Protein AF-0000000075467920 (afdb_homodimer)

Solvent-accessible surface area (backbone atoms only — not comparable to full-atom values): 50525 Å² total; per-residue (Å²): 133,78,79,73,76,72,80,72,77,80,73,75,79,73,79,69,75,76,56,71,57,57,55,40,28,47,46,40,30,52,36,50,66,70,60,70,75,75,53,57,67,49,75,43,76,52,56,70,60,36,37,35,39,38,34,45,48,88,58,96,88,40,85,40,74,46,74,45,46,54,80,74,60,51,72,64,59,53,49,52,52,49,65,61,33,43,82,40,54,30,8,54,35,78,34,69,41,83,46,70,89,47,31,31,37,25,25,41,53,74,64,37,44,26,40,45,55,46,58,69,70,70,42,51,49,70,70,46,42,64,70,65,43,34,49,57,78,59,49,37,74,46,70,39,83,50,39,36,37,33,28,26,44,76,72,65,69,84,58,89,74,82,83,76,73,80,64,76,76,54,79,20,16,29,30,52,79,32,27,58,54,56,86,47,75,37,44,47,26,34,36,39,35,32,52,58,50,66,32,38,57,44,32,39,35,34,45,54,91,92,41,76,46,78,46,54,50,32,62,56,48,71,68,52,91,58,59,41,33,28,40,40,35,30,42,28,63,47,34,31,26,34,39,47,13,73,35,55,36,49,40,34,44,35,28,43,29,28,63,40,72,23,68,47,69,62,61,72,71,76,45,74,57,50,50,48,35,42,50,34,49,49,53,43,60,67,35,51,82,45,51,44,81,27,49,37,38,28,32,35,46,86,61,50,43,62,42,77,48,57,77,46,66,57,49,68,80,48,93,86,64,75,69,68,60,47,70,38,61,78,49,68,84,48,48,57,43,50,48,13,33,48,53,40,43,34,54,76,72,69,41,55,69,42,44,34,32,44,31,57,42,71,95,77,34,30,28,41,19,55,36,49,69,58,61,49,60,63,90,45,76,66,55,51,46,48,37,36,48,72,59,53,66,28,41,47,33,58,49,88,81,66,84,78,89,77,61,84,38,74,66,49,58,39,32,67,62,50,76,84,49,42,38,58,85,80,54,75,71,69,48,50,19,58,48,8,81,55,58,30,44,76,39,55,39,31,40,39,30,56,41,62,30,36,86,67,54,69,59,74,76,79,116,133,81,81,77,76,74,81,74,80,80,75,77,80,73,80,69,74,78,58,70,57,59,55,39,29,47,46,38,29,52,36,52,66,69,59,71,74,74,54,55,68,51,76,45,76,53,57,69,60,37,38,33,40,36,35,46,46,88,56,96,89,40,86,41,74,47,73,43,45,54,78,74,61,51,72,64,57,52,51,52,52,48,64,61,33,42,81,40,55,31,8,54,35,78,36,69,41,84,45,70,90,49,32,30,38,24,27,41,55,77,63,38,45,25,40,46,54,45,57,68,70,68,44,52,49,71,70,46,43,65,70,64,43,34,48,58,77,57,50,37,75,46,70,38,84,52,41,37,38,33,27,25,46,76,72,64,69,84,58,88,75,83,83,77,74,80,64,76,76,53,80,20,14,29,31,51,80,32,26,56,55,57,84,47,76,37,44,48,25,34,37,39,35,33,54,58,49,66,34,38,57,43,30,38,36,35,45,55,91,92,41,75,47,77,45,54,51,32,62,54,49,72,70,51,92,57,59,41,33,28,40,39,34,30,44,30,64,45,35,32,26,33,40,46,12,73,35,52,37,50,41,34,44,34,29,44,29,28,64,39,71,22,69,47,69,61,63,71,70,78,44,72,56,51,50,48,34,42,49,32,50,50,54,42,60,67,34,52,81,45,51,44,81,27,48,38,38,29,31,36,45,85,62,50,43,63,42,77,50,56,79,48,65,55,48,67,80,49,92,86,63,76,69,69,60,47,70,38,62,77,49,67,84,49,48,56,43,51,46,13,32,50,52,40,44,33,55,76,71,70,40,54,69,42,43,33,33,44,32,56,41,71,94,79,33,30,28,39,20,53,36,48,69,62,60,49,56,60,92,46,77,68,54,50,43,49,38,37,49,71,61,52,66,29,42,47,32,56,53,91,82,66,81,74,91,76,59,83,38,72,66,48,58,37,31,70,62,50,76,83,49,41,38,58,85,80,56,76,73,72,48,49,20,60,48,8,81,55,57,31,44,77,40,54,39,30,41,39,31,56,42,63,30,36,85,67,54,72,61,73,76,78,116

Radius of gyration: 35.09 Å; Cα contacts (8 Å, |Δi|>4): 1991; chains: 2; bounding box: 162×78×71 Å

Organism: Phanerochaete carnosa (strain HHB-10118-sp) (NCBI:txid650164)

InterPro domains:
  IPR044862 Prolyl 4-hydroxylase alpha subunit, Fe(2+) 2OG dioxygenase domain [PF13640] (169-257)

Structure (mmCIF, N/CA/C/O backbone):
data_AF-0000000075467920-model_v1
#
loop_
_entity.id
_entity.type
_entity.pdbx_description
1 polymer 'Prolyl 4-hydroxylase alpha subunit Fe(2+) 2OG dioxygenase domain-containing protein'
#
loop_
_atom_site.group_PDB
_atom_site.id
_atom_site.type_symbol
_atom_site.label_atom_id
_atom_site.label_alt_id
_atom_site.label_comp_id
_atom_site.label_asym_id
_atom_site.label_entity_id
_atom_site.label_seq_id
_atom_site.pdbx_PDB_ins_code
_atom_site.Cartn_x
_atom_site.Cartn_y
_atom_site.Cartn_z
_atom_site.occupancy
_atom_site.B_iso_or_equiv
_atom_site.auth_seq_id
_atom_site.auth_comp_id
_atom_site.auth_asym_id
_atom_site.auth_atom_id
_atom_site.pdbx_PDB_model_num
ATOM 1 N N . MET A 1 1 ? 80.75 -4.66 13.914 1 21.02 1 MET A N 1
ATOM 2 C CA . MET A 1 1 ? 80 -4.383 15.109 1 21.02 1 MET A CA 1
ATOM 3 C C . MET A 1 1 ? 79.312 -3.014 15.016 1 21.02 1 MET A C 1
ATOM 5 O O . MET A 1 1 ? 79.688 -2.105 15.781 1 21.02 1 MET A O 1
ATOM 9 N N . SER A 1 2 ? 79.062 -2.545 13.922 1 21.88 2 SER A N 1
ATOM 10 C CA . SER A 1 2 ? 78.812 -1.198 13.406 1 21.88 2 SER A CA 1
ATOM 11 C C . SER A 1 2 ? 77.625 -0.535 14.125 1 21.88 2 SER A C 1
ATOM 13 O O . SER A 1 2 ? 76.625 -1.171 14.359 1 21.88 2 SER A O 1
ATOM 15 N N . ARG A 1 3 ? 77.938 0.458 14.977 1 21.19 3 ARG A N 1
ATOM 16 C CA . ARG A 1 3 ? 77.188 1.205 16.016 1 21.19 3 ARG A CA 1
ATOM 17 C C . ARG A 1 3 ? 75.938 1.864 15.453 1 21.19 3 ARG A C 1
ATOM 19 O O . ARG A 1 3 ? 76.062 2.678 14.531 1 21.19 3 ARG A O 1
ATOM 26 N N . LEU A 1 4 ? 74.875 1.149 15.297 1 21.66 4 LEU A N 1
ATOM 27 C CA . LEU A 1 4 ? 73.625 1.478 14.711 1 21.66 4 LEU A CA 1
ATOM 28 C C . LEU A 1 4 ? 73 2.686 15.406 1 21.66 4 LEU A C 1
ATOM 30 O O . LEU A 1 4 ? 72.75 2.646 16.609 1 21.66 4 LEU A O 1
ATOM 34 N N . ARG A 1 5 ? 73.5 3.865 15.07 1 21.58 5 ARG A N 1
ATOM 35 C CA . ARG A 1 5 ? 73.188 5.109 15.773 1 21.58 5 ARG A CA 1
ATOM 36 C C . ARG A 1 5 ? 71.688 5.266 15.977 1 21.58 5 ARG A C 1
ATOM 38 O O . ARG A 1 5 ? 70.875 5.031 15.055 1 21.58 5 ARG A O 1
ATOM 45 N N . ALA A 1 6 ? 71.188 5.176 17.156 1 21.34 6 ALA A N 1
ATOM 46 C CA . ALA A 1 6 ? 69.875 5.242 17.812 1 21.34 6 ALA A CA 1
ATOM 47 C C . ALA A 1 6 ? 69.188 6.562 17.5 1 21.34 6 ALA A C 1
ATOM 49 O O . ALA A 1 6 ? 69.75 7.637 17.703 1 21.34 6 ALA A O 1
ATOM 50 N N . TRP A 1 7 ? 68.562 6.66 16.375 1 22.41 7 TRP A N 1
ATOM 51 C CA . TRP A 1 7 ? 68 7.922 15.914 1 22.41 7 TRP A CA 1
ATOM 52 C C . TRP A 1 7 ? 67.188 8.57 17 1 22.41 7 TRP A C 1
ATOM 54 O O . TRP A 1 7 ? 66.312 7.914 17.609 1 22.41 7 TRP A O 1
ATOM 64 N N . SER A 1 8 ? 67.75 9.352 17.844 1 21.94 8 SER A N 1
ATOM 65 C CA . SER A 1 8 ? 67.188 10.008 19.016 1 21.94 8 SER A CA 1
ATOM 66 C C . SER A 1 8 ? 66.062 10.922 18.641 1 21.94 8 SER A C 1
ATOM 68 O O . SER A 1 8 ? 66.188 11.82 17.812 1 21.94 8 SER A O 1
ATOM 70 N N . PRO A 1 9 ? 64.875 10.406 18.656 1 22.5 9 PRO A N 1
ATOM 71 C CA . PRO A 1 9 ? 63.625 11.086 18.266 1 22.5 9 PRO A CA 1
ATOM 72 C C . PRO A 1 9 ? 63.406 12.398 19.016 1 22.5 9 PRO A C 1
ATOM 74 O O . PRO A 1 9 ? 63.25 12.398 20.234 1 22.5 9 PRO A O 1
ATOM 77 N N . THR A 1 10 ? 64.25 13.359 18.938 1 25.39 10 THR A N 1
ATOM 78 C CA . THR A 1 10 ? 64.125 14.648 19.609 1 25.39 10 THR A CA 1
ATOM 79 C C . THR A 1 10 ? 62.781 15.273 19.391 1 25.39 10 THR A C 1
ATOM 81 O O . THR A 1 10 ? 62.438 15.641 18.266 1 25.39 10 THR A O 1
ATOM 84 N N . GLY A 1 11 ? 61.688 14.883 20.062 1 24.2 11 GLY A N 1
ATOM 85 C CA . GLY A 1 11 ? 60.25 15.016 20.25 1 24.2 11 GLY A CA 1
ATOM 86 C C . GLY A 1 11 ? 59.812 16.438 20.531 1 24.2 11 GLY A C 1
ATOM 87 O O . GLY A 1 11 ? 59.719 16.844 21.688 1 24.2 11 GLY A O 1
ATOM 88 N N . THR A 1 12 ? 60.375 17.453 19.938 1 28.25 12 THR A N 1
ATOM 89 C CA . THR A 1 12 ? 59.938 18.781 20.359 1 28.25 12 THR A CA 1
ATOM 90 C C . THR A 1 12 ? 58.438 18.906 20.281 1 28.25 12 THR A C 1
ATOM 92 O O . THR A 1 12 ? 57.812 18.531 19.266 1 28.25 12 THR A O 1
ATOM 95 N N . SER A 1 13 ? 57.719 19.047 21.344 1 26.62 13 SER A N 1
ATOM 96 C CA . SER A 1 13 ? 56.312 19.234 21.75 1 26.62 13 SER A CA 1
ATOM 97 C C . SER A 1 13 ? 55.656 20.375 20.984 1 26.62 13 SER A C 1
ATOM 99 O O . SER A 1 13 ? 55.812 21.547 21.359 1 26.62 13 SER A O 1
ATOM 101 N N . CYS A 1 14 ? 55.906 20.688 19.797 1 28.2 14 CYS A N 1
ATOM 102 C CA . CYS A 1 14 ? 55.188 21.781 19.141 1 28.2 14 CYS A CA 1
ATOM 103 C C . CYS A 1 14 ? 53.688 21.656 19.328 1 28.2 14 CYS A C 1
ATOM 105 O O . CYS A 1 14 ? 53.094 20.641 18.953 1 28.2 14 CYS A O 1
ATOM 107 N N . THR A 1 15 ? 53.031 22.25 20.359 1 30.39 15 THR A N 1
ATOM 108 C CA . THR A 1 15 ? 51.656 22.578 20.656 1 30.39 15 THR A CA 1
ATOM 109 C C . THR A 1 15 ? 50.906 22.984 19.391 1 30.39 15 THR A C 1
ATOM 111 O O . THR A 1 15 ? 51 24.141 18.953 1 30.39 15 THR A O 1
ATOM 114 N N . GLU A 1 16 ? 51.031 22.359 18.391 1 30.12 16 GLU A N 1
ATOM 115 C CA . GLU A 1 16 ? 50.188 22.625 17.219 1 30.12 16 GLU A CA 1
ATOM 116 C C . GLU A 1 16 ? 48.75 22.922 17.641 1 30.12 16 GLU A C 1
ATOM 118 O O . GLU A 1 16 ? 48.125 22.125 18.328 1 30.12 16 GLU A O 1
ATOM 123 N N . SER A 1 17 ? 48.406 24.156 17.891 1 32.56 17 SER A N 1
ATOM 124 C CA . SER A 1 17 ? 47.062 24.75 18.094 1 32.56 17 SER A CA 1
ATOM 125 C C . SER A 1 17 ? 46 24 17.297 1 32.56 17 SER A C 1
ATOM 127 O O . SER A 1 17 ? 46.094 23.922 16.062 1 32.56 17 SER A O 1
ATOM 129 N N . PHE A 1 18 ? 45.531 22.891 17.672 1 37.59 18 PHE A N 1
ATOM 130 C CA . PHE A 1 18 ? 44.344 22.203 17.188 1 37.59 18 PHE A CA 1
ATOM 131 C C . PHE A 1 18 ? 43.312 23.188 16.656 1 37.59 18 PHE A C 1
ATOM 133 O O . PHE A 1 18 ? 42.719 23.938 17.438 1 37.59 18 PHE A O 1
ATOM 140 N N . VAL A 1 19 ? 43.469 23.828 15.586 1 45.5 19 VAL A N 1
ATOM 141 C CA . VAL A 1 19 ? 42.562 24.766 14.914 1 45.5 19 VAL A CA 1
ATOM 142 C C . VAL A 1 19 ? 41.125 24.266 15.023 1 45.5 19 VAL A C 1
ATOM 144 O O . VAL A 1 19 ? 40.844 23.094 14.766 1 45.5 19 VAL A O 1
ATOM 147 N N . PRO A 1 20 ? 40.25 24.984 15.812 1 54.69 20 PRO A N 1
ATOM 148 C CA . PRO A 1 20 ? 38.844 24.781 16.047 1 54.69 20 PRO A CA 1
ATOM 149 C C . PRO A 1 20 ? 38.094 24.219 14.828 1 54.69 20 PRO A C 1
ATOM 151 O O . PRO A 1 20 ? 37.125 23.484 14.977 1 54.69 20 PRO A O 1
ATOM 154 N N . GLU A 1 21 ? 38.656 24.391 13.703 1 59.97 21 GLU A N 1
ATOM 155 C CA . GLU A 1 21 ? 38 24 12.453 1 59.97 21 GLU A CA 1
ATOM 156 C C . GLU A 1 21 ? 37.906 22.469 12.336 1 59.97 21 GLU A C 1
ATOM 158 O O . GLU A 1 21 ? 36.875 21.938 11.93 1 59.97 21 GLU A O 1
ATOM 163 N N . HIS A 1 22 ? 38.938 21.766 12.859 1 72.94 22 HIS A N 1
ATOM 164 C CA . HIS A 1 22 ? 39.031 20.328 12.664 1 72.94 22 HIS A CA 1
ATOM 165 C C . HIS A 1 22 ? 38.062 19.578 13.594 1 72.94 22 HIS A C 1
ATOM 167 O O . HIS A 1 22 ? 37.531 18.531 13.227 1 72.94 22 HIS A O 1
ATOM 173 N N . TRP A 1 23 ? 37.75 20.359 14.711 1 78.44 23 TRP A N 1
ATOM 174 C CA . TRP A 1 23 ? 36.875 19.688 15.664 1 78.44 23 TRP A CA 1
ATOM 175 C C . TRP A 1 23 ? 35.438 19.609 15.125 1 78.44 23 TRP A C 1
ATOM 177 O O . TRP A 1 23 ? 34.781 18.594 15.281 1 78.44 23 TRP A O 1
ATOM 187 N N . HIS A 1 24 ? 35.094 20.688 14.414 1 83.88 24 HIS A N 1
ATOM 188 C CA . HIS A 1 24 ? 33.719 20.703 13.891 1 83.88 24 HIS A CA 1
ATOM 189 C C . HIS A 1 24 ? 33.531 19.703 12.758 1 83.88 24 HIS A C 1
ATOM 191 O O . HIS A 1 24 ? 32.531 19.016 12.68 1 83.88 24 HIS A O 1
ATOM 197 N N . LEU A 1 25 ? 34.531 19.625 12.016 1 86.31 25 LEU A N 1
ATOM 198 C CA . LEU A 1 25 ? 34.469 18.688 10.906 1 86.31 25 LEU A CA 1
ATOM 199 C C . LEU A 1 25 ? 34.469 17.25 11.406 1 86.31 25 LEU A C 1
ATOM 201 O O . LEU A 1 25 ? 33.75 16.406 10.883 1 86.31 25 LEU A O 1
ATOM 205 N N . GLN A 1 26 ? 35.25 17.094 12.383 1 86.25 26 GLN A N 1
ATOM 206 C CA . GLN A 1 26 ? 35.281 15.75 12.961 1 86.25 26 GLN A CA 1
ATOM 207 C C . GLN A 1 26 ? 33.969 15.383 13.625 1 86.25 26 GLN A C 1
ATOM 209 O O . GLN A 1 26 ? 33.5 14.242 13.531 1 86.25 26 GLN A O 1
ATOM 214 N N . ALA A 1 27 ? 33.406 16.344 14.297 1 82.44 27 ALA A N 1
ATOM 215 C CA . ALA A 1 27 ? 32.125 16.109 14.938 1 82.44 27 ALA A CA 1
ATOM 216 C C . ALA A 1 27 ? 31.047 15.758 13.906 1 82.44 27 ALA A C 1
ATOM 218 O O . ALA A 1 27 ? 30.234 14.867 14.141 1 82.44 27 ALA A O 1
ATOM 219 N N . LEU A 1 28 ? 31.062 16.406 12.844 1 85.06 28 LEU A N 1
ATOM 220 C CA . LEU A 1 28 ? 30.125 16.125 11.766 1 85.06 28 LEU A CA 1
ATOM 221 C C . LEU A 1 28 ? 30.359 14.734 11.195 1 85.06 28 LEU A C 1
ATOM 223 O O . LEU A 1 28 ? 29.422 13.969 10.984 1 85.06 28 LEU A O 1
ATOM 227 N N . ASN A 1 29 ? 31.562 14.461 10.953 1 83.56 29 ASN A N 1
ATOM 228 C CA . ASN A 1 29 ? 31.922 13.148 10.422 1 83.56 29 ASN A CA 1
ATOM 229 C C . ASN A 1 29 ? 31.484 12.023 11.359 1 83.56 29 ASN A C 1
ATOM 231 O O . ASN A 1 29 ? 30.953 11.016 10.906 1 83.56 29 ASN A O 1
ATOM 235 N N . ASP A 1 30 ? 31.719 12.242 12.602 1 80.38 30 ASP A N 1
ATOM 236 C CA . ASP A 1 30 ? 31.359 11.242 13.594 1 80.38 30 ASP A CA 1
ATOM 237 C C . ASP A 1 30 ? 29.844 11.023 13.625 1 80.38 30 ASP A C 1
ATOM 239 O O . ASP A 1 30 ? 29.375 9.891 13.75 1 80.38 30 ASP A O 1
ATOM 243 N N . ALA A 1 31 ? 29.188 12.062 13.484 1 76.06 31 ALA A N 1
ATOM 244 C CA . ALA A 1 31 ? 27.734 11.984 13.516 1 76.06 31 ALA A CA 1
ATOM 245 C C . ALA A 1 31 ? 27.188 11.227 12.305 1 76.06 31 ALA A C 1
ATOM 247 O O . ALA A 1 31 ? 26.219 10.469 12.414 1 76.06 31 ALA A O 1
ATOM 248 N N . ILE A 1 32 ? 27.75 11.367 11.242 1 77.19 32 ILE A N 1
ATOM 249 C CA . ILE A 1 32 ? 27.281 10.758 10 1 77.19 32 ILE A CA 1
ATOM 250 C C . ILE A 1 32 ? 27.703 9.289 9.969 1 77.19 32 ILE A C 1
ATOM 252 O O . ILE A 1 32 ? 26.938 8.43 9.531 1 77.19 32 ILE A O 1
ATOM 256 N N . SER A 1 33 ? 28.875 8.992 10.469 1 72.06 33 SER A N 1
ATOM 257 C CA . SER A 1 33 ? 29.484 7.672 10.344 1 72.06 33 SER A CA 1
ATOM 258 C C . SER A 1 33 ? 28.906 6.699 11.359 1 72.06 33 SER A C 1
ATOM 260 O O . SER A 1 33 ? 29.047 5.484 11.219 1 72.06 33 SER A O 1
ATOM 262 N N . SER A 1 34 ? 28.25 7.105 12.352 1 61.06 34 SER A N 1
ATOM 263 C CA . SER A 1 34 ? 27.766 6.242 13.43 1 61.06 34 SER A CA 1
ATOM 264 C C . SER A 1 34 ? 26.578 5.402 12.977 1 61.06 34 SER A C 1
ATOM 266 O O . SER A 1 34 ? 26.328 4.332 13.539 1 61.06 34 SER A O 1
ATOM 268 N N . LYS A 1 35 ? 25.797 5.879 12.047 1 58.75 35 LYS A N 1
ATOM 269 C CA . LYS A 1 35 ? 24.5 5.266 11.773 1 58.75 35 LYS A CA 1
ATOM 270 C C . LYS A 1 35 ? 24.547 4.434 10.492 1 58.75 35 LYS A C 1
ATOM 272 O O . LYS A 1 35 ? 24.625 4.984 9.391 1 58.75 35 LYS A O 1
ATOM 277 N N . VAL A 1 36 ? 25.391 3.277 10.484 1 58.28 36 VAL A N 1
ATOM 278 C CA . VAL A 1 36 ? 25.016 2.781 9.164 1 58.28 36 VAL A CA 1
ATOM 279 C C . VAL A 1 36 ? 24.625 1.309 9.258 1 58.28 36 VAL A C 1
ATOM 281 O O . VAL A 1 36 ? 25.375 0.49 9.789 1 58.28 36 VAL A O 1
ATOM 284 N N . LEU A 1 37 ? 23.25 1.121 9.43 1 63.16 37 LEU A N 1
ATOM 285 C CA . LEU A 1 37 ? 22.844 -0.253 9.148 1 63.16 37 LEU A CA 1
ATOM 286 C C . LEU A 1 37 ? 22.453 -0.411 7.684 1 63.16 37 LEU A C 1
ATOM 288 O O . LEU A 1 37 ? 21.469 0.185 7.238 1 63.16 37 LEU A O 1
ATOM 292 N N . PRO A 1 38 ? 23.328 -1.23 6.945 1 66.56 38 PRO A N 1
ATOM 293 C CA . PRO A 1 38 ? 23.031 -1.339 5.512 1 66.56 38 PRO A CA 1
ATOM 294 C C . PRO A 1 38 ? 21.734 -2.092 5.23 1 66.56 38 PRO A C 1
ATOM 296 O O . PRO A 1 38 ? 21.25 -2.092 4.098 1 66.56 38 PRO A O 1
ATOM 299 N N . CYS A 1 39 ? 21.234 -2.684 6.352 1 80.12 39 CYS A N 1
ATOM 300 C CA . CYS A 1 39 ? 20.094 -3.559 6.062 1 80.12 39 CYS A CA 1
ATOM 301 C C . CYS A 1 39 ? 19.188 -3.682 7.277 1 80.12 39 CYS A C 1
ATOM 303 O O . CYS A 1 39 ? 19.641 -3.619 8.414 1 80.12 39 CYS A O 1
ATOM 305 N N . SER A 1 40 ? 17.906 -3.654 7.07 1 86.44 40 SER A N 1
ATOM 306 C CA . SER A 1 40 ? 16.906 -4.102 8.031 1 86.44 40 SER A CA 1
ATOM 307 C C . SER A 1 40 ? 16.5 -5.551 7.777 1 86.44 40 SER A C 1
ATOM 309 O O . SER A 1 40 ? 15.984 -5.871 6.707 1 86.44 40 SER A O 1
ATOM 311 N N . SER A 1 41 ? 16.906 -6.488 8.695 1 92.44 41 SER A N 1
ATOM 312 C CA . SER A 1 41 ? 16.641 -7.902 8.477 1 92.44 41 SER A CA 1
ATOM 313 C C . SER A 1 41 ? 16.094 -8.57 9.734 1 92.44 41 SER A C 1
ATOM 315 O O . SER A 1 41 ? 16.219 -8.023 10.836 1 92.44 41 SER A O 1
ATOM 317 N N . GLY A 1 42 ? 15.375 -9.641 9.539 1 93 42 GLY A N 1
ATOM 318 C CA . GLY A 1 42 ? 14.82 -10.367 10.664 1 93 42 GLY A CA 1
ATOM 319 C C . GLY A 1 42 ? 13.797 -11.414 10.25 1 93 42 GLY A C 1
ATOM 320 O O . GLY A 1 42 ? 13.82 -11.898 9.117 1 93 42 GLY A O 1
ATOM 321 N N . ILE A 1 43 ? 13.164 -11.938 11.258 1 94.5 43 ILE A N 1
ATOM 322 C CA . ILE A 1 43 ? 12.07 -12.883 11.086 1 94.5 43 ILE A CA 1
ATOM 323 C C . ILE A 1 43 ? 10.734 -12.172 11.305 1 94.5 43 ILE A C 1
ATOM 325 O O . ILE A 1 43 ? 10.641 -11.25 12.117 1 94.5 43 ILE A O 1
ATOM 329 N N . PHE A 1 44 ? 9.75 -12.461 10.523 1 94.69 44 PHE A N 1
ATOM 330 C CA . PHE A 1 44 ? 8.445 -11.82 10.625 1 94.69 44 PHE A CA 1
ATOM 331 C C . PHE A 1 44 ? 7.324 -12.859 10.609 1 94.69 44 PHE A C 1
ATOM 333 O O . PHE A 1 44 ? 7.223 -13.656 9.68 1 94.69 44 PHE A O 1
ATOM 340 N N . PRO A 1 45 ? 6.523 -12.891 11.641 1 94 45 PRO A N 1
ATOM 341 C CA . PRO A 1 45 ? 5.41 -13.844 11.68 1 94 45 PRO A CA 1
ATOM 342 C C . PRO A 1 45 ? 4.336 -13.531 10.641 1 94 45 PRO A C 1
ATOM 344 O O . PRO A 1 45 ? 4.039 -12.359 10.383 1 94 45 PRO A O 1
ATOM 347 N N . VAL A 1 46 ? 3.82 -14.508 9.961 1 93.62 46 VAL A N 1
ATOM 348 C CA . VAL A 1 46 ? 2.744 -14.375 8.984 1 93.62 46 VAL A CA 1
ATOM 349 C C . VAL A 1 46 ? 1.686 -15.445 9.234 1 93.62 46 VAL A C 1
ATOM 351 O O . VAL A 1 46 ? 1.857 -16.312 10.102 1 93.62 46 VAL A O 1
ATOM 354 N N . GLN A 1 47 ? 0.579 -15.344 8.508 1 90.38 47 GLN A N 1
ATOM 355 C CA . GLN A 1 47 ? -0.465 -16.359 8.578 1 90.38 47 GLN A CA 1
ATOM 356 C C . GLN A 1 47 ? -0.213 -17.484 7.574 1 90.38 47 GLN A C 1
ATOM 358 O O . GLN A 1 47 ? 0.365 -17.25 6.512 1 90.38 47 GLN A O 1
ATOM 363 N N . PRO A 1 48 ? -0.657 -18.656 7.91 1 92.06 48 PRO A N 1
ATOM 364 C CA . PRO A 1 48 ? -0.464 -19.781 6.996 1 92.06 48 PRO A CA 1
ATOM 365 C C . PRO A 1 48 ? -1.008 -19.516 5.598 1 92.06 48 PRO A C 1
ATOM 367 O O . PRO A 1 48 ? -0.401 -19.922 4.602 1 92.06 48 PRO A O 1
ATOM 370 N N . GLU A 1 49 ? -2.07 -18.734 5.484 1 89.56 49 GLU A N 1
ATOM 371 C CA . GLU A 1 49 ? -2.717 -18.469 4.203 1 89.56 49 GLU A CA 1
ATOM 372 C C . GLU A 1 49 ? -1.866 -17.531 3.342 1 89.56 49 GLU A C 1
ATOM 374 O O . GLU A 1 49 ? -2.117 -17.391 2.143 1 89.56 49 GLU A O 1
ATOM 379 N N . ASP A 1 50 ? -0.832 -16.953 3.977 1 92.56 50 ASP A N 1
ATOM 380 C CA . ASP A 1 50 ? 0.048 -16.047 3.252 1 92.56 50 ASP A CA 1
ATOM 381 C C . ASP A 1 50 ? 1.199 -16.797 2.592 1 92.56 50 ASP A C 1
ATOM 383 O O . ASP A 1 50 ? 1.999 -16.203 1.863 1 92.56 50 ASP A O 1
ATOM 387 N N . LEU A 1 51 ? 1.271 -18.094 2.822 1 95.75 51 LEU A N 1
ATOM 388 C CA . LEU A 1 51 ? 2.479 -18.844 2.473 1 95.75 51 LEU A CA 1
ATOM 389 C C . LEU A 1 51 ? 2.197 -19.844 1.354 1 95.75 51 LEU A C 1
ATOM 391 O O . LEU A 1 51 ? 2.689 -20.969 1.387 1 95.75 51 LEU A O 1
ATOM 395 N N . VAL A 1 52 ? 1.397 -19.375 0.383 1 95.69 52 VAL A N 1
ATOM 396 C CA . VAL A 1 52 ? 1.091 -20.234 -0.762 1 95.69 52 VAL A CA 1
ATOM 397 C C . VAL A 1 52 ? 1.698 -19.625 -2.029 1 95.69 52 VAL A C 1
ATOM 399 O O . VAL A 1 52 ? 1.631 -18.422 -2.244 1 95.69 52 VAL A O 1
ATOM 402 N N . LEU A 1 53 ? 2.314 -20.484 -2.836 1 96.88 53 LEU A N 1
ATOM 403 C CA . LEU A 1 53 ? 2.922 -20.094 -4.105 1 96.88 53 LEU A CA 1
ATOM 404 C C . LEU A 1 53 ? 2.428 -20.984 -5.238 1 96.88 53 LEU A C 1
ATOM 406 O O . LEU A 1 53 ? 2.424 -22.219 -5.109 1 96.88 53 LEU A O 1
ATOM 410 N N . TYR A 1 54 ? 1.909 -20.375 -6.254 1 96.75 54 TYR A N 1
ATOM 411 C CA . TYR A 1 54 ? 1.599 -21.078 -7.5 1 96.75 54 TYR A CA 1
ATOM 412 C C . TYR A 1 54 ? 2.635 -20.75 -8.57 1 96.75 54 TYR A C 1
ATOM 414 O O . TYR A 1 54 ? 3.17 -19.641 -8.617 1 96.75 54 TYR A O 1
ATOM 422 N N . TYR A 1 55 ? 2.943 -21.75 -9.445 1 95.69 55 TYR A N 1
ATOM 423 C CA . TYR A 1 55 ? 3.945 -21.484 -10.469 1 95.69 55 TYR A CA 1
ATOM 424 C C . TYR A 1 55 ? 3.705 -22.344 -11.703 1 95.69 55 TYR A C 1
ATOM 426 O O . TYR A 1 55 ? 2.922 -23.297 -11.656 1 95.69 55 TYR A O 1
ATOM 434 N N . GLY A 1 56 ? 4.355 -21.859 -12.766 1 91.56 56 GLY A N 1
ATOM 435 C CA . GLY A 1 56 ? 4.301 -22.625 -14 1 91.56 56 GLY A CA 1
ATOM 436 C C . GLY A 1 56 ? 3.441 -21.984 -15.07 1 91.56 56 GLY A C 1
ATOM 437 O O . GLY A 1 56 ? 2.643 -21.094 -14.773 1 91.56 56 GLY A O 1
ATOM 438 N N . VAL A 1 57 ? 3.727 -22.344 -16.266 1 84.19 57 VAL A N 1
ATOM 439 C CA . VAL A 1 57 ? 2.947 -21.875 -17.406 1 84.19 57 VAL A CA 1
ATOM 440 C C . VAL A 1 57 ? 2.361 -23.062 -18.156 1 84.19 57 VAL A C 1
ATOM 442 O O . VAL A 1 57 ? 2.828 -24.203 -18 1 84.19 57 VAL A O 1
ATOM 445 N N . 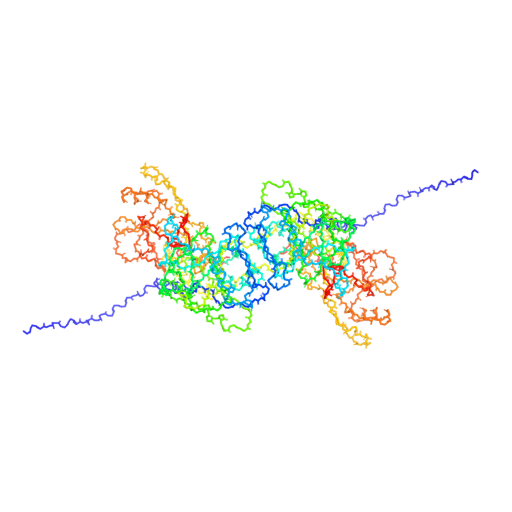GLU A 1 58 ? 1.215 -22.766 -18.766 1 78 58 GLU A N 1
ATOM 446 C CA . GLU A 1 58 ? 0.625 -23.812 -19.594 1 78 58 GLU A CA 1
ATOM 447 C C . GLU A 1 58 ? 1.209 -23.812 -21 1 78 58 GLU A C 1
ATOM 449 O O . GLU A 1 58 ? 1.616 -22.75 -21.5 1 78 58 GLU A O 1
ATOM 454 N N . GLY A 1 59 ? 1.394 -25 -21.562 1 72.19 59 GLY A N 1
ATOM 455 C CA . GLY A 1 59 ? 1.873 -25.109 -22.938 1 72.19 59 GLY A CA 1
ATOM 456 C C . GLY A 1 59 ? 2.566 -26.422 -23.219 1 72.19 59 GLY A C 1
ATOM 457 O O . GLY A 1 59 ? 2.775 -27.234 -22.312 1 72.19 59 GLY A O 1
ATOM 458 N N . PRO A 1 60 ? 2.705 -26.734 -24.469 1 67.31 60 PRO A N 1
ATOM 459 C CA . PRO A 1 60 ? 3.273 -28.031 -24.875 1 67.31 60 PRO A CA 1
ATOM 460 C C . PRO A 1 60 ? 4.645 -28.281 -24.266 1 67.31 60 PRO A C 1
ATOM 462 O O . PRO A 1 60 ? 4.965 -29.422 -23.922 1 67.31 60 PRO A O 1
ATOM 465 N N . ASN A 1 61 ? 5.422 -27.203 -24.047 1 66.56 61 ASN A N 1
ATOM 466 C CA . ASN A 1 61 ? 6.766 -27.391 -23.516 1 66.56 61 ASN A CA 1
ATOM 467 C C . ASN A 1 61 ? 6.867 -26.906 -22.062 1 66.56 61 ASN A C 1
ATOM 469 O O . ASN A 1 61 ? 7.961 -26.625 -21.578 1 66.56 61 ASN A O 1
ATOM 473 N N . SER A 1 62 ? 5.586 -27.047 -21.516 1 73.94 62 SER A N 1
ATOM 474 C CA . SER A 1 62 ? 5.598 -26.484 -20.172 1 73.94 62 SER A CA 1
ATOM 475 C C . SER A 1 62 ? 5.91 -27.547 -19.125 1 73.94 62 SER A C 1
ATOM 477 O O . SER A 1 62 ? 5.645 -28.734 -19.344 1 73.94 62 SER A O 1
ATOM 479 N N . LYS A 1 63 ? 6.68 -27.219 -18.094 1 75.69 63 LYS A N 1
ATOM 480 C CA . LYS A 1 63 ? 7.004 -28.109 -16.984 1 75.69 63 LYS A CA 1
ATOM 481 C C . LYS A 1 63 ? 5.797 -28.312 -16.062 1 75.69 63 LYS A C 1
ATOM 483 O O . LYS A 1 63 ? 5.906 -28.953 -15.023 1 75.69 63 LYS A O 1
ATOM 488 N N . GLY A 1 64 ? 4.68 -27.781 -16.469 1 83.06 64 GLY A N 1
ATOM 489 C CA . GLY A 1 64 ? 3.443 -27.984 -15.742 1 83.06 64 GLY A CA 1
ATOM 490 C C . GLY A 1 64 ? 3.199 -26.938 -14.672 1 83.06 64 GLY A C 1
ATOM 491 O O . GLY A 1 64 ? 4.086 -26.141 -14.367 1 83.06 64 GLY A O 1
ATOM 492 N N . LEU A 1 65 ? 1.997 -27.031 -14.125 1 91.88 65 LEU A N 1
ATOM 493 C CA . LEU A 1 65 ? 1.604 -26.109 -13.055 1 91.88 65 LEU A CA 1
ATOM 494 C C . LEU A 1 65 ? 1.906 -26.719 -11.688 1 91.88 65 LEU A C 1
ATOM 496 O O . LEU A 1 65 ? 1.879 -27.953 -11.531 1 91.88 65 LEU A O 1
ATOM 500 N N . GLY A 1 66 ? 2.309 -25.891 -10.828 1 93.06 66 GLY A N 1
ATOM 501 C CA . GLY A 1 66 ? 2.584 -26.359 -9.477 1 93.06 66 GLY A CA 1
ATOM 502 C C . GLY A 1 66 ? 2.08 -25.406 -8.406 1 93.06 66 GLY A C 1
ATOM 503 O O . GLY A 1 66 ? 1.777 -24.25 -8.688 1 93.06 66 GLY A O 1
ATOM 504 N N . ARG A 1 67 ? 1.883 -26 -7.246 1 94.56 67 ARG A N 1
ATOM 505 C CA . ARG A 1 67 ? 1.477 -25.281 -6.047 1 94.56 67 ARG A CA 1
ATOM 506 C C . ARG A 1 67 ? 2.27 -25.75 -4.832 1 94.56 67 ARG A C 1
ATOM 508 O O . ARG A 1 67 ? 2.512 -26.953 -4.668 1 94.56 67 ARG A O 1
ATOM 515 N N . ILE A 1 68 ? 2.689 -24.781 -4.062 1 95.12 68 ILE A N 1
ATOM 516 C CA . ILE A 1 68 ? 3.379 -25.141 -2.828 1 95.12 68 ILE A CA 1
ATOM 517 C C . ILE A 1 68 ? 2.771 -24.359 -1.658 1 95.12 68 ILE A C 1
ATOM 519 O O . ILE A 1 68 ? 2.574 -23.156 -1.743 1 95.12 68 ILE A O 1
ATOM 523 N N . ASP A 1 69 ? 2.383 -25.078 -0.674 1 94.69 69 ASP A N 1
ATOM 524 C CA . ASP A 1 69 ? 2.064 -24.531 0.636 1 94.69 69 ASP A CA 1
ATOM 525 C C . ASP A 1 69 ? 3.256 -24.641 1.585 1 94.69 69 ASP A C 1
ATOM 527 O O . ASP A 1 69 ? 3.559 -25.734 2.084 1 94.69 69 ASP A O 1
ATOM 531 N N . PHE A 1 70 ? 3.904 -23.5 1.911 1 96.12 70 PHE A N 1
ATOM 532 C CA . PHE A 1 70 ? 5.172 -23.516 2.635 1 96.12 70 PHE A CA 1
ATOM 533 C C . PHE A 1 70 ? 4.953 -23.859 4.102 1 96.12 70 PHE A C 1
ATOM 535 O O . PHE A 1 70 ? 5.914 -24.078 4.844 1 96.12 70 PHE A O 1
ATOM 542 N N . THR A 1 71 ? 3.715 -23.906 4.555 1 92.56 71 THR A N 1
ATOM 543 C CA . THR A 1 71 ? 3.432 -24.312 5.926 1 92.56 71 THR A CA 1
ATOM 544 C C . THR A 1 71 ? 3.559 -25.828 6.074 1 92.56 71 THR A C 1
ATOM 546 O O . THR A 1 71 ? 3.828 -26.328 7.164 1 92.56 71 THR A O 1
ATOM 549 N N . SER A 1 72 ? 3.348 -26.562 5.004 1 90.88 72 SER A N 1
ATOM 550 C CA . SER A 1 72 ? 3.33 -28.031 5.086 1 90.88 72 SER A CA 1
ATOM 551 C C . SER A 1 72 ? 4.031 -28.656 3.889 1 90.88 72 SER A C 1
ATOM 553 O O . SER A 1 72 ? 3.82 -29.828 3.584 1 90.88 72 SER A O 1
ATOM 555 N N . HIS A 1 73 ? 4.922 -28.094 3.309 1 92.19 73 HIS A N 1
ATOM 556 C CA . HIS A 1 73 ? 5.547 -28.562 2.078 1 92.19 73 HIS A CA 1
ATOM 557 C C . HIS A 1 73 ? 6.516 -29.719 2.357 1 92.19 73 HIS A C 1
ATOM 559 O O . HIS A 1 73 ? 7.074 -29.812 3.453 1 92.19 73 HIS A O 1
ATOM 565 N N . THR A 1 74 ? 6.688 -30.516 1.316 1 91.31 74 THR A N 1
ATOM 566 C CA . THR A 1 74 ? 7.695 -31.578 1.338 1 91.31 74 THR A CA 1
ATOM 567 C C . THR A 1 74 ? 8.914 -31.172 0.52 1 91.31 74 THR A C 1
ATOM 569 O O . THR A 1 74 ? 8.852 -30.25 -0.297 1 91.31 74 THR A O 1
ATOM 572 N N . ASP A 1 75 ? 9.984 -31.906 0.702 1 88.12 75 ASP A N 1
ATOM 573 C CA . ASP A 1 75 ? 11.195 -31.641 -0.063 1 88.12 75 ASP A CA 1
ATOM 574 C C . ASP A 1 75 ? 10.969 -31.875 -1.555 1 88.12 75 ASP A C 1
ATOM 576 O O . ASP A 1 75 ? 11.555 -31.188 -2.393 1 88.12 75 ASP A O 1
ATOM 580 N N . GLU A 1 76 ? 10.18 -32.75 -1.806 1 89.56 76 GLU A N 1
ATOM 581 C CA . GLU A 1 76 ? 9.883 -33.062 -3.199 1 89.56 76 GLU A CA 1
ATOM 582 C C . GLU A 1 76 ? 9.164 -31.906 -3.885 1 89.56 76 GLU A C 1
ATOM 584 O O . GLU A 1 76 ? 9.422 -31.609 -5.051 1 89.56 76 GLU A O 1
ATOM 589 N N . GLN A 1 77 ? 8.266 -31.312 -3.199 1 92.12 77 GLN A N 1
ATOM 590 C CA . GLN A 1 77 ? 7.535 -30.188 -3.756 1 92.12 77 GLN A CA 1
ATOM 591 C C . GLN A 1 77 ? 8.477 -29.016 -4.062 1 92.12 77 GLN A C 1
ATOM 593 O O . GLN A 1 77 ? 8.336 -28.359 -5.09 1 92.12 77 GLN A O 1
ATOM 598 N N . VAL A 1 78 ? 9.422 -28.844 -3.193 1 93.94 78 VAL A N 1
ATOM 599 C CA . VAL A 1 78 ? 10.375 -27.75 -3.404 1 93.94 78 VAL A CA 1
ATOM 600 C C . VAL A 1 78 ? 11.305 -28.094 -4.566 1 93.94 78 VAL A C 1
ATOM 602 O O . VAL A 1 78 ? 11.664 -27.219 -5.363 1 93.94 78 VAL A O 1
ATOM 605 N N . ARG A 1 79 ? 11.688 -29.344 -4.648 1 91 79 ARG A N 1
ATOM 606 C CA . ARG A 1 79 ? 12.508 -29.797 -5.77 1 91 79 ARG A CA 1
ATOM 607 C C . ARG A 1 79 ? 11.797 -29.562 -7.098 1 91 79 ARG A C 1
ATOM 609 O O . ARG A 1 79 ? 12.414 -29.125 -8.07 1 91 79 ARG A O 1
ATOM 616 N N . ARG A 1 80 ? 10.523 -29.828 -7.152 1 90.56 80 ARG A N 1
ATOM 617 C CA . ARG A 1 80 ? 9.742 -29.594 -8.367 1 90.56 80 ARG A CA 1
ATOM 618 C C . ARG A 1 80 ? 9.742 -28.109 -8.734 1 90.56 80 ARG A C 1
ATOM 620 O O . ARG A 1 80 ? 9.805 -27.766 -9.914 1 90.56 80 ARG A O 1
ATOM 627 N N . LEU A 1 81 ? 9.594 -27.266 -7.75 1 93.81 81 LEU A N 1
ATOM 628 C CA . LEU A 1 81 ? 9.68 -25.828 -7.988 1 93.81 81 LEU A CA 1
ATOM 629 C C . LEU A 1 81 ? 11.031 -25.469 -8.586 1 93.81 81 LEU A C 1
ATOM 631 O O . LEU A 1 81 ? 11.102 -24.703 -9.562 1 93.81 81 LEU A O 1
ATOM 635 N N . ALA A 1 82 ? 12.07 -26 -8.008 1 91.75 82 ALA A N 1
ATOM 636 C CA . ALA A 1 82 ? 13.414 -25.734 -8.5 1 91.75 82 ALA A CA 1
ATOM 637 C C . ALA A 1 82 ? 13.562 -26.156 -9.953 1 91.75 82 ALA A C 1
ATOM 639 O O . ALA A 1 82 ? 14.156 -25.438 -10.766 1 91.75 82 ALA A O 1
ATOM 640 N N . GLU A 1 83 ? 13 -27.25 -10.266 1 88.31 83 GLU A N 1
ATOM 641 C CA . GLU A 1 83 ? 13.094 -27.797 -11.617 1 88.31 83 GLU A CA 1
ATOM 642 C C . GLU A 1 83 ? 12.273 -26.984 -12.602 1 88.31 83 GLU A C 1
ATOM 644 O O . GLU A 1 83 ? 12.57 -26.969 -13.805 1 88.31 83 GLU A O 1
ATOM 649 N N . ALA A 1 84 ? 11.258 -26.344 -12.086 1 89.56 84 ALA A N 1
ATOM 650 C CA . ALA A 1 84 ? 10.391 -25.531 -12.945 1 89.56 84 ALA A CA 1
ATOM 651 C C . ALA A 1 84 ? 11.031 -24.188 -13.266 1 89.56 84 ALA A C 1
ATOM 653 O O . ALA A 1 84 ? 10.586 -23.484 -14.172 1 89.56 84 ALA A O 1
ATOM 654 N N . CYS A 1 85 ? 12.086 -23.812 -12.586 1 90.5 85 CYS A N 1
ATOM 655 C CA . CYS A 1 85 ? 12.719 -22.5 -12.734 1 90.5 85 CYS A CA 1
ATOM 656 C C . CYS A 1 85 ? 13.578 -22.453 -13.992 1 90.5 85 CYS A C 1
ATOM 658 O O . CYS A 1 85 ? 14.109 -23.484 -14.422 1 90.5 85 CYS A O 1
ATOM 660 N N . ASP A 1 86 ? 13.648 -21.281 -14.547 1 87.38 86 ASP A N 1
ATOM 661 C CA . ASP A 1 86 ? 14.656 -21 -15.562 1 87.38 86 ASP A CA 1
ATOM 662 C C . ASP A 1 86 ? 16.016 -20.734 -14.922 1 87.38 86 ASP A C 1
ATOM 664 O O . ASP A 1 86 ? 16.109 -20.469 -13.719 1 87.38 86 ASP A O 1
ATOM 668 N N . ILE A 1 87 ? 17.016 -20.812 -15.766 1 84.94 87 ILE A N 1
ATOM 669 C CA . ILE A 1 87 ? 18.359 -20.469 -15.289 1 84.94 87 ILE A CA 1
ATOM 670 C C . ILE A 1 87 ? 18.453 -18.953 -15.094 1 84.94 87 ILE A C 1
ATOM 672 O O . ILE A 1 87 ? 18.062 -18.172 -15.969 1 84.94 87 ILE A O 1
ATOM 676 N N . ALA A 1 88 ? 18.938 -18.578 -13.961 1 85.31 88 ALA A N 1
ATOM 677 C CA . ALA A 1 88 ? 19.094 -17.141 -13.688 1 85.31 88 ALA A CA 1
ATOM 678 C C . ALA A 1 88 ? 20.391 -16.609 -14.297 1 85.31 88 ALA A C 1
ATOM 680 O O . ALA A 1 88 ? 21.469 -17.125 -14.047 1 85.31 88 ALA A O 1
ATOM 681 N N . THR A 1 89 ? 20.266 -15.477 -15.055 1 79.44 89 THR A N 1
ATOM 682 C CA . THR A 1 89 ? 21.422 -14.781 -15.625 1 79.44 89 THR A CA 1
ATOM 683 C C . THR A 1 89 ? 21.766 -13.547 -14.797 1 79.44 89 THR A C 1
ATOM 685 O O . THR A 1 89 ? 21.109 -13.266 -13.789 1 79.44 89 THR A O 1
ATOM 688 N N . PHE A 1 90 ? 22.891 -12.898 -15.133 1 74.88 90 PHE A N 1
ATOM 689 C CA . PHE A 1 90 ? 23.25 -11.641 -14.492 1 74.88 90 PHE A CA 1
ATOM 690 C C . PHE A 1 90 ? 23.766 -10.641 -15.523 1 74.88 90 PHE A C 1
ATOM 692 O O . PHE A 1 90 ? 24.062 -11.008 -16.656 1 74.88 90 PHE A O 1
ATOM 699 N N . GLY A 1 91 ? 23.688 -9.391 -15.102 1 72.44 91 GLY A N 1
ATOM 700 C CA . GLY A 1 91 ? 24.109 -8.328 -16 1 72.44 91 GLY A CA 1
ATOM 701 C C . GLY A 1 91 ? 25.609 -8.055 -15.938 1 72.44 91 GLY A C 1
ATOM 702 O O . GLY A 1 91 ? 26.156 -7.902 -14.852 1 72.44 91 GLY A O 1
ATOM 703 N N . ARG A 1 92 ? 26.219 -8.156 -17.016 1 68.38 92 ARG A N 1
ATOM 704 C CA . ARG A 1 92 ? 27.594 -7.723 -17.188 1 68.38 92 ARG A CA 1
ATOM 705 C C . ARG A 1 92 ? 27.703 -6.715 -18.328 1 68.38 92 ARG A C 1
ATOM 707 O O . ARG A 1 92 ? 27.656 -7.086 -19.5 1 68.38 92 ARG A O 1
ATOM 714 N N . GLY A 1 93 ? 27.734 -5.48 -17.828 1 66.31 93 GLY A N 1
ATOM 715 C CA . GLY A 1 93 ? 27.688 -4.453 -18.844 1 66.31 93 GLY A CA 1
ATOM 716 C C . GLY A 1 93 ? 26.344 -4.375 -19.562 1 66.31 93 GLY A C 1
ATOM 717 O O . GLY A 1 93 ? 25.312 -4.184 -18.922 1 66.31 93 GLY A O 1
ATOM 718 N N . HIS A 1 94 ? 26.375 -4.641 -20.844 1 67 94 HIS A N 1
ATOM 719 C CA . HIS A 1 94 ? 25.156 -4.473 -21.641 1 67 94 HIS A CA 1
ATOM 720 C C . HIS A 1 94 ? 24.547 -5.82 -22.016 1 67 94 HIS A C 1
ATOM 722 O O . HIS A 1 94 ? 23.641 -5.891 -22.828 1 67 94 HIS A O 1
ATOM 728 N N . GLU A 1 95 ? 25.109 -6.863 -21.328 1 69.38 95 GLU A N 1
ATOM 729 C CA . GLU A 1 95 ? 24.625 -8.18 -21.719 1 69.38 95 GLU A CA 1
ATOM 730 C C . GLU A 1 95 ? 24.234 -9.016 -20.5 1 69.38 95 GLU A C 1
ATOM 732 O O . GLU A 1 95 ? 24.906 -8.945 -19.469 1 69.38 95 GLU A O 1
ATOM 737 N N . ASP A 1 96 ? 23.156 -9.711 -20.703 1 75.12 96 ASP A N 1
ATOM 738 C CA . ASP A 1 96 ? 22.859 -10.758 -19.734 1 75.12 96 ASP A CA 1
ATOM 739 C C . ASP A 1 96 ? 23.688 -12.008 -20.016 1 75.12 96 ASP A C 1
ATOM 741 O O . ASP A 1 96 ? 23.641 -12.555 -21.109 1 75.12 96 ASP A O 1
ATOM 745 N N . VAL A 1 97 ? 24.469 -12.367 -19.047 1 75.38 97 VAL A N 1
ATOM 746 C CA . VAL A 1 97 ? 25.422 -13.453 -19.234 1 75.38 97 VAL A CA 1
ATOM 747 C C . VAL A 1 97 ? 25.031 -14.641 -18.359 1 75.38 97 VAL A C 1
ATOM 749 O O . VAL A 1 97 ? 24.578 -14.453 -17.219 1 75.38 97 VAL A O 1
ATOM 752 N N . HIS A 1 98 ? 25.031 -15.758 -19 1 78.88 98 HIS A N 1
ATOM 753 C CA . HIS A 1 98 ? 24.953 -16.984 -18.203 1 78.88 98 HIS A CA 1
ATOM 754 C C . HIS A 1 98 ? 26.344 -17.516 -17.875 1 78.88 98 HIS A C 1
ATOM 756 O O . HIS A 1 98 ? 27.062 -17.984 -18.766 1 78.88 98 HIS A O 1
ATOM 762 N N . ASP A 1 99 ? 26.781 -17.266 -16.719 1 76.81 99 ASP A N 1
ATOM 763 C CA . ASP A 1 99 ? 28.062 -17.75 -16.188 1 76.81 99 ASP A CA 1
ATOM 764 C C . ASP A 1 99 ? 27.875 -18.375 -14.805 1 76.81 99 ASP A C 1
ATOM 766 O O . ASP A 1 99 ? 27.719 -17.656 -13.805 1 76.81 99 ASP A O 1
ATOM 770 N N . GLU A 1 100 ? 27.922 -19.656 -14.75 1 80.88 100 GLU A N 1
ATOM 771 C CA . GLU A 1 100 ? 27.641 -20.406 -13.531 1 80.88 100 GLU A CA 1
ATOM 772 C C . GLU A 1 100 ? 28.719 -20.188 -12.477 1 80.88 100 GLU A C 1
ATOM 774 O O . GLU A 1 100 ? 28.547 -20.547 -11.312 1 80.88 100 GLU A O 1
ATOM 779 N N . SER A 1 101 ? 29.75 -19.594 -12.883 1 79.69 101 SER A N 1
ATOM 780 C CA . SER A 1 101 ? 30.797 -19.281 -11.906 1 79.69 101 SER A CA 1
ATOM 781 C C . SER A 1 101 ? 30.469 -18.031 -11.117 1 79.69 101 SER A C 1
ATOM 783 O O . SER A 1 101 ? 31.047 -17.781 -10.062 1 79.69 101 SER A O 1
ATOM 785 N N . TYR A 1 102 ? 29.562 -17.344 -11.648 1 82.94 102 TYR A N 1
ATOM 786 C CA . TYR A 1 102 ? 29.203 -16.094 -10.992 1 82.94 102 TYR A CA 1
ATOM 787 C C . TYR A 1 102 ? 27.844 -16.172 -10.336 1 82.94 102 TYR A C 1
ATOM 789 O O . TYR A 1 102 ? 27.625 -15.625 -9.258 1 82.94 102 TYR A O 1
ATOM 797 N N . ARG A 1 103 ? 26.984 -16.812 -11.078 1 83.31 103 ARG A N 1
ATOM 798 C CA . ARG A 1 103 ? 25.641 -17 -10.555 1 83.31 103 ARG A CA 1
ATOM 799 C C . ARG A 1 103 ? 25.078 -18.359 -10.945 1 83.31 103 ARG A C 1
ATOM 801 O O . ARG A 1 103 ? 25.109 -18.734 -12.117 1 83.31 103 ARG A O 1
ATOM 808 N N . LYS A 1 104 ? 24.703 -19.062 -9.922 1 86.44 104 LYS A N 1
ATOM 809 C CA . LYS A 1 104 ? 24.016 -20.344 -10.062 1 86.44 104 LYS A CA 1
ATOM 810 C C . LYS A 1 104 ? 22.719 -20.344 -9.266 1 86.44 104 LYS A C 1
ATOM 812 O O . LYS A 1 104 ? 22.734 -20.453 -8.039 1 86.44 104 LYS A O 1
ATOM 817 N N . ALA A 1 105 ? 21.578 -20.156 -9.992 1 90 105 ALA A N 1
ATOM 818 C CA . ALA A 1 105 ? 20.281 -20.094 -9.328 1 90 105 ALA A CA 1
ATOM 819 C C . ALA A 1 105 ? 19.141 -20.266 -10.328 1 90 105 ALA A C 1
ATOM 821 O O . ALA A 1 105 ? 19.344 -20.109 -11.531 1 90 105 ALA A O 1
ATOM 822 N N . GLY A 1 106 ? 18.078 -20.75 -9.828 1 91.12 106 GLY A N 1
ATOM 823 C CA . GLY A 1 106 ? 16.859 -20.734 -10.609 1 91.12 106 GLY A CA 1
ATOM 824 C C . GLY A 1 106 ? 16.047 -19.453 -10.43 1 91.12 106 GLY A C 1
ATOM 825 O O . GLY A 1 106 ? 16.125 -18.812 -9.383 1 91.12 106 GLY A O 1
ATOM 826 N N . LYS A 1 107 ? 15.281 -19.141 -11.516 1 92.44 107 LYS A N 1
ATOM 827 C CA . LYS A 1 107 ? 14.445 -17.938 -11.406 1 92.44 107 LYS A CA 1
ATOM 828 C C . LYS A 1 107 ? 13.094 -18.156 -12.07 1 92.44 107 LYS A C 1
ATOM 830 O O . LYS A 1 107 ? 12.961 -18.984 -12.969 1 92.44 107 LYS A O 1
ATOM 835 N N . LEU A 1 108 ? 12.117 -17.516 -11.555 1 93.12 108 LEU A N 1
ATOM 836 C CA . LEU A 1 108 ? 10.836 -17.312 -12.227 1 93.12 108 LEU A CA 1
ATOM 837 C C . LEU A 1 108 ? 10.516 -15.836 -12.352 1 93.12 108 LEU A C 1
ATOM 839 O O . LEU A 1 108 ? 10.602 -15.094 -11.367 1 93.12 108 LEU A O 1
ATOM 843 N N . ASP A 1 109 ? 10.18 -15.445 -13.555 1 90.44 109 ASP A N 1
ATOM 844 C CA . ASP A 1 109 ? 9.82 -14.055 -13.805 1 90.44 109 ASP A CA 1
ATOM 845 C C . ASP A 1 109 ? 8.375 -13.781 -13.406 1 90.44 109 ASP A C 1
ATOM 847 O O . ASP A 1 109 ? 7.574 -14.711 -13.289 1 90.44 109 ASP A O 1
ATOM 851 N N . LYS A 1 110 ? 8.203 -12.453 -13.367 1 86.94 110 LYS A N 1
ATOM 852 C CA . LYS A 1 110 ? 6.84 -12.031 -13.078 1 86.94 110 LYS A CA 1
ATOM 853 C C . LYS A 1 110 ? 5.859 -12.586 -14.109 1 86.94 110 LYS A C 1
ATOM 855 O O . LYS A 1 110 ? 6.168 -12.625 -15.305 1 86.94 110 LYS A O 1
ATOM 860 N N . GLY A 1 111 ? 4.828 -13.109 -13.875 1 86.75 111 GLY A N 1
ATOM 861 C CA . GLY A 1 111 ? 3.848 -13.695 -14.773 1 86.75 111 GLY A CA 1
ATOM 862 C C . GLY A 1 111 ? 3.855 -15.211 -14.766 1 86.75 111 GLY A C 1
ATOM 863 O O . GLY A 1 111 ? 2.945 -15.844 -15.305 1 86.75 111 GLY A O 1
ATOM 864 N N . HIS A 1 112 ? 4.98 -15.773 -14.234 1 91.94 112 HIS A N 1
ATOM 865 C CA . HIS A 1 112 ? 5.094 -17.219 -14.242 1 91.94 112 HIS A CA 1
ATOM 866 C C . HIS A 1 112 ? 4.812 -17.812 -12.859 1 91.94 112 HIS A C 1
ATOM 868 O O . HIS A 1 112 ? 4.996 -19 -12.633 1 91.94 112 HIS A O 1
ATOM 874 N N . PHE A 1 113 ? 4.449 -16.969 -12.008 1 95.62 113 PHE A N 1
ATOM 875 C CA . PHE A 1 113 ? 4.062 -17.406 -10.672 1 95.62 113 PHE A CA 1
ATOM 876 C C . PHE A 1 113 ? 3.15 -16.391 -10.008 1 95.62 113 PHE A C 1
ATOM 878 O O . PHE A 1 113 ? 3.004 -15.266 -10.492 1 95.62 113 PHE A O 1
ATOM 885 N N . ALA A 1 114 ? 2.502 -16.766 -8.992 1 95.88 114 ALA A N 1
ATOM 886 C CA . ALA A 1 114 ? 1.713 -15.914 -8.109 1 95.88 114 ALA A CA 1
ATOM 887 C C . ALA A 1 114 ? 1.715 -16.453 -6.68 1 95.88 114 ALA A C 1
ATOM 889 O O . ALA A 1 114 ? 1.823 -17.656 -6.461 1 95.88 114 ALA A O 1
ATOM 890 N N . THR A 1 115 ? 1.676 -15.539 -5.762 1 96.38 115 THR A N 1
ATOM 891 C CA . THR A 1 115 ? 1.716 -15.93 -4.359 1 96.38 115 THR A CA 1
ATOM 892 C C . THR A 1 115 ? 0.669 -15.164 -3.553 1 96.38 115 THR A C 1
ATOM 894 O O . THR A 1 115 ? 0.25 -14.078 -3.945 1 96.38 115 THR A O 1
ATOM 897 N N . THR A 1 116 ? 0.24 -15.805 -2.469 1 93.69 116 THR A N 1
ATOM 898 C CA . THR A 1 116 ? -0.689 -15.141 -1.56 1 93.69 116 THR A CA 1
ATOM 899 C C . THR A 1 116 ? 0.056 -14.203 -0.615 1 93.69 116 THR A C 1
ATOM 901 O O . THR A 1 116 ? -0.561 -13.383 0.069 1 93.69 116 THR A O 1
ATOM 904 N N . PHE A 1 117 ? 1.354 -14.273 -0.694 1 94.75 117 PHE A N 1
ATOM 905 C CA . PHE A 1 117 ? 2.148 -13.398 0.161 1 94.75 117 PHE A CA 1
ATOM 906 C C . PHE A 1 117 ? 2.104 -11.961 -0.346 1 94.75 117 PHE A C 1
ATOM 908 O O . PHE A 1 117 ? 2.277 -11.711 -1.541 1 94.75 117 PHE A O 1
ATOM 915 N N . ASP A 1 118 ? 1.874 -11.094 0.568 1 92.69 118 ASP A N 1
ATOM 916 C CA . ASP A 1 118 ? 1.871 -9.656 0.313 1 92.69 118 ASP A CA 1
ATOM 917 C C . ASP A 1 118 ? 2.475 -8.891 1.486 1 92.69 118 ASP A C 1
ATOM 919 O O . ASP A 1 118 ? 1.869 -8.805 2.557 1 92.69 118 ASP A O 1
ATOM 923 N N . PRO A 1 119 ? 3.643 -8.305 1.234 1 93.31 119 PRO A N 1
ATOM 924 C CA . PRO A 1 119 ? 4.324 -7.648 2.352 1 93.31 119 PRO A CA 1
ATOM 925 C C . PRO A 1 119 ? 3.539 -6.461 2.904 1 93.31 119 PRO A C 1
ATOM 927 O O . PRO A 1 119 ? 3.715 -6.09 4.066 1 93.31 119 PRO A O 1
ATOM 930 N N . GLU A 1 120 ? 2.752 -5.816 2.193 1 86.94 120 GLU A N 1
ATOM 931 C CA . GLU A 1 120 ? 1.932 -4.711 2.682 1 86.94 120 GLU A CA 1
ATOM 932 C C . GLU A 1 120 ? 0.779 -5.219 3.543 1 86.94 120 GLU A C 1
ATOM 934 O O . GLU A 1 120 ? 0.519 -4.68 4.621 1 86.94 120 GLU A O 1
ATOM 939 N N . GLN A 1 121 ? 0.193 -6.297 3.104 1 83.5 121 GLN A N 1
ATOM 940 C CA . GLN A 1 121 ? -0.982 -6.82 3.791 1 83.5 121 GLN A CA 1
ATOM 941 C C . GLN A 1 121 ? -0.603 -7.449 5.129 1 83.5 121 GLN A C 1
ATOM 943 O O . GLN A 1 121 ? -1.353 -7.352 6.102 1 83.5 121 GLN A O 1
ATOM 948 N N . CYS A 1 122 ? 0.546 -8.07 5.148 1 86.94 122 CYS A N 1
ATOM 949 C CA . CYS A 1 122 ? 0.902 -8.758 6.383 1 86.94 122 CYS A CA 1
ATOM 950 C C . CYS A 1 122 ? 1.5 -7.789 7.395 1 86.94 122 CYS A C 1
ATOM 952 O O . CYS A 1 122 ? 1.711 -8.148 8.555 1 86.94 122 CYS A O 1
ATOM 954 N N . GLY A 1 123 ? 1.848 -6.594 7.008 1 84 123 GLY A N 1
ATOM 955 C CA . GLY A 1 123 ? 2.334 -5.59 7.941 1 84 123 GLY A CA 1
ATOM 956 C C . GLY A 1 123 ? 3.846 -5.461 7.945 1 84 123 GLY A C 1
ATOM 957 O O . GLY A 1 123 ? 4.402 -4.668 8.703 1 84 123 GLY A O 1
ATOM 958 N N . LEU A 1 124 ? 4.484 -6.184 7.117 1 91.5 124 LEU A N 1
ATOM 959 C CA . LEU A 1 124 ? 5.941 -6.156 7.086 1 91.5 124 LEU A CA 1
ATOM 960 C C . LEU A 1 124 ? 6.453 -4.773 6.691 1 91.5 124 LEU A C 1
ATOM 962 O O . LEU A 1 124 ? 7.445 -4.293 7.238 1 91.5 124 LEU A O 1
ATOM 966 N N . MET A 1 125 ? 5.762 -4.133 5.766 1 88.69 125 MET A N 1
ATOM 967 C CA . MET A 1 125 ? 6.211 -2.826 5.293 1 88.69 125 MET A CA 1
ATOM 968 C C . MET A 1 125 ? 6.195 -1.801 6.422 1 88.69 125 MET A C 1
ATOM 970 O O . MET A 1 125 ? 7.047 -0.911 6.469 1 88.69 125 MET A O 1
ATOM 974 N N . HIS A 1 126 ? 5.289 -1.962 7.281 1 80.12 126 HIS A N 1
ATOM 975 C CA . HIS A 1 126 ? 5.246 -1.08 8.445 1 80.12 126 HIS A CA 1
ATOM 976 C C . HIS A 1 126 ? 6.461 -1.283 9.336 1 80.12 126 HIS A C 1
ATOM 978 O O . HIS A 1 126 ? 7 -0.321 9.891 1 80.12 126 HIS A O 1
ATOM 984 N N . ALA A 1 127 ? 6.863 -2.475 9.367 1 80.81 127 ALA A N 1
ATOM 985 C CA . ALA A 1 127 ? 7.977 -2.824 10.242 1 80.81 127 ALA A CA 1
ATOM 986 C C . ALA A 1 127 ? 9.297 -2.311 9.68 1 80.81 127 ALA A C 1
ATOM 988 O O . ALA A 1 127 ? 10.219 -1.987 10.438 1 80.81 127 ALA A O 1
ATOM 989 N N . ILE A 1 128 ? 9.391 -2.172 8.375 1 87.88 128 ILE A N 1
ATOM 990 C CA . ILE A 1 128 ? 10.711 -1.886 7.832 1 87.88 128 ILE A CA 1
ATOM 991 C C . ILE A 1 128 ? 10.781 -0.426 7.391 1 87.88 128 ILE A C 1
ATOM 993 O O . ILE A 1 128 ? 11.867 0.104 7.152 1 87.88 128 ILE A O 1
ATOM 997 N N . ARG A 1 129 ? 9.672 0.224 7.246 1 83.19 129 ARG A N 1
ATOM 998 C CA . ARG A 1 129 ? 9.617 1.545 6.629 1 83.19 129 ARG A CA 1
ATOM 999 C C . ARG A 1 129 ? 10.477 2.545 7.398 1 83.19 129 ARG A C 1
ATOM 1001 O O . ARG A 1 129 ? 11.133 3.398 6.797 1 83.19 129 ARG A O 1
ATOM 1008 N N . HIS A 1 130 ? 10.5 2.428 8.695 1 75.06 130 HIS A N 1
ATOM 1009 C CA . HIS A 1 130 ? 11.219 3.406 9.5 1 75.06 130 HIS A CA 1
ATOM 1010 C C . HIS A 1 130 ? 12.719 3.35 9.219 1 75.06 130 HIS A C 1
ATOM 1012 O O . HIS A 1 130 ? 13.391 4.383 9.195 1 75.06 130 HIS A O 1
ATOM 1018 N N . ASN A 1 131 ? 13.172 2.207 9.008 1 80.62 131 ASN A N 1
ATOM 1019 C CA . ASN A 1 131 ? 14.602 2.037 8.758 1 80.62 131 ASN A CA 1
ATOM 1020 C C . ASN A 1 131 ? 14.984 2.52 7.367 1 80.62 131 ASN A C 1
ATOM 1022 O O . ASN A 1 131 ? 16.016 3.178 7.195 1 80.62 131 ASN A O 1
ATOM 1026 N N . ILE A 1 132 ? 14.125 2.266 6.461 1 86.88 132 ILE A N 1
ATOM 1027 C CA . ILE A 1 132 ? 14.453 2.555 5.066 1 86.88 132 ILE A CA 1
ATOM 1028 C C . ILE A 1 132 ? 14.219 4.035 4.777 1 86.88 132 ILE A C 1
ATOM 1030 O O . ILE A 1 132 ? 14.953 4.648 3.998 1 86.88 132 ILE A O 1
ATOM 1034 N N . LEU A 1 133 ? 13.211 4.648 5.465 1 83 133 LEU A N 1
ATOM 1035 C CA . LEU A 1 133 ? 12.812 6.016 5.16 1 83 133 LEU A CA 1
ATOM 1036 C C . LEU A 1 133 ? 13.477 7.004 6.109 1 83 133 LEU A C 1
ATOM 1038 O O . LEU A 1 133 ? 13.039 8.148 6.227 1 83 133 LEU A O 1
ATOM 1042 N N . GLU A 1 134 ? 14.445 6.492 6.754 1 77.44 134 GLU A N 1
ATOM 1043 C CA . GLU A 1 134 ? 15.156 7.422 7.625 1 77.44 134 GLU A CA 1
ATOM 1044 C C . GLU A 1 134 ? 15.617 8.656 6.859 1 77.44 134 GLU A C 1
ATOM 1046 O O . GLU A 1 134 ? 16.156 8.547 5.754 1 77.44 134 GLU A O 1
ATOM 1051 N N . GLY A 1 135 ? 15.328 9.852 7.465 1 78.69 135 GLY A N 1
ATOM 1052 C CA . GLY A 1 135 ? 15.734 11.102 6.84 1 78.69 135 GLY A CA 1
ATOM 1053 C C . GLY A 1 135 ? 14.672 11.68 5.922 1 78.69 135 GLY A C 1
ATOM 1054 O O . GLY A 1 135 ? 14.828 12.797 5.418 1 78.69 135 GLY A O 1
ATOM 1055 N N . HIS A 1 136 ? 13.68 10.938 5.688 1 82.56 136 HIS A N 1
ATOM 1056 C CA . HIS A 1 136 ? 12.625 11.406 4.797 1 82.56 136 HIS A CA 1
ATOM 1057 C C . HIS A 1 136 ? 11.359 11.75 5.578 1 82.56 136 HIS A C 1
ATOM 1059 O O . HIS A 1 136 ? 10.938 10.992 6.453 1 82.56 136 HIS A O 1
ATOM 1065 N N . LYS A 1 137 ? 10.906 12.945 5.297 1 75.81 137 LYS A N 1
ATOM 1066 C CA . LYS A 1 137 ? 9.594 13.352 5.793 1 75.81 137 LYS A CA 1
ATOM 1067 C C . LYS A 1 137 ? 8.57 13.406 4.66 1 75.81 137 LYS A C 1
ATOM 1069 O O . LYS A 1 137 ? 8.883 13.859 3.557 1 75.81 137 LYS A O 1
ATOM 1074 N N . GLY A 1 138 ? 7.414 12.914 4.891 1 76.44 138 GLY A N 1
ATOM 1075 C CA . GLY A 1 138 ? 6.363 13 3.887 1 76.44 138 GLY A CA 1
ATOM 1076 C C . GLY A 1 138 ? 6.562 12.039 2.729 1 76.44 138 GLY A C 1
ATOM 1077 O O . GLY A 1 138 ? 6.133 12.312 1.607 1 76.44 138 GLY A O 1
ATOM 1078 N N . LYS A 1 139 ? 7.383 11.031 2.936 1 82.94 139 LYS A N 1
ATOM 1079 C CA . LYS A 1 139 ? 7.621 10.055 1.882 1 82.94 139 LYS A CA 1
ATOM 1080 C C . LYS A 1 139 ? 7.098 8.68 2.281 1 82.94 139 LYS A C 1
ATOM 1082 O O . LYS A 1 139 ? 6.84 8.422 3.459 1 82.94 139 LYS A O 1
ATOM 1087 N N . ALA A 1 140 ? 6.797 7.875 1.312 1 84.31 140 ALA A N 1
ATOM 1088 C CA . ALA A 1 140 ? 6.359 6.492 1.472 1 84.31 140 ALA A CA 1
ATOM 1089 C C . ALA A 1 140 ? 7.109 5.566 0.517 1 84.31 140 ALA A C 1
ATOM 1091 O O . ALA A 1 140 ? 7.895 6.027 -0.315 1 84.31 140 ALA A O 1
ATOM 1092 N N . LEU A 1 141 ? 6.902 4.285 0.725 1 88.62 141 LEU A N 1
ATOM 1093 C CA . LEU A 1 141 ? 7.543 3.297 -0.132 1 88.62 141 LEU A CA 1
ATOM 1094 C C . LEU A 1 141 ? 6.516 2.586 -1.007 1 88.62 141 LEU A C 1
ATOM 1096 O O . LEU A 1 141 ? 5.504 2.09 -0.505 1 88.62 141 LEU A O 1
ATOM 1100 N N . LYS A 1 142 ? 6.719 2.641 -2.254 1 89.44 142 LYS A N 1
ATOM 1101 C CA . LYS A 1 142 ? 6 1.776 -3.184 1 89.44 142 LYS A CA 1
ATOM 1102 C C . LYS A 1 142 ? 6.723 0.443 -3.363 1 89.44 142 LYS A C 1
ATOM 1104 O O . LYS A 1 142 ? 7.934 0.413 -3.596 1 89.44 142 LYS A O 1
ATOM 1109 N N . VAL A 1 143 ? 5.965 -0.646 -3.227 1 92.31 143 VAL A N 1
ATOM 1110 C CA . VAL A 1 143 ? 6.527 -1.99 -3.309 1 92.31 143 VAL A CA 1
ATOM 1111 C C . VAL A 1 143 ? 6.172 -2.619 -4.652 1 92.31 143 VAL A C 1
ATOM 1113 O O . VAL A 1 143 ? 5.004 -2.631 -5.051 1 92.31 143 VAL A O 1
ATOM 1116 N N . GLU A 1 144 ? 7.148 -3.109 -5.371 1 92 144 GLU A N 1
ATOM 1117 C CA . GLU A 1 144 ? 6.93 -3.762 -6.66 1 92 144 GLU A CA 1
ATOM 1118 C C . GLU A 1 144 ? 7.551 -5.156 -6.684 1 92 144 GLU A C 1
ATOM 1120 O O . GLU A 1 144 ? 8.766 -5.301 -6.52 1 92 144 GLU A O 1
ATOM 1125 N N . MET A 1 145 ? 6.73 -6.148 -6.918 1 93.31 145 MET A N 1
ATOM 1126 C CA . MET A 1 145 ? 7.242 -7.508 -7.031 1 93.31 145 MET A CA 1
ATOM 1127 C C . MET A 1 145 ? 8.18 -7.641 -8.227 1 93.31 145 MET A C 1
ATOM 1129 O O . MET A 1 145 ? 7.875 -7.152 -9.32 1 93.31 145 MET A O 1
ATOM 1133 N N . TYR A 1 146 ? 9.297 -8.297 -8.031 1 91.38 146 TYR A N 1
ATOM 1134 C CA . TYR A 1 146 ? 10.312 -8.359 -9.07 1 91.38 146 TYR A CA 1
ATOM 1135 C C . TYR A 1 146 ? 10.5 -9.789 -9.562 1 91.38 146 TYR A C 1
ATOM 1137 O O . TYR A 1 146 ? 10.102 -10.117 -10.688 1 91.38 146 TYR A O 1
ATOM 1145 N N . LYS A 1 147 ? 10.969 -10.617 -8.602 1 93.56 147 LYS A N 1
ATOM 1146 C CA . LYS A 1 147 ? 11.367 -11.93 -9.102 1 93.56 147 LYS A CA 1
ATOM 1147 C C . LYS A 1 147 ? 11.367 -12.969 -7.977 1 93.56 147 LYS A C 1
ATOM 1149 O O . LYS A 1 147 ? 11.609 -12.625 -6.812 1 93.56 147 LYS A O 1
ATOM 1154 N N . LEU A 1 148 ? 11.125 -14.266 -8.484 1 96.69 148 LEU A N 1
ATOM 1155 C CA . LEU A 1 148 ? 11.32 -15.406 -7.594 1 96.69 148 LEU A CA 1
ATOM 1156 C C . LEU A 1 148 ? 12.625 -16.125 -7.914 1 96.69 148 LEU A C 1
ATOM 1158 O O . LEU A 1 148 ? 12.93 -16.375 -9.078 1 96.69 148 LEU A O 1
ATOM 1162 N N . ASN A 1 149 ? 13.453 -16.422 -6.902 1 96.06 149 ASN A N 1
ATOM 1163 C CA . ASN A 1 149 ? 14.688 -17.172 -7.086 1 96.06 149 ASN A CA 1
ATOM 1164 C C . ASN A 1 149 ? 14.703 -18.438 -6.215 1 96.06 149 ASN A C 1
ATOM 1166 O O . ASN A 1 149 ? 14.156 -18.438 -5.109 1 96.06 149 ASN A O 1
ATOM 1170 N N . VAL A 1 150 ? 15.312 -19.438 -6.742 1 95.5 150 VAL A N 1
ATOM 1171 C CA . VAL A 1 150 ? 15.516 -20.672 -5.992 1 95.5 150 VAL A CA 1
ATOM 1172 C C . VAL A 1 150 ? 16.984 -21.078 -6.035 1 95.5 150 VAL A C 1
ATOM 1174 O O . VAL A 1 150 ? 17.562 -21.219 -7.113 1 95.5 150 VAL A O 1
ATOM 1177 N N . TYR A 1 151 ? 17.578 -21.188 -4.832 1 94 151 TYR A N 1
ATOM 1178 C CA . TYR A 1 151 ? 18.953 -21.672 -4.676 1 94 151 TYR A CA 1
ATOM 1179 C C . TYR A 1 151 ? 18.969 -23.078 -4.098 1 94 151 TYR A C 1
ATOM 1181 O O . TYR A 1 151 ? 18.344 -23.344 -3.062 1 94 151 TYR A O 1
ATOM 1189 N N . GLY A 1 152 ? 19.625 -24.016 -4.781 1 90 152 GLY A N 1
ATOM 1190 C CA . GLY A 1 152 ? 19.672 -25.391 -4.297 1 90 152 GLY A CA 1
ATOM 1191 C C . GLY A 1 152 ? 20.938 -26.125 -4.711 1 90 152 GLY A C 1
ATOM 1192 O O . GLY A 1 152 ? 21.75 -25.578 -5.453 1 90 152 GLY A O 1
ATOM 1193 N N . THR A 1 153 ? 21.219 -27.234 -4.102 1 76.62 153 THR A N 1
ATOM 1194 C CA . THR A 1 153 ? 22.375 -28.062 -4.41 1 76.62 153 THR A CA 1
ATOM 1195 C C . THR A 1 153 ? 22.219 -28.734 -5.773 1 76.62 153 THR A C 1
ATOM 1197 O O . THR A 1 153 ? 23.203 -28.984 -6.469 1 76.62 153 THR A O 1
ATOM 1200 N N . ARG A 1 154 ? 21.078 -29.203 -6.129 1 63.47 154 ARG A N 1
ATOM 1201 C CA . ARG A 1 154 ? 20.844 -29.984 -7.332 1 63.47 154 ARG A CA 1
ATOM 1202 C C . ARG A 1 154 ? 20.094 -29.188 -8.383 1 63.47 154 ARG A C 1
ATOM 1204 O O . ARG A 1 154 ? 18.859 -29.203 -8.422 1 63.47 154 ARG A O 1
ATOM 1211 N N . LEU A 1 155 ? 20.516 -28.016 -8.695 1 54.94 155 LEU A N 1
ATOM 1212 C CA . LEU A 1 155 ? 19.766 -27.406 -9.789 1 54.94 155 LEU A CA 1
ATOM 1213 C C . LEU A 1 155 ? 20.078 -28.094 -11.109 1 54.94 155 LEU A C 1
ATOM 1215 O O . LEU A 1 155 ? 21.156 -27.906 -11.68 1 54.94 155 LEU A O 1
ATOM 1219 N N . THR A 1 156 ? 19.906 -29.438 -11.219 1 45.78 156 THR A N 1
ATOM 1220 C CA . THR A 1 156 ? 20.188 -30.141 -12.477 1 45.78 156 THR A CA 1
ATOM 1221 C C . THR A 1 156 ? 19.297 -29.609 -13.602 1 45.78 156 THR A C 1
ATOM 1223 O O . THR A 1 156 ? 18.078 -29.734 -13.539 1 45.78 156 THR A O 1
ATOM 1226 N N . VAL A 1 157 ? 19.484 -28.531 -14.133 1 44.09 157 VAL A N 1
ATOM 1227 C CA . VAL A 1 157 ? 18.797 -28.328 -15.398 1 44.09 157 VAL A CA 1
ATOM 1228 C C . VAL A 1 157 ? 18.984 -29.547 -16.297 1 44.09 157 VAL A C 1
ATOM 1230 O O . VAL A 1 157 ? 20.109 -30.031 -16.453 1 44.09 157 VAL A O 1
ATOM 1233 N N . PRO A 1 158 ? 17.875 -30.25 -16.547 1 40.75 158 PRO A N 1
ATOM 1234 C CA . PRO A 1 158 ? 18.078 -31.406 -17.422 1 40.75 158 PRO A CA 1
ATOM 1235 C C . PRO A 1 158 ? 18.859 -31.078 -18.688 1 40.75 158 PRO A C 1
ATOM 1237 O O . PRO A 1 158 ? 18.453 -30.203 -19.453 1 40.75 158 PRO A O 1
ATOM 1240 N N . CYS A 1 159 ? 20.047 -30.875 -18.766 1 34.72 159 CYS A N 1
ATOM 1241 C CA . CYS A 1 159 ? 20.672 -30.938 -20.078 1 34.72 159 CYS A CA 1
ATOM 1242 C C . CYS A 1 159 ? 20.484 -32.312 -20.719 1 34.72 159 CYS A C 1
ATOM 1244 O O . CYS A 1 159 ? 20.703 -33.344 -20.062 1 34.72 159 CYS A O 1
ATOM 1246 N N . PRO A 1 160 ? 19.656 -32.406 -21.844 1 34.47 160 PRO A N 1
ATOM 1247 C CA . PRO A 1 160 ? 19.547 -33.688 -22.531 1 34.47 160 PRO A CA 1
ATOM 1248 C C . PRO A 1 160 ? 20.812 -34.531 -22.406 1 34.47 160 PRO A C 1
ATOM 1250 O O . PRO A 1 160 ? 20.75 -35.75 -22.547 1 34.47 160 PRO A O 1
ATOM 1253 N N . CYS A 1 161 ? 22.047 -34.031 -22.875 1 31.66 161 CYS A N 1
ATOM 1254 C CA . CYS A 1 161 ? 23.125 -34.938 -23.234 1 31.66 161 CYS A CA 1
ATOM 1255 C C . CYS A 1 161 ? 23.578 -35.75 -22.031 1 31.66 161 CYS A C 1
ATOM 1257 O O . CYS A 1 161 ? 24.172 -36.812 -22.172 1 31.66 161 CYS A O 1
ATOM 1259 N N . LEU A 1 162 ? 24.266 -35.094 -20.953 1 32.88 162 LEU A N 1
ATOM 1260 C CA . LEU A 1 162 ? 25.266 -35.875 -20.219 1 32.88 162 LEU A CA 1
ATOM 1261 C C . LEU A 1 162 ? 24.609 -36.812 -19.219 1 32.88 162 LEU A C 1
ATOM 1263 O O . LEU A 1 162 ? 23.891 -36.344 -18.312 1 32.88 162 LEU A O 1
ATOM 1267 N N . TYR A 1 163 ? 24.156 -38.094 -19.469 1 31.48 163 TYR A N 1
ATOM 1268 C CA . TYR A 1 163 ? 24 -39.344 -18.75 1 31.48 163 TYR A CA 1
ATOM 1269 C C . TYR A 1 163 ? 24.891 -39.375 -17.516 1 31.48 163 TYR A C 1
ATOM 1271 O O . TYR A 1 163 ? 24.516 -39.938 -16.484 1 31.48 163 TYR A O 1
ATOM 1279 N N . SER A 1 164 ? 26.375 -39.594 -17.797 1 32.94 164 SER A N 1
ATOM 1280 C CA . SER A 1 164 ? 27.281 -40.406 -17 1 32.94 164 SER A CA 1
ATOM 1281 C C . SER A 1 164 ? 27.438 -39.844 -15.586 1 32.94 164 SER A C 1
ATOM 1283 O O . SER A 1 164 ? 27.359 -40.594 -14.609 1 32.94 164 SER A O 1
ATOM 1285 N N . GLN A 1 165 ? 28.75 -39.125 -15.398 1 32.81 165 GLN A N 1
ATOM 1286 C CA . GLN A 1 165 ? 29.516 -39.156 -14.156 1 32.81 165 GLN A CA 1
ATOM 1287 C C . GLN A 1 165 ? 28.812 -38.375 -13.062 1 32.81 165 GLN A C 1
ATOM 1289 O O . GLN A 1 165 ? 28.125 -37.375 -13.344 1 32.81 165 GLN A O 1
ATOM 1294 N N . PRO A 1 166 ? 28.594 -39.031 -11.906 1 36.44 166 PRO A N 1
ATOM 1295 C CA . PRO A 1 166 ? 28.219 -38.344 -10.688 1 36.44 166 PRO A CA 1
ATOM 1296 C C . PRO A 1 166 ? 28.812 -36.906 -10.617 1 36.44 166 PRO A C 1
ATOM 1298 O O . PRO A 1 166 ? 30.031 -36.75 -10.609 1 36.44 166 PRO A O 1
ATOM 1301 N N . ARG A 1 167 ? 28.609 -36.156 -11.602 1 37 167 ARG A N 1
ATOM 1302 C CA . ARG A 1 167 ? 29.328 -34.875 -11.531 1 37 167 ARG A CA 1
ATOM 1303 C C . ARG A 1 167 ? 29.484 -34.406 -10.094 1 37 167 ARG A C 1
ATOM 1305 O O . ARG A 1 167 ? 28.578 -34.562 -9.273 1 37 167 ARG A O 1
ATOM 1312 N N . ALA A 1 168 ? 30.656 -34.344 -9.594 1 37.78 168 ALA A N 1
ATOM 1313 C CA . ALA A 1 168 ? 31.062 -33.719 -8.336 1 37.78 168 ALA A CA 1
ATOM 1314 C C . ALA A 1 168 ? 30.125 -32.562 -7.98 1 37.78 168 ALA A C 1
ATOM 1316 O O . ALA A 1 168 ? 29.891 -31.688 -8.797 1 37.78 168 ALA A O 1
ATOM 1317 N N . LEU A 1 169 ? 29.109 -32.75 -7.098 1 44.22 169 LEU A N 1
ATOM 1318 C CA . LEU A 1 169 ? 28.094 -31.812 -6.613 1 44.22 169 LEU A CA 1
ATOM 1319 C C . LEU A 1 169 ? 28.672 -30.406 -6.473 1 44.22 169 LEU A C 1
ATOM 1321 O O . LEU A 1 169 ? 29.594 -30.188 -5.676 1 44.22 169 LEU A O 1
ATOM 1325 N N . GLY A 1 170 ? 29.234 -29.828 -7.496 1 50.28 170 GLY A N 1
ATOM 1326 C CA . GLY A 1 170 ? 29.688 -28.453 -7.355 1 50.28 170 GLY A CA 1
ATOM 1327 C C . GLY A 1 170 ? 28.922 -27.672 -6.293 1 50.28 170 GLY A C 1
ATOM 1328 O O . GLY A 1 170 ? 28.047 -28.234 -5.633 1 50.28 170 GLY A O 1
ATOM 1329 N N . PRO A 1 171 ? 29.656 -26.516 -5.871 1 62.31 171 PRO A N 1
ATOM 1330 C CA . PRO A 1 171 ? 29 -25.75 -4.824 1 62.31 171 PRO A CA 1
ATOM 1331 C C . PRO A 1 171 ? 27.516 -25.5 -5.121 1 62.31 171 PRO A C 1
ATOM 1333 O O . PRO A 1 171 ? 27.109 -25.5 -6.285 1 62.31 171 PRO A O 1
ATOM 1336 N N . GLY A 1 172 ? 26.75 -25.734 -4.121 1 82.81 172 GLY A N 1
ATOM 1337 C CA . GLY A 1 172 ? 25.344 -25.375 -4.23 1 82.81 172 GLY A CA 1
ATOM 1338 C C . GLY A 1 172 ? 25.109 -24.016 -4.863 1 82.81 172 GLY A C 1
ATOM 1339 O O . GLY A 1 172 ? 26.062 -23.344 -5.262 1 82.81 172 GLY A O 1
ATOM 1340 N N . SER A 1 173 ? 24.031 -23.672 -5.246 1 89.69 173 SER A N 1
ATOM 1341 C CA . SER A 1 173 ? 23.625 -22.422 -5.879 1 89.69 173 SER A CA 1
ATOM 1342 C C . SER A 1 173 ? 24.109 -21.219 -5.066 1 89.69 173 SER A C 1
ATOM 1344 O O . SER A 1 173 ? 24.188 -21.281 -3.838 1 89.69 173 SER A O 1
ATOM 1346 N N . PHE A 1 174 ? 24.531 -20.172 -5.742 1 90.31 174 PHE A N 1
ATOM 1347 C CA . PHE A 1 174 ? 25.062 -18.969 -5.129 1 90.31 174 PHE A CA 1
ATOM 1348 C C . PHE A 1 174 ? 24.906 -17.766 -6.066 1 90.31 174 PHE A C 1
ATOM 1350 O O . PHE A 1 174 ? 24.469 -17.922 -7.203 1 90.31 174 PHE A O 1
ATOM 1357 N N . PHE A 1 175 ? 25.188 -16.625 -5.621 1 90.69 175 PHE A N 1
ATOM 1358 C CA . PHE A 1 175 ? 25.281 -15.398 -6.402 1 90.69 175 PHE A CA 1
ATOM 1359 C C . PHE A 1 175 ? 26.406 -14.516 -5.879 1 90.69 175 PHE A C 1
ATOM 1361 O O . PHE A 1 175 ? 26.297 -13.945 -4.789 1 90.69 175 PHE A O 1
ATOM 1368 N N . LYS A 1 176 ? 27.406 -14.352 -6.664 1 89.25 176 LYS A N 1
ATOM 1369 C CA . LYS A 1 176 ? 28.578 -13.609 -6.23 1 89.25 176 LYS A CA 1
ATOM 1370 C C . LYS A 1 176 ? 28.266 -12.125 -6.055 1 89.25 176 LYS A C 1
ATOM 1372 O O . LYS A 1 176 ? 27.141 -11.688 -6.344 1 89.25 176 LYS A O 1
ATOM 1377 N N . THR A 1 177 ? 29.234 -11.445 -5.598 1 88.62 177 THR A N 1
ATOM 1378 C CA . THR A 1 177 ? 29.078 -10.047 -5.215 1 88.62 177 THR A CA 1
ATOM 1379 C C . THR A 1 177 ? 28.5 -9.234 -6.371 1 88.62 177 THR A C 1
ATOM 1381 O O . THR A 1 177 ? 28.984 -9.32 -7.5 1 88.62 177 THR A O 1
ATOM 1384 N N . HIS A 1 178 ? 27.422 -8.477 -6.062 1 86.12 178 HIS A N 1
ATOM 1385 C CA . HIS A 1 178 ? 26.766 -7.633 -7.059 1 86.12 178 HIS A CA 1
ATOM 1386 C C . HIS A 1 178 ? 25.938 -6.535 -6.398 1 86.12 178 HIS A C 1
ATOM 1388 O O . HIS A 1 178 ? 25.781 -6.531 -5.176 1 86.12 178 HIS A O 1
ATOM 1394 N N . LYS A 1 179 ? 25.562 -5.574 -7.16 1 85.88 179 LYS A N 1
ATOM 1395 C CA . LYS A 1 179 ? 24.578 -4.57 -6.777 1 85.88 179 LYS A CA 1
ATOM 1396 C C . LYS A 1 179 ? 23.281 -4.746 -7.57 1 85.88 179 LYS A C 1
ATOM 1398 O O . LYS A 1 179 ? 23.297 -5.219 -8.711 1 85.88 179 LYS A O 1
ATOM 1403 N N . ASP A 1 180 ? 22.188 -4.441 -6.875 1 86.25 180 ASP A N 1
ATOM 1404 C CA . ASP A 1 180 ? 20.938 -4.477 -7.617 1 86.25 180 ASP A CA 1
ATOM 1405 C C . ASP A 1 180 ? 20.938 -3.457 -8.758 1 86.25 180 ASP A C 1
ATOM 1407 O O . ASP A 1 180 ? 21.453 -2.348 -8.602 1 86.25 180 ASP A O 1
ATOM 1411 N N . THR A 1 181 ? 20.406 -3.84 -9.891 1 82.25 181 THR A N 1
ATOM 1412 C CA . THR A 1 181 ? 20.312 -2.945 -11.039 1 82.25 181 THR A CA 1
ATOM 1413 C C . THR A 1 181 ? 19.344 -1.805 -10.758 1 82.25 181 THR A C 1
ATOM 1415 O O . THR A 1 181 ? 18.219 -2.039 -10.328 1 82.25 181 THR A O 1
ATOM 1418 N N . PRO A 1 182 ? 19.875 -0.6 -10.852 1 83.38 182 PRO A N 1
ATOM 1419 C CA . PRO A 1 182 ? 18.938 0.517 -10.68 1 83.38 182 PRO A CA 1
ATOM 1420 C C . PRO A 1 182 ? 17.891 0.59 -11.789 1 83.38 182 PRO A C 1
ATOM 1422 O O . PRO A 1 182 ? 18.25 0.635 -12.969 1 83.38 182 PRO A O 1
ATOM 1425 N N . ARG A 1 183 ? 16.656 0.63 -11.438 1 85.06 183 ARG A N 1
ATOM 1426 C CA . ARG A 1 183 ? 15.578 0.614 -12.414 1 85.06 183 ARG A CA 1
ATOM 1427 C C . ARG A 1 183 ? 14.922 1.986 -12.531 1 85.06 183 ARG A C 1
ATOM 1429 O O . ARG A 1 183 ? 14.234 2.27 -13.516 1 85.06 183 ARG A O 1
ATOM 1436 N N . ALA A 1 184 ? 15.07 2.797 -11.602 1 87.12 184 ALA A N 1
ATOM 1437 C CA . ALA A 1 184 ? 14.562 4.164 -11.547 1 87.12 184 ALA A CA 1
ATOM 1438 C C . ALA A 1 184 ? 15.352 5.004 -10.547 1 87.12 184 ALA A C 1
ATOM 1440 O O . ALA A 1 184 ? 16.016 4.461 -9.656 1 87.12 184 ALA A O 1
ATOM 1441 N N . ASP A 1 185 ? 15.234 6.266 -10.703 1 87.5 185 ASP A N 1
ATOM 1442 C CA . ASP A 1 185 ? 15.953 7.164 -9.805 1 87.5 185 ASP A CA 1
ATOM 1443 C C . ASP A 1 185 ? 15.477 6.996 -8.367 1 87.5 185 ASP A C 1
ATOM 1445 O O . ASP A 1 185 ? 16.266 7.105 -7.426 1 87.5 185 ASP A O 1
ATOM 1449 N N . ASN A 1 186 ? 14.242 6.695 -8.258 1 92.19 186 ASN A N 1
ATOM 1450 C CA . ASN A 1 186 ? 13.672 6.676 -6.914 1 92.19 186 ASN A CA 1
ATOM 1451 C C . ASN A 1 186 ? 13.609 5.258 -6.352 1 92.19 186 ASN A C 1
ATOM 1453 O O . ASN A 1 186 ? 12.953 5.016 -5.34 1 92.19 186 ASN A O 1
ATOM 1457 N N . MET A 1 187 ? 14.219 4.293 -7.121 1 92 187 MET A N 1
ATOM 1458 C CA . MET A 1 187 ? 14.367 2.975 -6.508 1 92 187 MET A CA 1
ATOM 1459 C C . MET A 1 187 ? 15.469 2.99 -5.453 1 92 187 MET A C 1
ATOM 1461 O O . MET A 1 187 ? 16.656 2.924 -5.785 1 92 187 MET A O 1
ATOM 1465 N N . ILE A 1 188 ? 15.141 2.914 -4.211 1 92.81 188 ILE A N 1
ATOM 1466 C CA . ILE A 1 188 ? 16.156 3.209 -3.209 1 92.81 188 ILE A CA 1
ATOM 1467 C C . ILE A 1 188 ? 16.547 1.927 -2.477 1 92.81 188 ILE A C 1
ATOM 1469 O O . ILE A 1 188 ? 17.594 1.875 -1.81 1 92.81 188 ILE A O 1
ATOM 1473 N N . ALA A 1 189 ? 15.68 0.903 -2.594 1 94.62 189 ALA A N 1
ATOM 1474 C CA . ALA A 1 189 ? 15.977 -0.3 -1.822 1 94.62 189 ALA A CA 1
ATOM 1475 C C . ALA A 1 189 ? 15.367 -1.537 -2.48 1 94.62 189 ALA A C 1
ATOM 1477 O O . ALA A 1 189 ? 14.594 -1.424 -3.434 1 94.62 189 ALA A O 1
ATOM 1478 N N . SER A 1 190 ? 15.828 -2.674 -1.992 1 95.44 190 SER A N 1
ATOM 1479 C CA . SER A 1 190 ? 15.281 -3.984 -2.33 1 95.44 190 SER A CA 1
ATOM 1480 C C . SER A 1 190 ? 14.875 -4.754 -1.078 1 95.44 190 SER A C 1
ATOM 1482 O O . SER A 1 190 ? 15.5 -4.613 -0.026 1 95.44 190 SER A O 1
ATOM 1484 N N . LEU A 1 191 ? 13.789 -5.461 -1.196 1 97.12 191 LEU A N 1
ATOM 1485 C CA . LEU A 1 191 ? 13.297 -6.328 -0.127 1 97.12 191 LEU A CA 1
ATOM 1486 C C . LEU A 1 191 ? 13.344 -7.789 -0.551 1 97.12 191 LEU A C 1
ATOM 1488 O O . LEU A 1 191 ? 12.727 -8.172 -1.551 1 97.12 191 LEU A O 1
ATOM 1492 N N . VAL A 1 192 ? 14.125 -8.57 0.188 1 97.5 192 VAL A N 1
ATOM 1493 C CA . VAL A 1 192 ? 14.227 -10 -0.075 1 97.5 192 VAL A CA 1
ATOM 1494 C C . VAL A 1 192 ? 13.438 -10.773 0.983 1 97.5 192 VAL A C 1
ATOM 1496 O O . VAL A 1 192 ? 13.711 -10.648 2.18 1 97.5 192 VAL A O 1
ATOM 1499 N N . ILE A 1 193 ? 12.477 -11.508 0.513 1 98.44 193 ILE A N 1
ATOM 1500 C CA . ILE A 1 193 ? 11.719 -12.414 1.364 1 98.44 193 ILE A CA 1
ATOM 1501 C C . ILE A 1 193 ? 12.258 -13.836 1.208 1 98.44 193 ILE A C 1
ATOM 1503 O O . ILE A 1 193 ? 12.484 -14.305 0.089 1 98.44 193 ILE A O 1
ATOM 1507 N N . VAL A 1 194 ? 12.531 -14.477 2.291 1 98.38 194 VAL A N 1
ATOM 1508 C CA . VAL A 1 194 ? 12.914 -15.891 2.27 1 98.38 194 VAL A CA 1
ATOM 1509 C C . VAL A 1 194 ? 11.789 -16.734 2.861 1 98.38 194 VAL A C 1
ATOM 1511 O O . VAL A 1 194 ? 11.453 -16.594 4.039 1 98.38 194 VAL A O 1
ATOM 1514 N N . PHE A 1 195 ? 11.211 -17.609 2.031 1 98.31 195 PHE A N 1
ATOM 1515 C CA . PHE A 1 195 ? 10.141 -18.484 2.488 1 98.31 195 PHE A CA 1
ATOM 1516 C C . PHE A 1 195 ? 10.68 -19.547 3.434 1 98.31 195 PHE A C 1
ATOM 1518 O O . PHE A 1 195 ? 11.883 -19.812 3.459 1 98.31 195 PHE A O 1
ATOM 1525 N N . PRO A 1 196 ? 9.82 -20.156 4.262 1 97.25 196 PRO A N 1
ATOM 1526 C CA . PRO A 1 196 ? 10.305 -21.062 5.301 1 97.25 196 PRO A CA 1
ATOM 1527 C C . PRO A 1 196 ? 10.625 -22.453 4.758 1 97.25 196 PRO A C 1
ATOM 1529 O O . PRO A 1 196 ? 10.125 -23.453 5.285 1 97.25 196 PRO A O 1
ATOM 1532 N N . THR A 1 197 ? 11.5 -22.594 3.836 1 96.62 197 THR A N 1
ATOM 1533 C CA . THR A 1 197 ? 12.023 -23.859 3.332 1 96.62 197 THR A CA 1
ATOM 1534 C C . THR A 1 197 ? 13.328 -24.219 4.043 1 96.62 197 THR A C 1
ATOM 1536 O O . THR A 1 197 ? 14.148 -23.344 4.328 1 96.62 197 THR A O 1
ATOM 1539 N N . ARG A 1 198 ? 13.508 -25.484 4.27 1 93.94 198 ARG A N 1
ATOM 1540 C CA . ARG A 1 198 ? 14.719 -25.953 4.93 1 93.94 198 ARG A CA 1
ATOM 1541 C C . ARG A 1 198 ? 15.938 -25.797 4.02 1 93.94 198 ARG A C 1
ATOM 1543 O O . ARG A 1 198 ? 15.914 -26.25 2.873 1 93.94 198 ARG A O 1
ATOM 1550 N N . HIS A 1 199 ? 16.984 -25.156 4.598 1 94.88 199 HIS A N 1
ATOM 1551 C CA . HIS A 1 199 ? 18.234 -25.031 3.848 1 94.88 199 HIS A CA 1
ATOM 1552 C C . HIS A 1 199 ? 19.391 -24.688 4.77 1 94.88 199 HIS A C 1
ATOM 1554 O O . HIS A 1 199 ? 19.188 -24.094 5.832 1 94.88 199 HIS A O 1
ATOM 1560 N N . GLU A 1 200 ? 20.547 -25.109 4.383 1 94.44 200 GLU A N 1
ATOM 1561 C CA . GLU A 1 200 ? 21.812 -24.719 4.988 1 94.44 200 GLU A CA 1
ATOM 1562 C C . GLU A 1 200 ? 22.688 -23.938 3.998 1 94.44 200 GLU A C 1
ATOM 1564 O O . GLU A 1 200 ? 22.734 -24.266 2.811 1 94.44 200 GLU A O 1
ATOM 1569 N N . GLY A 1 201 ? 23.375 -22.953 4.57 1 95 201 GLY A N 1
ATOM 1570 C CA . GLY A 1 201 ? 24.031 -22.031 3.664 1 95 201 GLY A CA 1
ATOM 1571 C C . GLY A 1 201 ? 23.094 -21 3.068 1 95 201 GLY A C 1
ATOM 1572 O O . GLY A 1 201 ? 22.047 -20.688 3.646 1 95 201 GLY A O 1
ATOM 1573 N N . GLY A 1 202 ? 23.562 -20.359 1.964 1 95.62 202 GLY A N 1
ATOM 1574 C CA . GLY A 1 202 ? 22.734 -19.312 1.365 1 95.62 202 GLY A CA 1
ATOM 1575 C C . GLY A 1 202 ? 22.719 -18.031 2.168 1 95.62 202 GLY A C 1
ATOM 1576 O O . GLY A 1 202 ? 21.766 -17.25 2.09 1 95.62 202 GLY A O 1
ATOM 1577 N N . VAL A 1 203 ? 23.75 -17.844 2.887 1 96.56 203 VAL A N 1
ATOM 1578 C CA . VAL A 1 203 ? 23.875 -16.656 3.721 1 96.56 203 VAL A CA 1
ATOM 1579 C C . VAL A 1 203 ? 23.969 -15.414 2.838 1 96.56 203 VAL A C 1
ATOM 1581 O O . VAL A 1 203 ? 24.672 -15.406 1.826 1 96.56 203 VAL A O 1
ATOM 1584 N N . LEU A 1 204 ? 23.141 -14.43 3.168 1 96.38 204 LEU A N 1
ATOM 1585 C CA . LEU A 1 204 ? 23.234 -13.133 2.512 1 96.38 204 LEU A CA 1
ATOM 1586 C C . LEU A 1 204 ? 24.312 -12.266 3.162 1 96.38 204 LEU A C 1
ATOM 1588 O O . LEU A 1 204 ? 24.172 -11.859 4.316 1 96.38 204 LEU A O 1
ATOM 1592 N N . ALA A 1 205 ? 25.344 -12.023 2.416 1 94.75 205 ALA A N 1
ATOM 1593 C CA . ALA A 1 205 ? 26.438 -11.211 2.908 1 94.75 205 ALA A CA 1
ATOM 1594 C C . ALA A 1 205 ? 26.438 -9.828 2.262 1 94.75 205 ALA A C 1
ATOM 1596 O O . ALA A 1 205 ? 26.422 -9.711 1.033 1 94.75 205 ALA A O 1
ATOM 1597 N N . LEU A 1 206 ? 26.375 -8.867 3.084 1 92.06 206 LEU A N 1
ATOM 1598 C CA . LEU A 1 206 ? 26.375 -7.48 2.631 1 92.06 206 LEU A CA 1
ATOM 1599 C C . LEU A 1 206 ? 27.703 -6.805 2.959 1 92.06 206 LEU A C 1
ATOM 1601 O O . LEU A 1 206 ? 28.328 -7.121 3.975 1 92.06 206 LEU A O 1
ATOM 1605 N N . ARG A 1 207 ? 28.062 -5.945 2.084 1 86.62 207 ARG A N 1
ATOM 1606 C CA . ARG A 1 207 ? 29.281 -5.188 2.287 1 86.62 207 ARG A CA 1
ATOM 1607 C C . ARG A 1 207 ? 29.062 -3.697 2.043 1 86.62 207 ARG A C 1
ATOM 1609 O O . ARG A 1 207 ? 28.453 -3.312 1.041 1 86.62 207 ARG A O 1
ATOM 1616 N N . GLN A 1 208 ? 29.406 -2.936 3.021 1 77.06 208 GLN A N 1
ATOM 1617 C CA . GLN A 1 208 ? 29.438 -1.483 2.879 1 77.06 208 GLN A CA 1
ATOM 1618 C C . GLN A 1 208 ? 30.688 -0.899 3.521 1 77.06 208 GLN A C 1
ATOM 1620 O O . GLN A 1 208 ? 30.859 -0.954 4.742 1 77.06 208 GLN A O 1
ATOM 1625 N N . GLU A 1 209 ? 31.438 -0.332 2.633 1 72.94 209 GLU A N 1
ATOM 1626 C CA . GLU A 1 209 ? 32.719 0.167 3.094 1 72.94 209 GLU A CA 1
ATOM 1627 C C . GLU A 1 209 ? 33.5 -0.923 3.814 1 72.94 209 GLU A C 1
ATOM 1629 O O . GLU A 1 209 ? 33.75 -1.995 3.254 1 72.94 209 GLU A O 1
ATOM 1634 N N . TYR A 1 210 ? 33.781 -0.735 5.039 1 70.06 210 TYR A N 1
ATOM 1635 C CA . TYR A 1 210 ? 34.594 -1.7 5.75 1 70.06 210 TYR A CA 1
ATOM 1636 C C . TYR A 1 210 ? 33.75 -2.615 6.625 1 70.06 210 TYR A C 1
ATOM 1638 O O . TYR A 1 210 ? 34.281 -3.525 7.273 1 70.06 210 TYR A O 1
ATOM 1646 N N . ARG A 1 211 ? 32.531 -2.49 6.344 1 77.12 211 ARG A N 1
ATOM 1647 C CA . ARG A 1 211 ? 31.672 -3.277 7.207 1 77.12 211 ARG A CA 1
ATOM 1648 C C . ARG A 1 211 ? 31 -4.414 6.434 1 77.12 211 ARG A C 1
ATOM 1650 O O . ARG A 1 211 ? 30.625 -4.242 5.273 1 77.12 211 ARG A O 1
ATOM 1657 N N . LYS A 1 212 ? 31.031 -5.562 7.176 1 85.81 212 LYS A N 1
ATOM 1658 C CA . LYS A 1 212 ? 30.359 -6.746 6.633 1 85.81 212 LYS A CA 1
ATOM 1659 C C . LYS A 1 212 ? 29.203 -7.18 7.516 1 85.81 212 LYS A C 1
ATOM 1661 O O . LYS A 1 212 ? 29.297 -7.121 8.742 1 85.81 212 LYS A O 1
ATOM 1666 N N . PHE A 1 213 ? 28.156 -7.496 6.883 1 87.75 213 PHE A N 1
ATOM 1667 C CA . PHE A 1 213 ? 26.953 -7.992 7.566 1 87.75 213 PHE A CA 1
ATOM 1668 C C . PHE A 1 213 ? 26.5 -9.305 6.957 1 87.75 213 PHE A C 1
ATOM 1670 O O . PHE A 1 213 ? 26.5 -9.469 5.734 1 87.75 213 PHE A O 1
ATOM 1677 N N . LYS A 1 214 ? 26.266 -10.258 7.824 1 92.56 214 LYS A N 1
ATOM 1678 C CA . LYS A 1 214 ? 25.797 -11.555 7.352 1 92.56 214 LYS A CA 1
ATOM 1679 C C . LYS A 1 214 ? 24.406 -11.875 7.918 1 92.56 214 LYS A C 1
ATOM 1681 O O . LYS A 1 214 ? 24.172 -11.703 9.117 1 92.56 214 LYS A O 1
ATOM 1686 N N . PHE A 1 215 ? 23.578 -12.258 7.094 1 94.94 215 PHE A N 1
ATOM 1687 C CA . PHE A 1 215 ? 22.234 -12.648 7.469 1 94.94 215 PHE A CA 1
ATOM 1688 C C . PHE A 1 215 ? 21.953 -14.094 7.078 1 94.94 215 PHE A C 1
ATOM 1690 O O . PHE A 1 215 ? 21.812 -14.406 5.895 1 94.94 215 PHE A O 1
ATOM 1697 N N . ASP A 1 216 ? 21.828 -14.938 8.086 1 96.75 216 ASP A N 1
ATOM 1698 C CA . ASP A 1 216 ? 21.594 -16.359 7.887 1 96.75 216 ASP A CA 1
ATOM 1699 C C . ASP A 1 216 ? 20.109 -16.703 8.023 1 96.75 216 ASP A C 1
ATOM 1701 O O . ASP A 1 216 ? 19.656 -17.062 9.117 1 96.75 216 ASP A O 1
ATOM 1705 N N . SER A 1 217 ? 19.469 -16.688 6.898 1 96.25 217 SER A N 1
ATOM 1706 C CA . SER A 1 217 ? 18.031 -16.906 6.902 1 96.25 217 SER A CA 1
ATOM 1707 C C . SER A 1 217 ? 17.703 -18.359 7.258 1 96.25 217 SER A C 1
ATOM 1709 O O . SER A 1 217 ? 16.672 -18.641 7.883 1 96.25 217 SER A O 1
ATOM 1711 N N . GLY A 1 218 ? 18.531 -19.312 6.832 1 95.75 218 GLY A N 1
ATOM 1712 C CA . GLY A 1 218 ? 18.297 -20.719 7.16 1 95.75 218 GLY A CA 1
ATOM 1713 C C . GLY A 1 218 ? 18.234 -20.969 8.656 1 95.75 218 GLY A C 1
ATOM 1714 O O . GLY A 1 218 ? 17.328 -21.641 9.141 1 95.75 218 GLY A O 1
ATOM 1715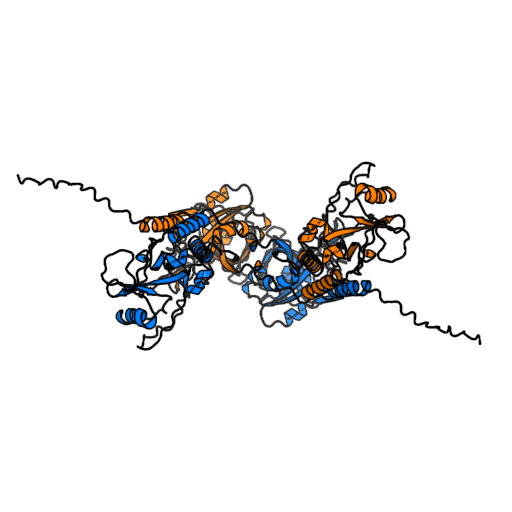 N N . LYS A 1 219 ? 19.156 -20.406 9.289 1 94.88 219 LYS A N 1
ATOM 1716 C CA . LYS A 1 219 ? 19.219 -20.578 10.734 1 94.88 219 LYS A CA 1
ATOM 1717 C C . LYS A 1 219 ? 18.031 -19.922 11.422 1 94.88 219 LYS A C 1
ATOM 1719 O O . LYS A 1 219 ? 17.391 -20.531 12.281 1 94.88 219 LYS A O 1
ATOM 1724 N N . ILE A 1 220 ? 17.734 -18.734 11.016 1 93.88 220 ILE A N 1
ATOM 1725 C CA . ILE A 1 220 ? 16.688 -17.953 11.648 1 93.88 220 ILE A CA 1
ATOM 1726 C C . ILE A 1 220 ? 15.336 -18.641 11.445 1 93.88 220 ILE A C 1
ATOM 1728 O O . ILE A 1 220 ? 14.531 -18.719 12.375 1 93.88 220 ILE A O 1
ATOM 1732 N N . ILE A 1 221 ? 15.086 -19.109 10.312 1 94.44 221 ILE A N 1
ATOM 1733 C CA . ILE A 1 221 ? 13.828 -19.766 9.969 1 94.44 221 ILE A CA 1
ATOM 1734 C C . ILE A 1 221 ? 13.695 -21.078 10.75 1 94.44 221 ILE A C 1
ATOM 1736 O O . ILE A 1 221 ? 12.609 -21.406 11.227 1 94.44 221 ILE A O 1
ATOM 1740 N N . SER A 1 222 ? 14.766 -21.828 10.891 1 93.25 222 SER A N 1
ATOM 1741 C CA . SER A 1 222 ? 14.742 -23.109 11.594 1 93.25 222 SER A CA 1
ATOM 1742 C C . SER A 1 222 ? 14.398 -22.938 13.062 1 93.25 222 SER A C 1
ATOM 1744 O O . SER A 1 222 ? 13.867 -23.844 13.703 1 93.25 222 SER A O 1
ATOM 1746 N N . GLU A 1 223 ? 14.625 -21.781 13.547 1 92.44 223 GLU A N 1
ATOM 1747 C CA . GLU A 1 223 ? 14.398 -21.516 14.969 1 92.44 223 GLU A CA 1
ATOM 1748 C C . GLU A 1 223 ? 13.008 -20.938 15.211 1 92.44 223 GLU A C 1
ATOM 1750 O O . GLU A 1 223 ? 12.594 -20.781 16.359 1 92.44 223 GLU A O 1
ATOM 1755 N N . ALA A 1 224 ? 12.305 -20.609 14.141 1 91.19 224 ALA A N 1
ATOM 1756 C CA . ALA A 1 224 ? 10.977 -20.016 14.289 1 91.19 224 ALA A CA 1
ATOM 1757 C C . ALA A 1 224 ? 9.969 -21.031 14.812 1 91.19 224 ALA A C 1
ATOM 1759 O O . ALA A 1 224 ? 9.977 -22.188 14.398 1 91.19 224 ALA A O 1
ATOM 1760 N N . ARG A 1 225 ? 8.992 -20.594 15.719 1 88.81 225 ARG A N 1
ATOM 1761 C CA . ARG A 1 225 ? 7.988 -21.469 16.312 1 88.81 225 ARG A CA 1
ATOM 1762 C C . ARG A 1 225 ? 6.633 -21.297 15.641 1 88.81 225 ARG A C 1
ATOM 1764 O O . ARG A 1 225 ? 5.742 -22.141 15.812 1 88.81 225 ARG A O 1
ATOM 1771 N N . THR A 1 226 ? 6.457 -20.25 14.953 1 90.69 226 THR A N 1
ATOM 1772 C CA . THR A 1 226 ? 5.242 -19.938 14.203 1 90.69 226 THR A CA 1
ATOM 1773 C C . THR A 1 226 ? 5.555 -19.719 12.727 1 90.69 226 THR A C 1
ATOM 1775 O O . THR A 1 226 ? 6.707 -19.484 12.359 1 90.69 226 THR A O 1
ATOM 1778 N N . PRO A 1 227 ? 4.535 -19.938 11.93 1 93.25 227 PRO A N 1
ATOM 1779 C CA . PRO A 1 227 ? 4.789 -19.625 10.523 1 93.25 227 PRO A CA 1
ATOM 1780 C C . PRO A 1 227 ? 5.371 -18.219 10.328 1 93.25 227 PRO A C 1
ATOM 1782 O O . PRO A 1 227 ? 4.785 -17.234 10.789 1 93.25 227 PRO A O 1
ATOM 1785 N N . SER A 1 228 ? 6.535 -18.234 9.766 1 96.12 228 SER A N 1
ATOM 1786 C CA . SER A 1 228 ? 7.246 -16.969 9.609 1 96.12 228 SER A CA 1
ATOM 1787 C C . SER A 1 228 ? 8.062 -16.953 8.312 1 96.12 228 SER A C 1
ATOM 1789 O O . SER A 1 228 ? 8.344 -18.016 7.742 1 96.12 228 SER A O 1
ATOM 1791 N N . ILE A 1 229 ? 8.328 -15.828 7.852 1 97.75 229 ILE A N 1
ATOM 1792 C CA . ILE A 1 229 ? 9.289 -15.617 6.773 1 97.75 229 ILE A CA 1
ATOM 1793 C C . ILE A 1 229 ? 10.5 -14.852 7.301 1 97.75 229 ILE A C 1
ATOM 1795 O O . ILE A 1 229 ? 10.406 -14.156 8.312 1 97.75 229 ILE A O 1
ATOM 1799 N N . ALA A 1 230 ? 11.617 -15.07 6.715 1 97.56 230 ALA A N 1
ATOM 1800 C CA . ALA A 1 230 ? 12.758 -14.188 6.922 1 97.56 230 ALA A CA 1
ATOM 1801 C C . ALA A 1 230 ? 12.773 -13.062 5.887 1 97.56 230 ALA A C 1
ATOM 1803 O O . ALA A 1 230 ? 12.234 -13.219 4.789 1 97.56 230 ALA A O 1
ATOM 1804 N N . TYR A 1 231 ? 13.297 -11.914 6.301 1 97.5 231 TYR A N 1
ATOM 1805 C CA . TYR A 1 231 ? 13.344 -10.805 5.359 1 97.5 231 TYR A CA 1
ATOM 1806 C C . TYR A 1 231 ? 14.633 -10.008 5.52 1 97.5 231 TYR A C 1
ATOM 1808 O O . TYR A 1 231 ? 15.242 -10 6.594 1 97.5 231 TYR A O 1
ATOM 1816 N N . ALA A 1 232 ? 15.062 -9.406 4.438 1 96.38 232 ALA A N 1
ATOM 1817 C CA . ALA A 1 232 ? 16.156 -8.438 4.426 1 96.38 232 ALA A CA 1
ATOM 1818 C C . ALA A 1 232 ? 15.859 -7.285 3.471 1 96.38 232 ALA A C 1
ATOM 1820 O O . ALA A 1 232 ? 15.625 -7.504 2.279 1 96.38 232 ALA A O 1
ATOM 1821 N N . ALA A 1 233 ? 15.766 -6.133 4.008 1 95.12 233 ALA A N 1
ATOM 1822 C CA . ALA A 1 233 ? 15.641 -4.918 3.207 1 95.12 233 ALA A CA 1
ATOM 1823 C C . ALA A 1 233 ? 16.969 -4.16 3.152 1 95.12 233 ALA A C 1
ATOM 1825 O O . ALA A 1 233 ? 17.516 -3.777 4.188 1 95.12 233 ALA A O 1
ATOM 1826 N N . LEU A 1 234 ? 17.531 -3.982 2.014 1 93.69 234 LEU A N 1
ATOM 1827 C CA . LEU A 1 234 ? 18.812 -3.295 1.855 1 93.69 234 LEU A CA 1
ATOM 1828 C C . LEU A 1 234 ? 18.703 -2.186 0.814 1 93.69 234 LEU A C 1
ATOM 1830 O O . LEU A 1 234 ? 17.891 -2.271 -0.11 1 93.69 234 LEU A O 1
ATOM 1834 N N . TYR A 1 235 ? 19.438 -1.199 1.003 1 91.44 235 TYR A N 1
ATOM 1835 C CA . TYR A 1 235 ? 19.5 -0.159 -0.017 1 91.44 235 TYR A CA 1
ATOM 1836 C C . TYR A 1 235 ? 20 -0.717 -1.339 1 91.44 235 TYR A C 1
ATOM 1838 O O . TYR A 1 235 ? 20.859 -1.605 -1.354 1 91.44 235 TYR A O 1
ATOM 1846 N N . SER A 1 236 ? 19.547 -0.213 -2.412 1 90.31 236 SER A N 1
ATOM 1847 C CA . SER A 1 236 ? 19.75 -0.796 -3.736 1 90.31 236 SER A CA 1
ATOM 1848 C C . SER A 1 236 ? 21.203 -0.75 -4.152 1 90.31 236 SER A C 1
ATOM 1850 O O . SER A 1 236 ? 21.641 -1.518 -5.016 1 90.31 236 SER A O 1
ATOM 1852 N N . ASP A 1 237 ? 22.016 0.135 -3.557 1 88 237 ASP A N 1
ATOM 1853 C CA . ASP A 1 237 ? 23.406 0.295 -3.961 1 88 237 ASP A CA 1
ATOM 1854 C C . ASP A 1 237 ? 24.328 -0.56 -3.098 1 88 237 ASP A C 1
ATOM 1856 O O . ASP A 1 237 ? 25.547 -0.579 -3.311 1 88 237 ASP A O 1
ATOM 1860 N N . VAL A 1 238 ? 23.828 -1.245 -2.182 1 88.69 238 VAL A N 1
ATOM 1861 C CA . VAL A 1 238 ? 24.656 -2.043 -1.278 1 88.69 238 VAL A CA 1
ATOM 1862 C C . VAL A 1 238 ? 25.094 -3.332 -1.976 1 88.69 238 VAL A C 1
ATOM 1864 O O . VAL A 1 238 ? 24.25 -4.055 -2.531 1 88.69 238 VAL A O 1
ATOM 1867 N N . GLU A 1 239 ? 26.375 -3.543 -1.936 1 89.44 239 GLU A N 1
ATOM 1868 C CA . GLU A 1 239 ? 26.891 -4.793 -2.473 1 89.44 239 GLU A CA 1
ATOM 1869 C C . GLU A 1 239 ? 26.516 -5.98 -1.595 1 89.44 239 GLU A C 1
ATOM 1871 O O . GLU A 1 239 ? 26.562 -5.891 -0.366 1 89.44 239 GLU A O 1
ATOM 1876 N N . HIS A 1 240 ? 26.078 -7.008 -2.307 1 92.31 240 HIS A N 1
ATOM 1877 C CA . HIS A 1 240 ? 25.688 -8.188 -1.541 1 92.31 240 HIS A CA 1
ATOM 1878 C C . HIS A 1 240 ? 25.906 -9.461 -2.344 1 92.31 240 HIS A C 1
ATOM 1880 O O . HIS A 1 240 ? 26.125 -9.414 -3.559 1 92.31 240 HIS A O 1
ATOM 1886 N N . GLU A 1 241 ? 26.047 -10.531 -1.648 1 94 241 GLU A N 1
ATOM 1887 C CA . GLU A 1 241 ? 26.219 -11.852 -2.246 1 94 241 GLU A CA 1
ATOM 1888 C C . GLU A 1 241 ? 25.422 -12.914 -1.489 1 94 241 GLU A C 1
ATOM 1890 O O . GLU A 1 241 ? 25.094 -12.727 -0.317 1 94 241 GLU A O 1
ATOM 1895 N N . VAL A 1 242 ? 25.031 -13.898 -2.23 1 95.5 242 VAL A N 1
ATOM 1896 C CA . VAL A 1 242 ? 24.438 -15.094 -1.641 1 95.5 242 VAL A CA 1
ATOM 1897 C C . VAL A 1 242 ? 25.453 -16.234 -1.642 1 95.5 242 VAL A C 1
ATOM 1899 O O . VAL A 1 242 ? 25.875 -16.703 -2.703 1 95.5 242 VAL A O 1
ATOM 1902 N N . GLU A 1 243 ? 25.828 -16.656 -0.456 1 95.75 243 GLU A N 1
ATOM 1903 C CA . GLU A 1 243 ? 26.781 -17.75 -0.334 1 95.75 243 GLU A CA 1
ATOM 1904 C C . GLU A 1 243 ? 26.156 -19.078 -0.785 1 95.75 243 GLU A C 1
ATOM 1906 O O . GLU A 1 243 ? 24.938 -19.203 -0.843 1 95.75 243 GLU A O 1
ATOM 1911 N N . PRO A 1 244 ? 27 -20.016 -1.108 1 94.44 244 PRO A N 1
ATOM 1912 C CA . PRO A 1 244 ? 26.469 -21.281 -1.634 1 94.44 244 PRO A CA 1
ATOM 1913 C C . PRO A 1 244 ? 25.531 -21.984 -0.654 1 94.44 244 PRO A C 1
ATOM 1915 O O . PRO A 1 244 ? 25.797 -22 0.553 1 94.44 244 PRO A O 1
ATOM 1918 N N . VAL A 1 245 ? 24.5 -22.469 -1.191 1 94.69 245 VAL A N 1
ATOM 1919 C CA . VAL A 1 245 ? 23.609 -23.328 -0.428 1 94.69 245 VAL A CA 1
ATOM 1920 C C . VAL A 1 245 ? 24.172 -24.75 -0.372 1 94.69 245 VAL A C 1
ATOM 1922 O O . VAL A 1 245 ? 24.422 -25.359 -1.41 1 94.69 245 VAL A O 1
ATOM 1925 N N . SER A 1 246 ? 24.312 -25.266 0.847 1 92.44 246 SER A N 1
ATOM 1926 C CA . SER A 1 246 ? 24.953 -26.562 0.997 1 92.44 246 SER A CA 1
ATOM 1927 C C . SER A 1 246 ? 23.922 -27.688 1.108 1 92.44 246 SER A C 1
ATOM 1929 O O . SER A 1 246 ? 24.234 -28.844 0.811 1 92.44 246 SER A O 1
ATOM 1931 N N . SER A 1 247 ? 22.797 -27.344 1.541 1 91.69 247 SER A N 1
ATOM 1932 C CA . SER A 1 247 ? 21.719 -28.328 1.648 1 91.69 247 SER A CA 1
ATOM 1933 C C . SER A 1 247 ? 20.359 -27.656 1.543 1 91.69 247 SER A C 1
ATOM 1935 O O . SER A 1 247 ? 20.188 -26.5 1.963 1 91.69 247 SER A O 1
ATOM 1937 N N . GLY A 1 248 ? 19.422 -28.422 0.88 1 92.88 248 GLY A N 1
ATOM 1938 C CA . GLY A 1 248 ? 18.062 -27.922 0.771 1 92.88 248 GLY A CA 1
ATOM 1939 C C . GLY A 1 248 ? 17.906 -26.859 -0.31 1 92.88 248 GLY A C 1
ATOM 1940 O O . GLY A 1 248 ? 18.656 -26.844 -1.285 1 92.88 248 GLY A O 1
ATOM 1941 N N . TYR A 1 249 ? 16.797 -26.062 -0.145 1 94.69 249 TYR A N 1
ATOM 1942 C CA . TYR A 1 249 ? 16.484 -25.047 -1.144 1 94.69 249 TYR A CA 1
ATOM 1943 C C . TYR A 1 249 ? 16.125 -23.734 -0.481 1 94.69 249 TYR A C 1
ATOM 1945 O O . TYR A 1 249 ? 15.242 -23.672 0.384 1 94.69 249 TYR A O 1
ATOM 1953 N N . ARG A 1 250 ? 16.844 -22.719 -0.83 1 96.81 250 ARG A N 1
ATOM 1954 C CA . ARG A 1 250 ? 16.531 -21.344 -0.433 1 96.81 250 ARG A CA 1
ATOM 1955 C C . ARG A 1 250 ? 15.625 -20.672 -1.461 1 96.81 250 ARG A C 1
ATOM 1957 O O . ARG A 1 250 ? 16.062 -20.359 -2.566 1 96.81 250 ARG A O 1
ATOM 1964 N N . VAL A 1 251 ? 14.328 -20.531 -1.099 1 97.69 251 VAL A N 1
ATOM 1965 C CA . VAL A 1 251 ? 13.359 -19.906 -1.987 1 97.69 251 VAL A CA 1
ATOM 1966 C C . VAL A 1 251 ? 13.133 -18.453 -1.569 1 97.69 251 VAL A C 1
ATOM 1968 O O . VAL A 1 251 ? 12.773 -18.172 -0.423 1 97.69 251 VAL A O 1
ATOM 1971 N N . THR A 1 252 ? 13.359 -17.531 -2.531 1 98.12 252 THR A N 1
ATOM 1972 C CA . THR A 1 252 ? 13.266 -16.109 -2.178 1 98.12 252 THR A CA 1
ATOM 1973 C C . THR A 1 252 ? 12.359 -15.367 -3.152 1 98.12 252 THR A C 1
ATOM 1975 O O . THR A 1 252 ? 12.25 -15.75 -4.32 1 98.12 252 THR A O 1
ATOM 1978 N N . LEU A 1 253 ? 11.672 -14.445 -2.664 1 97.94 253 LEU A N 1
ATOM 1979 C CA . LEU A 1 253 ? 10.914 -13.469 -3.434 1 97.94 253 LEU A CA 1
ATOM 1980 C C . LEU A 1 253 ? 11.461 -12.062 -3.229 1 97.94 253 LEU A C 1
ATOM 1982 O O . LEU A 1 253 ? 11.586 -11.602 -2.094 1 97.94 253 LEU A O 1
ATOM 1986 N N . THR A 1 254 ? 11.797 -11.398 -4.301 1 96.81 254 THR A N 1
ATOM 1987 C CA . THR A 1 254 ? 12.414 -10.078 -4.203 1 96.81 254 THR A CA 1
ATOM 1988 C C . THR A 1 254 ? 11.461 -8.992 -4.676 1 96.81 254 THR A C 1
ATOM 1990 O O . THR A 1 254 ? 10.758 -9.164 -5.672 1 96.81 254 THR A O 1
ATOM 1993 N N . TYR A 1 255 ? 11.461 -7.883 -3.939 1 96.12 255 TYR A N 1
ATOM 1994 C CA . TYR A 1 255 ? 10.695 -6.691 -4.289 1 96.12 255 TYR A CA 1
ATOM 1995 C C . TYR A 1 255 ? 11.609 -5.492 -4.484 1 96.12 255 TYR A C 1
ATOM 1997 O O . TYR A 1 255 ? 12.609 -5.344 -3.779 1 96.12 255 TYR A O 1
ATOM 2005 N N . ASN A 1 256 ? 11.266 -4.656 -5.484 1 94.38 256 ASN A N 1
ATOM 2006 C CA . ASN A 1 256 ? 11.859 -3.328 -5.59 1 94.38 256 ASN A CA 1
ATOM 2007 C C . ASN A 1 256 ? 11.086 -2.299 -4.77 1 94.38 256 ASN A C 1
ATOM 2009 O O . ASN A 1 256 ? 9.859 -2.293 -4.773 1 94.38 256 ASN A O 1
ATOM 2013 N N . LEU A 1 257 ? 11.82 -1.478 -4.047 1 94.19 257 LEU A N 1
ATOM 2014 C CA . LEU A 1 257 ? 11.195 -0.439 -3.236 1 94.19 257 LEU A CA 1
ATOM 2015 C C . LEU A 1 257 ? 11.484 0.945 -3.807 1 94.19 257 LEU A C 1
ATOM 2017 O O . LEU A 1 257 ? 12.641 1.309 -4.012 1 94.19 257 LEU A O 1
ATOM 2021 N N . TYR A 1 258 ? 10.438 1.692 -4.074 1 92.88 258 TYR A N 1
ATOM 2022 C CA . TYR A 1 258 ? 10.539 3.025 -4.656 1 92.88 258 TYR A CA 1
ATOM 2023 C C . TYR A 1 258 ? 10.094 4.094 -3.666 1 92.88 258 TYR A C 1
ATOM 2025 O O . TYR A 1 258 ? 9.062 3.939 -3.006 1 92.88 258 TYR A O 1
ATOM 2033 N N . LEU A 1 259 ? 10.914 5.102 -3.553 1 91.12 259 LEU A N 1
ATOM 2034 C CA . LEU A 1 259 ? 10.516 6.25 -2.75 1 91.12 259 LEU A CA 1
ATOM 2035 C C . LEU A 1 259 ? 9.477 7.09 -3.486 1 91.12 259 LEU A C 1
ATOM 2037 O O . LEU A 1 259 ? 9.695 7.488 -4.633 1 91.12 259 LEU A O 1
ATOM 2041 N N . ILE A 1 260 ? 8.297 7.293 -2.848 1 86 260 ILE A N 1
ATOM 2042 C CA . ILE A 1 260 ? 7.238 8.109 -3.438 1 86 260 ILE A CA 1
ATOM 2043 C C . ILE A 1 260 ? 6.723 9.109 -2.406 1 86 260 ILE A C 1
ATOM 2045 O O . ILE A 1 260 ? 7.031 9 -1.218 1 86 260 ILE A O 1
ATOM 2049 N N . ASP A 1 261 ? 6.004 10.117 -2.904 1 78.62 261 ASP A N 1
ATOM 2050 C CA . ASP A 1 261 ? 5.383 11.062 -1.982 1 78.62 261 ASP A CA 1
ATOM 2051 C C . ASP A 1 261 ? 4.215 10.414 -1.237 1 78.62 261 ASP A C 1
ATOM 2053 O O . ASP A 1 261 ? 3.461 9.633 -1.815 1 78.62 261 ASP A O 1
ATOM 2057 N N . SER A 1 262 ? 4.32 10.609 0.054 1 71.12 262 SER A N 1
ATOM 2058 C CA . SER A 1 262 ? 3.215 10.07 0.834 1 71.12 262 SER A CA 1
ATOM 2059 C C . SER A 1 262 ? 1.889 10.711 0.441 1 71.12 262 SER A C 1
ATOM 2061 O O . SER A 1 262 ? 1.842 11.898 0.116 1 71.12 262 SER A O 1
ATOM 2063 N N . VAL A 1 263 ? 0.953 9.875 -0.15 1 57 263 VAL A N 1
ATOM 2064 C CA . VAL A 1 263 ? -0.366 10.359 -0.546 1 57 263 VAL A CA 1
ATOM 2065 C C . VAL A 1 263 ? -0.895 11.336 0.5 1 57 263 VAL A C 1
ATOM 2067 O O . VAL A 1 263 ? -1.624 12.273 0.168 1 57 263 VAL A O 1
ATOM 2070 N N . ALA A 1 264 ? -0.567 11.109 1.79 1 52.72 264 ALA A N 1
ATOM 2071 C CA . ALA A 1 264 ? -1.146 11.93 2.854 1 52.72 264 ALA A CA 1
ATOM 2072 C C . ALA A 1 264 ? -0.861 13.406 2.625 1 52.72 264 ALA A C 1
ATOM 2074 O O . ALA A 1 264 ? -1.628 14.266 3.064 1 52.72 264 ALA A O 1
ATOM 2075 N N . ARG A 1 265 ? 0.273 13.742 1.862 1 50.59 265 ARG A N 1
ATOM 2076 C CA . ARG A 1 265 ? 0.532 15.18 1.764 1 50.59 265 ARG A CA 1
ATOM 2077 C C . ARG A 1 265 ? -0.529 15.867 0.915 1 50.59 265 ARG A C 1
ATOM 2079 O O . ARG A 1 265 ? -0.709 17.078 1.006 1 50.59 265 ARG A O 1
ATOM 2086 N N . ASP A 1 266 ? -1.045 15.125 -0.09 1 48.47 266 ASP A N 1
ATOM 2087 C CA . ASP A 1 266 ? -2 15.945 -0.829 1 48.47 266 ASP A CA 1
ATOM 2088 C C . ASP A 1 266 ? -3.248 16.219 0.005 1 48.47 266 ASP A C 1
ATOM 2090 O O . ASP A 1 266 ? -4.082 15.328 0.196 1 48.47 266 ASP A O 1
ATOM 2094 N N . VAL A 1 267 ? -2.951 16.969 1.021 1 51.25 267 VAL A N 1
ATOM 2095 C CA . VAL A 1 267 ? -4.164 17.453 1.669 1 51.25 267 VAL A CA 1
ATOM 2096 C C . VAL A 1 267 ? -5.18 17.875 0.612 1 51.25 267 VAL A C 1
ATOM 2098 O O . VAL A 1 267 ? -4.953 18.844 -0.124 1 51.25 267 VAL A O 1
ATOM 2101 N N . PRO A 1 268 ? -6.02 16.828 0.284 1 55.66 268 PRO A N 1
ATOM 2102 C CA . PRO A 1 268 ? -6.996 17.25 -0.724 1 55.66 268 PRO A CA 1
ATOM 2103 C C . PRO A 1 268 ? -7.652 18.578 -0.387 1 55.66 268 PRO A C 1
ATOM 2105 O O . PRO A 1 268 ? -7.887 18.875 0.787 1 55.66 268 PRO A O 1
ATOM 2108 N N . GLN A 1 269 ? -7.41 19.547 -1.27 1 61.81 269 GLN A N 1
ATOM 2109 C CA . GLN A 1 269 ? -8.234 20.75 -1.169 1 61.81 269 GLN A CA 1
ATOM 2110 C C . GLN A 1 269 ? -9.695 20.391 -0.93 1 61.81 269 GLN A C 1
ATOM 2112 O O . GLN A 1 269 ? -10.172 19.359 -1.383 1 61.81 269 GLN A O 1
ATOM 2117 N N . ASP A 1 270 ? -10.273 21.172 -0.007 1 74.25 270 ASP A N 1
ATOM 2118 C CA . ASP A 1 270 ? -11.703 20.984 0.22 1 74.25 270 ASP A CA 1
ATOM 2119 C C . ASP A 1 270 ? -12.469 20.953 -1.099 1 74.25 270 ASP A C 1
ATOM 2121 O O . ASP A 1 270 ? -12.211 21.766 -1.988 1 74.25 270 ASP A O 1
ATOM 2125 N N . THR A 1 271 ? -13.211 20.016 -1.266 1 73.31 271 THR A N 1
ATOM 2126 C CA . THR A 1 271 ? -14.078 19.922 -2.438 1 73.31 271 THR A CA 1
ATOM 2127 C C . THR A 1 271 ? -15.141 21.016 -2.406 1 73.31 271 THR A C 1
ATOM 2129 O O . THR A 1 271 ? -15.359 21.656 -1.372 1 73.31 271 THR A O 1
ATOM 2132 N N . ALA A 1 272 ? -15.688 21.234 -3.547 1 71.25 272 ALA A N 1
ATOM 2133 C CA . ALA A 1 272 ? -16.781 22.203 -3.635 1 71.25 272 ALA A CA 1
ATOM 2134 C C . ALA A 1 272 ? -17.906 21.859 -2.656 1 71.25 272 ALA A C 1
ATOM 2136 O O . ALA A 1 272 ? -18.5 22.75 -2.051 1 71.25 272 ALA A O 1
ATOM 2137 N N . TYR A 1 273 ? -18.078 20.641 -2.463 1 74.44 273 TYR A N 1
ATOM 2138 C CA . TYR A 1 273 ? -19.109 20.172 -1.544 1 74.44 273 TYR A CA 1
ATOM 2139 C C . TYR A 1 273 ? -18.734 20.516 -0.102 1 74.44 273 TYR A C 1
ATOM 2141 O O . TYR A 1 273 ? -19.578 20.984 0.661 1 74.44 273 TYR A O 1
ATOM 2149 N N . GLU A 1 274 ? -17.562 20.297 0.2 1 79.19 274 GLU A N 1
ATOM 2150 C CA . GLU A 1 274 ? -17.094 20.594 1.555 1 79.19 274 GLU A CA 1
ATOM 2151 C C . GLU A 1 274 ? -17.172 22.078 1.859 1 79.19 274 GLU A C 1
ATOM 2153 O O . GLU A 1 274 ? -17.594 22.484 2.949 1 79.19 274 GLU A O 1
ATOM 2158 N N . LEU A 1 275 ? -16.859 22.828 0.827 1 80.56 275 LEU A N 1
ATOM 2159 C CA . LEU A 1 275 ? -16.875 24.281 0.987 1 80.56 275 LEU A CA 1
ATOM 2160 C C . LEU A 1 275 ? -18.312 24.781 1.152 1 80.56 275 LEU A C 1
ATOM 2162 O O . LEU A 1 275 ? -18.562 25.672 1.975 1 80.56 275 LEU A O 1
ATOM 2166 N N . ALA A 1 276 ? -19.141 24.188 0.415 1 82.75 276 ALA A N 1
ATOM 2167 C CA . ALA A 1 276 ? -20.547 24.578 0.498 1 82.75 276 ALA A CA 1
ATOM 2168 C C . ALA A 1 276 ? -21.125 24.25 1.869 1 82.75 276 ALA A C 1
ATOM 2170 O O . ALA A 1 276 ? -21.875 25.047 2.445 1 82.75 276 ALA A O 1
ATOM 2171 N N . LEU A 1 277 ? -20.828 23.172 2.375 1 87.25 277 LEU A N 1
ATOM 2172 C CA . LEU A 1 277 ? -21.328 22.766 3.686 1 87.25 277 LEU A CA 1
ATOM 2173 C C . LEU A 1 277 ? -20.766 23.672 4.781 1 87.25 277 LEU A C 1
ATOM 2175 O O . LEU A 1 277 ? -21.5 24.109 5.668 1 87.25 277 LEU A O 1
ATOM 2179 N N . LYS A 1 278 ? -19.531 23.938 4.672 1 86.88 278 LYS A N 1
ATOM 2180 C CA . LYS A 1 278 ? -18.906 24.812 5.656 1 86.88 278 LYS A CA 1
ATOM 2181 C C . LYS A 1 278 ? -19.516 26.203 5.625 1 86.88 278 LYS A C 1
ATOM 2183 O O . LYS A 1 278 ? -19.75 26.812 6.676 1 86.88 278 LYS A O 1
ATOM 2188 N N . ALA A 1 279 ? -19.75 26.625 4.434 1 85.81 279 ALA A N 1
ATOM 2189 C CA . ALA A 1 279 ? -20.359 27.953 4.273 1 85.81 279 ALA A CA 1
ATOM 2190 C C . ALA A 1 279 ? -21.766 27.984 4.883 1 85.81 279 ALA A C 1
ATOM 2192 O O . ALA A 1 279 ? -22.141 28.953 5.551 1 85.81 279 ALA A O 1
ATOM 2193 N N . ALA A 1 280 ? -22.453 26.969 4.633 1 88.75 280 ALA A N 1
ATOM 2194 C CA . ALA A 1 280 ? -23.797 26.875 5.188 1 88.75 280 ALA A CA 1
ATOM 2195 C C . ALA A 1 280 ? -23.766 26.844 6.711 1 88.75 280 ALA A C 1
ATOM 2197 O O . ALA A 1 280 ? -24.578 27.484 7.375 1 88.75 280 ALA A O 1
ATOM 2198 N N . PHE A 1 281 ? -22.844 26.156 7.246 1 90.06 281 PHE A N 1
ATOM 2199 C CA . PHE A 1 281 ? -22.688 26.062 8.695 1 90.06 281 PHE A CA 1
ATOM 2200 C C . PHE A 1 281 ? -22.297 27.406 9.289 1 90.06 281 PHE A C 1
ATOM 2202 O O . PHE A 1 281 ? -22.844 27.812 10.312 1 90.06 281 PHE A O 1
ATOM 2209 N N . ASP A 1 282 ? -21.422 28.016 8.602 1 87.94 282 ASP A N 1
ATOM 2210 C CA . ASP A 1 282 ? -20.953 29.328 9.062 1 87.94 282 ASP A CA 1
ATOM 2211 C C . ASP A 1 282 ? -22.094 30.344 9.07 1 87.94 282 ASP A C 1
ATOM 2213 O O . ASP A 1 282 ? -22.219 31.125 10.008 1 87.94 282 ASP A O 1
ATOM 2217 N N . ALA A 1 283 ? -22.844 30.297 8.031 1 88 283 ALA A N 1
ATOM 2218 C CA . ALA A 1 283 ? -23.984 31.203 7.945 1 88 283 ALA A CA 1
ATOM 2219 C C . ALA A 1 283 ? -24.969 30.953 9.078 1 88 283 ALA A C 1
ATOM 2221 O O . ALA A 1 283 ? -25.5 31.891 9.664 1 88 283 ALA A O 1
ATOM 2222 N N . LEU A 1 284 ? -25.188 29.734 9.375 1 90.69 284 LEU A N 1
ATOM 2223 C CA . LEU A 1 284 ? -26.078 29.359 10.461 1 90.69 284 LEU A CA 1
ATOM 2224 C C . LEU A 1 284 ? -25.547 29.859 11.805 1 90.69 284 LEU A C 1
ATOM 2226 O O . LEU A 1 284 ? -26.281 30.422 12.602 1 90.69 284 LEU A O 1
ATOM 2230 N N . LEU A 1 285 ? -24.297 29.734 12.031 1 90.19 285 LEU A N 1
ATOM 2231 C CA . LEU A 1 285 ? -23.672 30.078 13.297 1 90.19 285 LEU A CA 1
ATOM 2232 C C . LEU A 1 285 ? -23.625 31.594 13.492 1 90.19 285 LEU A C 1
ATOM 2234 O O . LEU A 1 285 ? -23.672 32.094 14.625 1 90.19 285 LEU A O 1
ATOM 2238 N N . ARG A 1 286 ? -23.609 32.281 12.398 1 88.69 286 ARG A N 1
ATOM 2239 C CA . ARG A 1 286 ? -23.516 33.719 12.469 1 88.69 286 ARG A CA 1
ATOM 2240 C C . ARG A 1 286 ? -24.891 34.344 12.711 1 88.69 286 ARG A C 1
ATOM 2242 O O . ARG A 1 286 ? -24.984 35.531 13.086 1 88.69 286 ARG A O 1
ATOM 2249 N N . ASP A 1 287 ? -25.891 33.594 12.461 1 90 287 ASP A N 1
ATOM 2250 C CA . ASP A 1 287 ? -27.234 34.094 12.695 1 90 287 ASP A CA 1
ATOM 2251 C C . ASP A 1 287 ? -27.594 34.031 14.18 1 90 287 ASP A C 1
ATOM 2253 O O . ASP A 1 287 ? -27.984 32.969 14.688 1 90 287 ASP A O 1
ATOM 2257 N N . SER A 1 288 ? -27.641 35.156 14.805 1 88.75 288 SER A N 1
ATOM 2258 C CA . SER A 1 288 ? -27.875 35.219 16.25 1 88.75 288 SER A CA 1
ATOM 2259 C C . SER A 1 288 ? -29.312 34.875 16.594 1 88.75 288 SER A C 1
ATOM 2261 O O . SER A 1 288 ? -29.641 34.594 17.75 1 88.75 288 SER A O 1
ATOM 2263 N N . SER A 1 289 ? -30.156 34.906 15.594 1 88.75 289 SER A N 1
ATOM 2264 C CA . SER A 1 289 ? -31.562 34.594 15.852 1 88.75 289 SER A CA 1
ATOM 2265 C C . SER A 1 289 ? -31.812 33.094 15.906 1 88.75 289 SER A C 1
ATOM 2267 O O . SER A 1 289 ? -32.844 32.656 16.438 1 88.75 289 SER A O 1
ATOM 2269 N N . TYR A 1 290 ? -30.906 32.438 15.414 1 89.12 290 TYR A N 1
ATOM 2270 C CA . TYR A 1 290 ? -31.031 30.984 15.453 1 89.12 290 TYR A CA 1
ATOM 2271 C C . TYR A 1 290 ? -30.484 30.422 16.766 1 89.12 290 TYR A C 1
ATOM 2273 O O . TYR A 1 290 ? -29.328 30.625 17.094 1 89.12 290 TYR A O 1
ATOM 2281 N N . LEU A 1 291 ? -31.297 29.703 17.469 1 89.12 291 LEU A N 1
ATOM 2282 C CA . LEU A 1 291 ? -30.938 29.125 18.75 1 89.12 291 LEU A CA 1
ATOM 2283 C C . LEU A 1 291 ? -30.156 30.125 19.594 1 89.12 291 LEU A C 1
ATOM 2285 O O . LEU A 1 291 ? -29 29.891 19.938 1 89.12 291 LEU A O 1
ATOM 2289 N N . PRO A 1 292 ? -30.812 31.172 19.922 1 90.38 292 PRO A N 1
ATOM 2290 C CA . PRO A 1 292 ? -30.109 32.25 20.656 1 90.38 292 PRO A CA 1
ATOM 2291 C C . PRO A 1 292 ? -29.531 31.766 21.984 1 90.38 292 PRO A C 1
ATOM 2293 O O . PRO A 1 292 ? -28.484 32.25 22.406 1 90.38 292 PRO A O 1
ATOM 2296 N N . GLY A 1 293 ? -30.188 30.859 22.703 1 91.06 293 GLY A N 1
ATOM 2297 C CA . GLY A 1 293 ? -29.688 30.328 23.953 1 91.06 293 GLY A CA 1
ATOM 2298 C C . GLY A 1 293 ? -28.844 29.078 23.781 1 91.06 293 GLY A C 1
ATOM 2299 O O . GLY A 1 293 ? -28.438 28.453 24.766 1 91.06 293 GLY A O 1
ATOM 2300 N N . GLY A 1 294 ? -28.656 28.797 22.578 1 91 294 GLY A N 1
ATOM 2301 C CA . GLY A 1 294 ? -27.984 27.547 22.297 1 91 294 GLY A CA 1
ATOM 2302 C C . GLY A 1 294 ? -28.938 26.375 22.141 1 91 294 GLY A C 1
ATOM 2303 O O . GLY A 1 294 ? -30.141 26.531 22.312 1 91 294 GLY A O 1
ATOM 2304 N N . GLY A 1 295 ? -28.328 25.281 21.719 1 91.62 295 GLY A N 1
ATOM 2305 C CA . GLY A 1 295 ? -29.156 24.094 21.5 1 91.62 295 GLY A CA 1
ATOM 2306 C C . GLY A 1 295 ? -28.438 23 20.75 1 91.62 295 GLY A C 1
ATOM 2307 O O . GLY A 1 295 ? -27.219 22.969 20.688 1 91.62 295 GLY A O 1
ATOM 2308 N N . LEU A 1 296 ? -29.281 21.984 20.359 1 91.94 296 LEU A N 1
ATOM 2309 C CA . LEU A 1 296 ? -28.75 20.828 19.672 1 91.94 296 LEU A CA 1
ATOM 2310 C C . LEU A 1 296 ? -29.203 20.797 18.219 1 91.94 296 LEU A C 1
ATOM 2312 O O . LEU A 1 296 ? -30.375 21.016 17.922 1 91.94 296 LEU A O 1
ATOM 2316 N N . LEU A 1 297 ? -28.203 20.688 17.375 1 92.12 297 LEU A N 1
ATOM 2317 C CA . LEU A 1 297 ? -28.438 20.469 15.945 1 92.12 297 LEU A CA 1
ATOM 2318 C C . LEU A 1 297 ? -28.188 19.016 15.562 1 92.12 297 LEU A C 1
ATOM 2320 O O . LEU A 1 297 ? -27.156 18.438 15.891 1 92.12 297 LEU A O 1
ATOM 2324 N N . GLY A 1 298 ? -29.188 18.391 14.914 1 92.5 298 GLY A N 1
ATOM 2325 C CA . GLY A 1 298 ? -29.109 16.984 14.609 1 92.5 298 GLY A CA 1
ATOM 2326 C C . GLY A 1 298 ? -29 16.688 13.117 1 92.5 298 GLY A C 1
ATOM 2327 O O . GLY A 1 298 ? -29.609 17.375 12.305 1 92.5 298 GLY A O 1
ATOM 2328 N N . PHE A 1 299 ? -28.219 15.719 12.812 1 92.5 299 PHE A N 1
ATOM 2329 C CA . PHE A 1 299 ? -28.047 15.227 11.453 1 92.5 299 PHE A CA 1
ATOM 2330 C C . PHE A 1 299 ? -28.234 13.711 11.398 1 92.5 299 PHE A C 1
ATOM 2332 O O . PHE A 1 299 ? -27.453 12.961 11.969 1 92.5 299 PHE A O 1
ATOM 2339 N N . GLY A 1 300 ? -29.344 13.297 10.703 1 91.19 300 GLY A N 1
ATOM 2340 C CA . GLY A 1 300 ? -29.406 11.883 10.367 1 91.19 300 GLY A CA 1
ATOM 2341 C C . GLY A 1 300 ? -28.344 11.453 9.383 1 91.19 300 GLY A C 1
ATOM 2342 O O . GLY A 1 300 ? -28.25 12.008 8.289 1 91.19 300 GLY A O 1
ATOM 2343 N N . LEU A 1 301 ? -27.547 10.484 9.789 1 90.12 301 LEU A N 1
ATOM 2344 C CA . LEU A 1 301 ? -26.453 10.062 8.93 1 90.12 301 LEU A CA 1
ATOM 2345 C C . LEU A 1 301 ? -26.969 9.273 7.73 1 90.12 301 LEU A C 1
ATOM 2347 O O . LEU A 1 301 ? -27.969 8.578 7.828 1 90.12 301 LEU A O 1
ATOM 2351 N N . ARG A 1 302 ? -26.234 9.438 6.703 1 86.12 302 ARG A N 1
ATOM 2352 C CA . ARG A 1 302 ? -26.641 8.789 5.457 1 86.12 302 ARG A CA 1
ATOM 2353 C C . ARG A 1 302 ? -26.156 7.344 5.406 1 86.12 302 ARG A C 1
ATOM 2355 O O . ARG A 1 302 ? -26.812 6.488 4.809 1 86.12 302 ARG A O 1
ATOM 2362 N N . HIS A 1 303 ? -25.078 7.094 5.98 1 89.44 303 HIS A N 1
ATOM 2363 C CA . HIS A 1 303 ? -24.5 5.754 5.984 1 89.44 303 HIS A CA 1
ATOM 2364 C C . HIS A 1 303 ? -24.781 5.031 7.297 1 89.44 303 HIS A C 1
ATOM 2366 O O . HIS A 1 303 ? -25.172 5.66 8.281 1 89.44 303 HIS A O 1
ATOM 2372 N N . GLU A 1 304 ? -24.578 3.719 7.199 1 89.38 304 GLU A N 1
ATOM 2373 C CA . GLU A 1 304 ? -24.703 2.875 8.383 1 89.38 304 GLU A CA 1
ATOM 2374 C C . GLU A 1 304 ? -23.344 2.428 8.891 1 89.38 304 GLU A C 1
ATOM 2376 O O . GLU A 1 304 ? -22.391 2.33 8.117 1 89.38 304 GLU A O 1
ATOM 2381 N N . TYR A 1 305 ? -23.312 2.178 10.172 1 89.69 305 TYR A N 1
ATOM 2382 C CA . TYR A 1 305 ? -22.031 1.854 10.781 1 89.69 305 TYR A CA 1
ATOM 2383 C C . TYR A 1 305 ? -22.156 0.623 11.68 1 89.69 305 TYR A C 1
ATOM 2385 O O . TYR A 1 305 ? -23.219 0.363 12.25 1 89.69 305 TYR A O 1
ATOM 2393 N N . PRO A 1 306 ? -21.016 -0.129 11.734 1 86.19 306 PRO A N 1
ATOM 2394 C CA . PRO A 1 306 ? -21.062 -1.39 12.477 1 86.19 306 PRO A CA 1
ATOM 2395 C C . PRO A 1 306 ? -21.125 -1.182 13.984 1 86.19 306 PRO A C 1
ATOM 2397 O O . PRO A 1 306 ? -20.469 -0.279 14.516 1 86.19 306 PRO A O 1
ATOM 2400 N N . VAL A 1 307 ? -21.969 -1.968 14.617 1 81.19 307 VAL A N 1
ATOM 2401 C CA . VAL A 1 307 ? -22.047 -2.029 16.078 1 81.19 307 VAL A CA 1
ATOM 2402 C C . VAL A 1 307 ? -21.875 -3.473 16.531 1 81.19 307 VAL A C 1
ATOM 2404 O O . VAL A 1 307 ? -22.359 -4.406 15.883 1 81.19 307 VAL A O 1
ATOM 2407 N N . ASP A 1 308 ? -21.109 -3.645 17.578 1 73.31 308 ASP A N 1
ATOM 2408 C CA . ASP A 1 308 ? -20.844 -4.973 18.125 1 73.31 308 ASP A CA 1
ATOM 2409 C C . ASP A 1 308 ? -22.078 -5.543 18.812 1 73.31 308 ASP A C 1
ATOM 2411 O O . ASP A 1 308 ? -22.734 -4.848 19.594 1 73.31 308 ASP A O 1
ATOM 2415 N N . LEU A 1 309 ? -22.5 -6.68 18.297 1 61.25 309 LEU A N 1
ATOM 2416 C CA . LEU A 1 309 ? -23.578 -7.375 19 1 61.25 309 LEU A CA 1
ATOM 2417 C C . LEU A 1 309 ? -23 -8.469 19.906 1 61.25 309 LEU A C 1
ATOM 2419 O O . LEU A 1 309 ? -23.75 -9.336 20.359 1 61.25 309 LEU A O 1
ATOM 2423 N N . THR A 1 310 ? -21.797 -8.32 20.391 1 52.09 310 THR A N 1
ATOM 2424 C CA . THR A 1 310 ? -21.312 -9.438 21.188 1 52.09 310 THR A CA 1
ATOM 2425 C C . THR A 1 310 ? -22.406 -9.984 22.094 1 52.09 310 THR A C 1
ATOM 2427 O O . THR A 1 310 ? -23.188 -9.211 22.656 1 52.09 310 THR A O 1
ATOM 2430 N N . GLU A 1 311 ? -22.734 -11.203 21.859 1 47.84 311 GLU A N 1
ATOM 2431 C CA . GLU A 1 311 ? -23.641 -12.016 22.656 1 47.84 311 GLU A CA 1
ATOM 2432 C C . GLU A 1 311 ? -23.422 -11.773 24.156 1 47.84 311 GLU A C 1
ATOM 2434 O O . GLU A 1 311 ? -22.469 -12.305 24.734 1 47.84 311 GLU A O 1
ATOM 2439 N N . ILE A 1 312 ? -23.406 -10.609 24.641 1 42.31 312 ILE A N 1
ATOM 2440 C CA . ILE A 1 312 ? -23.469 -10.812 26.094 1 42.31 312 ILE A CA 1
ATOM 2441 C C . ILE A 1 312 ? -24.609 -11.766 26.438 1 42.31 312 ILE A C 1
ATOM 2443 O O . ILE A 1 312 ? -25.688 -11.672 25.859 1 42.31 312 ILE A O 1
ATOM 2447 N N . GLU A 1 313 ? -24.266 -12.812 26.938 1 43.91 313 GLU A N 1
ATOM 2448 C CA . GLU A 1 313 ? -25.312 -13.656 27.516 1 43.91 313 GLU A CA 1
ATOM 2449 C C . GLU A 1 313 ? -26.562 -12.844 27.844 1 43.91 313 GLU A C 1
ATOM 2451 O O . GLU A 1 313 ? -26.469 -11.766 28.422 1 43.91 313 GLU A O 1
ATOM 2456 N N . PRO A 1 314 ? -27.578 -13.008 26.891 1 43.66 314 PRO A N 1
ATOM 2457 C CA . PRO A 1 314 ? -28.812 -12.359 27.344 1 43.66 314 PRO A CA 1
ATOM 2458 C C . PRO A 1 314 ? -28.875 -12.234 28.875 1 43.66 314 PRO A C 1
ATOM 2460 O O . PRO A 1 314 ? -28.891 -13.25 29.578 1 43.66 314 PRO A O 1
ATOM 2463 N N . LYS A 1 315 ? -28.078 -11.5 29.406 1 43.69 315 LYS A N 1
ATOM 2464 C CA . LYS A 1 315 ? -28.281 -11.406 30.844 1 43.69 315 LYS A CA 1
ATOM 2465 C C . LYS A 1 315 ? -29.641 -10.781 31.172 1 43.69 315 LYS A C 1
ATOM 2467 O O . LYS A 1 315 ? -30.078 -9.852 30.484 1 43.69 315 LYS A O 1
ATOM 2472 N N . ILE A 1 316 ? -30.484 -11.594 31.703 1 44.5 316 ILE A N 1
ATOM 2473 C CA . ILE A 1 316 ? -31.75 -11.141 32.281 1 44.5 316 ILE A CA 1
ATOM 2474 C C . ILE A 1 316 ? -31.5 -9.875 33.125 1 44.5 316 ILE A C 1
ATOM 2476 O O . ILE A 1 316 ? -30.625 -9.852 33.969 1 44.5 316 ILE A O 1
ATOM 2480 N N . TYR A 1 317 ? -31.938 -8.844 32.531 1 48.59 317 TYR A N 1
ATOM 2481 C CA . TYR A 1 317 ? -31.875 -7.602 33.281 1 48.59 317 TYR A CA 1
ATOM 2482 C C . TYR A 1 317 ? -32.312 -7.828 34.75 1 48.59 317 TYR A C 1
ATOM 2484 O O . TYR A 1 317 ? -33.406 -8.328 35 1 48.59 317 TYR A O 1
ATOM 2492 N N . THR A 1 318 ? -31.406 -7.969 35.625 1 50.12 318 THR A N 1
ATOM 2493 C CA . THR A 1 318 ? -31.734 -7.816 37.031 1 50.12 318 THR A CA 1
ATOM 2494 C C . THR A 1 318 ? -31.719 -6.348 37.438 1 50.12 318 THR A C 1
ATOM 2496 O O . THR A 1 318 ? -30.766 -5.625 37.125 1 50.12 318 THR A O 1
ATOM 2499 N N . PRO A 1 319 ? -32.781 -5.844 37.875 1 50.12 319 PRO A N 1
ATOM 2500 C CA . PRO A 1 319 ? -32.75 -4.492 38.438 1 50.12 319 PRO A CA 1
ATOM 2501 C C . PRO A 1 319 ? -31.453 -4.211 39.219 1 50.12 319 PRO A C 1
ATOM 2503 O O . PRO A 1 319 ? -30.984 -5.059 39.969 1 50.12 319 PRO A O 1
ATOM 2506 N N . GLY A 1 320 ? -30.672 -3.133 38.844 1 52.66 320 GLY A N 1
ATOM 2507 C CA . GLY A 1 320 ? -29.422 -2.748 39.469 1 52.66 320 GLY A CA 1
ATOM 2508 C C . GLY A 1 320 ? -28.219 -3.031 38.594 1 52.66 320 GLY A C 1
ATOM 2509 O O . GLY A 1 320 ? -27.094 -2.594 38.875 1 52.66 320 GLY A O 1
ATOM 2510 N N . TYR A 1 321 ? -28.438 -3.869 37.656 1 52.19 321 TYR A N 1
ATOM 2511 C CA . TYR A 1 321 ? -27.297 -4.199 36.812 1 52.19 321 TYR A CA 1
ATOM 2512 C C . TYR A 1 321 ? -27.062 -3.117 35.781 1 52.19 321 TYR A C 1
ATOM 2514 O O . TYR A 1 321 ? -27.969 -2.773 35.031 1 52.19 321 TYR A O 1
ATOM 2522 N N . GLU A 1 322 ? -26.062 -2.402 35.969 1 57.97 322 GLU A N 1
ATOM 2523 C CA . GLU A 1 322 ? -25.609 -1.406 35 1 57.97 322 GLU A CA 1
ATOM 2524 C C . GLU A 1 322 ? -25.109 -2.066 33.719 1 57.97 322 GLU A C 1
ATOM 2526 O O . GLU A 1 322 ? -24.203 -2.9 33.75 1 57.97 322 GLU A O 1
ATOM 2531 N N . VAL A 1 323 ? -25.984 -2.119 32.75 1 60.22 323 VAL A N 1
ATOM 2532 C CA . VAL A 1 323 ? -25.562 -2.662 31.453 1 60.22 323 VAL A CA 1
ATOM 2533 C C . VAL A 1 323 ? -24.625 -1.67 30.766 1 60.22 323 VAL A C 1
ATOM 2535 O O . VAL A 1 323 ? -25 -0.513 30.547 1 60.22 323 VAL A O 1
ATOM 2538 N N . PRO A 1 324 ? -23.438 -2.094 30.594 1 67.31 324 PRO A N 1
ATOM 2539 C CA . PRO A 1 324 ? -22.5 -1.187 29.922 1 67.31 324 PRO A CA 1
ATOM 2540 C C . PRO A 1 324 ? -22.906 -0.879 28.484 1 67.31 324 PRO A C 1
ATOM 2542 O O . PRO A 1 324 ? -23.453 -1.74 27.797 1 67.31 324 PRO A O 1
ATOM 2545 N N . LEU A 1 325 ? -22.859 0.423 28.109 1 73.56 325 LEU A N 1
ATOM 2546 C CA . LEU A 1 325 ? -23.078 0.866 26.734 1 73.56 325 LEU A CA 1
ATOM 2547 C C . LEU A 1 325 ? -21.766 0.836 25.938 1 73.56 325 LEU A C 1
ATOM 2549 O O . LEU A 1 325 ? -20.703 1.146 26.469 1 73.56 325 LEU A O 1
ATOM 2553 N N . THR A 1 326 ? -21.906 0.281 24.734 1 75.62 326 THR A N 1
ATOM 2554 C CA . THR A 1 326 ? -20.797 0.439 23.812 1 75.62 326 THR A CA 1
ATOM 2555 C C . THR A 1 326 ? -20.766 1.849 23.219 1 75.62 326 THR A C 1
ATOM 2557 O O . THR A 1 326 ? -21.688 2.25 22.516 1 75.62 326 THR A O 1
ATOM 2560 N N . PRO A 1 327 ? -19.719 2.549 23.578 1 80.88 327 PRO A N 1
ATOM 2561 C CA . PRO A 1 327 ? -19.688 3.928 23.078 1 80.88 327 PRO A CA 1
ATOM 2562 C C . PRO A 1 327 ? -19.578 4.004 21.562 1 80.88 327 PRO A C 1
ATOM 2564 O O . PRO A 1 327 ? -18.922 3.164 20.938 1 80.88 327 PRO A O 1
ATOM 2567 N N . LEU A 1 328 ? -20.234 5.035 21.047 1 87.88 328 LEU A N 1
ATOM 2568 C CA . LEU A 1 328 ? -20.297 5.203 19.594 1 87.88 328 LEU A CA 1
ATOM 2569 C C . LEU A 1 328 ? -19.188 6.129 19.094 1 87.88 328 LEU A C 1
ATOM 2571 O O . LEU A 1 328 ? -18.875 6.148 17.906 1 87.88 328 LEU A O 1
ATOM 2575 N N . ASP A 1 329 ? -18.578 6.91 19.938 1 83.5 329 ASP A N 1
ATOM 2576 C CA . ASP A 1 329 ? -17.719 8.016 19.516 1 83.5 329 ASP A CA 1
ATOM 2577 C C . ASP A 1 329 ? -16.438 7.496 18.844 1 83.5 329 ASP A C 1
ATOM 2579 O O . ASP A 1 329 ? -15.781 8.227 18.125 1 83.5 329 ASP A O 1
ATOM 2583 N N . GLN A 1 330 ? -16.188 6.156 19.078 1 84.69 330 GLN A N 1
ATOM 2584 C CA . GLN A 1 330 ? -15.039 5.57 18.391 1 84.69 330 GLN A CA 1
ATOM 2585 C C . GLN A 1 330 ? -15.266 5.516 16.891 1 84.69 330 GLN A C 1
ATOM 2587 O O . GLN A 1 330 ? -14.305 5.414 16.109 1 84.69 330 GLN A O 1
ATOM 2592 N N . LEU A 1 331 ? -16.531 5.652 16.516 1 91.19 331 LEU A N 1
ATOM 2593 C CA . LEU A 1 331 ? -16.891 5.559 15.102 1 91.19 331 LEU A CA 1
ATOM 2594 C C . LEU A 1 331 ? -16.75 6.914 14.414 1 91.19 331 LEU A C 1
ATOM 2596 O O . LEU A 1 331 ? -16.812 7 13.188 1 91.19 331 LEU A O 1
ATOM 2600 N N . LEU A 1 332 ? -16.5 7.969 15.195 1 91.69 332 LEU A N 1
ATOM 2601 C CA . LEU A 1 332 ? -16.391 9.305 14.617 1 91.69 332 LEU A CA 1
ATOM 2602 C C . LEU A 1 332 ? -15.219 9.383 13.641 1 91.69 332 LEU A C 1
ATOM 2604 O O . LEU A 1 332 ? -15.273 10.125 12.664 1 91.69 332 LEU A O 1
ATOM 2608 N N . GLY A 1 333 ? -14.258 8.578 13.836 1 89.06 333 GLY A N 1
ATOM 2609 C CA . GLY A 1 333 ? -13.055 8.625 13.016 1 89.06 333 GLY A CA 1
ATOM 2610 C C . GLY A 1 333 ? -13.164 7.789 11.758 1 89.06 333 GLY A C 1
ATOM 2611 O O . GLY A 1 333 ? -12.25 7.793 10.922 1 89.06 333 GLY A O 1
ATOM 2612 N N . VAL A 1 334 ? -14.367 7.102 11.539 1 92.38 334 VAL A N 1
ATOM 2613 C CA . VAL A 1 334 ? -14.453 6.195 10.398 1 92.38 334 VAL A CA 1
ATOM 2614 C C . VAL A 1 334 ? -15.742 6.469 9.617 1 92.38 334 VAL A C 1
ATOM 2616 O O . VAL A 1 334 ? -16.281 5.57 8.969 1 92.38 334 VAL A O 1
ATOM 2619 N N . LEU A 1 335 ? -16.234 7.695 9.75 1 92.06 335 LEU A N 1
ATOM 2620 C CA . LEU A 1 335 ? -17.453 8.039 9.023 1 92.06 335 LEU A CA 1
ATOM 2621 C C . LEU A 1 335 ? -17.203 8.039 7.52 1 92.06 335 LEU A C 1
ATOM 2623 O O . LEU A 1 335 ? -16.062 8.195 7.07 1 92.06 335 LEU A O 1
ATOM 2627 N N . LYS A 1 336 ? -18.25 7.828 6.762 1 90.12 336 LYS A N 1
ATOM 2628 C CA . LYS A 1 336 ? -18.141 7.641 5.316 1 90.12 33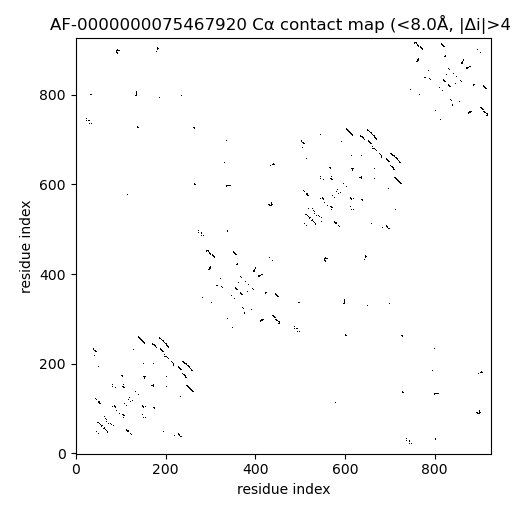6 LYS A CA 1
ATOM 2629 C C . LYS A 1 336 ? -18.75 8.828 4.562 1 90.12 336 LYS A C 1
ATOM 2631 O O . LYS A 1 336 ? -19.719 9.422 5.016 1 90.12 336 LYS A O 1
ATOM 2636 N N . GLY A 1 337 ? -18.156 9.188 3.395 1 85.38 337 GLY A N 1
ATOM 2637 C CA . GLY A 1 337 ? -18.75 10.102 2.434 1 85.38 337 GLY A CA 1
ATOM 2638 C C . GLY A 1 337 ? -19.172 11.422 3.049 1 85.38 337 GLY A C 1
ATOM 2639 O O . GLY A 1 337 ? -18.375 12.086 3.715 1 85.38 337 GLY A O 1
ATOM 2640 N N . SER A 1 338 ? -20.453 11.719 2.852 1 85.31 338 SER A N 1
ATOM 2641 C CA . SER A 1 338 ? -21 12.992 3.316 1 85.31 338 SER A CA 1
ATOM 2642 C C . SER A 1 338 ? -20.938 13.094 4.836 1 85.31 338 SER A C 1
ATOM 2644 O O . SER A 1 338 ? -20.797 14.188 5.387 1 85.31 338 SER A O 1
ATOM 2646 N N . ASP A 1 339 ? -21.094 11.906 5.438 1 90.56 339 ASP A N 1
ATOM 2647 C CA . ASP A 1 339 ? -21 11.906 6.895 1 90.56 339 ASP A CA 1
ATOM 2648 C C . ASP A 1 339 ? -19.625 12.367 7.363 1 90.56 339 ASP A C 1
ATOM 2650 O O . ASP A 1 339 ? -19.516 13.125 8.328 1 90.56 339 ASP A O 1
ATOM 2654 N N . ALA A 1 340 ? -18.656 11.867 6.676 1 89.75 340 ALA A N 1
ATOM 2655 C CA . ALA A 1 340 ? -17.297 12.258 7.016 1 89.75 340 ALA A CA 1
ATOM 2656 C C . ALA A 1 340 ? -17.062 13.742 6.77 1 89.75 340 ALA A C 1
ATOM 2658 O O . ALA A 1 340 ? -16.391 14.414 7.555 1 89.75 340 ALA A O 1
ATOM 2659 N N . ILE A 1 341 ? -17.578 14.242 5.73 1 86.38 341 ILE A N 1
ATOM 2660 C CA . ILE A 1 341 ? -17.453 15.656 5.387 1 86.38 341 ILE A CA 1
ATOM 2661 C C . ILE A 1 341 ? -18.125 16.516 6.461 1 86.38 341 ILE A C 1
ATOM 2663 O O . ILE A 1 341 ? -17.578 17.547 6.852 1 86.38 341 ILE A O 1
ATOM 2667 N N . LEU A 1 342 ? -19.25 16.047 6.867 1 90.75 342 LEU A N 1
ATOM 2668 C CA . LEU A 1 342 ? -19.969 16.734 7.938 1 90.75 342 LEU A CA 1
ATOM 2669 C C . LEU A 1 342 ? -19.125 16.797 9.203 1 90.75 342 LEU A C 1
ATOM 2671 O O . LEU A 1 342 ? -18.984 17.859 9.812 1 90.75 342 LEU A O 1
ATOM 2675 N N . GLN A 1 343 ? -18.625 15.695 9.594 1 92.75 343 GLN A N 1
ATOM 2676 C CA . GLN A 1 343 ? -17.781 15.648 10.773 1 92.75 343 GLN A CA 1
ATOM 2677 C C . GLN A 1 343 ? -16.562 16.547 10.625 1 92.75 343 GLN A C 1
ATOM 2679 O O . GLN A 1 343 ? -16.172 17.234 11.57 1 92.75 343 GLN A O 1
ATOM 2684 N N . LYS A 1 344 ? -16.016 16.531 9.484 1 89.5 344 LYS A N 1
ATOM 2685 C CA . LYS A 1 344 ? -14.867 17.406 9.203 1 89.5 344 LYS A CA 1
ATOM 2686 C C . LYS A 1 344 ? -15.25 18.875 9.359 1 89.5 344 LYS A C 1
ATOM 2688 O O . LYS A 1 344 ? -14.5 19.656 9.945 1 89.5 344 LYS A O 1
ATOM 2693 N N . ALA A 1 345 ? -16.312 19.266 8.773 1 89.06 345 ALA A N 1
ATOM 2694 C CA . ALA A 1 345 ? -16.797 20.641 8.875 1 89.06 345 ALA A CA 1
ATOM 2695 C C . ALA A 1 345 ? -16.984 21.062 10.336 1 89.06 345 ALA A C 1
ATOM 2697 O O . ALA A 1 345 ? -16.609 22.172 10.727 1 89.06 345 ALA A O 1
ATOM 2698 N N . CYS A 1 346 ? -17.562 20.188 11.117 1 92.44 346 CYS A N 1
ATOM 2699 C CA . CYS A 1 346 ? -17.734 20.469 12.539 1 92.44 346 CYS A CA 1
ATOM 2700 C C . CYS A 1 346 ? -16.406 20.688 13.234 1 92.44 346 CYS A C 1
ATOM 2702 O O . CYS A 1 346 ? -16.234 21.625 14 1 92.44 346 CYS A O 1
ATOM 2704 N N . LYS A 1 347 ? -15.484 19.828 12.938 1 90.06 347 LYS A N 1
ATOM 2705 C CA . LYS A 1 347 ? -14.156 19.938 13.531 1 90.06 347 LYS A CA 1
ATOM 2706 C C . LYS A 1 347 ? -13.484 21.25 13.133 1 90.06 347 LYS A C 1
ATOM 2708 O O . LYS A 1 347 ? -12.914 21.938 13.984 1 90.06 347 LYS A O 1
ATOM 2713 N N . ASP A 1 348 ? -13.594 21.578 11.859 1 84.81 348 ASP A N 1
ATOM 2714 C CA . ASP A 1 348 ? -12.977 22.781 11.336 1 84.81 348 ASP A CA 1
ATOM 2715 C C . ASP A 1 348 ? -13.562 24.031 12 1 84.81 348 ASP A C 1
ATOM 2717 O O . ASP A 1 348 ? -12.867 25.031 12.18 1 84.81 348 ASP A O 1
ATOM 2721 N N . LEU A 1 349 ? -14.781 23.969 12.398 1 88.38 349 LEU A N 1
ATOM 2722 C CA . LEU A 1 349 ? -15.477 25.125 12.977 1 88.38 349 LEU A CA 1
ATOM 2723 C C . LEU A 1 349 ? -15.438 25.062 14.5 1 88.38 349 LEU A C 1
ATOM 2725 O O . LEU A 1 349 ? -16.062 25.906 15.164 1 88.38 349 LEU A O 1
ATOM 2729 N N . GLY A 1 350 ? -14.758 24 15.047 1 89.31 350 GLY A N 1
ATOM 2730 C CA . GLY A 1 350 ? -14.609 23.875 16.484 1 89.31 350 GLY A CA 1
ATOM 2731 C C . GLY A 1 350 ? -15.891 23.453 17.188 1 89.31 350 GLY A C 1
ATOM 2732 O O . GLY A 1 350 ? -16.109 23.797 18.359 1 89.31 350 GLY A O 1
ATOM 2733 N N . LEU A 1 351 ? -16.797 22.844 16.531 1 91.88 351 LEU A N 1
ATOM 2734 C CA . LEU A 1 351 ? -18.062 22.406 17.094 1 91.88 351 LEU A CA 1
ATOM 2735 C C . LEU A 1 351 ? -17.938 21 17.688 1 91.88 351 LEU A C 1
ATOM 2737 O O . LEU A 1 351 ? -17.266 20.141 17.109 1 91.88 351 LEU A O 1
ATOM 2741 N N . LYS A 1 352 ? -18.547 20.812 18.781 1 93.06 352 LYS A N 1
ATOM 2742 C CA . LYS A 1 352 ? -18.578 19.484 19.391 1 93.06 352 LYS A CA 1
ATOM 2743 C C . LYS A 1 352 ? -19.672 18.625 18.781 1 93.06 352 LYS A C 1
ATOM 2745 O O . LYS A 1 352 ? -20.859 18.984 18.828 1 93.06 352 LYS A O 1
ATOM 2750 N N . ALA A 1 353 ? -19.281 17.547 18.203 1 94.19 353 ALA A N 1
ATOM 2751 C CA . ALA A 1 353 ? -20.219 16.625 17.562 1 94.19 353 ALA A CA 1
ATOM 2752 C C . ALA A 1 353 ? -20.141 15.242 18.219 1 94.19 353 ALA A C 1
ATOM 2754 O O . ALA A 1 353 ? -19.047 14.742 18.516 1 94.19 353 ALA A O 1
ATOM 2755 N N . ASN A 1 354 ? -21.297 14.641 18.469 1 93.88 354 ASN A N 1
ATOM 2756 C CA . ASN A 1 354 ? -21.391 13.32 19.094 1 93.88 354 ASN A CA 1
ATOM 2757 C C . ASN A 1 354 ? -22.328 12.398 18.312 1 93.88 354 ASN A C 1
ATOM 2759 O O . ASN A 1 354 ? -23.359 12.836 17.828 1 93.88 354 ASN A O 1
ATOM 2763 N N . LEU A 1 355 ? -21.922 11.148 18.266 1 93.69 355 LEU A N 1
ATOM 2764 C CA . LEU A 1 355 ? -22.797 10.148 17.672 1 93.69 355 LEU A CA 1
ATOM 2765 C C . LEU A 1 355 ? -23.828 9.656 18.688 1 93.69 355 LEU A C 1
ATOM 2767 O O . LEU A 1 355 ? -23.516 9.469 19.859 1 93.69 355 LEU A O 1
ATOM 2771 N N . ARG A 1 356 ? -25.031 9.508 18.188 1 90.75 356 ARG A N 1
ATOM 2772 C CA . ARG A 1 356 ? -26.125 8.984 19.016 1 90.75 356 ARG A CA 1
ATOM 2773 C C . ARG A 1 356 ? -26.984 7.996 18.219 1 90.75 356 ARG A C 1
ATOM 2775 O O . ARG A 1 356 ? -26.953 7.992 16.984 1 90.75 356 ARG A O 1
ATOM 2782 N N . ILE A 1 357 ? -27.656 7.16 18.938 1 88.38 357 ILE A N 1
ATOM 2783 C CA . ILE A 1 357 ? -28.625 6.234 18.359 1 88.38 357 ILE A CA 1
ATOM 2784 C C . ILE A 1 357 ? -30 6.496 18.953 1 88.38 357 ILE A C 1
ATOM 2786 O O . ILE A 1 357 ? -30.125 6.781 20.156 1 88.38 357 ILE A O 1
ATOM 2790 N N . LEU A 1 358 ? -31 6.395 18.109 1 85.69 358 LEU A N 1
ATOM 2791 C CA . LEU A 1 358 ? -32.375 6.645 18.562 1 85.69 358 LEU A CA 1
ATOM 2792 C C . LEU A 1 358 ? -33.125 5.332 18.719 1 85.69 358 LEU A C 1
ATOM 2794 O O . LEU A 1 358 ? -33.094 4.469 17.844 1 85.69 358 LEU A O 1
ATOM 2798 N N . TYR A 1 359 ? -33.75 5.215 19.844 1 81.81 359 TYR A N 1
ATOM 2799 C CA . TYR A 1 359 ? -34.594 4.055 20.125 1 81.81 359 TYR A CA 1
ATOM 2800 C C . TYR A 1 359 ? -36.031 4.48 20.375 1 81.81 359 TYR A C 1
ATOM 2802 O O . TYR A 1 359 ? -36.281 5.516 21.016 1 81.81 359 TYR A O 1
ATOM 2810 N N . HIS A 1 360 ? -36.875 3.596 19.859 1 77.62 360 HIS A N 1
ATOM 2811 C CA . HIS A 1 360 ? -38.25 3.795 20.25 1 77.62 360 HIS A CA 1
ATOM 2812 C C . HIS A 1 360 ? -38.5 3.316 21.672 1 77.62 360 HIS A C 1
ATOM 2814 O O . HIS A 1 360 ? -38.062 2.232 22.062 1 77.62 360 HIS A O 1
ATOM 2820 N N . GLY A 1 361 ? -38.969 4.266 22.422 1 67.06 361 GLY A N 1
ATOM 2821 C CA . GLY A 1 361 ? -39.438 3.871 23.734 1 67.06 361 GLY A CA 1
ATOM 2822 C C . GLY A 1 361 ? -40.906 3.514 23.781 1 67.06 361 GLY A C 1
ATOM 2823 O O . GLY A 1 361 ? -41.469 3.09 22.766 1 67.06 361 GLY A O 1
ATOM 2824 N N . GLU A 1 362 ? -41.438 3.531 25.078 1 63.03 362 GLU A N 1
ATOM 2825 C CA . GLU A 1 362 ? -42.875 3.314 25.25 1 63.03 362 GLU A CA 1
ATOM 2826 C C . GLU A 1 362 ? -43.688 4.488 24.703 1 63.03 362 GLU A C 1
ATOM 2828 O O . GLU A 1 362 ? -43.219 5.633 24.75 1 63.03 362 GLU A O 1
ATOM 2833 N N . ASP A 1 363 ? -44.906 4.246 24.188 1 61.84 363 ASP A N 1
ATOM 2834 C CA . ASP A 1 363 ? -45.906 5.227 23.781 1 61.84 363 ASP A CA 1
ATOM 2835 C C . ASP A 1 363 ? -45.344 6.156 22.688 1 61.84 363 ASP A C 1
ATOM 2837 O O . ASP A 1 363 ? -45.531 7.371 22.75 1 61.84 363 ASP A O 1
ATOM 2841 N N . ARG A 1 364 ? -44.438 5.762 21.766 1 64.5 364 ARG A N 1
ATOM 2842 C CA . ARG A 1 364 ? -43.938 6.496 20.609 1 64.5 364 ARG A CA 1
ATOM 2843 C C . ARG A 1 364 ? -42.844 7.461 21 1 64.5 364 ARG A C 1
ATOM 2845 O O . ARG A 1 364 ? -42.531 8.391 20.25 1 64.5 364 ARG A O 1
ATOM 2852 N N . GLU A 1 365 ? -42.406 7.266 22.234 1 72.88 365 GLU A N 1
ATOM 2853 C CA . GLU A 1 365 ? -41.281 8.094 22.656 1 72.88 365 GLU A CA 1
ATOM 2854 C C . GLU A 1 365 ? -39.969 7.68 21.953 1 72.88 365 GLU A C 1
ATOM 2856 O O . GLU A 1 365 ? -39.812 6.512 21.609 1 72.88 365 GLU A O 1
ATOM 2861 N N . VAL A 1 366 ? -39.25 8.742 21.562 1 80.88 366 VAL A N 1
ATOM 2862 C CA . VAL A 1 366 ? -37.938 8.484 20.984 1 80.88 366 VAL A CA 1
ATOM 2863 C C . VAL A 1 366 ? -36.844 8.859 22 1 80.88 366 VAL A C 1
ATOM 2865 O O . VAL A 1 366 ? -36.906 9.93 22.609 1 80.88 366 VAL A O 1
ATOM 2868 N N . ARG A 1 367 ? -36 7.91 22.188 1 82.94 367 ARG A N 1
ATOM 2869 C CA . ARG A 1 367 ? -34.875 8.125 23.109 1 82.94 367 ARG A CA 1
ATOM 2870 C C . ARG A 1 367 ? -33.562 8.148 22.359 1 82.94 367 ARG A C 1
ATOM 2872 O O . ARG A 1 367 ? -33.312 7.316 21.484 1 82.94 367 ARG A O 1
ATOM 2879 N N . MET A 1 368 ? -32.812 9.133 22.688 1 87 368 MET A N 1
ATOM 2880 C CA . MET A 1 368 ? -31.484 9.281 22.125 1 87 368 MET A CA 1
ATOM 2881 C C . MET A 1 368 ? -30.422 8.719 23.062 1 87 368 MET A C 1
ATOM 2883 O O . MET A 1 368 ? -30.297 9.148 24.203 1 87 368 MET A O 1
ATOM 2887 N N . CYS A 1 369 ? -29.609 7.75 22.562 1 84.94 369 CYS A N 1
ATOM 2888 C CA . CYS A 1 369 ? -28.641 7.043 23.375 1 84.94 369 CYS A CA 1
ATOM 2889 C C . CYS A 1 369 ? -27.219 7.309 22.891 1 84.94 369 CYS A C 1
ATOM 2891 O O . CYS A 1 369 ? -26.969 7.328 21.688 1 84.94 369 CYS A O 1
ATOM 2893 N N . PRO A 1 370 ? -26.281 7.543 23.797 1 86.19 370 PRO A N 1
ATOM 2894 C CA . PRO A 1 370 ? -24.891 7.754 23.422 1 86.19 370 PRO A CA 1
ATOM 2895 C C . PRO A 1 370 ? -24.172 6.453 23.047 1 86.19 370 PRO A C 1
ATOM 2897 O O . PRO A 1 370 ? -23.016 6.48 22.625 1 86.19 370 PRO A O 1
ATOM 2900 N N . GLY A 1 371 ? -24.844 5.324 23.172 1 82.62 371 GLY A N 1
ATOM 2901 C CA . GLY A 1 371 ? -24.25 4.031 22.859 1 82.62 371 GLY A CA 1
ATOM 2902 C C . GLY A 1 371 ? -25.281 2.953 22.594 1 82.62 371 GLY A C 1
ATOM 2903 O O . GLY A 1 371 ? -26.484 3.207 22.656 1 82.62 371 GLY A O 1
ATOM 2904 N N . VAL A 1 372 ? -24.75 1.796 22.203 1 77.56 372 VAL A N 1
ATOM 2905 C CA . VAL A 1 372 ? -25.609 0.655 21.906 1 77.56 372 VAL A CA 1
ATOM 2906 C C . VAL A 1 372 ? -25.688 -0.263 23.125 1 77.56 372 VAL A C 1
ATOM 2908 O O . VAL A 1 372 ? -24.656 -0.658 23.688 1 77.56 372 VAL A O 1
ATOM 2911 N N . PRO A 1 373 ? -26.938 -0.516 23.5 1 71.25 373 PRO A N 1
ATOM 2912 C CA . PRO A 1 373 ? -27.078 -1.494 24.578 1 71.25 373 PRO A CA 1
ATOM 2913 C C . PRO A 1 373 ? -26.797 -2.924 24.125 1 71.25 373 PRO A C 1
ATOM 2915 O O . PRO A 1 373 ? -26.953 -3.236 22.938 1 71.25 373 PRO A O 1
ATOM 2918 N N . PRO A 1 374 ? -26.281 -3.686 24.984 1 65.75 374 PRO A N 1
ATOM 2919 C CA . PRO A 1 374 ? -26.125 -5.09 24.594 1 65.75 374 PRO A CA 1
ATOM 2920 C C . PRO A 1 374 ? -27.469 -5.77 24.281 1 65.75 374 PRO A C 1
ATOM 2922 O O . PRO A 1 374 ? -28.516 -5.348 24.797 1 65.75 374 PRO A O 1
ATOM 2925 N N . PRO A 1 375 ? -27.391 -6.719 23.328 1 59.31 375 PRO A N 1
ATOM 2926 C CA . PRO A 1 375 ? -28.641 -7.441 23.047 1 59.31 375 PRO A CA 1
ATOM 2927 C C . PRO A 1 375 ? -29.203 -8.133 24.297 1 59.31 375 PRO A C 1
ATOM 2929 O O . PRO A 1 375 ? -28.453 -8.758 25.047 1 59.31 375 PRO A O 1
ATOM 2932 N N . THR A 1 376 ? -30.094 -7.559 24.984 1 55.59 376 THR A N 1
ATOM 2933 C CA . THR A 1 376 ? -30.672 -8.195 26.172 1 55.59 376 THR A CA 1
ATOM 2934 C C . THR A 1 376 ? -32.094 -8.703 25.859 1 55.59 376 THR A C 1
ATOM 2936 O O . THR A 1 376 ? -32.781 -8.117 25.047 1 55.59 376 THR A O 1
ATOM 2939 N N . THR A 1 377 ? -32.25 -10.055 26.016 1 51.88 377 THR A N 1
ATOM 2940 C CA . THR A 1 377 ? -33.625 -10.555 26.016 1 51.88 377 THR A CA 1
ATOM 2941 C C . THR A 1 377 ? -34.469 -9.883 27.109 1 51.88 377 THR A C 1
ATOM 2943 O O . THR A 1 377 ? -34.094 -9.93 28.281 1 51.88 377 THR A O 1
ATOM 2946 N N . TRP A 1 378 ? -35.062 -8.805 26.672 1 52.19 378 TRP A N 1
ATOM 2947 C CA . TRP A 1 378 ? -35.906 -8.18 27.688 1 52.19 378 TRP A CA 1
ATOM 2948 C C . TRP A 1 378 ? -37.25 -8.891 27.812 1 52.19 378 TRP A C 1
ATOM 2950 O O . TRP A 1 378 ? -37.906 -9.141 26.797 1 52.19 378 TRP A O 1
ATOM 2960 N N . GLU A 1 379 ? -37.406 -9.719 28.828 1 50.44 379 GLU A N 1
ATOM 2961 C CA . GLU A 1 379 ? -38.688 -10.391 29.031 1 50.44 379 GLU A CA 1
ATOM 2962 C C . GLU A 1 379 ? -39.844 -9.406 28.922 1 50.44 379 GLU A C 1
ATOM 2964 O O . GLU A 1 379 ? -40.938 -9.766 28.469 1 50.44 379 GLU A O 1
ATOM 2969 N N . HIS A 1 380 ? -39.719 -8.109 29.422 1 49.56 380 HIS A N 1
ATOM 2970 C CA . HIS A 1 380 ? -40.844 -7.148 29.375 1 49.56 380 HIS A CA 1
ATOM 2971 C C . HIS A 1 380 ? -40.375 -5.82 28.781 1 49.56 380 HIS A C 1
ATOM 2973 O O . HIS A 1 380 ? -39.281 -5.359 29.062 1 49.56 380 HIS A O 1
ATOM 2979 N N . GLU A 1 381 ? -40.938 -5.332 27.703 1 53.44 381 GLU A N 1
ATOM 2980 C CA . GLU A 1 381 ? -40.719 -4.059 27.016 1 53.44 381 GLU A CA 1
ATOM 2981 C C . GLU A 1 381 ? -40.406 -2.947 28.016 1 53.44 381 GLU A C 1
ATOM 2983 O O . GLU A 1 381 ? -39.594 -2.074 27.75 1 53.44 381 GLU A O 1
ATOM 2988 N N . ASP A 1 382 ? -41.094 -3.055 29.234 1 57.06 382 ASP A N 1
ATOM 2989 C CA . ASP A 1 382 ? -41 -2.043 30.281 1 57.06 382 ASP A CA 1
ATOM 2990 C C . ASP A 1 382 ? -39.562 -1.971 30.812 1 57.06 382 ASP A C 1
ATOM 2992 O O . ASP A 1 382 ? -39.062 -0.888 31.125 1 57.06 382 ASP A O 1
ATOM 2996 N N . GLY A 1 383 ? -38.906 -3.025 30.734 1 59.12 383 GLY A N 1
ATOM 2997 C CA . GLY A 1 383 ? -37.562 -3.08 31.297 1 59.12 383 GLY A CA 1
ATOM 2998 C C . GLY A 1 383 ? -36.562 -2.361 30.453 1 59.12 383 GLY A C 1
ATOM 2999 O O . GLY A 1 383 ? -35.656 -1.703 30.969 1 59.12 383 GLY A O 1
ATOM 3000 N N . PHE A 1 384 ? -36.875 -2.26 29.203 1 63.62 384 PHE A N 1
ATOM 3001 C CA . PHE A 1 384 ? -35.906 -1.625 28.297 1 63.62 384 PHE A CA 1
ATOM 3002 C C . PHE A 1 384 ? -35.969 -0.107 28.422 1 63.62 384 PHE A C 1
ATOM 3004 O O . PHE A 1 384 ? -34.938 0.562 28.516 1 63.62 384 PHE A O 1
ATOM 3011 N N . THR A 1 385 ? -37.156 0.306 28.375 1 64.5 385 THR A N 1
ATOM 3012 C CA . THR A 1 385 ? -37.312 1.748 28.5 1 64.5 385 THR A CA 1
ATOM 3013 C C . THR A 1 385 ? -36.75 2.256 29.812 1 64.5 385 THR A C 1
ATOM 3015 O O . THR A 1 385 ? -36.125 3.328 29.859 1 64.5 385 THR A O 1
ATOM 3018 N N . PHE A 1 386 ? -37 1.444 30.781 1 63.41 386 PHE A N 1
ATOM 3019 C CA . PHE A 1 386 ? -36.469 1.8 32.094 1 63.41 386 PHE A CA 1
ATOM 3020 C C . PHE A 1 386 ? -34.938 1.809 32.062 1 63.41 386 PHE A C 1
ATOM 3022 O O . PHE A 1 386 ? -34.312 2.719 32.594 1 63.41 386 PHE A O 1
ATOM 3029 N N . TRP A 1 387 ? -34.5 0.976 31.453 1 68.69 387 TRP A N 1
ATOM 3030 C CA . TRP A 1 387 ? -33.031 0.899 31.375 1 68.69 387 TRP A CA 1
ATOM 3031 C C . TRP A 1 387 ? -32.469 2.068 30.578 1 68.69 387 TRP A C 1
ATOM 3033 O O . TRP A 1 387 ? -31.469 2.672 30.969 1 68.69 387 TRP A O 1
ATOM 3043 N N . LEU A 1 388 ? -33.031 2.336 29.453 1 70.44 388 LEU A N 1
ATOM 3044 C CA . LEU A 1 388 ? -32.594 3.455 28.641 1 70.44 388 LEU A CA 1
ATOM 3045 C C . LEU A 1 388 ? -32.562 4.746 29.438 1 70.44 388 LEU A C 1
ATOM 3047 O O . LEU A 1 388 ? -31.641 5.539 29.312 1 70.44 388 LEU A O 1
ATOM 3051 N N . GLU A 1 389 ? -33.531 4.84 30.234 1 65.81 389 GLU A N 1
ATOM 3052 C CA . GLU A 1 389 ? -33.656 6.07 31 1 65.81 389 GLU A CA 1
ATOM 3053 C C . GLU A 1 389 ? -32.656 6.098 32.156 1 65.81 389 GLU A C 1
ATOM 3055 O O . GLU A 1 389 ? -32 7.109 32.406 1 65.81 389 GLU A O 1
ATOM 3060 N N . LYS A 1 390 ? -32.688 5.039 32.812 1 64.62 390 LYS A N 1
ATOM 3061 C CA . LYS A 1 390 ? -31.969 5.07 34.094 1 64.62 390 LYS A CA 1
ATOM 3062 C C . LYS A 1 390 ? -30.5 4.695 33.906 1 64.62 390 LYS A C 1
ATOM 3064 O O . LYS A 1 390 ? -29.625 5.258 34.562 1 64.62 390 LYS A O 1
ATOM 3069 N N . SER A 1 391 ? -30.344 3.844 32.969 1 63.06 391 SER A N 1
ATOM 3070 C CA . SER A 1 391 ? -28.984 3.309 32.875 1 63.06 391 SER A CA 1
ATOM 3071 C C . SER A 1 391 ? -28.203 3.928 31.719 1 63.06 391 SER A C 1
ATOM 3073 O O . SER A 1 391 ? -27.031 4.246 31.859 1 63.06 391 SER A O 1
ATOM 3075 N N . ALA A 1 392 ? -28.875 4.152 30.672 1 61.5 392 ALA A N 1
ATOM 3076 C CA . ALA A 1 392 ? -28.141 4.566 29.469 1 61.5 392 ALA A CA 1
ATOM 3077 C C . ALA A 1 392 ? -28.094 6.086 29.359 1 61.5 392 ALA A C 1
ATOM 3079 O O . ALA A 1 392 ? -27.438 6.629 28.469 1 61.5 392 ALA A O 1
ATOM 3080 N N . GLN A 1 393 ? -28.609 6.824 30.297 1 66.81 393 GLN A N 1
ATOM 3081 C CA . GLN A 1 393 ? -28.688 8.281 30.266 1 66.81 393 GLN A CA 1
ATOM 3082 C C . GLN A 1 393 ? -29.266 8.758 28.938 1 66.81 393 GLN A C 1
ATOM 3084 O O . GLN A 1 393 ? -28.781 9.734 28.359 1 66.81 393 GLN A O 1
ATOM 3089 N N . ALA A 1 394 ? -30.203 7.938 28.438 1 75.75 394 ALA A N 1
ATOM 3090 C CA . ALA A 1 394 ? -30.875 8.305 27.203 1 75.75 394 ALA A CA 1
ATOM 3091 C C . ALA A 1 394 ? -31.812 9.5 27.406 1 75.75 394 ALA A C 1
ATOM 3093 O O . ALA A 1 394 ? -32.469 9.594 28.438 1 75.75 394 ALA A O 1
ATOM 3094 N N . LYS A 1 395 ? -31.656 10.422 26.484 1 77.06 395 LYS A N 1
ATOM 3095 C CA . LYS A 1 395 ? -32.5 11.617 26.578 1 77.06 395 LYS A CA 1
ATOM 3096 C C . LYS A 1 395 ? -33.75 11.492 25.75 1 77.06 395 LYS A C 1
ATOM 3098 O O . LYS A 1 395 ? -33.719 10.953 24.641 1 77.06 395 LYS A O 1
ATOM 3103 N N . TYR A 1 396 ? -34.781 11.852 26.391 1 74.19 396 TYR A N 1
ATOM 3104 C CA . TYR A 1 396 ? -36.031 11.914 25.641 1 74.19 396 TYR A CA 1
ATOM 3105 C C . TYR A 1 396 ? -36.031 13.078 24.656 1 74.19 396 TYR A C 1
ATOM 3107 O O . TYR A 1 396 ? -35.75 14.219 25.031 1 74.19 396 TYR A O 1
ATOM 3115 N N . ILE A 1 397 ? -36.219 12.664 23.359 1 76.56 397 ILE A N 1
ATOM 3116 C CA . ILE A 1 397 ? -36.219 13.742 22.391 1 76.56 397 ILE A CA 1
ATOM 3117 C C . ILE A 1 397 ? -37.562 13.773 21.656 1 76.56 397 ILE A C 1
ATOM 3119 O O . ILE A 1 397 ? -38.312 12.781 21.656 1 76.56 397 ILE A O 1
ATOM 3123 N N . VAL A 1 398 ? -37.969 15.023 21.125 1 63.41 398 VAL A N 1
ATOM 3124 C CA . VAL A 1 398 ? -39.156 15.18 20.297 1 63.41 398 VAL A CA 1
ATOM 3125 C C . VAL A 1 398 ? -39 14.383 19 1 63.41 398 VAL A C 1
ATOM 3127 O O . VAL A 1 398 ? -37.969 14.445 18.359 1 63.41 398 VAL A O 1
ATOM 3130 N N . PRO A 1 399 ? -40.031 13.5 18.812 1 61.91 399 PRO A N 1
ATOM 3131 C CA . PRO A 1 399 ? -39.938 12.719 17.578 1 61.91 399 PRO A CA 1
ATOM 3132 C C . PRO A 1 399 ? -39.75 13.602 16.344 1 61.91 399 PRO A C 1
ATOM 3134 O O . PRO A 1 399 ? -40.219 14.742 16.312 1 61.91 399 PRO A O 1
ATOM 3137 N N . PRO A 1 400 ? -38.875 13.242 15.375 1 55.84 400 PRO A N 1
ATOM 3138 C CA . PRO A 1 400 ? -38.656 14.047 14.164 1 55.84 400 PRO A CA 1
ATOM 3139 C C . PRO A 1 400 ? -39.969 14.516 13.523 1 55.84 400 PRO A C 1
ATOM 3141 O O . PRO A 1 400 ? -39.969 15.555 12.859 1 55.84 400 PRO A O 1
ATOM 3144 N N . ASP A 1 401 ? -41.062 13.672 13.469 1 51.28 401 ASP A N 1
ATOM 3145 C CA . ASP A 1 401 ? -42.312 14.031 12.789 1 51.28 401 ASP A CA 1
ATOM 3146 C C . ASP A 1 401 ? -43.25 14.781 13.734 1 51.28 401 ASP A C 1
ATOM 3148 O O . ASP A 1 401 ? -44.25 15.352 13.297 1 51.28 401 ASP A O 1
ATOM 3152 N N . GLY A 1 402 ? -43.719 14.766 14.766 1 49.41 402 GLY A N 1
ATOM 3153 C CA . GLY A 1 402 ? -44.969 15.375 15.203 1 49.41 402 GLY A CA 1
ATOM 3154 C C . GLY A 1 402 ? -44.875 15.984 16.594 1 49.41 402 GLY A C 1
ATOM 3155 O O . GLY A 1 402 ? -43.812 15.977 17.219 1 49.41 402 GLY A O 1
ATOM 3156 N N . GLN A 1 403 ? -46.031 16.125 17.328 1 43.97 403 GLN A N 1
ATOM 3157 C CA . GLN A 1 403 ? -47 16.891 18.109 1 43.97 403 GLN A CA 1
ATOM 3158 C C . GLN A 1 403 ? -46.781 16.688 19.594 1 43.97 403 GLN A C 1
ATOM 3160 O O . GLN A 1 403 ? -47.625 17.062 20.406 1 43.97 403 GLN A O 1
ATOM 3165 N N . ASN A 1 404 ? -45.781 15.859 20.047 1 46.97 404 ASN A N 1
ATOM 3166 C CA . ASN A 1 404 ? -46.156 15.5 21.406 1 46.97 404 ASN A CA 1
ATOM 3167 C C . ASN A 1 404 ? -45.688 16.562 22.406 1 46.97 404 ASN A C 1
ATOM 3169 O O . ASN A 1 404 ? -44.688 17.234 22.188 1 46.97 404 ASN A O 1
ATOM 3173 N N . GLU A 1 405 ? -46.406 16.922 23.344 1 44.28 405 GLU A N 1
ATOM 3174 C CA . GLU A 1 405 ? -46.469 17.734 24.547 1 44.28 405 GLU A CA 1
ATOM 3175 C C . GLU A 1 405 ? -45.531 17.203 25.625 1 44.28 405 GLU A C 1
ATOM 3177 O O . GLU A 1 405 ? -45.594 16.016 25.969 1 44.28 405 GLU A O 1
ATOM 3182 N N . GLY A 1 406 ? -44.062 17.797 25.828 1 50.22 406 GLY A N 1
ATOM 3183 C CA . GLY A 1 406 ? -43.281 17.734 27.047 1 50.22 406 GLY A CA 1
ATOM 3184 C C . GLY A 1 406 ? -41.844 17.297 26.812 1 50.22 406 GLY A C 1
ATOM 3185 O O . GLY A 1 406 ? -41.219 16.703 27.688 1 50.22 406 GLY A O 1
ATOM 3186 N N . PRO A 1 407 ? -41.312 17.375 25.625 1 56.97 407 PRO A N 1
ATOM 3187 C CA . PRO A 1 407 ? -39.969 16.766 25.484 1 56.97 407 PRO A CA 1
ATOM 3188 C C . PRO A 1 407 ? -38.938 17.453 26.359 1 56.97 407 PRO A C 1
ATOM 3190 O O . PRO A 1 407 ? -39 18.656 26.609 1 56.97 407 PRO A O 1
ATOM 3193 N N . GLU A 1 408 ? -38 16.672 27.078 1 66.12 408 GLU A N 1
ATOM 3194 C CA . GLU A 1 408 ? -36.906 17.156 27.906 1 66.12 408 GLU A CA 1
ATOM 3195 C C . GLU A 1 408 ? -35.812 17.797 27.062 1 66.12 408 GLU A C 1
ATOM 3197 O O . GLU A 1 408 ? -35.219 18.781 27.469 1 66.12 408 GLU A O 1
ATOM 3202 N N . THR A 1 409 ? -35.594 17.312 25.844 1 80.44 409 THR A N 1
ATOM 3203 C CA . THR A 1 409 ? -34.5 17.828 25.031 1 80.44 409 THR A CA 1
ATOM 3204 C C . THR A 1 409 ? -34.938 18.047 23.594 1 80.44 409 THR A C 1
ATOM 3206 O O . THR A 1 409 ? -35.531 17.141 22.969 1 80.44 409 THR A O 1
ATOM 3209 N N . GLU A 1 410 ? -34.844 19.312 23.062 1 83.81 410 GLU A N 1
ATOM 3210 C CA . GLU A 1 410 ? -35.188 19.641 21.703 1 83.81 410 GLU A CA 1
ATOM 3211 C C . GLU A 1 410 ? -34 19.578 20.766 1 83.81 410 GLU A C 1
ATOM 3213 O O . GLU A 1 410 ? -32.938 20.125 21.078 1 83.81 410 GLU A O 1
ATOM 3218 N N . VAL A 1 411 ? -34.156 18.781 19.688 1 87.81 411 VAL A N 1
ATOM 3219 C CA . VAL A 1 411 ? -33.156 18.688 18.656 1 87.81 411 VAL A CA 1
ATOM 3220 C C . VAL A 1 411 ? -33.656 19.297 17.344 1 87.81 411 VAL A C 1
ATOM 3222 O O . VAL A 1 411 ? -34.75 18.953 16.891 1 87.81 411 VAL A O 1
ATOM 3225 N N . HIS A 1 412 ? -32.906 20.281 16.734 1 88.19 412 HIS A N 1
ATOM 3226 C CA . HIS A 1 412 ? -33.188 20.797 15.406 1 88.19 412 HIS A CA 1
ATOM 3227 C C . HIS A 1 412 ? -32.562 19.938 14.32 1 88.19 412 HIS A C 1
ATOM 3229 O O . HIS A 1 412 ? -31.344 19.906 14.188 1 88.19 412 HIS A O 1
ATOM 3235 N N . TRP A 1 413 ? -33.375 19.328 13.523 1 88.56 413 TRP A N 1
ATOM 3236 C CA . TRP A 1 413 ? -32.844 18.375 12.547 1 88.56 413 TRP A CA 1
ATOM 3237 C C . TRP A 1 413 ? -32.594 19.062 11.203 1 88.56 413 TRP A C 1
ATOM 3239 O O . TRP A 1 413 ? -33.531 19.562 10.57 1 88.56 413 TRP A O 1
ATOM 3249 N N . ALA A 1 414 ? -31.328 19.141 10.852 1 88.25 414 ALA A N 1
ATOM 3250 C CA . ALA A 1 414 ? -31 19.594 9.508 1 88.25 414 ALA A CA 1
ATOM 3251 C C . ALA A 1 414 ? -31.281 18.5 8.477 1 88.25 414 ALA A C 1
ATOM 3253 O O . ALA A 1 414 ? -31.812 18.781 7.398 1 88.25 414 ALA A O 1
ATOM 3254 N N . THR A 1 415 ? -30.844 17.266 8.773 1 86.25 415 THR A N 1
ATOM 3255 C CA . THR A 1 415 ? -31.203 16.078 8.023 1 86.25 415 THR A CA 1
ATOM 3256 C C . THR A 1 415 ? -32 15.109 8.906 1 86.25 415 THR A C 1
ATOM 3258 O O . THR A 1 415 ? -31.422 14.445 9.773 1 86.25 415 THR A O 1
ATOM 3261 N N . PRO A 1 416 ? -33.188 15.047 8.633 1 79.44 416 PRO A N 1
ATOM 3262 C CA . PRO A 1 416 ? -34.031 14.266 9.555 1 79.44 416 PRO A CA 1
ATOM 3263 C C . PRO A 1 416 ? -33.781 12.766 9.453 1 79.44 416 PRO A C 1
ATOM 3265 O O . PRO A 1 416 ? -33.406 12.266 8.391 1 79.44 416 PRO A O 1
ATOM 3268 N N . MET A 1 417 ? -33.844 12.172 10.602 1 79.88 417 MET A N 1
ATOM 3269 C CA . MET A 1 417 ? -33.812 10.711 10.648 1 79.88 417 MET A CA 1
ATOM 3270 C C . MET A 1 417 ? -35.125 10.117 10.156 1 79.88 417 MET A C 1
ATOM 3272 O O . MET A 1 417 ? -36.188 10.641 10.461 1 79.88 417 MET A O 1
ATOM 3276 N N . ARG A 1 418 ? -35.031 9.055 9.453 1 66.88 418 ARG A N 1
ATOM 3277 C CA . ARG A 1 418 ? -36.25 8.367 9.047 1 66.88 418 ARG A CA 1
ATOM 3278 C C . ARG A 1 418 ? -36.812 7.52 10.18 1 66.88 418 ARG A C 1
ATOM 3280 O O . ARG A 1 418 ? -36.062 7.004 11.008 1 66.88 418 ARG A O 1
ATOM 3287 N N . PRO A 1 419 ? -38.125 7.555 10.117 1 61.81 419 PRO A N 1
ATOM 3288 C CA . PRO A 1 419 ? -38.719 6.723 11.164 1 61.81 419 PRO A CA 1
ATOM 3289 C C . PRO A 1 419 ? -38.125 5.312 11.203 1 61.81 419 PRO A C 1
ATOM 3291 O O . PRO A 1 419 ? -37.938 4.742 12.281 1 61.81 419 PRO A O 1
ATOM 3294 N N . VAL A 1 420 ? -37.719 4.84 10.047 1 59.06 420 VAL A N 1
ATOM 3295 C CA . VAL A 1 420 ? -37.188 3.482 9.945 1 59.06 420 VAL A CA 1
ATOM 3296 C C . VAL A 1 420 ? -35.812 3.414 10.578 1 59.06 420 VAL A C 1
ATOM 3298 O O . VAL A 1 420 ? -35.312 2.332 10.93 1 59.06 420 VAL A O 1
ATOM 3301 N N . ASP A 1 421 ? -35.25 4.57 10.734 1 68.75 421 ASP A N 1
ATOM 3302 C CA . ASP A 1 421 ? -33.906 4.605 11.258 1 68.75 421 ASP A CA 1
ATOM 3303 C C . ASP A 1 421 ? -33.906 4.582 12.781 1 68.75 421 ASP A C 1
ATOM 3305 O O . ASP A 1 421 ? -32.844 4.391 13.406 1 68.75 421 ASP A O 1
ATOM 3309 N N . VAL A 1 422 ? -35.094 4.727 13.328 1 67.06 422 VAL A N 1
ATOM 3310 C CA . VAL A 1 422 ? -35.219 4.621 14.781 1 67.06 422 VAL A CA 1
ATOM 3311 C C . VAL A 1 422 ? -35.406 3.164 15.18 1 67.06 422 VAL A C 1
ATOM 3313 O O . VAL A 1 422 ? -36.344 2.5 14.68 1 67.06 422 VAL A O 1
ATOM 3316 N N . LYS A 1 423 ? -34.562 2.609 15.992 1 68.56 423 LYS A N 1
ATOM 3317 C CA . LYS A 1 423 ? -34.438 1.176 16.25 1 68.56 423 LYS A CA 1
ATOM 3318 C C . LYS A 1 423 ? -35.469 0.73 17.297 1 68.56 423 LYS A C 1
ATOM 3320 O O . LYS A 1 423 ? -35.844 1.502 18.188 1 68.56 423 LYS A O 1
ATOM 3325 N N . LYS A 1 424 ? -35.969 -0.478 16.797 1 61.69 424 LYS A N 1
ATOM 3326 C CA . LYS A 1 424 ? -36.719 -1.192 17.844 1 61.69 424 LYS A CA 1
ATOM 3327 C C . LYS A 1 424 ? -35.844 -2.266 18.484 1 61.69 424 LYS A C 1
ATOM 3329 O O . LYS A 1 424 ? -35 -2.859 17.844 1 61.69 424 LYS A O 1
ATOM 3334 N N . LEU A 1 425 ? -35.688 -2.254 19.719 1 54.06 425 LEU A N 1
ATOM 3335 C CA . LEU A 1 425 ? -34.844 -3.211 20.406 1 54.06 425 LEU A CA 1
ATOM 3336 C C . LEU A 1 425 ? -35.125 -4.633 19.922 1 54.06 425 LEU A C 1
ATOM 3338 O O . LEU A 1 425 ? -34.188 -5.457 19.875 1 54.06 425 LEU A O 1
ATOM 3342 N N . SER A 1 426 ? -36.375 -5.031 19.75 1 49.47 426 SER A N 1
ATOM 3343 C CA . SER A 1 426 ? -36.75 -6.422 19.516 1 49.47 426 SER A CA 1
ATOM 3344 C C . SER A 1 426 ? -36.375 -6.855 18.094 1 49.47 426 SER A C 1
ATOM 3346 O O . SER A 1 426 ? -36.656 -7.992 17.703 1 49.47 426 SER A O 1
ATOM 3348 N N . THR A 1 427 ? -35.844 -6.031 17.453 1 48.72 427 THR A N 1
ATOM 3349 C CA . THR A 1 427 ? -35.812 -6.477 16.062 1 48.72 427 THR A CA 1
ATOM 3350 C C . THR A 1 427 ? -34.594 -7.375 15.828 1 48.72 427 THR A C 1
ATOM 3352 O O . THR A 1 427 ? -33.469 -6.949 16.016 1 48.72 427 THR A O 1
ATOM 3355 N N . PRO A 1 428 ? -34.938 -8.734 15.891 1 46.28 428 PRO A N 1
ATOM 3356 C CA . PRO A 1 428 ? -33.875 -9.633 15.422 1 46.28 428 PRO A CA 1
ATOM 3357 C C . PRO A 1 428 ? -33.188 -9.125 14.156 1 46.28 428 PRO A C 1
ATOM 3359 O O . PRO A 1 428 ? -33.875 -8.719 13.203 1 46.28 428 PRO A O 1
ATOM 3362 N N . TYR A 1 429 ? -32.156 -8.531 14.297 1 47.84 429 TYR A N 1
ATOM 3363 C CA . TYR A 1 429 ? -31.438 -8.023 13.133 1 47.84 429 TYR A CA 1
ATOM 3364 C C . TYR A 1 429 ? -31.078 -9.156 12.18 1 47.84 429 TYR A C 1
ATOM 3366 O O . TYR A 1 429 ? -30.438 -10.133 12.586 1 47.84 429 TYR A O 1
ATOM 3374 N N . ILE A 1 430 ? -32 -9.516 11.227 1 45.41 430 ILE A N 1
ATOM 3375 C CA . ILE A 1 430 ? -31.609 -10.438 10.164 1 45.41 430 ILE A CA 1
ATOM 3376 C C . ILE A 1 430 ? -30.703 -9.719 9.172 1 45.41 430 ILE A C 1
ATOM 3378 O O . ILE A 1 430 ? -31.141 -8.805 8.469 1 45.41 430 ILE A O 1
ATOM 3382 N N . ALA A 1 431 ? -29.406 -9.789 9.422 1 54.31 431 ALA A N 1
ATOM 3383 C CA . ALA A 1 431 ? -28.469 -9.195 8.477 1 54.31 431 ALA A CA 1
ATOM 3384 C C . ALA A 1 431 ? -28.172 -10.148 7.32 1 54.31 431 ALA A C 1
ATOM 3386 O O . ALA A 1 431 ? -28.016 -11.359 7.531 1 54.31 431 ALA A O 1
ATOM 3387 N N . PHE A 1 432 ? -28.625 -9.766 6.078 1 54.28 432 PHE A N 1
ATOM 3388 C CA . PHE A 1 432 ? -28.141 -10.484 4.902 1 54.28 432 PHE A CA 1
ATOM 3389 C C . PHE A 1 432 ? -26.781 -9.953 4.457 1 54.28 432 PHE A C 1
ATOM 3391 O O . PHE A 1 432 ? -26.656 -8.773 4.129 1 54.28 432 PHE A O 1
ATOM 3398 N N . GLY A 1 433 ? -25.703 -10.742 4.781 1 61.56 433 GLY A N 1
ATOM 3399 C CA . GLY A 1 433 ? -24.344 -10.398 4.371 1 61.56 433 GLY A CA 1
ATOM 3400 C C . GLY A 1 433 ? -23.656 -11.508 3.6 1 61.56 433 GLY A C 1
ATOM 3401 O O . GLY A 1 433 ? -24.312 -12.43 3.113 1 61.56 433 GLY A O 1
ATOM 3402 N N . ASN A 1 434 ? -22.453 -11.305 3.311 1 70.69 434 ASN A N 1
ATOM 3403 C CA . ASN A 1 434 ? -21.656 -12.32 2.645 1 70.69 434 ASN A CA 1
ATOM 3404 C C . ASN A 1 434 ? -21.484 -13.562 3.516 1 70.69 434 ASN A C 1
ATOM 3406 O O . ASN A 1 434 ? -21.422 -14.688 3.002 1 70.69 434 ASN A O 1
ATOM 3410 N N . ASN A 1 435 ? -21.422 -13.367 4.867 1 66.06 435 ASN A N 1
ATOM 3411 C CA . ASN A 1 435 ? -21.234 -14.43 5.84 1 66.06 435 ASN A CA 1
ATOM 3412 C C . ASN A 1 435 ? -22.156 -14.266 7.043 1 66.06 435 ASN A C 1
ATOM 3414 O O . ASN A 1 435 ? -22.641 -13.164 7.312 1 66.06 435 ASN A O 1
ATOM 3418 N N . ALA A 1 436 ? -22.531 -15.461 7.703 1 56.16 436 ALA A N 1
ATOM 3419 C CA . ALA A 1 436 ? -23.438 -15.492 8.852 1 56.16 436 ALA A CA 1
ATOM 3420 C C . ALA A 1 436 ? -22.812 -14.828 10.07 1 56.16 436 ALA A C 1
ATOM 3422 O O . ALA A 1 436 ? -23.5 -14.242 10.898 1 56.16 436 ALA A O 1
ATOM 3423 N N . PHE A 1 437 ? -21.5 -15.188 10.406 1 53.78 437 PHE A N 1
ATOM 3424 C CA . PHE A 1 437 ? -21.016 -14.797 11.727 1 53.78 437 PHE A CA 1
ATOM 3425 C C . PHE A 1 437 ? -20.953 -13.281 11.859 1 53.78 437 PHE A C 1
ATOM 3427 O O . PHE A 1 437 ? -20.203 -12.617 11.141 1 53.78 437 PHE A O 1
ATOM 3434 N N . MET A 1 438 ? -22.094 -12.789 12.414 1 59.16 438 MET A N 1
ATOM 3435 C CA . MET A 1 438 ? -22.047 -11.328 12.414 1 59.16 438 MET A CA 1
ATOM 3436 C C . MET A 1 438 ? -21.781 -10.789 13.82 1 59.16 438 MET A C 1
ATOM 3438 O O . MET A 1 438 ? -22.688 -10.797 14.664 1 59.16 438 MET A O 1
ATOM 3442 N N . SER A 1 439 ? -20.469 -10.758 14.234 1 65.69 439 SER A N 1
ATOM 3443 C CA . SER A 1 439 ? -20.203 -10.023 15.469 1 65.69 439 SER A CA 1
ATOM 3444 C C . SER A 1 439 ? -20.594 -8.555 15.328 1 65.69 439 SER A C 1
ATOM 3446 O O . SER A 1 439 ? -20.812 -7.867 16.328 1 65.69 439 SER A O 1
ATOM 3448 N N . LYS A 1 440 ? -20.859 -8.172 14.156 1 75.94 440 LYS A N 1
ATOM 3449 C CA . LYS A 1 440 ? -21.203 -6.766 13.945 1 75.94 440 LYS A CA 1
ATOM 3450 C C . LYS A 1 440 ? -22.359 -6.625 12.969 1 75.94 440 LYS A C 1
ATOM 3452 O O . LYS A 1 440 ? -22.5 -7.418 12.031 1 75.94 440 LYS A O 1
ATOM 3457 N N . ILE A 1 441 ? -23.234 -5.664 13.289 1 78.38 441 ILE A N 1
ATOM 3458 C CA . ILE A 1 441 ? -24.359 -5.352 12.414 1 78.38 441 ILE A CA 1
ATOM 3459 C C . ILE A 1 441 ? -24.359 -3.857 12.094 1 78.38 441 ILE A C 1
ATOM 3461 O O . ILE A 1 441 ? -23.938 -3.041 12.914 1 78.38 441 ILE A O 1
ATOM 3465 N N . TYR A 1 442 ? -24.875 -3.609 10.891 1 83.5 442 TYR A N 1
ATOM 3466 C CA . TYR A 1 442 ? -24.984 -2.205 10.523 1 83.5 442 TYR A CA 1
ATOM 3467 C C . TYR A 1 442 ? -26.156 -1.543 11.242 1 83.5 442 TYR A C 1
ATOM 3469 O O . TYR A 1 442 ? -27.219 -2.145 11.391 1 83.5 442 TYR A O 1
ATOM 3477 N N . SER A 1 443 ? -25.875 -0.351 11.672 1 84.5 443 SER A N 1
ATOM 3478 C CA . SER A 1 443 ? -26.906 0.44 12.344 1 84.5 443 SER A CA 1
ATOM 3479 C C . SER A 1 443 ? -26.891 1.89 11.867 1 84.5 443 SER A C 1
ATOM 3481 O O . SER A 1 443 ? -25.828 2.426 11.547 1 84.5 443 SER A O 1
ATOM 3483 N N . THR A 1 444 ? -28.094 2.422 11.859 1 88.38 444 THR A N 1
ATOM 3484 C CA . THR A 1 444 ? -28.219 3.844 11.562 1 88.38 444 THR A CA 1
ATOM 3485 C C . THR A 1 444 ? -27.953 4.688 12.805 1 88.38 444 THR A C 1
ATOM 3487 O O . THR A 1 444 ? -28.266 4.262 13.922 1 88.38 444 THR A O 1
ATOM 3490 N N . MET A 1 445 ? -27.359 5.828 12.531 1 91.38 445 MET A N 1
ATOM 3491 C CA . MET A 1 445 ? -27.031 6.73 13.633 1 91.38 445 MET A CA 1
ATOM 3492 C C . MET A 1 445 ? -27.219 8.188 13.219 1 91.38 445 MET A C 1
ATOM 3494 O O . MET A 1 445 ? -27.594 8.469 12.078 1 91.38 445 MET A O 1
ATOM 3498 N N . CYS A 1 446 ? -27.141 9.016 14.227 1 92.62 446 CYS A N 1
ATOM 3499 C CA . CYS A 1 446 ? -27.203 10.453 13.953 1 92.62 446 CYS A CA 1
ATOM 3500 C C . CYS A 1 446 ? -26.031 11.172 14.609 1 92.62 446 CYS A C 1
ATOM 3502 O O . CYS A 1 446 ? -25.375 10.625 15.492 1 92.62 446 CYS A O 1
ATOM 3504 N N . LEU A 1 447 ? -25.734 12.258 14.039 1 94.25 447 LEU A N 1
ATOM 3505 C CA . LEU A 1 447 ? -24.719 13.156 14.578 1 94.25 447 LEU A CA 1
ATOM 3506 C C . LEU A 1 447 ? -25.359 14.367 15.25 1 94.25 447 LEU A C 1
ATOM 3508 O O . LEU A 1 447 ? -26.125 15.094 14.617 1 94.25 447 LEU A O 1
ATOM 3512 N N . ILE A 1 448 ? -25.078 14.523 16.547 1 93.62 448 ILE A N 1
ATOM 3513 C CA . ILE A 1 448 ? -25.625 15.641 17.312 1 93.62 448 ILE A CA 1
ATOM 3514 C C . ILE A 1 448 ? -24.547 16.688 17.562 1 93.62 448 ILE A C 1
ATOM 3516 O O . ILE A 1 448 ? -23.516 16.375 18.156 1 93.62 448 ILE A O 1
ATOM 3520 N N . VAL A 1 449 ? -24.844 17.922 17.109 1 94.5 449 VAL A N 1
ATOM 3521 C CA . VAL A 1 449 ? -23.875 19 17.234 1 94.5 449 VAL A CA 1
ATOM 3522 C C . VAL A 1 449 ? -24.359 20.016 18.266 1 94.5 449 VAL A C 1
ATOM 3524 O O . VAL A 1 449 ? -25.5 20.469 18.219 1 94.5 449 VAL A O 1
ATOM 3527 N N . GLU A 1 450 ? -23.5 20.344 19.172 1 93.38 450 GLU A N 1
ATOM 3528 C CA . GLU A 1 450 ? -23.828 21.344 20.188 1 93.38 450 GLU A CA 1
ATOM 3529 C C . GLU A 1 450 ? -23.531 22.75 19.688 1 93.38 450 GLU A C 1
ATOM 3531 O O . GLU A 1 450 ? -22.391 23.047 19.312 1 93.38 450 GLU A O 1
ATOM 3536 N N . ILE A 1 451 ? -24.641 23.531 19.641 1 92.31 451 ILE A N 1
ATOM 3537 C CA . ILE A 1 451 ? -24.516 24.922 19.266 1 92.31 451 ILE A CA 1
ATOM 3538 C C . ILE A 1 451 ? -24.547 25.812 20.5 1 92.31 451 ILE A C 1
ATOM 3540 O O . ILE A 1 451 ? -25.5 25.781 21.281 1 92.31 451 ILE A O 1
ATOM 3544 N N . GLY A 1 452 ? -23.5 26.547 20.688 1 90.88 452 GLY A N 1
ATOM 3545 C CA . GLY A 1 452 ? -23.453 27.453 21.828 1 90.88 452 GLY A CA 1
ATOM 3546 C C . GLY A 1 452 ? -24.391 28.641 21.672 1 90.88 452 GLY A C 1
ATOM 3547 O O . GLY A 1 452 ? -24.922 28.891 20.594 1 90.88 452 GLY A O 1
ATOM 3548 N N . PRO A 1 453 ? -24.547 29.359 22.828 1 92.44 453 PRO A N 1
ATOM 3549 C CA . PRO A 1 453 ? -25.375 30.562 22.75 1 92.44 453 PRO A CA 1
ATOM 3550 C C . PRO A 1 453 ? -24.828 31.594 21.766 1 92.44 453 PRO A C 1
ATOM 3552 O O . PRO A 1 453 ? -23.625 31.578 21.469 1 92.44 453 PRO A O 1
ATOM 3555 N N . ALA A 1 454 ? -25.688 32.438 21.203 1 88.94 454 ALA A N 1
ATOM 3556 C CA . ALA A 1 454 ? -25.328 33.375 20.156 1 88.94 454 ALA A CA 1
ATOM 3557 C C . ALA A 1 454 ? -24.125 34.219 20.562 1 88.94 454 ALA A C 1
ATOM 3559 O O . ALA A 1 454 ? -23.25 34.531 19.734 1 88.94 454 ALA A O 1
ATOM 3560 N N . TYR A 1 455 ? -24 34.594 21.797 1 87.19 455 TYR A N 1
ATOM 3561 C CA . TYR A 1 455 ? -22.938 35.469 22.266 1 87.19 455 TYR A CA 1
ATOM 3562 C C . TYR A 1 455 ? -21.578 34.781 22.234 1 87.19 455 TYR A C 1
ATOM 3564 O O . TYR A 1 455 ? -20.531 35.438 22.156 1 87.19 455 TYR A O 1
ATOM 3572 N N . SER A 1 456 ? -21.547 33.438 22.266 1 84.75 456 SER A N 1
ATOM 3573 C CA . SER A 1 456 ? -20.297 32.688 22.328 1 84.75 456 SER A CA 1
ATOM 3574 C C . SER A 1 456 ? -19.828 32.281 20.938 1 84.75 456 SER A C 1
ATOM 3576 O O . SER A 1 456 ? -18.688 31.828 20.766 1 84.75 456 SER A O 1
ATOM 3578 N N . ARG A 1 457 ? -20.625 32.375 19.953 1 81.62 457 ARG A N 1
ATOM 3579 C CA . ARG A 1 457 ? -20.312 31.906 18.609 1 81.62 457 ARG A CA 1
ATOM 3580 C C . ARG A 1 457 ? -19.375 32.875 17.891 1 81.62 457 ARG A C 1
ATOM 3582 O O . ARG A 1 457 ? -18.594 32.469 17.031 1 81.62 457 ARG A O 1
ATOM 3589 N N . VAL A 1 458 ? -19.422 34.094 17.906 1 60.84 458 VAL A N 1
ATOM 3590 C CA . VAL A 1 458 ? -18.75 35.156 17.156 1 60.84 458 VAL A CA 1
ATOM 3591 C C . VAL A 1 458 ? -17.281 35.219 17.547 1 60.84 458 VAL A C 1
ATOM 3593 O O . VAL A 1 458 ? -16.438 35.688 16.781 1 60.84 458 VAL A O 1
ATOM 3596 N N . ALA A 1 459 ? -16.812 34.75 18.703 1 46.31 459 ALA A N 1
ATOM 3597 C CA . ALA A 1 459 ? -15.461 35.156 19.125 1 46.31 459 ALA A CA 1
ATOM 3598 C C . ALA A 1 459 ? -14.398 34.344 18.359 1 46.31 459 ALA A C 1
ATOM 3600 O O . ALA A 1 459 ? -13.219 34.719 18.375 1 46.31 459 ALA A O 1
ATOM 3601 N N . SER A 1 460 ? -14.625 33.188 17.859 1 41.75 460 SER A N 1
ATOM 3602 C CA . SER A 1 460 ? -13.453 32.406 17.484 1 41.75 460 SER A CA 1
ATOM 3603 C C . SER A 1 460 ? -12.852 32.906 16.172 1 41.75 460 SER A C 1
ATOM 3605 O O . SER A 1 460 ? -11.867 32.344 15.688 1 41.75 460 SER A O 1
ATOM 3607 N N . GLY A 1 461 ? -13.422 33.688 15.367 1 35.06 461 GLY A N 1
ATOM 3608 C CA . GLY A 1 461 ? -12.688 34.094 14.18 1 35.06 461 GLY A CA 1
ATOM 3609 C C . GLY A 1 461 ? -11.5 35 14.492 1 35.06 461 GLY A C 1
ATOM 3610 O O . GLY A 1 461 ? -10.578 35.094 13.688 1 35.06 461 GLY A O 1
ATOM 3611 N N . VAL A 1 462 ? -11.633 36.156 15.18 1 31.28 462 VAL A N 1
ATOM 3612 C CA . VAL A 1 462 ? -10.703 37.281 15.148 1 31.28 462 VAL A CA 1
ATOM 3613 C C . VAL A 1 462 ? -9.484 36.969 16 1 31.28 462 VAL A C 1
ATOM 3615 O O . VAL A 1 462 ? -8.445 37.625 15.875 1 31.28 462 VAL A O 1
ATOM 3618 N N . ASP A 1 463 ? -9.344 36.125 17.062 1 28.38 463 ASP A N 1
ATOM 3619 C CA . ASP A 1 463 ? -7.977 36.25 17.562 1 28.38 463 ASP A CA 1
ATOM 3620 C C . ASP A 1 463 ? -7.027 35.344 16.797 1 28.38 463 ASP A C 1
ATOM 3622 O O . ASP A 1 463 ? -7.367 34.188 16.5 1 28.38 463 ASP A O 1
ATOM 3626 N N . MET B 1 1 ? -83.062 19.156 -3.779 1 21.38 1 MET B N 1
ATOM 3627 C CA . MET B 1 1 ? -82.125 19.781 -4.672 1 21.38 1 MET B CA 1
ATOM 3628 C C . MET B 1 1 ? -81.062 20.5 -3.873 1 21.38 1 MET B C 1
ATOM 3630 O O . MET B 1 1 ? -81.125 21.719 -3.645 1 21.38 1 MET B O 1
ATOM 3634 N N . SER B 1 2 ? -80.625 20.047 -2.781 1 21.53 2 SER B N 1
ATOM 3635 C CA . SER B 1 2 ? -80 20.609 -1.583 1 21.53 2 SER B CA 1
ATOM 3636 C C . SER B 1 2 ? -78.688 21.297 -1.912 1 21.53 2 SER B C 1
ATOM 3638 O O . SER B 1 2 ? -77.875 20.781 -2.703 1 21.53 2 SER B O 1
ATOM 3640 N N . ARG B 1 3 ? -78.625 22.672 -1.797 1 21.47 3 ARG B N 1
ATOM 3641 C CA . ARG B 1 3 ? -77.75 23.734 -2.166 1 21.47 3 ARG B CA 1
ATOM 3642 C C . ARG B 1 3 ? -76.312 23.469 -1.622 1 21.47 3 ARG B C 1
ATOM 3644 O O . ARG B 1 3 ? -76.125 23.281 -0.417 1 21.47 3 ARG B O 1
ATOM 3651 N N . LEU B 1 4 ? -75.438 22.828 -2.35 1 21.89 4 LEU B N 1
ATOM 3652 C CA . LEU B 1 4 ? -74.062 22.422 -2.158 1 21.89 4 LEU B CA 1
ATOM 3653 C C . LEU B 1 4 ? -73.188 23.625 -1.83 1 21.89 4 LEU B C 1
ATOM 3655 O O . LEU B 1 4 ? -73 24.531 -2.652 1 21.89 4 LEU B O 1
ATOM 3659 N N . ARG B 1 5 ? -73.312 24.172 -0.584 1 21.3 5 ARG B N 1
ATOM 3660 C CA . ARG B 1 5 ? -72.688 25.438 -0.215 1 21.3 5 ARG B CA 1
ATOM 3661 C C . ARG B 1 5 ? -71.188 25.438 -0.572 1 21.3 5 ARG B C 1
ATOM 3663 O O . ARG B 1 5 ? -70.5 24.484 -0.278 1 21.3 5 ARG B O 1
ATOM 3670 N N . ALA B 1 6 ? -70.75 26.219 -1.549 1 20.88 6 ALA B N 1
ATOM 3671 C CA . ALA B 1 6 ? -69.5 26.516 -2.201 1 20.88 6 ALA B CA 1
ATOM 3672 C C . ALA B 1 6 ? -68.438 27.031 -1.193 1 20.88 6 ALA B C 1
ATOM 3674 O O . ALA B 1 6 ? -68.688 28 -0.473 1 20.88 6 ALA B O 1
ATOM 3675 N N . TRP B 1 7 ? -67.75 26.188 -0.46 1 22.36 7 TRP B N 1
ATOM 3676 C CA . TRP B 1 7 ? -66.938 26.625 0.632 1 22.36 7 TRP B CA 1
ATOM 3677 C C . TRP B 1 7 ? -65.875 27.656 0.149 1 22.36 7 TRP B C 1
ATOM 3679 O O . TRP B 1 7 ? -65.25 27.453 -0.866 1 22.36 7 TRP B O 1
ATOM 3689 N N . SER B 1 8 ? -66.25 28.922 0.209 1 21.61 8 SER B N 1
ATOM 3690 C CA . SER B 1 8 ? -65.5 30.047 -0.323 1 21.61 8 SER B CA 1
ATOM 3691 C C . SER B 1 8 ? -64.062 30.125 0.317 1 21.61 8 SER B C 1
ATOM 3693 O O . SER B 1 8 ? -63.969 30.094 1.542 1 21.61 8 SER B O 1
ATOM 3695 N N . PRO B 1 9 ? -63.062 29.781 -0.425 1 22.02 9 PRO B N 1
ATOM 3696 C CA . PRO B 1 9 ? -61.625 29.891 -0.122 1 22.02 9 PRO B CA 1
ATOM 3697 C C . PRO B 1 9 ? -61.219 31.281 0.345 1 22.02 9 PRO B C 1
ATOM 3699 O O . PRO B 1 9 ? -61.125 32.219 -0.467 1 22.02 9 PRO B O 1
ATOM 3702 N N . THR B 1 10 ? -61.906 31.938 1.163 1 25.47 10 THR B N 1
ATOM 3703 C CA . THR B 1 10 ? -61.469 33.281 1.574 1 25.47 10 THR B CA 1
ATOM 3704 C C . THR B 1 10 ? -60.031 33.25 2.066 1 25.47 10 THR B C 1
ATOM 3706 O O . THR B 1 10 ? -59.719 32.594 3.055 1 25.47 10 THR B O 1
ATOM 3709 N N . GLY B 1 11 ? -59.031 33.375 1.206 1 24.11 11 GLY B N 1
ATOM 3710 C CA . GLY B 1 11 ? -57.594 33.438 0.996 1 24.11 11 GLY B CA 1
ATOM 3711 C C . GLY B 1 11 ? -56.875 34.438 1.888 1 24.11 11 GLY B C 1
ATOM 3712 O O . GLY B 1 11 ? -56.625 35.562 1.475 1 24.11 11 GLY B O 1
ATOM 3713 N N . THR B 1 12 ? -57.25 34.656 3.111 1 28.39 12 THR B N 1
ATOM 3714 C CA . THR B 1 12 ? -56.531 35.688 3.863 1 28.39 12 THR B CA 1
ATOM 3715 C C . THR B 1 12 ? -55.031 35.438 3.867 1 28.39 12 THR B C 1
ATOM 3717 O O . THR B 1 12 ? -54.594 34.312 4.145 1 28.39 12 THR B O 1
ATOM 3720 N N . SER B 1 13 ? -54.188 36.219 3.23 1 26.48 13 SER B N 1
ATOM 3721 C CA . SER B 1 13 ? -52.75 36.406 2.977 1 26.48 13 SER B CA 1
ATOM 3722 C C . SER B 1 13 ? -51.969 36.312 4.27 1 26.48 13 SER B C 1
ATOM 3724 O O . SER B 1 13 ? -51.844 37.281 5.004 1 26.48 13 SER B O 1
ATOM 3726 N N . CYS B 1 14 ? -52.188 35.531 5.219 1 28.11 14 CYS B N 1
ATOM 3727 C CA . CYS B 1 14 ? -51.344 35.5 6.414 1 28.11 14 CYS B CA 1
ATOM 3728 C C . CYS B 1 14 ? -49.906 35.312 6.051 1 28.11 14 CYS B C 1
ATOM 3730 O O . CYS B 1 14 ? -49.531 34.281 5.438 1 28.11 14 CYS B O 1
ATOM 3732 N N . THR B 1 15 ? -49.031 36.344 5.793 1 30.55 15 THR B N 1
ATOM 3733 C CA . THR B 1 15 ? -47.594 36.5 5.719 1 30.55 15 THR B CA 1
ATOM 3734 C C . THR B 1 15 ? -46.875 35.625 6.754 1 30.55 15 THR B C 1
ATOM 3736 O O . THR B 1 15 ? -46.812 35.969 7.934 1 30.55 15 THR B O 1
ATOM 3739 N N . GLU B 1 16 ? -47.125 34.469 6.859 1 30.23 16 GLU B N 1
ATOM 3740 C CA . GLU B 1 16 ? -46.344 33.594 7.707 1 30.23 16 GLU B CA 1
ATOM 3741 C C . GLU B 1 16 ? -44.875 33.875 7.59 1 30.23 16 GLU B C 1
ATOM 3743 O O . GLU B 1 16 ? -44.312 33.844 6.496 1 30.23 16 GLU B O 1
ATOM 3748 N N . SER B 1 17 ? -44.312 34.75 8.359 1 32.75 17 SER B N 1
ATOM 3749 C CA . SER B 1 17 ? -42.906 35.062 8.602 1 32.75 17 SER B CA 1
ATOM 3750 C C . SER B 1 17 ? -42.031 33.844 8.461 1 32.75 17 SER B C 1
ATOM 3752 O O . SER B 1 17 ? -42.219 32.844 9.164 1 32.75 17 SER B O 1
ATOM 3754 N N . PHE B 1 18 ? -41.656 33.344 7.32 1 37.88 18 PHE B N 1
ATOM 3755 C CA . PHE B 1 18 ? -40.594 32.375 7 1 37.88 18 PHE B CA 1
ATOM 3756 C C . PHE B 1 18 ? -39.469 32.469 8.031 1 37.88 18 PHE B C 1
ATOM 3758 O O . PHE B 1 18 ? -38.719 33.438 8.078 1 37.88 18 PHE B O 1
ATOM 3765 N N . VAL B 1 19 ? -39.625 32.031 9.211 1 45 19 VAL B N 1
ATOM 3766 C CA . VAL B 1 19 ? -38.688 32 10.312 1 45 19 VAL B CA 1
ATOM 3767 C C . VAL B 1 19 ? -37.312 31.594 9.781 1 45 19 VAL B C 1
ATOM 3769 O O . VAL B 1 19 ? -37.188 30.609 9.039 1 45 19 VAL B O 1
ATOM 3772 N N . PRO B 1 20 ? -36.312 32.5 9.734 1 55.16 20 PRO B N 1
ATOM 3773 C CA . PRO B 1 20 ? -34.906 32.375 9.344 1 55.16 20 PRO B CA 1
ATOM 3774 C C . PRO B 1 20 ? -34.344 31 9.711 1 55.16 20 PRO B C 1
ATOM 3776 O O . PRO B 1 20 ? -33.438 30.516 9.031 1 55.16 20 PRO B O 1
ATOM 3779 N N . GLU B 1 21 ? -34.906 30.328 10.609 1 59.81 21 GLU B N 1
ATOM 3780 C CA . GLU B 1 21 ? -34.375 29.078 11.125 1 59.81 21 GLU B CA 1
ATOM 3781 C C . GLU B 1 21 ? -34.469 27.969 10.07 1 59.81 21 GLU B C 1
ATOM 3783 O O . GLU B 1 21 ? -33.5 27.203 9.898 1 59.81 21 GLU B O 1
ATOM 3788 N N . HIS B 1 22 ? -35.531 27.969 9.258 1 73 22 HIS B N 1
ATOM 3789 C CA . HIS B 1 22 ? -35.781 26.891 8.32 1 73 22 HIS B CA 1
ATOM 3790 C C . HIS B 1 22 ? -34.875 26.984 7.105 1 73 22 HIS B C 1
ATOM 3792 O O . HIS B 1 22 ? -34.469 25.969 6.543 1 73 22 HIS B O 1
ATOM 3798 N N . TRP B 1 23 ? -34.438 28.281 6.91 1 78.31 23 TRP B N 1
ATOM 3799 C CA . TRP B 1 23 ? -33.562 28.453 5.738 1 78.31 23 TRP B CA 1
ATOM 3800 C C . TRP B 1 23 ? -32.188 27.859 5.98 1 78.31 23 TRP B C 1
ATOM 3802 O O . TRP B 1 23 ? -31.625 27.219 5.09 1 78.31 23 TRP B O 1
ATOM 3812 N N . HIS B 1 24 ? -31.734 28.016 7.23 1 83.75 24 HIS B N 1
ATOM 3813 C CA . HIS B 1 24 ? -30.406 27.5 7.539 1 83.75 24 HIS B CA 1
ATOM 3814 C C . HIS B 1 24 ? -30.391 25.969 7.547 1 83.75 24 HIS B C 1
ATOM 3816 O O . HIS B 1 24 ? -29.453 25.359 7.051 1 83.75 24 HIS B O 1
ATOM 3822 N N . LEU B 1 25 ? -31.422 25.484 8.039 1 86.31 25 LEU B N 1
ATOM 3823 C CA . LEU B 1 25 ? -31.5 24.031 8.086 1 86.31 25 LEU B CA 1
ATOM 3824 C C . LEU B 1 25 ? -31.625 23.438 6.688 1 86.31 25 LEU B C 1
ATOM 3826 O O . LEU B 1 25 ? -31 22.422 6.383 1 86.31 25 LEU B O 1
ATOM 3830 N N . GLN B 1 26 ? -32.344 24.125 5.941 1 86.31 26 GLN B N 1
ATOM 3831 C CA . GLN B 1 26 ? -32.531 23.672 4.562 1 86.31 26 GLN B CA 1
ATOM 3832 C C . GLN B 1 26 ? -31.203 23.781 3.789 1 86.31 26 GLN B C 1
ATOM 3834 O O . GLN B 1 26 ? -30.875 22.906 2.984 1 86.31 26 GLN B O 1
ATOM 3839 N N . ALA B 1 27 ? -30.547 24.859 4.02 1 82.5 27 ALA B N 1
ATOM 3840 C CA . ALA B 1 27 ? -29.25 25.047 3.357 1 82.5 27 ALA B CA 1
ATOM 3841 C C . ALA B 1 27 ? -28.266 23.953 3.74 1 82.5 27 ALA B C 1
ATOM 3843 O O . ALA B 1 27 ? -27.531 23.453 2.895 1 82.5 27 ALA B O 1
ATOM 3844 N N . LEU B 1 28 ? -28.266 23.594 4.941 1 85.31 28 LEU B N 1
ATOM 3845 C CA . LEU B 1 28 ? -27.406 22.516 5.414 1 85.31 28 LEU B CA 1
ATOM 3846 C C . LEU B 1 28 ? -27.812 21.188 4.785 1 85.31 28 LEU B C 1
ATOM 3848 O O . LEU B 1 28 ? -26.953 20.438 4.316 1 85.31 28 LEU B O 1
ATOM 3852 N N . ASN B 1 29 ? -29.031 20.953 4.793 1 83.81 29 ASN B N 1
ATOM 3853 C CA . ASN B 1 29 ? -29.547 19.734 4.199 1 83.81 29 ASN B CA 1
ATOM 3854 C C . ASN B 1 29 ? -29.188 19.625 2.723 1 83.81 29 ASN B C 1
ATOM 3856 O O . ASN B 1 29 ? -28.766 18.562 2.254 1 83.81 29 ASN B O 1
ATOM 3860 N N . ASP B 1 30 ? -29.344 20.703 2.053 1 80.25 30 ASP B N 1
ATOM 3861 C CA . ASP B 1 30 ? -29.031 20.734 0.628 1 80.25 30 ASP B CA 1
ATOM 3862 C C . ASP B 1 30 ? -27.547 20.453 0.388 1 80.25 30 ASP B C 1
ATOM 3864 O O . ASP B 1 30 ? -27.172 19.75 -0.555 1 80.25 30 ASP B O 1
ATOM 3868 N N . ALA B 1 31 ? -26.797 20.969 1.225 1 75.88 31 ALA B N 1
ATOM 3869 C CA . ALA B 1 31 ? -25.359 20.797 1.082 1 75.88 31 ALA B CA 1
ATOM 3870 C C . ALA B 1 31 ? -24.938 19.344 1.318 1 75.88 31 ALA B C 1
ATOM 3872 O O . ALA B 1 31 ? -24.047 18.844 0.653 1 75.88 31 ALA B O 1
ATOM 3873 N N . ILE B 1 32 ? -25.547 18.719 2.152 1 77.12 32 ILE B N 1
ATOM 3874 C CA . ILE B 1 32 ? -25.203 17.344 2.51 1 77.12 32 ILE B CA 1
ATOM 3875 C C . ILE B 1 32 ? -25.766 16.375 1.468 1 77.12 32 ILE B C 1
ATOM 3877 O O . ILE B 1 32 ? -25.109 15.406 1.092 1 77.12 32 ILE B O 1
ATOM 3881 N N . SER B 1 33 ? -26.922 16.656 0.963 1 71.69 33 SER B N 1
ATOM 3882 C CA . SER B 1 33 ? -27.672 15.75 0.102 1 71.69 33 SER B CA 1
ATOM 3883 C C . SER B 1 33 ? -27.156 15.797 -1.332 1 71.69 33 SER B C 1
ATOM 3885 O O . SER B 1 33 ? -27.422 14.898 -2.129 1 71.69 33 SER B O 1
ATOM 3887 N N . SER B 1 34 ? -26.391 16.734 -1.725 1 60.56 34 SER B N 1
ATOM 3888 C CA . SER B 1 34 ? -25.984 16.906 -3.113 1 60.56 34 SER B CA 1
ATOM 3889 C C . SER B 1 34 ? -24.922 15.891 -3.502 1 60.56 34 SER B C 1
ATOM 3891 O O . SER B 1 34 ? -24.766 15.555 -4.68 1 60.56 34 SER B O 1
ATOM 3893 N N . LYS B 1 35 ? -24.094 15.453 -2.586 1 58.59 35 LYS B N 1
ATOM 3894 C CA . LYS B 1 35 ? -22.891 14.703 -2.945 1 58.59 35 LYS B CA 1
ATOM 3895 C C . LYS B 1 35 ? -23.062 13.211 -2.674 1 58.59 35 LYS B C 1
ATOM 3897 O O . LYS B 1 35 ? -23.062 12.781 -1.518 1 58.59 35 LYS B O 1
ATOM 3902 N N . VAL B 1 36 ? -24.078 12.531 -3.398 1 58.16 36 VAL B N 1
ATOM 3903 C CA . VAL B 1 36 ? -23.828 11.188 -2.891 1 58.16 36 VAL B CA 1
ATOM 3904 C C . VAL B 1 36 ? -23.578 10.234 -4.055 1 58.16 36 VAL B C 1
ATOM 3906 O O . VAL B 1 36 ? -24.375 10.156 -4.992 1 58.16 36 VAL B O 1
ATOM 3909 N N . LEU B 1 37 ? -22.219 10.109 -4.379 1 62.88 37 LEU B N 1
ATOM 3910 C CA . LEU B 1 37 ? -21.953 8.953 -5.234 1 62.88 37 LEU B CA 1
ATOM 3911 C C . LEU B 1 37 ? -21.656 7.715 -4.395 1 62.88 37 LEU B C 1
ATOM 3913 O O . LEU B 1 37 ? -20.641 7.676 -3.686 1 62.88 37 LEU B O 1
ATOM 3917 N N . PRO B 1 38 ? -22.641 6.695 -4.48 1 66.38 38 PRO B N 1
ATOM 3918 C CA . PRO B 1 38 ? -22.422 5.531 -3.621 1 66.38 38 PRO B CA 1
ATOM 3919 C C . PRO B 1 38 ? -21.219 4.691 -4.055 1 66.38 38 PRO B C 1
ATOM 3921 O O . PRO B 1 38 ? -20.781 3.805 -3.314 1 66.38 38 PRO B O 1
ATOM 3924 N N . CYS B 1 39 ? -20.75 5.074 -5.273 1 79.56 39 CYS B N 1
ATOM 3925 C CA . CYS B 1 39 ? -19.734 4.164 -5.785 1 79.56 39 CYS B CA 1
ATOM 3926 C C . CYS B 1 39 ? -18.781 4.887 -6.73 1 79.56 39 CYS B C 1
ATOM 3928 O O . CYS B 1 39 ? -19.172 5.816 -7.434 1 79.56 39 CYS B O 1
ATOM 3930 N N . SER B 1 40 ? -17.5 4.629 -6.629 1 86.31 40 SER B N 1
ATOM 3931 C CA . SER B 1 40 ? -16.516 4.941 -7.652 1 86.31 40 SER B CA 1
ATOM 3932 C C . SER B 1 40 ? -16.266 3.748 -8.562 1 86.31 40 SER B C 1
ATOM 3934 O O . SER B 1 40 ? -15.828 2.689 -8.109 1 86.31 40 SER B O 1
ATOM 3936 N N . SER B 1 41 ? -16.734 3.848 -9.875 1 92.38 41 SER B N 1
ATOM 3937 C CA . SER B 1 41 ? -16.609 2.713 -10.781 1 92.38 41 SER B CA 1
ATOM 3938 C C . SER B 1 41 ? -16.078 3.146 -12.141 1 92.38 41 SER B C 1
ATOM 3940 O O . SER B 1 41 ? -16.094 4.332 -12.477 1 92.38 41 SER B O 1
ATOM 3942 N N . GLY B 1 42 ? -15.477 2.209 -12.836 1 92.94 42 GLY B N 1
ATOM 3943 C CA . GLY B 1 42 ? -14.938 2.502 -14.156 1 92.94 42 GLY B CA 1
ATOM 3944 C C . GLY B 1 42 ? -14.055 1.396 -14.703 1 92.94 42 GLY B C 1
ATOM 3945 O O . GLY B 1 42 ? -14.18 0.237 -14.297 1 92.94 42 GLY B O 1
ATOM 3946 N N . ILE B 1 43 ? -13.43 1.729 -15.781 1 94.38 43 ILE B N 1
ATOM 3947 C CA . ILE B 1 43 ? -12.445 0.856 -16.422 1 94.38 43 ILE B CA 1
ATOM 3948 C C . ILE B 1 43 ? -11.039 1.347 -16.094 1 94.38 43 ILE B C 1
ATOM 3950 O O . ILE B 1 43 ? -10.812 2.551 -15.953 1 94.38 43 ILE B O 1
ATOM 3954 N N . PHE B 1 44 ? -10.117 0.483 -15.836 1 94.62 44 PHE B N 1
ATOM 3955 C CA . PHE B 1 44 ? -8.75 0.845 -15.484 1 94.62 44 PHE B CA 1
ATOM 3956 C C . PHE B 1 44 ? -7.75 0.032 -16.297 1 94.62 44 PHE B C 1
ATOM 3958 O O . PHE B 1 44 ? -7.777 -1.2 -16.281 1 94.62 44 PHE B O 1
ATOM 3965 N N . PRO B 1 45 ? -6.91 0.693 -17.047 1 93.81 45 PRO B N 1
ATOM 3966 C CA . PRO B 1 45 ? -5.902 -0.028 -17.828 1 93.81 45 PRO B CA 1
ATOM 3967 C C . PRO B 1 45 ? -4.852 -0.705 -16.953 1 93.81 45 PRO B C 1
ATOM 3969 O O . PRO B 1 45 ? -4.445 -0.151 -15.93 1 93.81 45 PRO B O 1
ATOM 3972 N N . VAL B 1 46 ? -4.469 -1.911 -17.25 1 93.5 46 VAL B N 1
ATOM 3973 C CA . VAL B 1 46 ? -3.434 -2.662 -16.547 1 93.5 46 VAL B CA 1
ATOM 3974 C C . VAL B 1 46 ? -2.482 -3.299 -17.547 1 93.5 46 VAL B C 1
ATOM 3976 O O . VAL B 1 46 ? -2.701 -3.209 -18.766 1 93.5 46 VAL B O 1
ATOM 3979 N N . GLN B 1 47 ? -1.406 -3.885 -17.047 1 90.38 47 GLN B N 1
ATOM 3980 C CA . GLN B 1 47 ? -0.47 -4.609 -17.906 1 90.38 47 GLN B CA 1
ATOM 3981 C C . GLN B 1 47 ? -0.877 -6.074 -18.047 1 90.38 47 GLN B C 1
ATOM 3983 O O . GLN B 1 47 ? -1.474 -6.648 -17.125 1 90.38 47 GLN B O 1
ATOM 3988 N N . PRO B 1 48 ? -0.54 -6.66 -19.156 1 92.06 48 PRO B N 1
ATOM 3989 C CA . PRO B 1 48 ? -0.884 -8.07 -19.359 1 92.06 48 PRO B CA 1
ATOM 3990 C C . PRO B 1 48 ? -0.376 -8.969 -18.234 1 92.06 48 PRO B C 1
ATOM 3992 O O . PRO B 1 48 ? -1.062 -9.914 -17.844 1 92.06 48 PRO B O 1
ATOM 3995 N N . GLU B 1 49 ? 0.751 -8.641 -17.641 1 89.56 49 GLU B N 1
ATOM 3996 C CA . GLU B 1 49 ? 1.364 -9.469 -16.609 1 89.56 49 GLU B CA 1
ATOM 3997 C C . GLU B 1 49 ? 0.573 -9.398 -15.297 1 89.56 49 GLU B C 1
ATOM 3999 O O . GLU B 1 49 ? 0.782 -10.211 -14.398 1 89.56 49 GLU B O 1
ATOM 4004 N N . ASP B 1 50 ? -0.36 -8.438 -15.25 1 92.56 50 ASP B N 1
ATOM 4005 C CA . ASP B 1 50 ? -1.177 -8.281 -14.055 1 92.56 50 ASP B CA 1
ATOM 4006 C C . ASP B 1 50 ? -2.428 -9.148 -14.117 1 92.56 50 ASP B C 1
ATOM 4008 O O . ASP B 1 50 ? -3.195 -9.219 -13.156 1 92.56 50 ASP B O 1
ATOM 4012 N N . LEU B 1 51 ? -2.629 -9.836 -15.234 1 95.75 51 LEU B N 1
ATOM 4013 C CA . LEU B 1 51 ? -3.92 -10.461 -15.492 1 95.75 51 LEU B CA 1
ATOM 4014 C C . LEU B 1 51 ? -3.797 -11.984 -15.492 1 95.75 51 LEU B C 1
ATOM 4016 O O . LEU B 1 51 ? -4.406 -12.656 -16.328 1 95.75 51 LEU B O 1
ATOM 4020 N N . VAL B 1 52 ? -2.99 -12.477 -14.539 1 95.69 52 VAL B N 1
ATOM 4021 C CA . VAL B 1 52 ? -2.826 -13.922 -14.414 1 95.69 52 VAL B CA 1
ATOM 4022 C C . VAL B 1 52 ? -3.432 -14.398 -13.094 1 95.69 52 VAL B C 1
ATOM 4024 O O . VAL B 1 52 ? -3.25 -13.758 -12.055 1 95.69 52 VAL B O 1
ATOM 4027 N N . LEU B 1 53 ? -4.18 -15.5 -13.156 1 96.88 53 LEU B N 1
ATOM 4028 C CA . LEU B 1 53 ? -4.805 -16.125 -11.992 1 96.88 53 LEU B CA 1
ATOM 4029 C C . LEU B 1 53 ? -4.457 -17.609 -11.914 1 96.88 53 LEU B C 1
ATOM 4031 O O . LEU B 1 53 ? -4.582 -18.328 -12.906 1 96.88 53 LEU B O 1
ATOM 4035 N N . TYR B 1 54 ? -3.914 -18 -10.805 1 96.75 54 TYR B N 1
ATOM 4036 C CA . TYR B 1 54 ? -3.734 -19.422 -10.492 1 96.75 54 TYR B CA 1
ATOM 4037 C C . TYR B 1 54 ? -4.781 -19.891 -9.492 1 96.75 54 TYR B C 1
ATOM 4039 O O . TYR B 1 54 ? -5.195 -19.141 -8.609 1 96.75 54 TYR B O 1
ATOM 4047 N N . TYR B 1 55 ? -5.234 -21.172 -9.633 1 95.69 55 TYR B N 1
ATOM 4048 C CA . TYR B 1 55 ? -6.254 -21.641 -8.703 1 95.69 55 TYR B CA 1
ATOM 4049 C C . TYR B 1 55 ? -6.164 -23.156 -8.523 1 95.69 55 TYR B C 1
ATOM 4051 O O . TYR B 1 55 ? -5.48 -23.844 -9.289 1 95.69 55 TYR B O 1
ATOM 4059 N N . GLY B 1 56 ? -6.82 -23.562 -7.426 1 91.56 56 GLY B N 1
ATOM 4060 C CA . GLY B 1 56 ? -6.906 -24.984 -7.168 1 91.56 56 GLY B CA 1
ATOM 4061 C C . GLY B 1 56 ? -6.035 -25.438 -6.012 1 91.56 56 GLY B C 1
ATOM 4062 O O . GLY B 1 56 ? -5.129 -24.719 -5.59 1 91.56 56 GLY B O 1
ATOM 4063 N N . VAL B 1 57 ? -6.395 -26.531 -5.469 1 84.38 57 VAL B N 1
ATOM 4064 C CA . VAL B 1 57 ? -5.625 -27.141 -4.391 1 84.38 57 VAL B CA 1
ATOM 4065 C C . VAL B 1 57 ? -5.207 -28.562 -4.789 1 84.38 57 VAL B C 1
ATOM 4067 O O . VAL B 1 57 ? -5.781 -29.141 -5.707 1 84.38 57 VAL B O 1
ATOM 4070 N N . GLU B 1 58 ? -4.062 -28.922 -4.207 1 78 58 GLU B N 1
ATOM 4071 C CA . GLU B 1 58 ? -3.625 -30.297 -4.457 1 78 58 GLU B CA 1
ATOM 4072 C C . GLU B 1 58 ? -4.27 -31.266 -3.471 1 78 58 GLU B C 1
ATOM 4074 O O . GLU B 1 58 ? -4.586 -30.891 -2.34 1 78 58 GLU B O 1
ATOM 4079 N N . GLY B 1 59 ? -4.613 -32.438 -3.955 1 72.31 59 GLY B N 1
ATOM 4080 C CA . GLY B 1 59 ? -5.164 -33.469 -3.09 1 72.31 59 GLY B CA 1
ATOM 4081 C C . GLY B 1 59 ? -6.008 -34.5 -3.836 1 72.31 59 GLY B C 1
ATOM 4082 O O . GLY B 1 59 ? -6.277 -34.344 -5.027 1 72.31 59 GLY B O 1
ATOM 4083 N N . PRO B 1 60 ? -6.223 -35.625 -3.227 1 67.44 60 PRO B N 1
ATOM 4084 C CA . PRO B 1 60 ? -6.941 -36.719 -3.873 1 67.44 60 PRO B CA 1
ATOM 4085 C C . PRO B 1 60 ? -8.305 -36.281 -4.418 1 67.44 60 PRO B C 1
ATOM 4087 O O . PRO B 1 60 ? -8.719 -36.75 -5.48 1 67.44 60 PRO B O 1
ATOM 4090 N N . ASN B 1 61 ? -8.953 -35.344 -3.736 1 66.75 61 ASN B N 1
ATOM 4091 C CA . ASN B 1 61 ? -10.281 -34.938 -4.176 1 66.75 61 ASN B CA 1
ATOM 4092 C C . ASN B 1 61 ? -10.258 -33.531 -4.781 1 66.75 61 ASN B C 1
ATOM 4094 O O . ASN B 1 61 ? -11.297 -32.844 -4.848 1 66.75 61 ASN B O 1
ATOM 4098 N N . SER B 1 62 ? -8.977 -33.344 -5.305 1 74.06 62 SER B N 1
ATOM 4099 C CA . SER B 1 62 ? -8.875 -31.953 -5.793 1 74.06 62 SER B CA 1
ATOM 4100 C C . SER B 1 62 ? -9.234 -31.875 -7.27 1 74.06 62 SER B C 1
ATOM 4102 O O . SER B 1 62 ? -9.102 -32.844 -8.008 1 74.06 62 SER B O 1
ATOM 4104 N N . LYS B 1 63 ? -9.914 -30.797 -7.688 1 75.75 63 LYS B N 1
ATOM 4105 C CA . LYS B 1 63 ? -10.281 -30.531 -9.078 1 75.75 63 LYS B CA 1
ATOM 4106 C C . LYS B 1 63 ? -9.055 -30.125 -9.891 1 75.75 63 LYS B C 1
ATOM 4108 O O . LYS B 1 63 ? -9.18 -29.781 -11.07 1 75.75 63 LYS B O 1
ATOM 4113 N N . GLY B 1 64 ? -7.914 -30.188 -9.273 1 83.06 64 GLY B N 1
ATOM 4114 C CA . GLY B 1 64 ? -6.668 -29.922 -9.977 1 83.06 64 GLY B CA 1
ATOM 4115 C C . GLY B 1 64 ? -6.27 -28.453 -9.938 1 83.06 64 GLY B C 1
ATOM 4116 O O . GLY B 1 64 ? -7.047 -27.609 -9.508 1 83.06 64 GLY B O 1
ATOM 4117 N N . LEU B 1 65 ? -5.059 -28.234 -10.422 1 91.88 65 LEU B N 1
ATOM 4118 C CA . LEU B 1 65 ? -4.527 -26.875 -10.492 1 91.88 65 LEU B CA 1
ATOM 4119 C C . LEU B 1 65 ? -4.828 -26.234 -11.844 1 91.88 65 LEU B C 1
ATOM 4121 O O . LEU B 1 65 ? -4.926 -26.938 -12.859 1 91.88 65 LEU B O 1
ATOM 4125 N N . GLY B 1 66 ? -5.094 -25.016 -11.797 1 93.06 66 GLY B N 1
ATOM 4126 C CA . GLY B 1 66 ? -5.355 -24.297 -13.039 1 93.06 66 GLY B CA 1
ATOM 4127 C C . GLY B 1 66 ? -4.707 -22.922 -13.078 1 93.06 66 GLY B C 1
ATOM 4128 O O . GLY B 1 66 ? -4.297 -22.391 -12.047 1 93.06 66 GLY B O 1
ATOM 4129 N N . ARG B 1 67 ? -4.527 -22.484 -14.297 1 94.5 67 ARG B N 1
ATOM 4130 C CA . ARG B 1 67 ? -3.994 -21.156 -14.594 1 94.5 67 ARG B CA 1
ATOM 4131 C C . ARG B 1 67 ? -4.773 -20.484 -15.719 1 94.5 67 ARG B C 1
ATOM 4133 O O . ARG B 1 67 ? -5.129 -21.141 -16.703 1 94.5 67 ARG B O 1
ATOM 4140 N N . ILE B 1 68 ? -5.055 -19.219 -15.5 1 95.12 68 ILE B N 1
ATOM 4141 C CA . ILE B 1 68 ? -5.719 -18.484 -16.562 1 95.12 68 ILE B CA 1
ATOM 4142 C C . ILE B 1 68 ? -4.984 -17.156 -16.797 1 95.12 68 ILE B C 1
ATOM 4144 O O . ILE B 1 68 ? -4.668 -16.438 -15.852 1 95.12 68 ILE B O 1
ATOM 4148 N N . ASP B 1 69 ? -4.625 -16.938 -18 1 94.69 69 ASP B N 1
ATOM 4149 C CA . ASP B 1 69 ? -4.191 -15.633 -18.484 1 94.69 69 ASP B CA 1
ATOM 4150 C C . ASP B 1 69 ? -5.34 -14.883 -19.156 1 94.69 69 ASP B C 1
ATOM 4152 O O . ASP B 1 69 ? -5.73 -15.203 -20.281 1 94.69 69 ASP B O 1
ATOM 4156 N N . PHE B 1 70 ? -5.844 -13.812 -18.5 1 96 70 PHE B N 1
ATOM 4157 C CA . PHE B 1 70 ? -7.066 -13.148 -18.938 1 96 70 PHE B CA 1
ATOM 4158 C C . PHE B 1 70 ? -6.816 -12.32 -20.188 1 96 70 PHE B C 1
ATOM 4160 O O . PHE B 1 70 ? -7.762 -11.82 -20.812 1 96 70 PHE B O 1
ATOM 4167 N N . THR B 1 71 ? -5.574 -12.148 -20.578 1 92.5 71 THR B N 1
ATOM 4168 C CA . THR B 1 71 ? -5.27 -11.438 -21.812 1 92.5 71 THR B CA 1
ATOM 4169 C C . THR B 1 71 ? -5.539 -12.328 -23.031 1 92.5 71 THR B C 1
ATOM 4171 O O . THR B 1 71 ? -5.812 -11.828 -24.125 1 92.5 71 THR B O 1
ATOM 4174 N N . SER B 1 72 ? -5.441 -13.625 -22.875 1 90.88 72 SER B N 1
ATOM 4175 C CA . SER B 1 72 ? -5.57 -14.539 -24 1 90.88 72 SER B CA 1
ATOM 4176 C C . SER B 1 72 ? -6.387 -15.766 -23.625 1 90.88 72 SER B C 1
ATOM 4178 O O . SER B 1 72 ? -6.309 -16.797 -24.297 1 90.88 72 SER B O 1
ATOM 4180 N N . HIS B 1 73 ? -7.258 -15.734 -22.797 1 92.12 73 HIS B N 1
ATOM 4181 C CA . HIS B 1 73 ? -7.984 -16.891 -22.297 1 92.12 73 HIS B CA 1
ATOM 4182 C C . HIS B 1 73 ? -9.047 -17.344 -23.297 1 92.12 73 HIS B C 1
ATOM 4184 O O . HIS B 1 73 ? -9.562 -16.547 -24.078 1 92.12 73 HIS B O 1
ATOM 4190 N N . THR B 1 74 ? -9.352 -18.641 -23.172 1 91.25 74 THR B N 1
ATOM 4191 C CA . THR B 1 74 ? -10.461 -19.219 -23.922 1 91.25 74 THR B CA 1
ATOM 4192 C C . THR B 1 74 ? -11.672 -19.438 -23.031 1 91.25 74 THR B C 1
ATOM 4194 O O . THR B 1 74 ? -11.555 -19.438 -21.797 1 91.25 74 THR B O 1
ATOM 4197 N N . ASP B 1 75 ? -12.797 -19.656 -23.641 1 88.06 75 ASP B N 1
ATOM 4198 C CA . ASP B 1 75 ? -14.023 -19.938 -22.891 1 88.06 75 ASP B CA 1
ATOM 4199 C C . ASP B 1 75 ? -13.883 -21.219 -22.078 1 88.06 75 ASP B C 1
ATOM 4201 O O . ASP B 1 75 ? -14.43 -21.328 -20.969 1 88.06 75 ASP B O 1
ATOM 4205 N N . GLU B 1 76 ? -13.211 -22.062 -22.594 1 89.44 76 GLU B N 1
ATOM 4206 C CA . GLU B 1 76 ? -13.008 -23.344 -21.906 1 89.44 76 GLU B CA 1
ATOM 4207 C C . GLU B 1 76 ? -12.203 -23.156 -20.625 1 89.44 76 GLU B C 1
ATOM 4209 O O . GLU B 1 76 ? -12.484 -23.797 -19.609 1 89.44 76 GLU B O 1
ATOM 4214 N N . GLN B 1 77 ? -11.211 -22.344 -20.672 1 92.12 77 GLN B N 1
ATOM 4215 C CA . GLN B 1 77 ? -10.398 -22.078 -19.5 1 92.12 77 GLN B CA 1
ATOM 4216 C C . GLN B 1 77 ? -11.227 -21.438 -18.391 1 92.12 77 GLN B C 1
ATOM 4218 O O . GLN B 1 77 ? -11.07 -21.766 -17.219 1 92.12 77 GLN B O 1
ATOM 4223 N N . VAL B 1 78 ? -12.109 -20.578 -18.797 1 93.88 78 VAL B N 1
ATOM 4224 C CA . VAL B 1 78 ? -12.953 -19.922 -17.797 1 93.88 78 VAL B CA 1
ATOM 4225 C C . VAL B 1 78 ? -13.961 -20.906 -17.234 1 93.88 78 VAL B C 1
ATOM 4227 O O . VAL B 1 78 ? -14.258 -20.875 -16.031 1 93.88 78 VAL B O 1
ATOM 4230 N N . ARG B 1 79 ? -14.484 -21.75 -18.094 1 91 79 ARG B N 1
ATOM 4231 C CA . ARG B 1 79 ? -15.391 -22.797 -17.641 1 91 79 ARG B CA 1
ATOM 4232 C C . ARG B 1 79 ? -14.727 -23.703 -16.594 1 91 79 ARG B C 1
ATOM 4234 O O . ARG B 1 79 ? -15.336 -24.062 -15.594 1 91 79 ARG B O 1
ATOM 4241 N N . ARG B 1 80 ? -13.484 -24.047 -16.812 1 90.56 80 ARG B N 1
ATOM 4242 C CA . ARG B 1 80 ? -12.75 -24.875 -15.867 1 90.56 80 ARG B CA 1
ATOM 4243 C C . ARG B 1 80 ? -12.609 -24.172 -14.523 1 90.56 80 ARG B C 1
ATOM 4245 O O . ARG B 1 80 ? -12.688 -24.797 -13.469 1 90.56 80 ARG B O 1
ATOM 4252 N N . LEU B 1 81 ? -12.336 -22.891 -14.57 1 93.75 81 LEU B N 1
ATOM 4253 C CA . LEU B 1 81 ? -12.281 -22.109 -13.344 1 93.75 81 LEU B CA 1
ATOM 4254 C C . LEU B 1 81 ? -13.609 -22.172 -12.602 1 93.75 81 LEU B C 1
ATOM 4256 O O . LEU B 1 81 ? -13.648 -22.375 -11.391 1 93.75 81 LEU B O 1
ATOM 4260 N N . ALA B 1 82 ? -14.664 -21.984 -13.352 1 91.75 82 ALA B N 1
ATOM 4261 C CA . ALA B 1 82 ? -16 -22.031 -12.758 1 91.75 82 ALA B CA 1
ATOM 4262 C C . ALA B 1 82 ? -16.25 -23.375 -12.086 1 91.75 82 ALA B C 1
ATOM 4264 O O . ALA B 1 82 ? -16.797 -23.438 -10.984 1 91.75 82 ALA B O 1
ATOM 4265 N N . GLU B 1 83 ? -15.828 -24.391 -12.719 1 88.31 83 GLU B N 1
ATOM 4266 C CA . GLU B 1 83 ? -16.031 -25.75 -12.211 1 88.31 83 GLU B CA 1
ATOM 4267 C C . GLU B 1 83 ? -15.188 -26.016 -10.977 1 88.31 83 GLU B C 1
ATOM 4269 O O . GLU B 1 83 ? -15.523 -26.859 -10.148 1 88.31 83 GLU B O 1
ATOM 4274 N N . ALA B 1 84 ? -14.086 -25.312 -10.891 1 89.56 84 ALA B N 1
ATOM 4275 C CA . ALA B 1 84 ? -13.18 -25.5 -9.758 1 89.56 84 ALA B CA 1
ATOM 4276 C C . ALA B 1 84 ? -13.695 -24.766 -8.523 1 89.56 84 ALA B C 1
ATOM 4278 O O . ALA B 1 84 ? -13.219 -25.016 -7.406 1 89.56 84 ALA B O 1
ATOM 4279 N N . CYS B 1 85 ? -14.664 -23.922 -8.656 1 90.5 85 CYS B N 1
ATOM 4280 C CA . CYS B 1 85 ? -15.172 -23.094 -7.559 1 90.5 85 CYS B CA 1
ATOM 4281 C C . CYS B 1 85 ? -16.078 -23.906 -6.648 1 90.5 85 CYS B C 1
ATOM 4283 O O . CYS B 1 85 ? -16.734 -24.859 -7.094 1 90.5 85 CYS B O 1
ATOM 4285 N N . ASP B 1 86 ? -16.047 -23.531 -5.398 1 87.44 86 ASP B N 1
ATOM 4286 C CA . ASP B 1 86 ? -17.078 -24 -4.465 1 87.44 86 ASP B CA 1
ATOM 4287 C C . ASP B 1 86 ? -18.375 -23.203 -4.625 1 87.44 86 ASP B C 1
ATOM 4289 O O . ASP B 1 86 ? -18.375 -22.125 -5.223 1 87.44 86 ASP B O 1
ATOM 4293 N N . ILE B 1 87 ? -19.406 -23.781 -4.066 1 85 87 ILE B N 1
ATOM 4294 C CA . ILE B 1 87 ? -20.688 -23.062 -4.066 1 85 87 ILE B CA 1
ATOM 4295 C C . ILE B 1 87 ? -20.609 -21.906 -3.074 1 85 87 ILE B C 1
ATOM 4297 O O . ILE B 1 87 ? -20.172 -22.078 -1.935 1 85 87 ILE B O 1
ATOM 4301 N N . ALA B 1 88 ? -21 -20.766 -3.539 1 85.38 88 ALA B N 1
ATOM 4302 C CA . ALA B 1 88 ? -21 -19.594 -2.664 1 85.38 88 ALA B CA 1
ATOM 4303 C C . ALA B 1 88 ? -22.25 -19.562 -1.792 1 85.38 88 ALA B C 1
ATOM 4305 O O . ALA B 1 88 ? -23.375 -19.625 -2.303 1 85.38 88 ALA B O 1
ATOM 4306 N N . THR B 1 89 ? -22.062 -19.375 -0.46 1 79.62 89 THR B N 1
ATOM 4307 C CA . THR B 1 89 ? -23.156 -19.219 0.494 1 79.62 89 THR B CA 1
ATOM 4308 C C . THR B 1 89 ? -23.344 -17.75 0.872 1 79.62 89 THR B C 1
ATOM 4310 O O . THR B 1 89 ? -22.625 -16.891 0.375 1 79.62 89 THR B O 1
ATOM 4313 N N . PHE B 1 90 ? -24.406 -17.469 1.629 1 75 90 PHE B N 1
ATOM 4314 C CA . PHE B 1 90 ? -24.609 -16.109 2.15 1 75 90 PHE B CA 1
ATOM 4315 C C . PHE B 1 90 ? -25.062 -16.156 3.607 1 75 90 PHE B C 1
ATOM 4317 O O . PHE B 1 90 ? -25.453 -17.219 4.105 1 75 90 PHE B O 1
ATOM 4324 N N . GLY B 1 91 ? -24.844 -15.023 4.254 1 72.56 91 GLY B N 1
ATOM 4325 C CA . GLY B 1 91 ? -25.203 -14.945 5.664 1 72.56 91 GLY B CA 1
ATOM 4326 C C . GLY B 1 91 ? -26.656 -14.562 5.891 1 72.56 91 GLY B C 1
ATOM 4327 O O . GLY B 1 91 ? -27.141 -13.602 5.297 1 72.56 91 GLY B O 1
ATOM 4328 N N . ARG B 1 92 ? -27.297 -15.367 6.566 1 68.38 92 ARG B N 1
ATOM 4329 C CA . ARG B 1 92 ? -28.641 -15.07 7.074 1 68.38 92 ARG B CA 1
ATOM 4330 C C . ARG B 1 92 ? -28.703 -15.234 8.586 1 68.38 92 ARG B C 1
ATOM 4332 O O . ARG B 1 92 ? -28.734 -16.359 9.094 1 68.38 92 ARG B O 1
ATOM 4339 N N . GLY B 1 93 ? -28.578 -14.039 9.172 1 66.06 93 GLY B N 1
ATOM 4340 C CA . GLY B 1 93 ? -28.484 -14.125 10.617 1 66.06 93 GLY B CA 1
ATOM 4341 C C . GLY B 1 93 ? -27.172 -14.734 11.086 1 66.06 93 GLY B C 1
ATOM 4342 O O . GLY B 1 93 ? -26.094 -14.227 10.773 1 66.06 93 GLY B O 1
ATOM 4343 N N . HIS B 1 94 ? -27.281 -15.859 11.75 1 67 94 HIS B N 1
ATOM 4344 C CA . HIS B 1 94 ? -26.078 -16.453 12.344 1 67 94 HIS B CA 1
ATOM 4345 C C . HIS B 1 94 ? -25.641 -17.688 11.57 1 67 94 HIS B C 1
ATOM 4347 O O . HIS B 1 94 ? -24.766 -18.438 12.031 1 67 94 HIS B O 1
ATOM 4353 N N . GLU B 1 95 ? -26.281 -17.828 10.367 1 69.56 95 GLU B N 1
ATOM 4354 C CA . GLU B 1 95 ? -25.938 -19.047 9.633 1 69.56 95 GLU B CA 1
ATOM 4355 C C . GLU B 1 95 ? -25.594 -18.734 8.18 1 69.56 95 GLU B C 1
ATOM 4357 O O . GLU B 1 95 ? -26.203 -17.859 7.562 1 69.56 95 GLU B O 1
ATOM 4362 N N . ASP B 1 96 ? -24.594 -19.438 7.746 1 75 96 ASP B N 1
ATOM 4363 C CA . ASP B 1 96 ? -24.375 -19.438 6.305 1 75 96 ASP B CA 1
ATOM 4364 C C . ASP B 1 96 ? -25.328 -20.391 5.598 1 75 96 ASP B C 1
ATOM 4366 O O . ASP B 1 96 ? -25.375 -21.578 5.93 1 75 96 ASP B O 1
ATOM 4370 N N . VAL B 1 97 ? -26.094 -19.844 4.723 1 75.56 97 VAL B N 1
ATOM 4371 C CA . VAL B 1 97 ? -27.156 -20.625 4.086 1 75.56 97 VAL B CA 1
ATOM 4372 C C . VAL B 1 97 ? -26.859 -20.781 2.598 1 75.56 97 VAL B C 1
ATOM 4374 O O . VAL B 1 97 ? -26.328 -19.875 1.956 1 75.56 97 VAL B O 1
ATOM 4377 N N . HIS B 1 98 ? -26.984 -22.016 2.188 1 78.88 98 HIS B N 1
ATOM 4378 C CA . HIS B 1 98 ? -27 -22.234 0.747 1 78.88 98 HIS B CA 1
ATOM 4379 C C . HIS B 1 98 ? -28.422 -22.219 0.196 1 78.88 98 HIS B C 1
ATOM 4381 O O . HIS B 1 98 ? -29.219 -23.125 0.48 1 78.88 98 HIS B O 1
ATOM 4387 N N . ASP B 1 99 ? -28.781 -21.141 -0.366 1 76.94 99 ASP B N 1
ATOM 4388 C CA . ASP B 1 99 ? -30.078 -20.938 -1.019 1 76.94 99 ASP B CA 1
ATOM 4389 C C . ASP B 1 99 ? -29.891 -20.344 -2.416 1 76.94 99 ASP B C 1
ATOM 4391 O O . ASP B 1 99 ? -29.625 -19.156 -2.559 1 76.94 99 ASP B O 1
ATOM 4395 N N . GLU B 1 100 ? -30.094 -21.156 -3.412 1 80.94 100 GLU B N 1
ATOM 4396 C CA . GLU B 1 100 ? -29.812 -20.766 -4.793 1 80.94 100 GLU B CA 1
ATOM 4397 C C . GLU B 1 100 ? -30.828 -19.734 -5.281 1 80.94 100 GLU B C 1
ATOM 4399 O O . GLU B 1 100 ? -30.641 -19.125 -6.34 1 80.94 100 GLU B O 1
ATOM 4404 N N . SER B 1 101 ? -31.797 -19.531 -4.523 1 79.81 101 SER B N 1
ATOM 4405 C CA . SER B 1 101 ? -32.75 -18.5 -4.906 1 79.81 101 SER B CA 1
ATOM 4406 C C . SER B 1 101 ? -32.281 -17.109 -4.516 1 79.81 101 SER B C 1
ATOM 4408 O O . SER B 1 101 ? -32.781 -16.109 -5.012 1 79.81 101 SER B O 1
ATOM 4410 N N . TYR B 1 102 ? -31.328 -17.141 -3.688 1 83.25 102 TYR B N 1
ATOM 4411 C CA . TYR B 1 102 ? -30.828 -15.859 -3.207 1 83.25 102 TYR B CA 1
ATOM 4412 C C . TYR B 1 102 ? -29.438 -15.57 -3.777 1 83.25 102 TYR B C 1
ATOM 4414 O O . TYR B 1 102 ? -29.125 -14.422 -4.094 1 83.25 102 TYR B O 1
ATOM 4422 N N . ARG B 1 103 ? -28.688 -16.625 -3.797 1 83.81 103 ARG B N 1
ATOM 4423 C CA . ARG B 1 103 ? -27.344 -16.5 -4.34 1 83.81 103 ARG B CA 1
ATOM 4424 C C . ARG B 1 103 ? -26.953 -17.75 -5.117 1 83.81 103 ARG B C 1
ATOM 4426 O O . ARG B 1 103 ? -27.062 -18.859 -4.613 1 83.81 103 ARG B O 1
ATOM 4433 N N . LYS B 1 104 ? -26.609 -17.5 -6.34 1 86.75 104 LYS B N 1
ATOM 4434 C CA . LYS B 1 104 ? -26.062 -18.531 -7.227 1 86.75 104 LYS B CA 1
ATOM 4435 C C . LYS B 1 104 ? -24.734 -18.078 -7.832 1 86.75 104 LYS B C 1
ATOM 4437 O O . LYS B 1 104 ? -24.703 -17.25 -8.742 1 86.75 104 LYS B O 1
ATOM 4442 N N . ALA B 1 105 ? -23.609 -18.594 -7.25 1 90.06 105 ALA B N 1
ATOM 4443 C CA . ALA B 1 105 ? -22.281 -18.203 -7.707 1 90.06 105 ALA B CA 1
ATOM 4444 C C . ALA B 1 105 ? -21.219 -19.172 -7.215 1 90.06 105 ALA B C 1
ATOM 4446 O O . ALA B 1 105 ? -21.453 -19.938 -6.281 1 90.06 105 ALA B O 1
ATOM 4447 N N . GLY B 1 106 ? -20.188 -19.234 -7.965 1 91.25 106 GLY B N 1
ATOM 4448 C CA . GLY B 1 106 ? -19 -19.922 -7.48 1 91.25 106 GLY B CA 1
ATOM 4449 C C . GLY B 1 106 ? -18.078 -19.031 -6.691 1 91.25 106 GLY B C 1
ATOM 4450 O O . GLY B 1 106 ? -18.031 -17.812 -6.91 1 91.25 106 GLY B O 1
ATOM 4451 N N . LYS B 1 107 ? -17.312 -19.688 -5.754 1 92.5 107 LYS B N 1
ATOM 4452 C CA . LYS B 1 107 ? -16.375 -18.906 -4.984 1 92.5 107 LYS B CA 1
ATOM 4453 C C . LYS B 1 107 ? -15.07 -19.672 -4.754 1 92.5 107 LYS B C 1
ATOM 4455 O O . LYS B 1 107 ? -15.062 -20.906 -4.777 1 92.5 107 LYS B O 1
ATOM 4460 N N . LEU B 1 108 ? -14.008 -18.969 -4.668 1 93.06 108 LEU B N 1
ATOM 4461 C CA . LEU B 1 108 ? -12.75 -19.469 -4.129 1 93.06 108 LEU B CA 1
ATOM 4462 C C . LEU B 1 108 ? -12.281 -18.609 -2.961 1 93.06 108 LEU B C 1
ATOM 4464 O O . LEU B 1 108 ? -12.242 -17.375 -3.064 1 93.06 108 LEU B O 1
ATOM 4468 N N . ASP B 1 109 ? -11.977 -19.281 -1.873 1 90.38 109 ASP B N 1
ATOM 4469 C CA . ASP B 1 109 ? -11.484 -18.562 -0.693 1 90.38 109 ASP B CA 1
ATOM 4470 C C . ASP B 1 109 ? -10 -18.234 -0.829 1 90.38 109 ASP B C 1
ATOM 4472 O O . ASP B 1 109 ? -9.297 -18.844 -1.641 1 90.38 109 ASP B O 1
ATOM 4476 N N . LYS B 1 110 ? -9.703 -17.344 0.137 1 86.88 110 LYS B N 1
ATOM 4477 C CA . LYS B 1 110 ? -8.289 -16.984 0.192 1 86.88 110 LYS B CA 1
ATOM 4478 C C . LYS B 1 110 ? -7.414 -18.219 0.418 1 86.88 110 LYS B C 1
ATOM 4480 O O . LYS B 1 110 ? -7.773 -19.109 1.194 1 86.88 110 LYS B O 1
ATOM 4485 N N . GLY B 1 111 ? -6.445 -18.516 -0.177 1 86.69 111 GLY B N 1
ATOM 4486 C CA . GLY B 1 111 ? -5.562 -19.656 -0.053 1 86.69 111 GLY B CA 1
ATOM 4487 C C . GLY B 1 111 ? -5.719 -20.656 -1.187 1 86.69 111 GLY B C 1
ATOM 4488 O O . GLY B 1 111 ? -4.898 -21.562 -1.338 1 86.69 111 GLY B O 1
ATOM 4489 N N . HIS B 1 112 ? -6.875 -20.531 -1.902 1 91.94 112 HIS B N 1
ATOM 4490 C CA . HIS B 1 112 ? -7.133 -21.484 -2.971 1 91.94 112 HIS B CA 1
ATOM 4491 C C . HIS B 1 112 ? -6.844 -20.875 -4.34 1 91.94 112 HIS B C 1
ATOM 4493 O O . HIS B 1 112 ? -7.129 -21.5 -5.367 1 91.94 112 HIS B O 1
ATOM 4499 N N . PHE B 1 113 ? -6.363 -19.719 -4.301 1 95.62 113 PHE B N 1
ATOM 4500 C CA . PHE B 1 113 ? -5.965 -19.062 -5.539 1 95.62 113 PHE B CA 1
ATOM 4501 C C . PHE B 1 113 ? -4.922 -17.984 -5.273 1 95.62 113 PHE B C 1
ATOM 4503 O O . PHE B 1 113 ? -4.684 -17.625 -4.121 1 95.62 113 PHE B O 1
ATOM 4510 N N . ALA B 1 114 ? -4.27 -17.562 -6.273 1 95.81 114 ALA B N 1
ATOM 4511 C CA . ALA B 1 114 ? -3.355 -16.422 -6.266 1 95.81 114 ALA B CA 1
ATOM 4512 C C . ALA B 1 114 ? -3.346 -15.719 -7.621 1 95.81 114 ALA B C 1
ATOM 4514 O O . ALA B 1 114 ? -3.555 -16.359 -8.656 1 95.81 114 ALA B O 1
ATOM 4515 N N . THR B 1 115 ? -3.176 -14.445 -7.559 1 96.38 115 THR B N 1
ATOM 4516 C CA . THR B 1 115 ? -3.189 -13.664 -8.789 1 96.38 115 THR B CA 1
ATOM 4517 C C . THR B 1 115 ? -2.035 -12.672 -8.812 1 96.38 115 THR B C 1
ATOM 4519 O O . THR B 1 115 ? -1.523 -12.281 -7.762 1 96.38 115 THR B O 1
ATOM 4522 N N . THR B 1 116 ? -1.621 -12.336 -10.031 1 93.75 116 THR B N 1
ATOM 4523 C CA . THR B 1 116 ? -0.588 -11.312 -10.188 1 93.75 116 THR B CA 1
ATOM 4524 C C . THR B 1 116 ? -1.189 -9.914 -10.094 1 93.75 116 THR B C 1
ATOM 4526 O O . THR B 1 116 ? -0.461 -8.93 -9.977 1 93.75 116 THR B O 1
ATOM 4529 N N . PHE B 1 117 ? -2.496 -9.883 -10.031 1 94.81 117 PHE B N 1
ATOM 4530 C CA . PHE B 1 117 ? -3.154 -8.586 -9.922 1 94.81 117 PHE B CA 1
ATOM 4531 C C . PHE B 1 117 ? -2.988 -8.016 -8.523 1 94.81 117 PHE B C 1
ATOM 4533 O O . PHE B 1 117 ? -3.191 -8.719 -7.527 1 94.81 117 PHE B O 1
ATOM 4540 N N . ASP B 1 118 ? -2.627 -6.789 -8.508 1 92.69 118 ASP B N 1
ATOM 4541 C CA . ASP B 1 118 ? -2.492 -6.02 -7.27 1 92.69 118 ASP B CA 1
ATOM 4542 C C . ASP B 1 118 ? -2.963 -4.582 -7.461 1 92.69 118 ASP B C 1
ATOM 4544 O O . ASP B 1 118 ? -2.305 -3.795 -8.148 1 92.69 118 ASP B O 1
ATOM 4548 N N . PRO B 1 119 ? -4.07 -4.266 -6.797 1 93.38 119 PRO B N 1
ATOM 4549 C CA . PRO B 1 119 ? -4.629 -2.932 -7.027 1 93.38 119 PRO B CA 1
ATOM 4550 C C . PRO B 1 119 ? -3.701 -1.812 -6.562 1 93.38 119 PRO B C 1
ATOM 4552 O O . PRO B 1 119 ? -3.789 -0.686 -7.059 1 93.38 119 PRO B O 1
ATOM 4555 N N . GLU B 1 120 ? -2.889 -1.99 -5.641 1 86.81 120 GLU B N 1
ATOM 4556 C CA . GLU B 1 120 ? -1.938 -0.978 -5.191 1 86.81 120 GLU B CA 1
ATOM 4557 C C . GLU B 1 120 ? -0.806 -0.796 -6.199 1 86.81 120 GLU B C 1
ATOM 4559 O O . GLU B 1 120 ? -0.445 0.332 -6.535 1 86.81 120 GLU B O 1
ATOM 4564 N N . GLN B 1 121 ? -0.349 -1.901 -6.73 1 83.5 121 GLN B N 1
ATOM 4565 C CA . GLN B 1 121 ? 0.796 -1.863 -7.633 1 83.5 121 GLN B CA 1
ATOM 4566 C C . GLN B 1 121 ? 0.417 -1.253 -8.977 1 83.5 121 GLN B C 1
ATOM 4568 O O . GLN B 1 121 ? 1.217 -0.544 -9.594 1 83.5 121 GLN B O 1
ATOM 4573 N N . CYS B 1 122 ? -0.783 -1.529 -9.398 1 86.88 122 CYS B N 1
ATOM 4574 C CA . CYS B 1 122 ? -1.15 -1.036 -10.727 1 86.88 122 CYS B CA 1
ATOM 4575 C C . CYS B 1 122 ? -1.599 0.419 -10.656 1 86.88 122 CYS B C 1
ATOM 4577 O O . CYS B 1 122 ? -1.789 1.061 -11.695 1 86.88 122 CYS B O 1
ATOM 4579 N N . GLY B 1 123 ? -1.84 0.967 -9.5 1 83.81 123 GLY B N 1
ATOM 4580 C CA . GLY B 1 123 ? -2.176 2.375 -9.359 1 83.81 123 GLY B CA 1
ATOM 4581 C C . GLY B 1 123 ? -3.664 2.621 -9.195 1 83.81 123 GLY B C 1
ATOM 4582 O O . GLY B 1 123 ? -4.102 3.77 -9.094 1 83.81 123 GLY B O 1
ATOM 4583 N N . LEU B 1 124 ? -4.414 1.588 -9.141 1 91.38 124 LEU B N 1
ATOM 4584 C CA . LEU B 1 124 ? -5.863 1.734 -9.039 1 91.38 124 LEU B CA 1
ATOM 4585 C C . LEU B 1 124 ? -6.246 2.414 -7.727 1 91.38 124 LEU B C 1
ATOM 4587 O O . LEU B 1 124 ? -7.16 3.24 -7.695 1 91.38 124 LEU B O 1
ATOM 4591 N N . MET B 1 125 ? -5.539 2.09 -6.672 1 88.69 125 MET B N 1
ATOM 4592 C CA . MET B 1 125 ? -5.871 2.652 -5.367 1 88.69 125 MET B CA 1
ATOM 4593 C C . MET B 1 125 ? -5.699 4.168 -5.367 1 88.69 125 MET B C 1
ATOM 4595 O O . MET B 1 125 ? -6.453 4.883 -4.703 1 88.69 125 MET B O 1
ATOM 4599 N N . HIS B 1 126 ? -4.77 4.609 -6.105 1 79.88 126 HIS B N 1
ATOM 4600 C CA . HIS B 1 126 ? -4.582 6.051 -6.23 1 79.88 126 HIS B CA 1
ATOM 4601 C C . HIS B 1 126 ? -5.773 6.699 -6.93 1 79.88 126 HIS B C 1
ATOM 4603 O O . HIS B 1 126 ? -6.18 7.809 -6.566 1 79.88 126 HIS B O 1
ATOM 4609 N N . ALA B 1 127 ? -6.301 5.973 -7.809 1 80.5 127 ALA B N 1
ATOM 4610 C CA . ALA B 1 127 ? -7.402 6.5 -8.602 1 80.5 127 ALA B CA 1
ATOM 4611 C C . ALA B 1 127 ? -8.688 6.566 -7.785 1 80.5 127 ALA B C 1
ATOM 4613 O O . ALA B 1 127 ? -9.539 7.434 -8.016 1 80.5 127 ALA B O 1
ATOM 4614 N N . ILE B 1 128 ? -8.812 5.703 -6.805 1 87.75 128 ILE B N 1
ATOM 4615 C CA . ILE B 1 128 ? -10.125 5.625 -6.164 1 87.75 128 ILE B CA 1
ATOM 4616 C C . ILE B 1 128 ? -10.062 6.281 -4.785 1 87.75 128 ILE B C 1
ATOM 4618 O O . ILE B 1 128 ? -11.094 6.562 -4.18 1 87.75 128 ILE B O 1
ATOM 4622 N N . ARG B 1 129 ? -8.906 6.492 -4.262 1 83.12 129 ARG B N 1
ATOM 4623 C CA . ARG B 1 129 ? -8.742 6.906 -2.875 1 83.12 129 ARG B CA 1
ATOM 4624 C C . ARG B 1 129 ? -9.461 8.227 -2.607 1 83.12 129 ARG B C 1
ATOM 4626 O O . ARG B 1 129 ? -10.047 8.406 -1.54 1 83.12 129 ARG B O 1
ATOM 4633 N N . HIS B 1 130 ? -9.438 9.109 -3.564 1 74.81 130 HIS B N 1
ATOM 4634 C CA . HIS B 1 130 ? -10.016 10.43 -3.344 1 74.81 130 HIS B CA 1
ATOM 4635 C C . HIS B 1 130 ? -11.523 10.336 -3.135 1 74.81 130 HIS B C 1
ATOM 4637 O O . HIS B 1 130 ? -12.086 11.062 -2.307 1 74.81 130 HIS B O 1
ATOM 4643 N N . ASN B 1 131 ? -12.094 9.469 -3.82 1 80.5 131 ASN B N 1
ATOM 4644 C CA . ASN B 1 131 ? -13.547 9.312 -3.717 1 80.5 131 ASN B CA 1
ATOM 4645 C C . ASN B 1 131 ? -13.945 8.641 -2.408 1 80.5 131 ASN B C 1
ATOM 4647 O O . ASN B 1 131 ? -14.906 9.055 -1.761 1 80.5 131 ASN B O 1
ATOM 4651 N N . ILE B 1 132 ? -13.164 7.719 -2.014 1 86.81 132 ILE B N 1
ATOM 4652 C CA . ILE B 1 132 ? -13.516 6.914 -0.852 1 86.81 132 ILE B CA 1
ATOM 4653 C C . ILE B 1 132 ? -13.148 7.66 0.427 1 86.81 132 ILE B C 1
ATOM 4655 O O . ILE B 1 132 ? -13.852 7.566 1.436 1 86.81 132 ILE B O 1
ATOM 4659 N N . LEU B 1 133 ? -12.047 8.469 0.367 1 82.81 133 LEU B N 1
ATOM 4660 C CA . LEU B 1 133 ? -11.523 9.117 1.567 1 82.81 133 LEU B CA 1
ATOM 4661 C C . LEU B 1 133 ? -12.047 10.539 1.692 1 82.81 133 LEU B C 1
ATOM 4663 O O . LEU B 1 133 ? -11.492 11.344 2.445 1 82.81 133 LEU B O 1
ATOM 4667 N N . GLU B 1 134 ? -13.023 10.781 0.917 1 77.38 134 GLU B N 1
ATOM 4668 C CA . GLU B 1 134 ? -13.602 12.117 1.05 1 77.38 134 GLU B CA 1
ATOM 4669 C C . GLU B 1 134 ? -13.969 12.422 2.5 1 77.38 134 GLU B C 1
ATOM 4671 O O . GLU B 1 134 ? -14.555 11.578 3.184 1 77.38 134 GLU B O 1
ATOM 4676 N N . GLY B 1 135 ? -13.531 13.625 2.973 1 78.5 135 GLY B N 1
ATOM 4677 C CA . GLY B 1 135 ? -13.836 14.039 4.332 1 78.5 135 GLY B CA 1
ATOM 4678 C C . GLY B 1 135 ? -12.766 13.633 5.332 1 78.5 135 GLY B C 1
ATOM 4679 O O . GLY B 1 135 ? -12.828 14.016 6.5 1 78.5 135 GLY B O 1
ATOM 4680 N N . HIS B 1 136 ? -11.859 12.875 4.898 1 82.69 136 HIS B N 1
ATOM 4681 C CA . HIS B 1 136 ? -10.805 12.414 5.797 1 82.69 136 HIS B CA 1
ATOM 4682 C C . HIS B 1 136 ? -9.477 13.094 5.477 1 82.69 136 HIS B C 1
ATOM 4684 O O . HIS B 1 136 ? -9.094 13.188 4.309 1 82.69 136 HIS B O 1
ATOM 4690 N N . LYS B 1 137 ? -8.914 13.633 6.523 1 75.94 137 LYS B N 1
ATOM 4691 C CA . LYS B 1 137 ? -7.547 14.133 6.434 1 75.94 137 LYS B CA 1
ATOM 4692 C C . LYS B 1 137 ? -6.574 13.227 7.184 1 75.94 137 LYS B C 1
ATOM 4694 O O . LYS B 1 137 ? -6.887 12.742 8.273 1 75.94 137 LYS B O 1
ATOM 4699 N N . GLY B 1 138 ? -5.461 12.953 6.605 1 76.31 138 GLY B N 1
ATOM 4700 C CA . GLY B 1 138 ? -4.457 12.156 7.297 1 76.31 138 GLY B CA 1
ATOM 4701 C C . GLY B 1 138 ? -4.805 10.688 7.371 1 76.31 138 GLY B C 1
ATOM 4702 O O . GLY B 1 138 ? -4.395 9.992 8.305 1 76.31 138 GLY B O 1
ATOM 4703 N N . LYS B 1 139 ? -5.715 10.25 6.531 1 82.94 139 LYS B N 1
ATOM 4704 C CA . LYS B 1 139 ? -6.105 8.844 6.523 1 82.94 139 LYS B CA 1
ATOM 4705 C C . LYS B 1 139 ? -5.711 8.164 5.215 1 82.94 139 LYS B C 1
ATOM 4707 O O . LYS B 1 139 ? -5.434 8.844 4.223 1 82.94 139 LYS B O 1
ATOM 4712 N N . ALA B 1 140 ? -5.539 6.883 5.262 1 84.31 140 ALA B N 1
ATOM 4713 C CA . ALA B 1 140 ? -5.238 6.035 4.109 1 84.31 140 ALA B CA 1
ATOM 4714 C C . ALA B 1 140 ? -6.125 4.793 4.098 1 84.31 140 ALA B C 1
ATOM 4716 O O . ALA B 1 140 ? -6.898 4.566 5.031 1 84.31 140 ALA B O 1
ATOM 4717 N N . LEU B 1 141 ? -6.035 4.078 2.992 1 88.56 141 LEU B N 1
ATOM 4718 C CA . LEU B 1 141 ? -6.812 2.85 2.861 1 88.56 141 LEU B CA 1
ATOM 4719 C C . LEU B 1 141 ? -5.906 1.625 2.873 1 88.56 141 LEU B C 1
ATOM 4721 O O . LEU B 1 141 ? -4.93 1.563 2.123 1 88.56 141 LEU B O 1
ATOM 4725 N N . LYS B 1 142 ? -6.164 0.755 3.76 1 89.38 142 LYS B N 1
ATOM 4726 C CA . LYS B 1 142 ? -5.582 -0.582 3.711 1 89.38 142 LYS B CA 1
ATOM 4727 C C . LYS B 1 142 ? -6.445 -1.527 2.881 1 89.38 142 LYS B C 1
ATOM 4729 O O . LYS B 1 142 ? -7.66 -1.59 3.068 1 89.38 142 LYS B O 1
ATOM 4734 N N . VAL B 1 143 ? -5.801 -2.225 1.953 1 92.38 143 VAL B N 1
ATOM 4735 C CA . VAL B 1 143 ? -6.5 -3.121 1.041 1 92.38 143 VAL B CA 1
ATOM 4736 C C . VAL B 1 143 ? -6.273 -4.57 1.467 1 92.38 143 VAL B C 1
ATOM 4738 O O . VAL B 1 143 ? -5.137 -4.992 1.675 1 92.38 143 VAL B O 1
ATOM 4741 N N . GLU B 1 144 ? -7.328 -5.328 1.627 1 92.06 144 GLU B N 1
ATOM 4742 C CA . GLU B 1 144 ? -7.238 -6.738 1.996 1 92.06 144 GLU B CA 1
ATOM 4743 C C . GLU B 1 144 ? -8.008 -7.617 1.009 1 92.06 144 GLU B C 1
ATOM 4745 O O . GLU B 1 144 ? -9.219 -7.469 0.852 1 92.06 144 GLU B O 1
ATOM 4750 N N . MET B 1 145 ? -7.297 -8.539 0.406 1 93.31 145 MET B N 1
ATOM 4751 C CA . MET B 1 145 ? -7.953 -9.469 -0.503 1 93.31 145 MET B CA 1
ATOM 4752 C C . MET B 1 145 ? -8.953 -10.344 0.246 1 93.31 145 MET B C 1
ATOM 4754 O O . MET B 1 145 ? -8.656 -10.859 1.325 1 93.31 145 MET B O 1
ATOM 4758 N N . TYR B 1 146 ? -10.117 -10.523 -0.328 1 91.31 146 TYR B N 1
ATOM 4759 C CA . TYR B 1 146 ? -11.195 -11.219 0.368 1 91.31 146 TYR B CA 1
ATOM 4760 C C . TYR B 1 146 ? -11.547 -12.523 -0.346 1 91.31 146 TYR B C 1
ATOM 4762 O O . TYR B 1 146 ? -11.25 -13.609 0.149 1 91.31 146 TYR B O 1
ATOM 4770 N N . LYS B 1 147 ? -12.039 -12.312 -1.597 1 93.56 147 LYS B N 1
ATOM 4771 C CA . LYS B 1 147 ? -12.594 -13.516 -2.221 1 93.56 147 LYS B CA 1
ATOM 4772 C C . LYS B 1 147 ? -12.641 -13.367 -3.74 1 93.56 147 LYS B C 1
ATOM 4774 O O . LYS B 1 147 ? -12.781 -12.258 -4.258 1 93.56 147 LYS B O 1
ATOM 4779 N N . LEU B 1 148 ? -12.562 -14.633 -4.363 1 96.69 148 LEU B N 1
ATOM 4780 C CA . LEU B 1 148 ? -12.836 -14.711 -5.793 1 96.69 148 LEU B CA 1
ATOM 4781 C C . LEU B 1 148 ? -14.219 -15.297 -6.059 1 96.69 148 LEU B C 1
ATOM 4783 O O . LEU B 1 148 ? -14.602 -16.297 -5.449 1 96.69 148 LEU B O 1
ATOM 4787 N N . ASN B 1 149 ? -15.016 -14.656 -6.91 1 96.12 149 ASN B N 1
ATOM 4788 C CA . ASN B 1 149 ? -16.328 -15.172 -7.301 1 96.12 149 ASN B CA 1
ATOM 4789 C C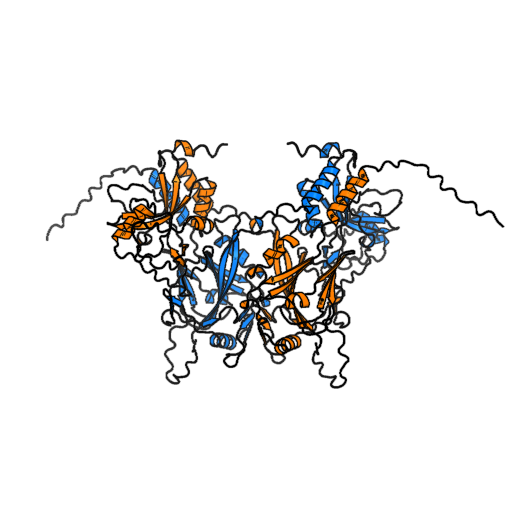 . ASN B 1 149 ? -16.422 -15.352 -8.812 1 96.12 149 ASN B C 1
ATOM 4791 O O . ASN B 1 149 ? -15.836 -14.586 -9.578 1 96.12 149 ASN B O 1
ATOM 4795 N N . VAL B 1 150 ? -17.172 -16.359 -9.18 1 95.62 150 VAL B N 1
ATOM 4796 C CA . VAL B 1 150 ? -17.453 -16.594 -10.586 1 95.62 150 VAL B CA 1
ATOM 4797 C C . VAL B 1 150 ? -18.969 -16.734 -10.781 1 95.62 150 VAL B C 1
ATOM 4799 O O . VAL B 1 150 ? -19.609 -17.578 -10.141 1 95.62 150 VAL B O 1
ATOM 4802 N N . TYR B 1 151 ? -19.516 -15.867 -11.641 1 94.06 151 TYR B N 1
ATOM 4803 C CA . TYR B 1 151 ? -20.906 -15.93 -12.047 1 94.06 151 TYR B CA 1
ATOM 4804 C C . TYR B 1 151 ? -21.047 -16.438 -13.477 1 94.06 151 TYR B C 1
ATOM 4806 O O . TYR B 1 151 ? -20.406 -15.914 -14.391 1 94.06 151 TYR B O 1
ATOM 4814 N N . GLY B 1 152 ? -21.812 -17.5 -13.68 1 90 152 GLY B N 1
ATOM 4815 C CA . GLY B 1 152 ? -21.984 -18.031 -15.016 1 90 152 GLY B CA 1
ATOM 4816 C C . GLY B 1 152 ? -23.328 -18.703 -15.227 1 90 152 GLY B C 1
ATOM 4817 O O . GLY B 1 152 ? -24.125 -18.812 -14.289 1 90 152 GLY B O 1
ATOM 4818 N N . THR B 1 153 ? -23.688 -18.969 -16.469 1 76.5 153 THR B N 1
ATOM 4819 C CA . THR B 1 153 ? -24.938 -19.641 -16.828 1 76.5 153 THR B CA 1
ATOM 4820 C C . THR B 1 153 ? -24.922 -21.109 -16.406 1 76.5 153 THR B C 1
ATOM 4822 O O . THR B 1 153 ? -25.953 -21.688 -16.094 1 76.5 153 THR B O 1
ATOM 4825 N N . ARG B 1 154 ? -23.859 -21.797 -16.547 1 63.56 154 ARG B N 1
ATOM 4826 C CA . ARG B 1 154 ? -23.781 -23.234 -16.344 1 63.56 154 ARG B CA 1
ATOM 4827 C C . ARG B 1 154 ? -22.984 -23.547 -15.078 1 63.56 154 ARG B C 1
ATOM 4829 O O . ARG B 1 154 ? -21.766 -23.734 -15.133 1 63.56 154 ARG B O 1
ATOM 4836 N N . LEU B 1 155 ? -23.297 -22.938 -13.992 1 55.06 155 LEU B N 1
ATOM 4837 C CA . LEU B 1 155 ? -22.531 -23.438 -12.844 1 55.06 155 LEU B CA 1
ATOM 4838 C C . LEU B 1 155 ? -22.984 -24.844 -12.461 1 55.06 155 LEU B C 1
ATOM 4840 O O . LEU B 1 155 ? -24.062 -25.016 -11.891 1 55.06 155 LEU B O 1
ATOM 4844 N N . THR B 1 156 ? -22.953 -25.828 -13.367 1 46.12 156 THR B N 1
ATOM 4845 C CA . THR B 1 156 ? -23.359 -27.188 -13.031 1 46.12 156 THR B CA 1
ATOM 4846 C C . THR B 1 156 ? -22.469 -27.766 -11.93 1 46.12 156 THR B C 1
ATOM 4848 O O . THR B 1 156 ? -21.266 -27.922 -12.125 1 46.12 156 THR B O 1
ATOM 4851 N N . VAL B 1 157 ? -22.547 -27.391 -10.773 1 43.97 157 VAL B N 1
ATOM 4852 C CA . VAL B 1 157 ? -21.875 -28.25 -9.805 1 43.97 157 VAL B CA 1
ATOM 4853 C C . VAL B 1 157 ? -22.234 -29.703 -10.07 1 43.97 157 VAL B C 1
ATOM 4855 O O . VAL B 1 157 ? -23.406 -30.047 -10.273 1 43.97 157 VAL B O 1
ATOM 4858 N N . PRO B 1 158 ? -21.234 -30.469 -10.484 1 40.56 158 PRO B N 1
ATOM 4859 C CA . PRO B 1 158 ? -21.578 -31.875 -10.734 1 40.56 158 PRO B CA 1
ATOM 4860 C C . PRO B 1 158 ? -22.359 -32.5 -9.586 1 40.56 158 PRO B C 1
ATOM 4862 O O . PRO B 1 158 ? -21.875 -32.531 -8.453 1 40.56 158 PRO B O 1
ATOM 4865 N N . CYS B 1 159 ? -23.531 -32.312 -9.312 1 34.72 159 CYS B N 1
ATOM 4866 C CA . CYS B 1 159 ? -24.203 -33.281 -8.43 1 34.72 159 CYS B CA 1
ATOM 4867 C C . CYS B 1 159 ? -24.172 -34.688 -9.023 1 34.72 159 CYS B C 1
ATOM 4869 O O . CYS B 1 159 ? -24.469 -34.875 -10.203 1 34.72 159 CYS B O 1
ATOM 4871 N N . PRO B 1 160 ? -23.391 -35.656 -8.383 1 34.53 160 PRO B N 1
ATOM 4872 C CA . PRO B 1 160 ? -23.422 -37.031 -8.883 1 34.53 160 PRO B CA 1
ATOM 4873 C C . PRO B 1 160 ? -24.766 -37.406 -9.5 1 34.53 160 PRO B C 1
ATOM 4875 O O . PRO B 1 160 ? -24.859 -38.312 -10.305 1 34.53 160 PRO B O 1
ATOM 4878 N N . CYS B 1 161 ? -25.953 -37.25 -8.734 1 31.94 161 CYS B N 1
ATOM 4879 C CA . CYS B 1 161 ? -27.125 -38.031 -9.109 1 31.94 161 CYS B CA 1
ATOM 4880 C C . CYS B 1 161 ? -27.625 -37.656 -10.492 1 31.94 161 CYS B C 1
ATOM 4882 O O . CYS B 1 161 ? -28.344 -38.406 -11.133 1 31.94 161 CYS B O 1
ATOM 4884 N N . LEU B 1 162 ? -28.188 -36.344 -10.703 1 33 162 LEU B N 1
ATOM 4885 C CA . LEU B 1 162 ? -29.234 -36.219 -11.703 1 33 162 LEU B CA 1
ATOM 4886 C C . LEU B 1 162 ? -28.641 -36.156 -13.109 1 33 162 LEU B C 1
ATOM 4888 O O . LEU B 1 162 ? -27.859 -35.281 -13.414 1 33 162 LEU B O 1
ATOM 4892 N N . TYR B 1 163 ? -28.344 -37.25 -13.898 1 31.95 163 TYR B N 1
ATOM 4893 C CA . TYR B 1 163 ? -28.25 -37.594 -15.312 1 31.95 163 TYR B CA 1
ATOM 4894 C C . TYR B 1 163 ? -29.078 -36.625 -16.156 1 31.95 163 TYR B C 1
ATOM 4896 O O . TYR B 1 163 ? -28.656 -36.219 -17.234 1 31.95 163 TYR B O 1
ATOM 4904 N N . SER B 1 164 ? -30.594 -36.844 -16.109 1 33.06 164 SER B N 1
ATOM 4905 C CA . SER B 1 164 ? -31.516 -36.719 -17.234 1 33.06 164 SER B CA 1
ATOM 4906 C C . SER B 1 164 ? -31.578 -35.281 -17.75 1 33.06 164 SER B C 1
ATOM 4908 O O . SER B 1 164 ? -31.562 -35.031 -18.969 1 33.06 164 SER B O 1
ATOM 4910 N N . GLN B 1 165 ? -32.781 -34.531 -17.25 1 32.78 165 GLN B N 1
ATOM 4911 C CA . GLN B 1 165 ? -33.5 -33.531 -18.031 1 32.78 165 GLN B CA 1
ATOM 4912 C C . GLN B 1 165 ? -32.656 -32.281 -18.234 1 32.78 165 GLN B C 1
ATOM 4914 O O . GLN B 1 165 ? -31.891 -31.891 -17.359 1 32.78 165 GLN B O 1
ATOM 4919 N N . PRO B 1 166 ? -32.469 -31.922 -19.531 1 36.31 166 PRO B N 1
ATOM 4920 C CA . PRO B 1 166 ? -31.984 -30.578 -19.859 1 36.31 166 PRO B CA 1
ATOM 4921 C C . PRO B 1 166 ? -32.406 -29.516 -18.859 1 36.31 166 PRO B C 1
ATOM 4923 O O . PRO B 1 166 ? -33.625 -29.266 -18.703 1 36.31 166 PRO B O 1
ATOM 4926 N N . ARG B 1 167 ? -32.188 -29.719 -17.625 1 36.88 167 ARG B N 1
ATOM 4927 C CA . ARG B 1 167 ? -32.781 -28.75 -16.719 1 36.88 167 ARG B CA 1
ATOM 4928 C C . ARG B 1 167 ? -32.844 -27.359 -17.344 1 36.88 167 ARG B C 1
ATOM 4930 O O . ARG B 1 167 ? -31.906 -26.969 -18.062 1 36.88 167 ARG B O 1
ATOM 4937 N N . ALA B 1 168 ? -33.969 -26.859 -17.609 1 38.25 168 ALA B N 1
ATOM 4938 C CA . ALA B 1 168 ? -34.25 -25.469 -17.984 1 38.25 168 ALA B CA 1
ATOM 4939 C C . ALA B 1 168 ? -33.219 -24.516 -17.391 1 38.25 168 ALA B C 1
ATOM 4941 O O . ALA B 1 168 ? -32.938 -24.562 -16.188 1 38.25 168 ALA B O 1
ATOM 4942 N N . LEU B 1 169 ? -32.156 -24.078 -18.156 1 44.31 169 LEU B N 1
ATOM 4943 C CA . LEU B 1 169 ? -31.062 -23.203 -17.828 1 44.31 169 LEU B CA 1
ATOM 4944 C C . LEU B 1 169 ? -31.5 -22.094 -16.859 1 44.31 169 LEU B C 1
ATOM 4946 O O . LEU B 1 169 ? -32.344 -21.281 -17.219 1 44.31 169 LEU B O 1
ATOM 4950 N N . GLY B 1 170 ? -32.062 -22.406 -15.719 1 50.41 170 GLY B N 1
ATOM 4951 C CA . GLY B 1 170 ? -32.375 -21.328 -14.781 1 50.41 170 GLY B CA 1
ATOM 4952 C C . GLY B 1 170 ? -31.516 -20.109 -14.961 1 50.41 170 GLY B C 1
ATOM 4953 O O . GLY B 1 170 ? -30.656 -20.078 -15.852 1 50.41 170 GLY B O 1
ATOM 4954 N N . PRO B 1 171 ? -32.094 -18.953 -14.367 1 62.66 171 PRO B N 1
ATOM 4955 C CA . PRO B 1 171 ? -31.312 -17.719 -14.523 1 62.66 171 PRO B CA 1
ATOM 4956 C C . PRO B 1 171 ? -29.828 -17.938 -14.211 1 62.66 171 PRO B C 1
ATOM 4958 O O . PRO B 1 171 ? -29.484 -18.828 -13.438 1 62.66 171 PRO B O 1
ATOM 4961 N N . GLY B 1 172 ? -29.047 -17.422 -15.086 1 83.06 172 GLY B N 1
ATOM 4962 C CA . GLY B 1 172 ? -27.625 -17.406 -14.812 1 83.06 172 GLY B CA 1
ATOM 4963 C C . GLY B 1 172 ? -27.281 -17 -13.391 1 83.06 172 GLY B C 1
ATOM 4964 O O . GLY B 1 172 ? -28.188 -16.75 -12.586 1 83.06 172 GLY B O 1
ATOM 4965 N N . SER B 1 173 ? -26.203 -17.172 -12.93 1 89.56 173 SER B N 1
ATOM 4966 C CA . SER B 1 173 ? -25.703 -16.844 -11.594 1 89.56 173 SER B CA 1
ATOM 4967 C C . SER B 1 173 ? -26.016 -15.398 -11.227 1 89.56 173 SER B C 1
ATOM 4969 O O . SER B 1 173 ? -26.047 -14.523 -12.086 1 89.56 173 SER B O 1
ATOM 4971 N N . PHE B 1 174 ? -26.344 -15.156 -9.977 1 90.44 174 PHE B N 1
ATOM 4972 C CA . PHE B 1 174 ? -26.734 -13.844 -9.469 1 90.44 174 PHE B CA 1
ATOM 4973 C C . PHE B 1 174 ? -26.5 -13.766 -7.965 1 90.44 174 PHE B C 1
ATOM 4975 O O . PHE B 1 174 ? -26.125 -14.75 -7.332 1 90.44 174 PHE B O 1
ATOM 4982 N N . PHE B 1 175 ? -26.641 -12.648 -7.402 1 90.88 175 PHE B N 1
ATOM 4983 C CA . PHE B 1 175 ? -26.641 -12.398 -5.969 1 90.88 175 PHE B CA 1
ATOM 4984 C C . PHE B 1 175 ? -27.641 -11.305 -5.609 1 90.88 175 PHE B C 1
ATOM 4986 O O . PHE B 1 175 ? -27.438 -10.133 -5.922 1 90.88 175 PHE B O 1
ATOM 4993 N N . LYS B 1 176 ? -28.656 -11.68 -4.918 1 89.44 176 LYS B N 1
ATOM 4994 C CA . LYS B 1 176 ? -29.734 -10.742 -4.605 1 89.44 176 LYS B CA 1
ATOM 4995 C C . LYS B 1 176 ? -29.25 -9.664 -3.637 1 89.44 176 LYS B C 1
ATOM 4997 O O . LYS B 1 176 ? -28.125 -9.703 -3.17 1 89.44 176 LYS B O 1
ATOM 5002 N N . THR B 1 177 ? -30.141 -8.773 -3.391 1 88.81 177 THR B N 1
ATOM 5003 C CA . THR B 1 177 ? -29.828 -7.578 -2.617 1 88.81 177 THR B CA 1
ATOM 5004 C C . THR B 1 177 ? -29.219 -7.953 -1.268 1 88.81 177 THR B C 1
ATOM 5006 O O . THR B 1 177 ? -29.766 -8.797 -0.553 1 88.81 177 THR B O 1
ATOM 5009 N N . HIS B 1 178 ? -28.047 -7.336 -0.963 1 86.25 178 HIS B N 1
ATOM 5010 C CA . HIS B 1 178 ? -27.375 -7.578 0.302 1 86.25 178 HIS B CA 1
ATOM 5011 C C . HIS B 1 178 ? -26.406 -6.445 0.63 1 86.25 178 HIS B C 1
ATOM 5013 O O . HIS B 1 178 ? -26.172 -5.559 -0.198 1 86.25 178 HIS B O 1
ATOM 5019 N N . LYS B 1 179 ? -25.969 -6.406 1.832 1 85.94 179 LYS B N 1
ATOM 5020 C CA . LYS B 1 179 ? -24.859 -5.559 2.271 1 85.94 179 LYS B CA 1
ATOM 5021 C C . LYS B 1 179 ? -23.625 -6.391 2.619 1 85.94 179 LYS B C 1
ATOM 5023 O O . LYS B 1 179 ? -23.75 -7.547 3.035 1 85.94 179 LYS B O 1
ATOM 5028 N N . ASP B 1 180 ? -22.469 -5.797 2.332 1 86.25 180 ASP B N 1
ATOM 5029 C CA . ASP B 1 180 ? -21.266 -6.5 2.75 1 86.25 180 ASP B CA 1
ATOM 5030 C C . ASP B 1 180 ? -21.234 -6.664 4.27 1 86.25 180 ASP B C 1
ATOM 5032 O O . ASP B 1 180 ? -21.625 -5.758 5.008 1 86.25 180 ASP B O 1
ATOM 5036 N N . THR B 1 181 ? -20.797 -7.797 4.715 1 82.44 181 THR B N 1
ATOM 5037 C CA . THR B 1 181 ? -20.656 -8.062 6.141 1 82.44 181 THR B CA 1
ATOM 5038 C C . THR B 1 181 ? -19.562 -7.199 6.754 1 82.44 181 THR B C 1
ATOM 5040 O O . THR B 1 181 ? -18.438 -7.168 6.242 1 82.44 181 THR B O 1
ATOM 5043 N N . PRO B 1 182 ? -19.953 -6.41 7.734 1 83.62 182 PRO B N 1
ATOM 5044 C CA . PRO B 1 182 ? -18.906 -5.637 8.398 1 83.62 182 PRO B CA 1
ATOM 5045 C C . PRO B 1 182 ? -17.906 -6.52 9.156 1 83.62 182 PRO B C 1
ATOM 5047 O O . PRO B 1 182 ? -18.312 -7.336 9.984 1 83.62 182 PRO B O 1
ATOM 5050 N N . ARG B 1 183 ? -16.656 -6.355 8.891 1 84.94 183 ARG B N 1
ATOM 5051 C CA . ARG B 1 183 ? -15.625 -7.199 9.492 1 84.94 183 ARG B CA 1
ATOM 5052 C C . ARG B 1 183 ? -14.852 -6.434 10.562 1 84.94 183 ARG B C 1
ATOM 5054 O O . ARG B 1 183 ? -14.18 -7.039 11.398 1 84.94 183 ARG B O 1
ATOM 5061 N N . ALA B 1 184 ? -14.867 -5.191 10.539 1 87.12 184 ALA B N 1
ATOM 5062 C CA . ALA B 1 184 ? -14.219 -4.289 11.484 1 87.12 184 ALA B CA 1
ATOM 5063 C C . ALA B 1 184 ? -14.875 -2.912 11.469 1 87.12 184 ALA B C 1
ATOM 5065 O O . ALA B 1 184 ? -15.547 -2.551 10.5 1 87.12 184 ALA B O 1
ATOM 5066 N N . ASP B 1 185 ? -14.641 -2.195 12.508 1 87.56 185 ASP B N 1
ATOM 5067 C CA . ASP B 1 185 ? -15.219 -0.857 12.602 1 87.56 185 ASP B CA 1
ATOM 5068 C C . ASP B 1 185 ? -14.695 0.046 11.484 1 87.56 185 ASP B C 1
ATOM 5070 O O . ASP B 1 185 ? -15.422 0.892 10.969 1 87.56 185 ASP B O 1
ATOM 5074 N N . ASN B 1 186 ? -13.492 -0.205 11.141 1 92.25 186 ASN B N 1
ATOM 5075 C CA . ASN B 1 186 ? -12.859 0.715 10.203 1 92.25 186 ASN B CA 1
ATOM 5076 C C . ASN B 1 186 ? -12.922 0.183 8.773 1 92.25 186 ASN B C 1
ATOM 5078 O O . ASN B 1 186 ? -12.258 0.709 7.879 1 92.25 186 ASN B O 1
ATOM 5082 N N . MET B 1 187 ? -13.664 -0.968 8.586 1 91.94 187 MET B N 1
ATOM 5083 C CA . MET B 1 187 ? -13.922 -1.374 7.211 1 91.94 187 MET B CA 1
ATOM 5084 C C . MET B 1 187 ? -14.969 -0.469 6.566 1 91.94 187 MET B C 1
ATOM 5086 O O . MET B 1 187 ? -16.172 -0.64 6.793 1 91.94 187 MET B O 1
ATOM 5090 N N . ILE B 1 188 ? -14.594 0.363 5.668 1 92.81 188 ILE B N 1
ATOM 5091 C CA . ILE B 1 188 ? -15.539 1.402 5.262 1 92.81 188 ILE B CA 1
ATOM 5092 C C . ILE B 1 188 ? -16.016 1.132 3.84 1 92.81 188 ILE B C 1
ATOM 5094 O O . ILE B 1 188 ? -17.031 1.695 3.4 1 92.81 188 ILE B O 1
ATOM 5098 N N . ALA B 1 189 ? -15.273 0.279 3.127 1 94.69 189 ALA B N 1
ATOM 5099 C CA . ALA B 1 189 ? -15.648 0.081 1.731 1 94.69 189 ALA B CA 1
ATOM 5100 C C . ALA B 1 189 ? -15.203 -1.289 1.23 1 94.69 189 ALA B C 1
ATOM 5102 O O . ALA B 1 189 ? -14.469 -1.998 1.919 1 94.69 189 ALA B O 1
ATOM 5103 N N . SER B 1 190 ? -15.742 -1.64 0.082 1 95.38 190 SER B N 1
ATOM 5104 C CA . SER B 1 190 ? -15.352 -2.818 -0.684 1 95.38 190 SER B CA 1
ATOM 5105 C C . SER B 1 190 ? -14.969 -2.447 -2.113 1 95.38 190 SER B C 1
ATOM 5107 O O . SER B 1 190 ? -15.531 -1.515 -2.689 1 95.38 190 SER B O 1
ATOM 5109 N N . LEU B 1 191 ? -13.961 -3.111 -2.609 1 97.12 191 LEU B N 1
ATOM 5110 C CA . LEU B 1 191 ? -13.516 -2.943 -3.99 1 97.12 191 LEU B CA 1
ATOM 5111 C C . LEU B 1 191 ? -13.727 -4.227 -4.789 1 97.12 191 LEU B C 1
ATOM 5113 O O . LEU B 1 191 ? -13.203 -5.281 -4.426 1 97.12 191 LEU B O 1
ATOM 5117 N N . VAL B 1 192 ? -14.547 -4.125 -5.82 1 97.5 192 VAL B N 1
ATOM 5118 C CA . VAL B 1 192 ? -14.805 -5.262 -6.699 1 97.5 192 VAL B CA 1
ATOM 5119 C C . VAL B 1 192 ? -14.062 -5.074 -8.023 1 97.5 192 VAL B C 1
ATOM 5121 O O . VAL B 1 192 ? -14.258 -4.074 -8.711 1 97.5 192 VAL B O 1
ATOM 5124 N N . ILE B 1 193 ? -13.211 -6.012 -8.297 1 98.38 193 ILE B N 1
ATOM 5125 C CA . ILE B 1 193 ? -12.516 -6.062 -9.578 1 98.38 193 ILE B CA 1
ATOM 5126 C C . ILE B 1 193 ? -13.195 -7.066 -10.5 1 98.38 193 ILE B C 1
ATOM 5128 O O . ILE B 1 193 ? -13.531 -8.18 -10.086 1 98.38 193 ILE B O 1
ATOM 5132 N N . VAL B 1 194 ? -13.477 -6.66 -11.695 1 98.38 194 VAL B N 1
ATOM 5133 C CA . VAL B 1 194 ? -14 -7.566 -12.703 1 98.38 194 VAL B CA 1
ATOM 5134 C C . VAL B 1 194 ? -12.945 -7.812 -13.781 1 98.38 194 VAL B C 1
ATOM 5136 O O . VAL B 1 194 ? -12.539 -6.879 -14.477 1 98.38 194 VAL B O 1
ATOM 5139 N N . PHE B 1 195 ? -12.5 -9.062 -13.898 1 98.31 195 PHE B N 1
ATOM 5140 C CA . PHE B 1 195 ? -11.508 -9.414 -14.898 1 98.31 195 PHE B CA 1
ATOM 5141 C C . PHE B 1 195 ? -12.109 -9.367 -16.297 1 98.31 195 PHE B C 1
ATOM 5143 O O . PHE B 1 195 ? -13.328 -9.406 -16.453 1 98.31 195 PHE B O 1
ATOM 5150 N N . PRO B 1 196 ? -11.273 -9.25 -17.328 1 97.19 196 PRO B N 1
ATOM 5151 C CA . PRO B 1 196 ? -11.797 -9.039 -18.688 1 97.19 196 PRO B CA 1
ATOM 5152 C C . PRO B 1 196 ? -12.281 -10.336 -19.344 1 97.19 196 PRO B C 1
ATOM 5154 O O . PRO B 1 196 ? -11.859 -10.664 -20.453 1 97.19 196 PRO B O 1
ATOM 5157 N N . THR B 1 197 ? -13.203 -11.008 -18.781 1 96.62 197 THR B N 1
ATOM 5158 C CA . THR B 1 197 ? -13.883 -12.172 -19.344 1 96.62 197 THR B CA 1
ATOM 5159 C C . THR B 1 197 ? -15.18 -11.75 -20.031 1 96.62 197 THR B C 1
ATOM 5161 O O . THR B 1 197 ? -15.898 -10.883 -19.547 1 96.62 197 THR B O 1
ATOM 5164 N N . ARG B 1 198 ? -15.477 -12.406 -21.125 1 93.88 198 ARG B N 1
ATOM 5165 C CA . ARG B 1 198 ? -16.703 -12.102 -21.859 1 93.88 198 ARG B CA 1
ATOM 5166 C C . ARG B 1 198 ? -17.922 -12.555 -21.078 1 93.88 198 ARG B C 1
ATOM 5168 O O . ARG B 1 198 ? -18.016 -13.703 -20.656 1 93.88 198 ARG B O 1
ATOM 5175 N N . HIS B 1 199 ? -18.891 -11.578 -20.938 1 94.94 199 HIS B N 1
ATOM 5176 C CA . HIS B 1 199 ? -20.156 -11.93 -20.297 1 94.94 199 HIS B CA 1
ATOM 5177 C C . HIS B 1 199 ? -21.234 -10.891 -20.594 1 94.94 199 HIS B C 1
ATOM 5179 O O . HIS B 1 199 ? -20.922 -9.734 -20.891 1 94.94 199 HIS B O 1
ATOM 5185 N N . GLU B 1 200 ? -22.438 -11.352 -20.609 1 94.38 200 GLU B N 1
ATOM 5186 C CA . GLU B 1 200 ? -23.641 -10.508 -20.656 1 94.38 200 GLU B CA 1
ATOM 5187 C C . GLU B 1 200 ? -24.453 -10.641 -19.375 1 94.38 200 GLU B C 1
ATOM 5189 O O . GLU B 1 200 ? -24.594 -11.734 -18.828 1 94.38 200 GLU B O 1
ATOM 5194 N N . GLY B 1 201 ? -25 -9.477 -19 1 95 201 GLY B N 1
ATOM 5195 C CA . GLY B 1 201 ? -25.609 -9.469 -17.672 1 95 201 GLY B CA 1
ATOM 5196 C C . GLY B 1 201 ? -24.609 -9.32 -16.562 1 95 201 GLY B C 1
ATOM 5197 O O . GLY B 1 201 ? -23.516 -8.789 -16.766 1 95 201 GLY B O 1
ATOM 5198 N N . GLY B 1 202 ? -25.047 -9.688 -15.32 1 95.69 202 GLY B N 1
ATOM 5199 C CA . GLY B 1 202 ? -24.156 -9.523 -14.188 1 95.69 202 GLY B CA 1
ATOM 5200 C C . GLY B 1 202 ? -23.984 -8.078 -13.773 1 95.69 202 GLY B C 1
ATOM 5201 O O . GLY B 1 202 ? -22.953 -7.715 -13.188 1 95.69 202 GLY B O 1
ATOM 5202 N N . VAL B 1 203 ? -24.938 -7.316 -14.07 1 96.56 203 VAL B N 1
ATOM 5203 C CA . VAL B 1 203 ? -24.906 -5.895 -13.742 1 96.56 203 VAL B CA 1
ATOM 5204 C C . VAL B 1 203 ? -24.906 -5.715 -12.227 1 96.56 203 VAL B C 1
ATOM 5206 O O . VAL B 1 203 ? -25.656 -6.387 -11.516 1 96.56 203 VAL B O 1
ATOM 5209 N N . LEU B 1 204 ? -23.984 -4.898 -11.75 1 96.38 204 LEU B N 1
ATOM 5210 C CA . LEU B 1 204 ? -23.969 -4.512 -10.344 1 96.38 204 LEU B CA 1
ATOM 5211 C C . LEU B 1 204 ? -24.922 -3.346 -10.102 1 96.38 204 LEU B C 1
ATOM 5213 O O . LEU B 1 204 ? -24.688 -2.234 -10.578 1 96.38 204 LEU B O 1
ATOM 5217 N N . ALA B 1 205 ? -25.938 -3.631 -9.375 1 94.75 205 ALA B N 1
ATOM 5218 C CA . ALA B 1 205 ? -26.938 -2.609 -9.055 1 94.75 205 ALA B CA 1
ATOM 5219 C C . ALA B 1 205 ? -26.828 -2.17 -7.598 1 94.75 205 ALA B C 1
ATOM 5221 O O . ALA B 1 205 ? -26.844 -3.002 -6.688 1 94.75 205 ALA B O 1
ATOM 5222 N N . LEU B 1 206 ? -26.625 -0.924 -7.441 1 92 206 LEU B N 1
ATOM 5223 C CA . LEU B 1 206 ? -26.516 -0.337 -6.109 1 92 206 LEU B CA 1
ATOM 5224 C C . LEU B 1 206 ? -27.766 0.484 -5.773 1 92 206 LEU B C 1
ATOM 5226 O O . LEU B 1 206 ? -28.375 1.086 -6.656 1 92 206 LEU B O 1
ATOM 5230 N N . ARG B 1 207 ? -28.031 0.441 -4.527 1 86.38 207 ARG B N 1
ATOM 5231 C CA . ARG B 1 207 ? -29.172 1.219 -4.047 1 86.38 207 ARG B CA 1
ATOM 5232 C C . ARG B 1 207 ? -28.812 2.012 -2.797 1 86.38 207 ARG B C 1
ATOM 5234 O O . ARG B 1 207 ? -28.203 1.469 -1.867 1 86.38 207 ARG B O 1
ATOM 5241 N N . GLN B 1 208 ? -29.031 3.281 -2.881 1 76.81 208 GLN B N 1
ATOM 5242 C CA . GLN B 1 208 ? -28.922 4.148 -1.713 1 76.81 208 GLN B CA 1
ATOM 5243 C C . GLN B 1 208 ? -30.078 5.133 -1.656 1 76.81 208 GLN B C 1
ATOM 5245 O O . GLN B 1 208 ? -30.203 6.02 -2.506 1 76.81 208 GLN B O 1
ATOM 5250 N N . GLU B 1 209 ? -30.797 4.926 -0.612 1 72.75 209 GLU B N 1
ATOM 5251 C CA . GLU B 1 209 ? -32 5.727 -0.492 1 72.75 209 GLU B CA 1
ATOM 5252 C C . GLU B 1 209 ? -32.875 5.613 -1.746 1 72.75 209 GLU B C 1
ATOM 5254 O O . GLU B 1 209 ? -33.25 4.512 -2.145 1 72.75 209 GLU B O 1
ATOM 5259 N N . TYR B 1 210 ? -33.062 6.672 -2.412 1 69.75 210 TYR B N 1
ATOM 5260 C CA . TYR B 1 210 ? -33.969 6.637 -3.564 1 69.75 210 TYR B CA 1
ATOM 5261 C C . TYR B 1 210 ? -33.188 6.59 -4.867 1 69.75 210 TYR B C 1
ATOM 5263 O O . TYR B 1 210 ? -33.75 6.523 -5.949 1 69.75 210 TYR B O 1
ATOM 5271 N N . ARG B 1 211 ? -31.969 6.352 -4.645 1 77.25 211 ARG B N 1
ATOM 5272 C CA . ARG B 1 211 ? -31.141 6.379 -5.848 1 77.25 211 ARG B CA 1
ATOM 5273 C C . ARG B 1 211 ? -30.625 4.984 -6.199 1 77.25 211 ARG B C 1
ATOM 5275 O O . ARG B 1 211 ? -30.281 4.207 -5.309 1 77.25 211 ARG B O 1
ATOM 5282 N N . LYS B 1 212 ? -30.75 4.77 -7.543 1 85.69 212 LYS B N 1
ATOM 5283 C CA . LYS B 1 212 ? -30.234 3.516 -8.086 1 85.69 212 LYS B CA 1
ATOM 5284 C C . LYS B 1 212 ? -29.078 3.764 -9.047 1 85.69 212 LYS B C 1
ATOM 5286 O O . LYS B 1 212 ? -29.109 4.719 -9.828 1 85.69 212 LYS B O 1
ATOM 5291 N N . PHE B 1 213 ? -28.094 2.982 -8.891 1 87.75 213 PHE B N 1
ATOM 5292 C CA . PHE B 1 213 ? -26.922 3.035 -9.766 1 87.75 213 PHE B CA 1
ATOM 5293 C C . PHE B 1 213 ? -26.625 1.661 -10.352 1 87.75 213 PHE B C 1
ATOM 5295 O O . PHE B 1 213 ? -26.703 0.651 -9.648 1 87.75 213 PHE B O 1
ATOM 5302 N N . LYS B 1 214 ? -26.438 1.646 -11.656 1 92.56 214 LYS B N 1
ATOM 5303 C CA . LYS B 1 214 ? -26.125 0.384 -12.32 1 92.56 214 LYS B CA 1
ATOM 5304 C C . LYS B 1 214 ? -24.75 0.451 -13 1 92.56 214 LYS B C 1
ATOM 5306 O O . LYS B 1 214 ? -24.438 1.427 -13.688 1 92.56 214 LYS B O 1
ATOM 5311 N N . PHE B 1 215 ? -24.016 -0.492 -12.758 1 94.94 215 PHE B N 1
ATOM 5312 C CA . PHE B 1 215 ? -22.688 -0.612 -13.359 1 94.94 215 PHE B CA 1
ATOM 5313 C C . PHE B 1 215 ? -22.594 -1.891 -14.188 1 94.94 215 PHE B C 1
ATOM 5315 O O . PHE B 1 215 ? -22.531 -2.99 -13.633 1 94.94 215 PHE B O 1
ATOM 5322 N N . ASP B 1 216 ? -22.5 -1.721 -15.492 1 96.75 216 ASP B N 1
ATOM 5323 C CA . ASP B 1 216 ? -22.422 -2.84 -16.422 1 96.75 216 ASP B CA 1
ATOM 5324 C C . ASP B 1 216 ? -20.969 -3.115 -16.828 1 96.75 216 ASP B C 1
ATOM 5326 O O . ASP B 1 216 ? -20.5 -2.586 -17.844 1 96.75 216 ASP B O 1
ATOM 5330 N N . SER B 1 217 ? -20.391 -4.004 -16.094 1 96.31 217 SER B N 1
ATOM 5331 C CA . SER B 1 217 ? -18.969 -4.305 -16.328 1 96.31 217 SER B CA 1
ATOM 5332 C C . SER B 1 217 ? -18.781 -5.035 -17.656 1 96.31 217 SER B C 1
ATOM 5334 O O . SER B 1 217 ? -17.75 -4.867 -18.328 1 96.31 217 SER B O 1
ATOM 5336 N N . GLY B 1 218 ? -19.719 -5.906 -18.047 1 95.75 218 GLY B N 1
ATOM 5337 C CA . GLY B 1 218 ? -19.609 -6.613 -19.312 1 95.75 218 GLY B CA 1
ATOM 5338 C C . GLY B 1 218 ? -19.516 -5.688 -20.5 1 95.75 218 GLY B C 1
ATOM 5339 O O . GLY B 1 218 ? -18.656 -5.871 -21.375 1 95.75 218 GLY B O 1
ATOM 5340 N N . LYS B 1 219 ? -20.344 -4.75 -20.469 1 94.88 219 LYS B N 1
A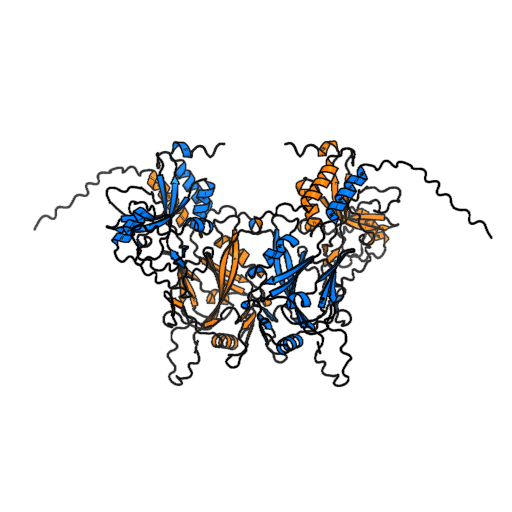TOM 5341 C CA . LYS B 1 219 ? -20.359 -3.779 -21.562 1 94.88 219 LYS B CA 1
ATOM 5342 C C . LYS B 1 219 ? -19.062 -2.961 -21.594 1 94.88 219 LYS B C 1
ATOM 5344 O O . LYS B 1 219 ? -18.453 -2.797 -22.641 1 94.88 219 LYS B O 1
ATOM 5349 N N . ILE B 1 220 ? -18.688 -2.492 -20.438 1 93.81 220 ILE B N 1
ATOM 5350 C CA . ILE B 1 220 ? -17.531 -1.607 -20.344 1 93.81 220 ILE B CA 1
ATOM 5351 C C . ILE B 1 220 ? -16.266 -2.355 -20.766 1 93.81 220 ILE B C 1
ATOM 5353 O O . ILE B 1 220 ? -15.43 -1.81 -21.5 1 93.81 220 ILE B O 1
ATOM 5357 N N . ILE B 1 221 ? -16.109 -3.537 -20.375 1 94.44 221 ILE B N 1
ATOM 5358 C CA . ILE B 1 221 ? -14.945 -4.355 -20.688 1 94.44 221 ILE B CA 1
ATOM 5359 C C . ILE B 1 221 ? -14.914 -4.656 -22.172 1 94.44 221 ILE B C 1
ATOM 5361 O O . ILE B 1 221 ? -13.844 -4.641 -22.797 1 94.44 221 ILE B O 1
ATOM 5365 N N . SER B 1 222 ? -16.047 -4.953 -22.797 1 93.31 222 SER B N 1
ATOM 5366 C CA . SER B 1 222 ? -16.109 -5.293 -24.219 1 93.31 222 SER B CA 1
ATOM 5367 C C . SER B 1 222 ? -15.688 -4.113 -25.078 1 93.31 222 SER B C 1
ATOM 5369 O O . SER B 1 222 ? -15.227 -4.305 -26.219 1 93.31 222 SER B O 1
ATOM 5371 N N . GLU B 1 223 ? -15.781 -2.969 -24.547 1 92.38 223 GLU B N 1
ATOM 5372 C CA . GLU B 1 223 ? -15.469 -1.767 -25.312 1 92.38 223 GLU B CA 1
ATOM 5373 C C . GLU B 1 223 ? -14.016 -1.341 -25.109 1 92.38 223 GLU B C 1
ATOM 5375 O O . GLU B 1 223 ? -13.539 -0.424 -25.781 1 92.38 223 GLU B O 1
ATOM 5380 N N . ALA B 1 224 ? -13.336 -1.986 -24.188 1 91.12 224 ALA B N 1
ATOM 5381 C CA . ALA B 1 224 ? -11.953 -1.614 -23.891 1 91.12 224 ALA B CA 1
ATOM 5382 C C . ALA B 1 224 ? -11.031 -2.004 -25.047 1 91.12 224 ALA B C 1
ATOM 5384 O O . ALA B 1 224 ? -11.18 -3.076 -25.641 1 91.12 224 ALA B O 1
ATOM 5385 N N . ARG B 1 225 ? -9.961 -1.147 -25.391 1 88.62 225 ARG B N 1
ATOM 5386 C CA . ARG B 1 225 ? -9.031 -1.385 -26.484 1 88.62 225 ARG B CA 1
ATOM 5387 C C . ARG B 1 225 ? -7.699 -1.918 -25.969 1 88.62 225 ARG B C 1
ATOM 5389 O O . ARG B 1 225 ? -6.895 -2.447 -26.734 1 88.62 225 ARG B O 1
ATOM 5396 N N . THR B 1 226 ? -7.449 -1.748 -24.734 1 90.5 226 THR B N 1
ATOM 5397 C CA . THR B 1 226 ? -6.246 -2.227 -24.062 1 90.5 226 THR B CA 1
ATOM 5398 C C . THR B 1 226 ? -6.605 -3.141 -22.891 1 90.5 226 THR B C 1
ATOM 5400 O O . THR B 1 226 ? -7.742 -3.129 -22.406 1 90.5 226 THR B O 1
ATOM 5403 N N . PRO B 1 227 ? -5.645 -3.986 -22.562 1 93.25 227 PRO B N 1
ATOM 5404 C CA . PRO B 1 227 ? -5.934 -4.789 -21.359 1 93.25 227 PRO B CA 1
ATOM 5405 C C . PRO B 1 227 ? -6.375 -3.938 -20.172 1 93.25 227 PRO B C 1
ATOM 5407 O O . PRO B 1 227 ? -5.672 -3 -19.781 1 93.25 227 PRO B O 1
ATOM 5410 N N . SER B 1 228 ? -7.562 -4.242 -19.75 1 96.12 228 SER B N 1
ATOM 5411 C CA . SER B 1 228 ? -8.148 -3.447 -18.688 1 96.12 228 SER B CA 1
ATOM 5412 C C . SER B 1 228 ? -9.023 -4.309 -17.766 1 96.12 228 SER B C 1
ATOM 5414 O O . SER B 1 228 ? -9.445 -5.398 -18.156 1 96.12 228 SER B O 1
ATOM 5416 N N . ILE B 1 229 ? -9.18 -3.875 -16.609 1 97.75 229 ILE B N 1
ATOM 5417 C CA . ILE B 1 229 ? -10.164 -4.434 -15.688 1 97.75 229 ILE B CA 1
ATOM 5418 C C . ILE B 1 229 ? -11.266 -3.408 -15.414 1 97.75 229 ILE B C 1
ATOM 5420 O O . ILE B 1 229 ? -11.055 -2.205 -15.586 1 97.75 229 ILE B O 1
ATOM 5424 N N . ALA B 1 230 ? -12.43 -3.877 -15.141 1 97.56 230 ALA B N 1
ATOM 5425 C CA . ALA B 1 230 ? -13.461 -3.014 -14.57 1 97.56 230 ALA B CA 1
ATOM 5426 C C . ALA B 1 230 ? -13.414 -3.035 -13.047 1 97.56 230 ALA B C 1
ATOM 5428 O O . ALA B 1 230 ? -12.938 -4.004 -12.445 1 97.56 230 ALA B O 1
ATOM 5429 N N . TYR B 1 231 ? -13.797 -1.912 -12.445 1 97.5 231 TYR B N 1
ATOM 5430 C CA . TYR B 1 231 ? -13.773 -1.865 -10.984 1 97.5 231 TYR B CA 1
ATOM 5431 C C . TYR B 1 231 ? -14.961 -1.087 -10.445 1 97.5 231 TYR B C 1
ATOM 5433 O O . TYR B 1 231 ? -15.516 -0.224 -11.133 1 97.5 231 TYR B O 1
ATOM 5441 N N . ALA B 1 232 ? -15.375 -1.441 -9.258 1 96.31 232 ALA B N 1
ATOM 5442 C CA . ALA B 1 232 ? -16.359 -0.698 -8.484 1 96.31 232 ALA B CA 1
ATOM 5443 C C . ALA B 1 232 ? -15.992 -0.667 -7.004 1 96.31 232 ALA B C 1
ATOM 5445 O O . ALA B 1 232 ? -15.836 -1.717 -6.375 1 96.31 232 ALA B O 1
ATOM 5446 N N . ALA B 1 233 ? -15.766 0.484 -6.516 1 95.06 233 ALA B N 1
ATOM 5447 C CA . ALA B 1 233 ? -15.555 0.684 -5.082 1 95.06 233 ALA B CA 1
ATOM 5448 C C . ALA B 1 233 ? -16.797 1.285 -4.426 1 95.06 233 ALA B C 1
ATOM 5450 O O . ALA B 1 233 ? -17.25 2.363 -4.812 1 95.06 233 ALA B O 1
ATOM 5451 N N . LEU B 1 234 ? -17.375 0.618 -3.506 1 93.62 234 LEU B N 1
ATOM 5452 C CA . LEU B 1 234 ? -18.578 1.089 -2.832 1 93.62 234 LEU B CA 1
ATOM 5453 C C . LEU B 1 234 ? -18.406 1.048 -1.317 1 93.62 234 LEU B C 1
ATOM 5455 O O . LEU B 1 234 ? -17.656 0.221 -0.796 1 93.62 234 LEU B O 1
ATOM 5459 N N . TYR B 1 235 ? -19.047 1.93 -0.679 1 91.44 235 TYR B N 1
ATOM 5460 C CA . TYR B 1 235 ? -19.031 1.876 0.779 1 91.44 235 TYR B CA 1
ATOM 5461 C C . TYR B 1 235 ? -19.672 0.582 1.279 1 91.44 235 TYR B C 1
ATOM 5463 O O . TYR B 1 235 ? -20.609 0.063 0.668 1 91.44 235 TYR B O 1
ATOM 5471 N N . SER B 1 236 ? -19.203 0.077 2.355 1 90.31 236 SER B N 1
ATOM 5472 C CA . SER B 1 236 ? -19.516 -1.269 2.824 1 90.31 236 SER B CA 1
ATOM 5473 C C . SER B 1 236 ? -21 -1.395 3.205 1 90.31 236 SER B C 1
ATOM 5475 O O . SER B 1 236 ? -21.547 -2.498 3.236 1 90.31 236 SER B O 1
ATOM 5477 N N . ASP B 1 237 ? -21.672 -0.28 3.488 1 88 237 ASP B N 1
ATOM 5478 C CA . ASP B 1 237 ? -23.062 -0.33 3.941 1 88 237 ASP B CA 1
ATOM 5479 C C . ASP B 1 237 ? -24.016 -0.175 2.771 1 88 237 ASP B C 1
ATOM 5481 O O . ASP B 1 237 ? -25.234 -0.221 2.955 1 88 237 ASP B O 1
ATOM 5485 N N . VAL B 1 238 ? -23.562 -0.007 1.628 1 88.62 238 VAL B N 1
ATOM 5486 C CA . VAL B 1 238 ? -24.422 0.211 0.466 1 88.62 238 VAL B CA 1
ATOM 5487 C C . VAL B 1 238 ? -25.016 -1.117 0.007 1 88.62 238 VAL B C 1
ATOM 5489 O O . VAL B 1 238 ? -24.297 -2.098 -0.181 1 88.62 238 VAL B O 1
ATOM 5492 N N . GLU B 1 239 ? -26.297 -1.098 -0.133 1 89.44 239 GLU B N 1
ATOM 5493 C CA . GLU B 1 239 ? -26.984 -2.271 -0.672 1 89.44 239 GLU B CA 1
ATOM 5494 C C . GLU B 1 239 ? -26.672 -2.451 -2.158 1 89.44 239 GLU B C 1
ATOM 5496 O O . GLU B 1 239 ? -26.656 -1.479 -2.914 1 89.44 239 GLU B O 1
ATOM 5501 N N . HIS B 1 240 ? -26.391 -3.709 -2.455 1 92.38 240 HIS B N 1
ATOM 5502 C CA . HIS B 1 240 ? -26.094 -3.965 -3.859 1 92.38 240 HIS B CA 1
ATOM 5503 C C . HIS B 1 240 ? -26.484 -5.383 -4.258 1 92.38 240 HIS B C 1
ATOM 5505 O O . HIS B 1 240 ? -26.75 -6.227 -3.393 1 92.38 240 HIS B O 1
ATOM 5511 N N . GLU B 1 241 ? -26.672 -5.574 -5.512 1 94 241 GLU B N 1
ATOM 5512 C CA . GLU B 1 241 ? -27.016 -6.875 -6.082 1 94 241 GLU B CA 1
ATOM 5513 C C . GLU B 1 241 ? -26.297 -7.102 -7.41 1 94 241 GLU B C 1
ATOM 5515 O O . GLU B 1 241 ? -25.891 -6.148 -8.07 1 94 241 GLU B O 1
ATOM 5520 N N . VAL B 1 242 ? -26.047 -8.336 -7.66 1 95.5 242 VAL B N 1
ATOM 5521 C CA . VAL B 1 242 ? -25.562 -8.75 -8.969 1 95.5 242 VAL B CA 1
ATOM 5522 C C . VAL B 1 242 ? -26.688 -9.406 -9.766 1 95.5 242 VAL B C 1
ATOM 5524 O O . VAL B 1 242 ? -27.203 -10.461 -9.383 1 95.5 242 VAL B O 1
ATOM 5527 N N . GLU B 1 243 ? -27.031 -8.781 -10.852 1 95.81 243 GLU B N 1
ATOM 5528 C CA . GLU B 1 243 ? -28.094 -9.32 -11.711 1 95.81 243 GLU B CA 1
ATOM 5529 C C . GLU B 1 243 ? -27.625 -10.594 -12.414 1 95.81 243 GLU B C 1
ATOM 5531 O O . GLU B 1 243 ? -26.422 -10.852 -12.523 1 95.81 243 GLU B O 1
ATOM 5536 N N . PRO B 1 244 ? -28.578 -11.383 -12.859 1 94.5 244 PRO B N 1
ATOM 5537 C CA . PRO B 1 244 ? -28.203 -12.664 -13.461 1 94.5 244 PRO B CA 1
ATOM 5538 C C . PRO B 1 244 ? -27.312 -12.492 -14.688 1 94.5 244 PRO B C 1
ATOM 5540 O O . PRO B 1 244 ? -27.516 -11.578 -15.484 1 94.5 244 PRO B O 1
ATOM 5543 N N . VAL B 1 245 ? -26.359 -13.312 -14.734 1 94.75 245 VAL B N 1
ATOM 5544 C CA . VAL B 1 245 ? -25.516 -13.406 -15.922 1 94.75 245 VAL B CA 1
ATOM 5545 C C . VAL B 1 245 ? -26.219 -14.242 -16.984 1 94.75 245 VAL B C 1
ATOM 5547 O O . VAL B 1 245 ? -26.594 -15.398 -16.734 1 94.75 245 VAL B O 1
ATOM 5550 N N . SER B 1 246 ? -26.359 -13.68 -18.172 1 92.5 246 SER B N 1
ATOM 5551 C CA . SER B 1 246 ? -27.125 -14.367 -19.203 1 92.5 246 SER B CA 1
ATOM 5552 C C . SER B 1 246 ? -26.219 -15.133 -20.156 1 92.5 246 SER B C 1
ATOM 5554 O O . SER B 1 246 ? -26.641 -16.094 -20.797 1 92.5 246 SER B O 1
ATOM 5556 N N . SER B 1 247 ? -25.031 -14.711 -20.266 1 91.75 247 SER B N 1
ATOM 5557 C CA . SER B 1 247 ? -24.047 -15.391 -21.094 1 91.75 247 SER B CA 1
ATOM 5558 C C . SER B 1 247 ? -22.641 -15.164 -20.594 1 91.75 247 SER B C 1
ATOM 5560 O O . SER B 1 247 ? -22.328 -14.109 -20.031 1 91.75 247 SER B O 1
ATOM 5562 N N . GLY B 1 248 ? -21.828 -16.266 -20.766 1 92.88 248 GLY B N 1
ATOM 5563 C CA . GLY B 1 248 ? -20.422 -16.141 -20.375 1 92.88 248 GLY B CA 1
ATOM 5564 C C . GLY B 1 248 ? -20.219 -16.266 -18.875 1 92.88 248 GLY B C 1
ATOM 5565 O O . GLY B 1 248 ? -21 -16.891 -18.172 1 92.88 248 GLY B O 1
ATOM 5566 N N . TYR B 1 249 ? -19.016 -15.727 -18.438 1 94.69 249 TYR B N 1
ATOM 5567 C CA . TYR B 1 249 ? -18.641 -15.82 -17.031 1 94.69 249 TYR B CA 1
ATOM 5568 C C . TYR B 1 249 ? -18.125 -14.492 -16.516 1 94.69 249 TYR B C 1
ATOM 5570 O O . TYR B 1 249 ? -17.203 -13.906 -17.094 1 94.69 249 TYR B O 1
ATOM 5578 N N . ARG B 1 250 ? -18.75 -13.992 -15.5 1 96.88 250 ARG B N 1
ATOM 5579 C CA . ARG B 1 250 ? -18.281 -12.82 -14.766 1 96.88 250 ARG B CA 1
ATOM 5580 C C . ARG B 1 250 ? -17.359 -13.234 -13.625 1 96.88 250 ARG B C 1
ATOM 5582 O O . ARG B 1 250 ? -17.812 -13.797 -12.625 1 96.88 250 ARG B O 1
ATOM 5589 N N . VAL B 1 251 ? -16.047 -13 -13.812 1 97.69 251 VAL B N 1
ATOM 5590 C CA . VAL B 1 251 ? -15.055 -13.344 -12.797 1 97.69 251 VAL B CA 1
ATOM 5591 C C . VAL B 1 251 ? -14.664 -12.094 -12.016 1 97.69 251 VAL B C 1
ATOM 5593 O O . VAL B 1 251 ? -14.227 -11.102 -12.594 1 97.69 251 VAL B O 1
ATOM 5596 N N . THR B 1 252 ? -14.836 -12.164 -10.672 1 98.12 252 THR B N 1
ATOM 5597 C CA . THR B 1 252 ? -14.586 -10.977 -9.867 1 98.12 252 THR B CA 1
ATOM 5598 C C . THR B 1 252 ? -13.656 -11.297 -8.703 1 98.12 252 THR B C 1
ATOM 5600 O O . THR B 1 252 ? -13.633 -12.43 -8.211 1 98.12 252 THR B O 1
ATOM 5603 N N . LEU B 1 253 ? -12.852 -10.391 -8.391 1 97.94 253 LEU B N 1
ATOM 5604 C CA . LEU B 1 253 ? -12.031 -10.391 -7.184 1 97.94 253 LEU B CA 1
ATOM 5605 C C . LEU B 1 253 ? -12.43 -9.25 -6.254 1 97.94 253 LEU B C 1
ATOM 5607 O O . LEU B 1 253 ? -12.453 -8.086 -6.664 1 97.94 253 LEU B O 1
ATOM 5611 N N . THR B 1 254 ? -12.734 -9.562 -5.016 1 96.81 254 THR B N 1
ATOM 5612 C CA . THR B 1 254 ? -13.219 -8.555 -4.078 1 96.81 254 THR B CA 1
ATOM 5613 C C . THR B 1 254 ? -12.18 -8.281 -2.996 1 96.81 254 THR B C 1
ATOM 5615 O O . THR B 1 254 ? -11.547 -9.211 -2.484 1 96.81 254 THR B O 1
ATOM 5618 N N . TYR B 1 255 ? -12.031 -7.004 -2.67 1 96.12 255 TYR B N 1
ATOM 5619 C CA . TYR B 1 255 ? -11.164 -6.551 -1.588 1 96.12 255 TYR B CA 1
ATOM 5620 C C . TYR B 1 255 ? -11.961 -5.805 -0.525 1 96.12 255 TYR B C 1
ATOM 5622 O O . TYR B 1 255 ? -12.906 -5.082 -0.843 1 96.12 255 TYR B O 1
ATOM 5630 N N . ASN B 1 256 ? -11.578 -6.016 0.75 1 94.38 256 ASN B N 1
ATOM 5631 C CA . ASN B 1 256 ? -12.039 -5.152 1.831 1 94.38 256 ASN B CA 1
ATOM 5632 C C . ASN B 1 256 ? -11.133 -3.939 2.006 1 94.38 256 ASN B C 1
ATOM 5634 O O . ASN B 1 256 ? -9.906 -4.066 1.956 1 94.38 256 ASN B O 1
ATOM 5638 N N . LEU B 1 257 ? -11.734 -2.785 2.166 1 94.19 257 LEU B N 1
ATOM 5639 C CA . LEU B 1 257 ? -10.969 -1.559 2.359 1 94.19 257 LEU B CA 1
ATOM 5640 C C . LEU B 1 257 ? -11.141 -1.031 3.779 1 94.19 257 LEU B C 1
ATOM 5642 O O . LEU B 1 257 ? -12.258 -0.824 4.242 1 94.19 257 LEU B O 1
ATOM 5646 N N . TYR B 1 258 ? -10.039 -0.836 4.461 1 92.81 258 TYR B N 1
ATOM 5647 C CA . TYR B 1 258 ? -10.031 -0.37 5.844 1 92.81 258 TYR B CA 1
ATOM 5648 C C . TYR B 1 258 ? -9.43 1.026 5.945 1 92.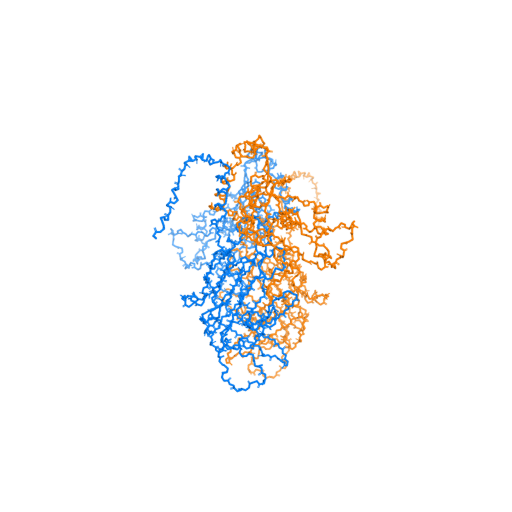81 258 TYR B C 1
ATOM 5650 O O . TYR B 1 258 ? -8.391 1.308 5.344 1 92.81 258 TYR B O 1
ATOM 5658 N N . LEU B 1 259 ? -10.141 1.871 6.652 1 91.12 259 LEU B N 1
ATOM 5659 C CA . LEU B 1 259 ? -9.586 3.188 6.949 1 91.12 259 LEU B CA 1
ATOM 5660 C C . LEU B 1 259 ? -8.508 3.096 8.016 1 91.12 259 LEU B C 1
ATOM 5662 O O . LEU B 1 259 ? -8.734 2.535 9.094 1 91.12 259 LEU B O 1
ATOM 5666 N N . ILE B 1 260 ? -7.277 3.578 7.684 1 86.06 260 ILE B N 1
ATOM 5667 C CA . ILE B 1 260 ? -6.172 3.572 8.633 1 86.06 260 ILE B CA 1
ATOM 5668 C C . ILE B 1 260 ? -5.504 4.945 8.656 1 86.06 260 ILE B C 1
ATOM 5670 O O . ILE B 1 260 ? -5.766 5.785 7.793 1 86.06 260 ILE B O 1
ATOM 5674 N N . ASP B 1 261 ? -4.707 5.168 9.695 1 78.62 261 ASP B N 1
ATOM 5675 C CA . ASP B 1 261 ? -3.949 6.414 9.75 1 78.62 261 ASP B CA 1
ATOM 5676 C C . ASP B 1 261 ? -2.824 6.418 8.719 1 78.62 261 ASP B C 1
ATOM 5678 O O . ASP B 1 261 ? -2.182 5.391 8.492 1 78.62 261 ASP B O 1
ATOM 5682 N N . SER B 1 262 ? -2.85 7.516 8 1 70.94 262 SER B N 1
ATOM 5683 C CA . SER B 1 262 ? -1.773 7.617 7.023 1 70.94 262 SER B CA 1
ATOM 5684 C C . SER B 1 262 ? -0.407 7.613 7.699 1 70.94 262 SER B C 1
ATOM 5686 O O . SER B 1 262 ? -0.252 8.156 8.797 1 70.94 262 SER B O 1
ATOM 5688 N N . VAL B 1 263 ? 0.404 6.527 7.43 1 56.94 263 VAL B N 1
ATOM 5689 C CA . VAL B 1 263 ? 1.746 6.41 7.992 1 56.94 263 VAL B CA 1
ATOM 5690 C C . VAL B 1 263 ? 2.422 7.781 8.008 1 56.94 263 VAL B C 1
ATOM 5692 O O . VAL B 1 263 ? 3.24 8.062 8.883 1 56.94 263 VAL B O 1
ATOM 5695 N N . ALA B 1 264 ? 2.117 8.633 6.996 1 52.59 264 ALA B N 1
ATOM 5696 C CA . ALA B 1 264 ? 2.818 9.906 6.879 1 52.59 264 ALA B CA 1
ATOM 5697 C C . ALA B 1 264 ? 2.674 10.734 8.148 1 52.59 264 ALA B C 1
ATOM 5699 O O . ALA B 1 264 ? 3.539 11.555 8.469 1 52.59 264 ALA B O 1
ATOM 5700 N N . ARG B 1 265 ? 1.549 10.5 8.969 1 50.66 265 ARG B N 1
ATOM 5701 C CA . ARG B 1 265 ? 1.429 11.383 10.125 1 50.66 265 ARG B CA 1
ATOM 5702 C C . ARG B 1 265 ? 2.521 11.094 11.148 1 50.66 265 ARG B C 1
ATOM 5704 O O . ARG B 1 265 ? 2.826 11.945 11.992 1 50.66 265 ARG B O 1
ATOM 5711 N N . ASP B 1 266 ? 2.932 9.812 11.227 1 48.59 266 ASP B N 1
ATOM 5712 C CA . ASP B 1 266 ? 3.939 9.703 12.273 1 48.59 266 ASP B CA 1
ATOM 5713 C C . ASP B 1 266 ? 5.238 10.391 11.867 1 48.59 266 ASP B C 1
ATOM 5715 O O . ASP B 1 266 ? 6.004 9.852 11.062 1 48.59 266 ASP B O 1
ATOM 5719 N N . VAL B 1 267 ? 5.051 11.664 11.742 1 51.09 267 VAL B N 1
ATOM 5720 C CA . VAL B 1 267 ? 6.332 12.359 11.617 1 51.09 267 VAL B CA 1
ATOM 5721 C C . VAL B 1 267 ? 7.34 11.758 12.594 1 51.09 267 VAL B C 1
ATOM 5723 O O . VAL B 1 267 ? 7.18 11.867 13.812 1 51.09 267 VAL B O 1
ATOM 5726 N N . PRO B 1 268 ? 8.062 10.734 12 1 55.66 268 PRO B N 1
ATOM 5727 C CA . PRO B 1 268 ? 9.031 10.164 12.945 1 55.66 268 PRO B CA 1
ATOM 5728 C C . PRO B 1 268 ? 9.836 11.234 13.672 1 55.66 268 PRO B C 1
ATOM 5730 O O . PRO B 1 268 ? 10.148 12.281 13.094 1 55.66 268 PRO B O 1
ATOM 5733 N N . GLN B 1 269 ? 9.656 11.25 14.984 1 61.75 269 GLN B N 1
ATOM 5734 C CA . GLN B 1 269 ? 10.602 12.039 15.766 1 61.75 269 GLN B CA 1
ATOM 5735 C C . GLN B 1 269 ? 12.031 11.828 15.273 1 61.75 269 GLN B C 1
ATOM 5737 O O . GLN B 1 269 ? 12.375 10.758 14.781 1 61.75 269 GLN B O 1
ATOM 5742 N N . ASP B 1 270 ? 12.719 12.984 15.211 1 74.19 270 ASP B N 1
ATOM 5743 C CA . ASP B 1 270 ? 14.125 12.875 14.836 1 74.19 270 ASP B CA 1
ATOM 5744 C C . ASP B 1 270 ? 14.828 11.805 15.664 1 74.19 270 ASP B C 1
ATOM 5746 O O . ASP B 1 270 ? 14.633 11.711 16.875 1 74.19 270 ASP B O 1
ATOM 5750 N N . THR B 1 271 ? 15.461 10.984 15.047 1 73.19 271 THR B N 1
ATOM 5751 C CA . THR B 1 271 ? 16.266 9.969 15.719 1 73.19 271 THR B CA 1
ATOM 5752 C C . THR B 1 271 ? 17.438 10.609 16.469 1 73.19 271 THR B C 1
ATOM 5754 O O . THR B 1 271 ? 17.766 11.773 16.234 1 73.19 271 THR B O 1
ATOM 5757 N N . ALA B 1 272 ? 17.953 9.852 17.344 1 71 272 ALA B N 1
ATOM 5758 C CA . ALA B 1 272 ? 19.125 10.32 18.078 1 71 272 ALA B CA 1
ATOM 5759 C C . ALA B 1 272 ? 20.25 10.703 17.109 1 71 272 ALA B C 1
ATOM 5761 O O . ALA B 1 272 ? 20.953 11.688 17.344 1 71 272 ALA B O 1
ATOM 5762 N N . TYR B 1 273 ? 20.297 10.016 16.078 1 74.31 273 TYR B N 1
ATOM 5763 C CA . TYR B 1 273 ? 21.312 10.281 15.062 1 74.31 273 TYR B CA 1
ATOM 5764 C C . TYR B 1 273 ? 21.062 11.617 14.367 1 74.31 273 TYR B C 1
ATOM 5766 O O . TYR B 1 273 ? 21.984 12.414 14.172 1 74.31 273 TYR B O 1
ATOM 5774 N N . GLU B 1 274 ? 19.875 11.828 14.078 1 79.12 274 GLU B N 1
ATOM 5775 C CA . GLU B 1 274 ? 19.5 13.078 13.406 1 79.12 274 GLU B CA 1
ATOM 5776 C C . GLU B 1 274 ? 19.734 14.281 14.312 1 79.12 274 GLU B C 1
ATOM 5778 O O . GLU B 1 274 ? 20.25 15.312 13.859 1 79.12 274 GLU B O 1
ATOM 5783 N N . LEU B 1 275 ? 19.469 14.031 15.562 1 80.5 275 LEU B N 1
ATOM 5784 C CA . LEU B 1 275 ? 19.641 15.109 16.531 1 80.5 275 LEU B CA 1
ATOM 5785 C C . LEU B 1 275 ? 21.125 15.422 16.734 1 80.5 275 LEU B C 1
ATOM 5787 O O . LEU B 1 275 ? 21.5 16.594 16.828 1 80.5 275 LEU B O 1
ATOM 5791 N N . ALA B 1 276 ? 21.859 14.391 16.75 1 82.62 276 ALA B N 1
ATOM 5792 C CA . ALA B 1 276 ? 23.297 14.562 16.922 1 82.62 276 ALA B CA 1
ATOM 5793 C C . ALA B 1 276 ? 23.906 15.305 15.734 1 82.62 276 ALA B C 1
ATOM 5795 O O . ALA B 1 276 ? 24.766 16.188 15.906 1 82.62 276 ALA B O 1
ATOM 5796 N N . LEU B 1 277 ? 23.531 15 14.602 1 87.25 277 LEU B N 1
ATOM 5797 C CA . LEU B 1 277 ? 24.047 15.648 13.398 1 87.25 277 LEU B CA 1
ATOM 5798 C C . LEU B 1 277 ? 23.625 17.125 13.359 1 87.25 277 LEU B C 1
ATOM 5800 O O . LEU B 1 277 ? 24.438 17.984 13.055 1 87.25 277 LEU B O 1
ATOM 5804 N N . LYS B 1 278 ? 22.422 17.344 13.688 1 86.88 278 LYS B N 1
ATOM 5805 C CA . LYS B 1 278 ? 21.938 18.719 13.703 1 86.88 278 LYS B CA 1
ATOM 5806 C C . LYS B 1 278 ? 22.688 19.562 14.727 1 86.88 278 LYS B C 1
ATOM 5808 O O . LYS B 1 278 ? 23.031 20.719 14.469 1 86.88 278 LYS B O 1
ATOM 5813 N N . ALA B 1 279 ? 22.906 18.938 15.836 1 85.88 279 ALA B N 1
ATOM 5814 C CA . ALA B 1 279 ? 23.641 19.625 16.891 1 85.88 279 ALA B CA 1
ATOM 5815 C C . ALA B 1 279 ? 25.062 19.953 16.438 1 85.88 279 ALA B C 1
ATOM 5817 O O . ALA B 1 279 ? 25.562 21.062 16.703 1 85.88 279 ALA B O 1
ATOM 5818 N N . ALA B 1 280 ? 25.641 19.016 15.828 1 88.62 280 ALA B N 1
ATOM 5819 C CA . ALA B 1 280 ? 27 19.234 15.32 1 88.62 280 ALA B CA 1
ATOM 5820 C C . ALA B 1 280 ? 27.016 20.344 14.281 1 88.62 280 ALA B C 1
ATOM 5822 O O . ALA B 1 280 ? 27.938 21.188 14.273 1 88.62 280 ALA B O 1
ATOM 5823 N N . PHE B 1 281 ? 26.047 20.391 13.445 1 90 281 PHE B N 1
ATOM 5824 C CA . PHE B 1 281 ? 25.938 21.422 12.422 1 90 281 PHE B CA 1
ATOM 5825 C C . PHE B 1 281 ? 25.719 22.797 13.047 1 90 281 PHE B C 1
ATOM 5827 O O . PHE B 1 281 ? 26.359 23.781 12.641 1 90 281 PHE B O 1
ATOM 5834 N N . ASP B 1 282 ? 24.891 22.781 14 1 87.88 282 ASP B N 1
ATOM 5835 C CA . ASP B 1 282 ? 24.594 24.031 14.688 1 87.88 282 ASP B CA 1
ATOM 5836 C C . ASP B 1 282 ? 25.828 24.594 15.383 1 87.88 282 ASP B C 1
ATOM 5838 O O . ASP B 1 282 ? 26.078 25.797 15.336 1 87.88 282 ASP B O 1
ATOM 5842 N N . ALA B 1 283 ? 26.531 23.719 16 1 88.06 283 ALA B N 1
ATOM 5843 C CA . ALA B 1 283 ? 27.75 24.125 16.672 1 88.06 283 ALA B CA 1
ATOM 5844 C C . ALA B 1 283 ? 28.75 24.703 15.68 1 88.06 283 ALA B C 1
ATOM 5846 O O . ALA B 1 283 ? 29.406 25.719 15.961 1 88.06 283 ALA B O 1
ATOM 5847 N N . LEU B 1 284 ? 28.844 24.094 14.57 1 90.69 284 LEU B N 1
ATOM 5848 C CA . LEU B 1 284 ? 29.75 24.562 13.523 1 90.69 284 LEU B CA 1
ATOM 5849 C C . LEU B 1 284 ? 29.328 25.938 13.023 1 90.69 284 LEU B C 1
ATOM 5851 O O . LEU B 1 284 ? 30.156 26.828 12.875 1 90.69 284 LEU B O 1
ATOM 5855 N N . LEU B 1 285 ? 28.094 26.156 12.836 1 90.25 285 LEU B N 1
ATOM 5856 C CA . LEU B 1 285 ? 27.547 27.391 12.273 1 90.25 285 LEU B CA 1
ATOM 5857 C C . LEU B 1 285 ? 27.672 28.547 13.266 1 90.25 285 LEU B C 1
ATOM 5859 O O . LEU B 1 285 ? 27.812 29.703 12.867 1 90.25 285 LEU B O 1
ATOM 5863 N N . ARG B 1 286 ? 27.688 28.188 14.508 1 88.81 286 ARG B N 1
ATOM 5864 C CA . ARG B 1 286 ? 27.75 29.219 15.547 1 88.81 286 ARG B CA 1
ATOM 5865 C C . ARG B 1 286 ? 29.188 29.672 15.773 1 88.81 286 ARG B C 1
ATOM 5867 O O . ARG B 1 286 ? 29.422 30.719 16.391 1 88.81 286 ARG B O 1
ATOM 5874 N N . ASP B 1 287 ? 30.078 28.875 15.32 1 90.12 287 ASP B N 1
ATOM 5875 C CA . ASP B 1 287 ? 31.484 29.234 15.469 1 90.12 287 ASP B CA 1
ATOM 5876 C C . ASP B 1 287 ? 31.906 30.266 14.422 1 90.12 287 ASP B C 1
ATOM 5878 O O . ASP B 1 287 ? 32.219 29.906 13.281 1 90.12 287 ASP B O 1
ATOM 5882 N N . SER B 1 288 ? 32.094 31.469 14.82 1 88.88 288 SER B N 1
ATOM 5883 C CA . SER B 1 288 ? 32.375 32.562 13.898 1 88.88 288 SER B CA 1
ATOM 5884 C C . SER B 1 288 ? 33.812 32.469 13.359 1 88.88 288 SER B C 1
ATOM 5886 O O . SER B 1 288 ? 34.125 33.094 12.352 1 88.88 288 SER B O 1
ATOM 5888 N N . SER B 1 289 ? 34.594 31.625 14 1 89.12 289 SER B N 1
ATOM 5889 C CA . SER B 1 289 ? 35.969 31.484 13.547 1 89.12 289 SER B CA 1
ATOM 5890 C C . SER B 1 289 ? 36.062 30.5 12.383 1 89.12 289 SER B C 1
ATOM 5892 O O . SER B 1 289 ? 37.062 30.484 11.656 1 89.12 289 SER B O 1
ATOM 5894 N N . TYR B 1 290 ? 35.062 29.781 12.266 1 89.12 290 TYR B N 1
ATOM 5895 C CA . TYR B 1 290 ? 35.062 28.844 11.156 1 89.12 290 TYR B CA 1
ATOM 5896 C C . TYR B 1 290 ? 34.531 29.484 9.891 1 89.12 290 TYR B C 1
ATOM 5898 O O . TYR B 1 290 ? 33.406 29.984 9.875 1 89.12 290 TYR B O 1
ATOM 5906 N N . LEU B 1 291 ? 35.281 29.438 8.844 1 89.31 291 LEU B N 1
ATOM 5907 C CA . LEU B 1 291 ? 34.906 30.047 7.566 1 89.31 291 LEU B CA 1
ATOM 5908 C C . LEU B 1 291 ? 34.281 31.422 7.781 1 89.31 291 LEU B C 1
ATOM 5910 O O . LEU B 1 291 ? 33.125 31.625 7.43 1 89.31 291 LEU B O 1
ATOM 5914 N N . PRO B 1 292 ? 35.062 32.281 8.305 1 90.62 292 PRO B N 1
ATOM 5915 C CA . PRO B 1 292 ? 34.5 33.594 8.641 1 90.62 292 PRO B CA 1
ATOM 5916 C C . PRO B 1 292 ? 33.938 34.344 7.418 1 90.62 292 PRO B C 1
ATOM 5918 O O . PRO B 1 292 ? 32.969 35.094 7.539 1 90.62 292 PRO B O 1
ATOM 5921 N N . GLY B 1 293 ? 34.531 34.188 6.227 1 91.31 293 GLY B N 1
ATOM 5922 C CA . GLY B 1 293 ? 34.031 34.812 5.012 1 91.31 293 GLY B CA 1
ATOM 5923 C C . GLY B 1 293 ? 33.062 33.938 4.246 1 91.31 293 GLY B C 1
ATOM 5924 O O . GLY B 1 293 ? 32.625 34.312 3.15 1 91.31 293 GLY B O 1
ATOM 5925 N N . GLY B 1 294 ? 32.781 32.906 4.855 1 91.31 294 GLY B N 1
ATOM 5926 C CA . GLY B 1 294 ? 31.969 31.922 4.145 1 91.31 294 GLY B CA 1
ATOM 5927 C C . GLY B 1 294 ? 32.781 30.938 3.346 1 91.31 294 GLY B C 1
ATOM 5928 O O . GLY B 1 294 ? 34 31.031 3.293 1 91.31 294 GLY B O 1
ATOM 5929 N N . GLY B 1 295 ? 32.062 29.953 2.855 1 91.81 295 GLY B N 1
ATOM 5930 C CA . GLY B 1 295 ? 32.75 28.922 2.084 1 91.81 295 GLY B CA 1
ATOM 5931 C C . GLY B 1 295 ? 31.891 27.703 1.812 1 91.81 295 GLY B C 1
ATOM 5932 O O . GLY B 1 295 ? 30.672 27.766 1.916 1 91.81 295 GLY B O 1
ATOM 5933 N N . LEU B 1 296 ? 32.594 26.672 1.277 1 92.06 296 LEU B N 1
ATOM 5934 C CA . LEU B 1 296 ? 31.922 25.438 0.905 1 92.06 296 LEU B CA 1
ATOM 5935 C C . LEU B 1 296 ? 32.312 24.297 1.842 1 92.06 296 LEU B C 1
ATOM 5937 O O . LEU B 1 296 ? 33.5 24.109 2.145 1 92.06 296 LEU B O 1
ATOM 5941 N N . LEU B 1 297 ? 31.266 23.688 2.371 1 92.25 297 LEU B N 1
ATOM 5942 C CA . LEU B 1 297 ? 31.406 22.469 3.158 1 92.25 297 LEU B CA 1
ATOM 5943 C C . LEU B 1 297 ? 31 21.25 2.344 1 92.25 297 LEU B C 1
ATOM 5945 O O . LEU B 1 297 ? 29.922 21.219 1.753 1 92.25 297 LEU B O 1
ATOM 5949 N N . GLY B 1 298 ? 31.906 20.25 2.285 1 92.56 298 GLY B N 1
ATOM 5950 C CA . GLY B 1 298 ? 31.672 19.094 1.441 1 92.56 298 GLY B CA 1
ATOM 5951 C C . GLY B 1 298 ? 31.453 17.812 2.23 1 92.56 298 GLY B C 1
ATOM 5952 O O . GLY B 1 298 ? 32.094 17.609 3.264 1 92.56 298 GLY B O 1
ATOM 5953 N N . PHE B 1 299 ? 30.562 17.016 1.744 1 92.44 299 PHE B N 1
ATOM 5954 C CA . PHE B 1 299 ? 30.281 15.695 2.299 1 92.44 299 PHE B CA 1
ATOM 5955 C C . PHE B 1 299 ? 30.328 14.633 1.208 1 92.44 299 PHE B C 1
ATOM 5957 O O . PHE B 1 299 ? 29.484 14.633 0.302 1 92.44 299 PHE B O 1
ATOM 5964 N N . GLY B 1 300 ? 31.359 13.727 1.318 1 91.19 300 GLY B N 1
ATOM 5965 C CA . GLY B 1 300 ? 31.266 12.539 0.491 1 91.19 300 GLY B CA 1
ATOM 5966 C C . GLY B 1 300 ? 30.109 11.633 0.88 1 91.19 300 GLY B C 1
ATOM 5967 O O . GLY B 1 300 ? 30.016 11.203 2.031 1 91.19 300 GLY B O 1
ATOM 5968 N N . LEU B 1 301 ? 29.25 11.367 -0.076 1 90.19 301 LEU B N 1
ATOM 5969 C CA . LEU B 1 301 ? 28.062 10.57 0.235 1 90.19 301 LEU B CA 1
ATOM 5970 C C . LEU B 1 301 ? 28.438 9.102 0.433 1 90.19 301 LEU B C 1
ATOM 5972 O O . LEU B 1 301 ? 29.375 8.609 -0.196 1 90.19 301 LEU B O 1
ATOM 5976 N N . ARG B 1 302 ? 27.703 8.523 1.273 1 86.25 302 ARG B N 1
ATOM 5977 C CA . ARG B 1 302 ? 27.969 7.129 1.611 1 86.25 302 ARG B CA 1
ATOM 5978 C C . ARG B 1 302 ? 27.344 6.184 0.591 1 86.25 302 ARG B C 1
ATOM 5980 O O . ARG B 1 302 ? 27.891 5.109 0.317 1 86.25 302 ARG B O 1
ATOM 5987 N N . HIS B 1 303 ? 26.25 6.547 0.074 1 89.44 303 HIS B N 1
ATOM 5988 C CA . HIS B 1 303 ? 25.547 5.723 -0.893 1 89.44 303 HIS B CA 1
ATOM 5989 C C . HIS B 1 303 ? 25.812 6.188 -2.32 1 89.44 303 HIS B C 1
ATOM 5991 O O . HIS B 1 303 ? 26.312 7.293 -2.533 1 89.44 303 HIS B O 1
ATOM 5997 N N . GLU B 1 304 ? 25.484 5.266 -3.227 1 89.44 304 GLU B N 1
ATOM 5998 C CA . GLU B 1 304 ? 25.562 5.57 -4.652 1 89.44 304 GLU B CA 1
ATOM 5999 C C . GLU B 1 304 ? 24.188 5.789 -5.262 1 89.44 304 GLU B C 1
ATOM 6001 O O . GLU B 1 304 ? 23.188 5.246 -4.77 1 89.44 304 GLU B O 1
ATOM 6006 N N . TYR B 1 305 ? 24.203 6.574 -6.301 1 89.75 305 TYR B N 1
ATOM 6007 C CA . TYR B 1 305 ? 22.922 6.945 -6.895 1 89.75 305 TYR B CA 1
ATOM 6008 C C . TYR B 1 305 ? 22.953 6.777 -8.406 1 89.75 305 TYR B C 1
ATOM 6010 O O . TYR B 1 305 ? 24.016 6.922 -9.031 1 89.75 305 TYR B O 1
ATOM 6018 N N . PRO B 1 306 ? 21.75 6.438 -8.953 1 86.19 306 PRO B N 1
ATOM 6019 C CA . PRO B 1 306 ? 21.703 6.145 -10.391 1 86.19 306 PRO B CA 1
ATOM 6020 C C . PRO B 1 306 ? 21.859 7.395 -11.25 1 86.19 306 PRO B C 1
ATOM 6022 O O . PRO B 1 306 ? 21.312 8.453 -10.914 1 86.19 306 PRO B O 1
ATOM 6025 N N . VAL B 1 307 ? 22.641 7.246 -12.289 1 81.06 307 VAL B N 1
ATOM 6026 C CA . VAL B 1 307 ? 22.781 8.273 -13.32 1 81.06 307 VAL B CA 1
ATOM 6027 C C . VAL B 1 307 ? 22.469 7.676 -14.695 1 81.06 307 VAL B C 1
ATOM 6029 O O . VAL B 1 307 ? 22.828 6.523 -14.961 1 81.06 307 VAL B O 1
ATOM 6032 N N . ASP B 1 308 ? 21.734 8.414 -15.484 1 73.19 308 ASP B N 1
ATOM 6033 C CA . ASP B 1 308 ? 21.344 7.957 -16.812 1 73.19 308 ASP B CA 1
ATOM 6034 C C . ASP B 1 308 ? 22.547 7.973 -17.766 1 73.19 308 ASP B C 1
ATOM 6036 O O . ASP B 1 308 ? 23.281 8.953 -17.812 1 73.19 308 ASP B O 1
ATOM 6040 N N . LEU B 1 309 ? 22.812 6.781 -18.266 1 61.25 309 LEU B N 1
ATOM 6041 C CA . LEU B 1 309 ? 23.844 6.742 -19.312 1 61.25 309 LEU B CA 1
ATOM 6042 C C . LEU B 1 309 ? 23.188 6.73 -20.703 1 61.25 309 LEU B C 1
ATOM 6044 O O . LEU B 1 309 ? 23.859 6.418 -21.688 1 61.25 309 LEU B O 1
ATOM 6048 N N . THR B 1 310 ? 22.016 7.281 -20.859 1 52.31 310 THR B N 1
ATOM 6049 C CA . THR B 1 310 ? 21.422 7.16 -22.172 1 52.31 310 THR B CA 1
ATOM 6050 C C . THR B 1 310 ? 22.484 7.301 -23.266 1 52.31 310 THR B C 1
ATOM 6052 O O . THR B 1 310 ? 23.469 8.008 -23.094 1 52.31 310 THR B O 1
ATOM 6055 N N . GLU B 1 311 ? 22.484 6.305 -24.125 1 47.59 311 GLU B N 1
ATOM 6056 C CA . GLU B 1 311 ? 23.266 6.152 -25.344 1 47.59 311 GLU B CA 1
ATOM 6057 C C . GLU B 1 311 ? 23.375 7.477 -26.109 1 47.59 311 GLU B C 1
ATOM 6059 O O . GLU B 1 311 ? 22.5 7.812 -26.906 1 47.59 311 GLU B O 1
ATOM 6064 N N . ILE B 1 312 ? 23.531 8.57 -25.516 1 42 312 ILE B N 1
ATOM 6065 C CA . ILE B 1 312 ? 23.766 9.523 -26.594 1 42 312 ILE B CA 1
ATOM 6066 C C . ILE B 1 312 ? 24.875 9.016 -27.516 1 42 312 ILE B C 1
ATOM 6068 O O . ILE B 1 312 ? 25.906 8.539 -27.047 1 42 312 ILE B O 1
ATOM 6072 N N . GLU B 1 313 ? 24.484 8.641 -28.609 1 44.56 313 GLU B N 1
ATOM 6073 C CA . GLU B 1 313 ? 25.516 8.406 -29.609 1 44.56 313 GLU B CA 1
ATOM 6074 C C . GLU B 1 313 ? 26.812 9.133 -29.25 1 44.56 313 GLU B C 1
ATOM 6076 O O . GLU B 1 313 ? 26.797 10.312 -28.906 1 44.56 313 GLU B O 1
ATOM 6081 N N . PRO B 1 314 ? 27.766 8.266 -28.703 1 45.31 314 PRO B N 1
ATOM 6082 C CA . PRO B 1 314 ? 29.031 8.969 -28.531 1 45.31 314 PRO B CA 1
ATOM 6083 C C . PRO B 1 314 ? 29.188 10.141 -29.5 1 45.31 314 PRO B C 1
ATOM 6085 O O . PRO B 1 314 ? 29.125 9.953 -30.719 1 45.31 314 PRO B O 1
ATOM 6088 N N . LYS B 1 315 ? 28.562 11.117 -29.281 1 44.62 315 LYS B N 1
ATOM 6089 C CA . LYS B 1 315 ? 28.828 12.203 -30.219 1 44.62 315 LYS B CA 1
ATOM 6090 C C . LYS B 1 315 ? 30.25 12.711 -30.078 1 44.62 315 LYS B C 1
ATOM 6092 O O . LYS B 1 315 ? 30.797 12.75 -28.984 1 44.62 315 LYS B O 1
ATOM 6097 N N . ILE B 1 316 ? 30.969 12.539 -31.094 1 45.38 316 ILE B N 1
ATOM 6098 C CA . ILE B 1 316 ? 32.281 13.156 -31.234 1 45.38 316 ILE B CA 1
ATOM 6099 C C . ILE B 1 316 ? 32.188 14.625 -30.828 1 45.38 316 ILE B C 1
ATOM 6101 O O . ILE B 1 316 ? 31.359 15.367 -31.344 1 45.38 316 ILE B O 1
ATOM 6105 N N . TYR B 1 317 ? 32.719 14.828 -29.688 1 49.03 317 TYR B N 1
ATOM 6106 C CA . TYR B 1 317 ? 32.812 16.234 -29.281 1 49.03 317 TYR B CA 1
ATOM 6107 C C . TYR B 1 317 ? 33.312 17.094 -30.438 1 49.03 317 TYR B C 1
ATOM 6109 O O . TYR B 1 317 ? 34.344 16.844 -31.031 1 49.03 317 TYR B O 1
ATOM 6117 N N . THR B 1 318 ? 32.438 17.781 -31.094 1 50.66 318 THR B N 1
ATOM 6118 C CA . THR B 1 318 ? 32.844 18.891 -31.953 1 50.66 318 THR B CA 1
ATOM 6119 C C . THR B 1 318 ? 32.969 20.188 -31.156 1 50.66 318 THR B C 1
ATOM 6121 O O . THR B 1 318 ? 32.062 20.531 -30.391 1 50.66 318 THR B O 1
ATOM 6124 N N . PRO B 1 319 ? 34.125 20.734 -31.109 1 50.25 319 PRO B N 1
ATOM 6125 C CA . PRO B 1 319 ? 34.25 22.062 -30.5 1 50.25 319 PRO B CA 1
ATOM 6126 C C . PRO B 1 319 ? 33.031 22.953 -30.781 1 50.25 319 PRO B C 1
ATOM 6128 O O . PRO B 1 319 ? 32.531 22.984 -31.906 1 50.25 319 PRO B O 1
ATOM 6131 N N . GLY B 1 320 ? 32.375 23.484 -29.719 1 52.81 320 GLY B N 1
ATOM 6132 C CA . GLY B 1 320 ? 31.188 24.328 -29.812 1 52.81 320 GLY B CA 1
ATOM 6133 C C . GLY B 1 320 ? 29.906 23.609 -29.391 1 52.81 320 GLY B C 1
ATOM 6134 O O . GLY B 1 320 ? 28.859 24.234 -29.25 1 52.81 320 GLY B O 1
ATOM 6135 N N . TYR B 1 321 ? 30.016 22.359 -29.391 1 52.41 321 TYR B N 1
ATOM 6136 C CA . TYR B 1 321 ? 28.797 21.625 -29.031 1 52.41 321 TYR B CA 1
ATOM 6137 C C . TYR B 1 321 ? 28.609 21.609 -27.516 1 52.41 321 TYR B C 1
ATOM 6139 O O . TYR B 1 321 ? 29.5 21.188 -26.781 1 52.41 321 TYR B O 1
ATOM 6147 N N . GLU B 1 322 ? 27.703 22.328 -27.094 1 58.06 322 GLU B N 1
ATOM 6148 C CA . GLU B 1 322 ? 27.281 22.328 -25.688 1 58.06 322 GLU B CA 1
ATOM 6149 C C . GLU B 1 322 ? 26.672 20.984 -25.312 1 58.06 322 GLU B C 1
ATOM 6151 O O . GLU B 1 322 ? 25.703 20.547 -25.922 1 58.06 322 GLU B O 1
ATOM 6156 N N . VAL B 1 323 ? 27.484 20.156 -24.719 1 60.19 323 VAL B N 1
ATOM 6157 C CA . VAL B 1 323 ? 26.938 18.891 -24.234 1 60.19 323 VAL B CA 1
ATOM 6158 C C . VAL B 1 323 ? 26.094 19.125 -23 1 60.19 323 VAL B C 1
ATOM 6160 O O . VAL B 1 323 ? 26.562 19.688 -22.016 1 60.19 323 VAL B O 1
ATOM 6163 N N . PRO B 1 324 ? 24.844 18.844 -23.141 1 67.44 324 PRO B N 1
ATOM 6164 C CA . PRO B 1 324 ? 23.984 19.047 -21.984 1 67.44 324 PRO B CA 1
ATOM 6165 C C . PRO B 1 324 ? 24.344 18.141 -20.797 1 67.44 324 PRO B C 1
ATOM 6167 O O . PRO B 1 324 ? 24.781 17 -21 1 67.44 324 PRO B O 1
ATOM 6170 N N . LEU B 1 325 ? 24.406 18.719 -19.594 1 73.94 325 LEU B N 1
ATOM 6171 C CA . LEU B 1 325 ? 24.609 17.969 -18.344 1 73.94 325 LEU B CA 1
ATOM 6172 C C . LEU B 1 325 ? 23.266 17.5 -17.797 1 73.94 325 LEU B C 1
ATOM 6174 O O . LEU B 1 325 ? 22.266 18.203 -17.875 1 73.94 325 LEU B O 1
ATOM 6178 N N . THR B 1 326 ? 23.281 16.219 -17.391 1 75.81 326 THR B N 1
ATOM 6179 C CA . THR B 1 326 ? 22.141 15.758 -16.609 1 75.81 326 THR B CA 1
ATOM 6180 C C . THR B 1 326 ? 22.234 16.266 -15.18 1 75.81 326 THR B C 1
ATOM 6182 O O . THR B 1 326 ? 23.156 15.914 -14.445 1 75.81 326 THR B O 1
ATOM 6185 N N . PRO B 1 327 ? 21.281 17.094 -14.852 1 80.75 327 PRO B N 1
ATOM 6186 C CA . PRO B 1 327 ? 21.359 17.656 -13.5 1 80.75 327 PRO B CA 1
ATOM 6187 C C . PRO B 1 327 ? 21.188 16.594 -12.414 1 80.75 327 PRO B C 1
ATOM 6189 O O . PRO B 1 327 ? 20.422 15.648 -12.586 1 80.75 327 PRO B O 1
ATOM 6192 N N . LEU B 1 328 ? 21.922 16.828 -11.32 1 87.88 328 LEU B N 1
ATOM 6193 C CA . LEU B 1 328 ? 21.938 15.867 -10.227 1 87.88 328 LEU B CA 1
ATOM 6194 C C . LEU B 1 328 ? 20.906 16.234 -9.164 1 87.88 328 LEU B C 1
ATOM 6196 O O . LEU B 1 328 ? 20.547 15.398 -8.336 1 87.88 328 LEU B O 1
ATOM 6200 N N . ASP B 1 329 ? 20.406 17.438 -9.133 1 83.19 329 ASP B N 1
ATOM 6201 C CA . ASP B 1 329 ? 19.641 17.953 -8.008 1 83.19 329 ASP B CA 1
ATOM 6202 C C . ASP B 1 329 ? 18.297 17.234 -7.879 1 83.19 329 ASP B C 1
ATOM 6204 O O . ASP B 1 329 ? 17.688 17.234 -6.812 1 83.19 329 ASP B O 1
ATOM 6208 N N . GLN B 1 330 ? 17.922 16.531 -9.008 1 84.5 330 GLN B N 1
ATOM 6209 C CA . GLN B 1 330 ? 16.703 15.742 -8.938 1 84.5 330 GLN B CA 1
ATOM 6210 C C . GLN B 1 330 ? 16.844 14.57 -7.973 1 84.5 330 GLN B C 1
ATOM 6212 O O . GLN B 1 330 ? 15.852 14.023 -7.492 1 84.5 330 GLN B O 1
ATOM 6217 N N . LEU B 1 331 ? 18.109 14.266 -7.668 1 91.25 331 LEU B N 1
ATOM 6218 C CA . LEU B 1 331 ? 18.375 13.117 -6.809 1 91.25 331 LEU B CA 1
ATOM 6219 C C . LEU B 1 331 ? 18.344 13.523 -5.34 1 91.25 331 LEU B C 1
ATOM 6221 O O . LEU B 1 331 ? 18.375 12.672 -4.453 1 91.25 331 LEU B O 1
ATOM 6225 N N . LEU B 1 332 ? 18.234 14.836 -5.07 1 91.62 332 LEU B N 1
ATOM 6226 C CA . LEU B 1 332 ? 18.25 15.312 -3.689 1 91.62 332 LEU B CA 1
ATOM 6227 C C . LEU B 1 332 ? 17.047 14.758 -2.92 1 91.62 332 LEU B C 1
ATOM 6229 O O . LEU B 1 332 ? 17.141 14.516 -1.713 1 91.62 332 LEU B O 1
ATOM 6233 N N . GLY B 1 333 ? 16.016 14.461 -3.6 1 89.06 333 GLY B N 1
ATOM 6234 C CA . GLY B 1 333 ? 14.789 14.008 -2.959 1 89.06 333 GLY B CA 1
ATOM 6235 C C . GLY B 1 333 ? 14.758 12.508 -2.732 1 89.06 333 GLY B C 1
ATOM 6236 O O . GLY B 1 333 ? 13.812 11.984 -2.129 1 89.06 333 GLY B O 1
ATOM 6237 N N . VAL B 1 334 ? 15.875 11.766 -3.15 1 92.44 334 VAL B N 1
ATOM 6238 C CA . VAL B 1 334 ? 15.812 10.312 -3.061 1 92.44 334 VAL B CA 1
ATOM 6239 C C . VAL B 1 334 ? 17.078 9.789 -2.393 1 92.44 334 VAL B C 1
ATOM 6241 O O . VAL B 1 334 ? 17.5 8.648 -2.643 1 92.44 334 VAL B O 1
ATOM 6244 N N . LEU B 1 335 ? 17.703 10.641 -1.604 1 92.12 335 LEU B N 1
ATOM 6245 C CA . LEU B 1 335 ? 18.922 10.211 -0.924 1 92.12 335 LEU B CA 1
ATOM 6246 C C . LEU B 1 335 ? 18.609 9.125 0.099 1 92.12 335 LEU B C 1
ATOM 6248 O O . LEU B 1 335 ? 17.484 9.016 0.578 1 92.12 335 LEU B O 1
ATOM 6252 N N . LYS B 1 336 ? 19.594 8.312 0.406 1 90.12 336 LYS B N 1
ATOM 6253 C CA . LYS B 1 336 ? 19.406 7.133 1.242 1 90.12 336 LYS B CA 1
ATOM 6254 C C . LYS B 1 336 ? 20.094 7.297 2.596 1 90.12 336 LYS B C 1
ATOM 6256 O O . LYS B 1 336 ? 21.141 7.941 2.689 1 90.12 336 LYS B O 1
ATOM 6261 N N . GLY B 1 337 ? 19.484 6.723 3.674 1 85.5 337 GLY B N 1
ATOM 6262 C CA . GLY B 1 337 ? 20.125 6.559 4.969 1 85.5 337 GLY B CA 1
ATOM 6263 C C . GLY B 1 337 ? 20.703 7.852 5.516 1 85.5 337 GLY B C 1
ATOM 6264 O O . GLY B 1 337 ? 20 8.859 5.598 1 85.5 337 GLY B O 1
ATOM 6265 N N . SER B 1 338 ? 22 7.781 5.805 1 85.5 338 SER B N 1
ATOM 6266 C CA . SER B 1 338 ? 22.688 8.914 6.41 1 85.5 338 SER B CA 1
ATOM 6267 C C . SER B 1 338 ? 22.719 10.117 5.469 1 85.5 338 SER B C 1
ATOM 6269 O O . SER B 1 338 ? 22.703 11.266 5.922 1 85.5 338 SER B O 1
ATOM 6271 N N . ASP B 1 339 ? 22.766 9.758 4.184 1 90.62 339 ASP B N 1
ATOM 6272 C CA . ASP B 1 339 ? 22.75 10.852 3.211 1 90.62 339 ASP B CA 1
ATOM 6273 C C . ASP B 1 339 ? 21.438 11.641 3.305 1 90.62 339 ASP B C 1
ATOM 6275 O O . ASP B 1 339 ? 21.453 12.867 3.221 1 90.62 339 ASP B O 1
ATOM 6279 N N . ALA B 1 340 ? 20.406 10.906 3.441 1 89.75 340 ALA B N 1
ATOM 6280 C CA . ALA B 1 340 ? 19.094 11.547 3.564 1 89.75 340 ALA B CA 1
ATOM 6281 C C . ALA B 1 340 ? 19.016 12.375 4.844 1 89.75 340 ALA B C 1
ATOM 6283 O O . ALA B 1 340 ? 18.453 13.477 4.844 1 89.75 340 ALA B O 1
ATOM 6284 N N . ILE B 1 341 ? 19.531 11.883 5.887 1 86.44 341 ILE B N 1
ATOM 6285 C CA . ILE B 1 341 ? 19.531 12.578 7.172 1 86.44 341 ILE B CA 1
ATOM 6286 C C . ILE B 1 341 ? 20.328 13.875 7.059 1 86.44 341 ILE B C 1
ATOM 6288 O O . ILE B 1 341 ? 19.922 14.914 7.594 1 86.44 341 ILE B O 1
ATOM 6292 N N . LEU B 1 342 ? 21.438 13.742 6.383 1 90.75 342 LEU B N 1
ATOM 6293 C CA . LEU B 1 342 ? 22.266 14.922 6.145 1 90.75 342 LEU B CA 1
ATOM 6294 C C . LEU B 1 342 ? 21.484 15.992 5.383 1 90.75 342 LEU B C 1
ATOM 6296 O O . LEU B 1 342 ? 21.484 17.156 5.773 1 90.75 342 LEU B O 1
ATOM 6300 N N . GLN B 1 343 ? 20.891 15.602 4.332 1 92.81 343 GLN B N 1
ATOM 6301 C CA . GLN B 1 343 ? 20.094 16.531 3.535 1 92.81 343 GLN B CA 1
ATOM 6302 C C . GLN B 1 343 ? 18.969 17.141 4.363 1 92.81 343 GLN B C 1
ATOM 6304 O O . GLN B 1 343 ? 18.703 18.344 4.262 1 92.81 343 GLN B O 1
ATOM 6309 N N . LYS B 1 344 ? 18.375 16.344 5.137 1 89.56 344 LYS B N 1
ATOM 6310 C CA . LYS B 1 344 ? 17.312 16.828 6.016 1 89.56 344 LYS B CA 1
ATOM 6311 C C . LYS B 1 344 ? 17.844 17.875 6.988 1 89.56 344 LYS B C 1
ATOM 6313 O O . LYS B 1 344 ? 17.203 18.922 7.207 1 89.56 344 LYS B O 1
ATOM 6318 N N . ALA B 1 345 ? 18.922 17.594 7.625 1 89 345 ALA B N 1
ATOM 6319 C CA . ALA B 1 345 ? 19.547 18.531 8.555 1 89 345 ALA B CA 1
ATOM 6320 C C . ALA B 1 345 ? 19.844 19.875 7.879 1 89 345 ALA B C 1
ATOM 6322 O O . ALA B 1 345 ? 19.594 20.938 8.453 1 89 345 ALA B O 1
ATOM 6323 N N . CYS B 1 346 ? 20.359 19.828 6.688 1 92.44 346 CYS B N 1
ATOM 6324 C CA . CYS B 1 346 ? 20.641 21.031 5.93 1 92.44 346 CYS B CA 1
ATOM 6325 C C . CYS B 1 346 ? 19.359 21.828 5.688 1 92.44 346 CYS B C 1
ATOM 6327 O O . CYS B 1 346 ? 19.328 23.047 5.887 1 92.44 346 CYS B O 1
ATOM 6329 N N . LYS B 1 347 ? 18.344 21.141 5.293 1 90.12 347 LYS B N 1
ATOM 6330 C CA . LYS B 1 347 ? 17.062 21.781 5.039 1 90.12 347 LYS B CA 1
ATOM 6331 C C . LYS B 1 347 ? 16.516 22.438 6.309 1 90.12 347 LYS B C 1
ATOM 6333 O O . LYS B 1 347 ? 16.047 23.578 6.277 1 90.12 347 LYS B O 1
ATOM 6338 N N . ASP B 1 348 ? 16.594 21.703 7.391 1 84.94 348 ASP B N 1
ATOM 6339 C CA . ASP B 1 348 ? 16.078 22.188 8.664 1 84.94 348 ASP B CA 1
ATOM 6340 C C . ASP B 1 348 ? 16.828 23.438 9.125 1 84.94 348 ASP B C 1
ATOM 6342 O O . ASP B 1 348 ? 16.234 24.312 9.773 1 84.94 348 ASP B O 1
ATOM 6346 N N . LEU B 1 349 ? 18.047 23.562 8.758 1 88.44 349 LEU B N 1
ATOM 6347 C CA . LEU B 1 349 ? 18.891 24.688 9.188 1 88.44 349 LEU B CA 1
ATOM 6348 C C . LEU B 1 349 ? 18.906 25.781 8.133 1 88.44 349 LEU B C 1
ATOM 6350 O O . LEU B 1 349 ? 19.641 26.766 8.266 1 88.44 349 LEU B O 1
ATOM 6354 N N . GLY B 1 350 ? 18.141 25.547 7 1 89.25 350 GLY B N 1
ATOM 6355 C CA . GLY B 1 350 ? 18.047 26.547 5.945 1 89.25 350 GLY B CA 1
ATOM 6356 C C . GLY B 1 350 ? 19.312 26.656 5.113 1 89.25 350 GLY B C 1
ATOM 6357 O O . GLY B 1 350 ? 19.609 27.719 4.562 1 89.25 350 GLY B O 1
ATOM 6358 N N . LEU B 1 351 ? 20.109 25.672 5.055 1 91.94 351 LEU B N 1
ATOM 6359 C CA . LEU B 1 351 ? 21.359 25.672 4.285 1 91.94 351 LEU B CA 1
ATOM 6360 C C . LEU B 1 351 ? 21.109 25.188 2.857 1 91.94 351 LEU B C 1
ATOM 6362 O O . LEU B 1 351 ? 20.328 24.266 2.635 1 91.94 351 LEU B O 1
ATOM 6366 N N . LYS B 1 352 ? 21.75 25.797 1.967 1 93.12 352 LYS B N 1
ATOM 6367 C CA . LYS B 1 352 ? 21.672 25.375 0.571 1 93.12 352 LYS B CA 1
ATOM 6368 C C . LYS B 1 352 ? 22.641 24.234 0.289 1 93.12 352 LYS B C 1
ATOM 6370 O O . LYS B 1 352 ? 23.859 24.391 0.474 1 93.12 352 LYS B O 1
ATOM 6375 N N . ALA B 1 353 ? 22.125 23.141 -0.099 1 94.25 353 ALA B N 1
ATOM 6376 C CA . ALA B 1 353 ? 22.906 21.953 -0.405 1 94.25 353 ALA B CA 1
ATOM 6377 C C . ALA B 1 353 ? 22.734 21.531 -1.86 1 94.25 353 ALA B C 1
ATOM 6379 O O . ALA B 1 353 ? 21.609 21.516 -2.373 1 94.25 353 ALA B O 1
ATOM 6380 N N . ASN B 1 354 ? 23.844 21.203 -2.531 1 93.81 354 ASN B N 1
ATOM 6381 C CA . ASN B 1 354 ? 23.812 20.781 -3.926 1 93.81 354 ASN B CA 1
ATOM 6382 C C . ASN B 1 354 ? 24.625 19.5 -4.133 1 93.81 354 ASN B C 1
ATOM 6384 O O . ASN B 1 354 ? 25.672 19.312 -3.523 1 93.81 354 ASN B O 1
ATOM 6388 N N . LEU B 1 355 ? 24.094 18.672 -5.012 1 93.81 355 LEU B N 1
ATOM 6389 C CA . LEU B 1 355 ? 24.828 17.484 -5.395 1 93.81 355 LEU B CA 1
ATOM 6390 C C . LEU B 1 355 ? 25.859 17.797 -6.477 1 93.81 355 LEU B C 1
ATOM 6392 O O . LEU B 1 355 ? 25.578 18.578 -7.391 1 93.81 355 LEU B O 1
ATOM 6396 N N . ARG B 1 356 ? 27.031 17.219 -6.316 1 90.81 356 ARG B N 1
ATOM 6397 C CA . ARG B 1 356 ? 28.094 17.359 -7.297 1 90.81 356 ARG B CA 1
ATOM 6398 C C . ARG B 1 356 ? 28.812 16.031 -7.547 1 90.81 356 ARG B C 1
ATOM 6400 O O . ARG B 1 356 ? 28.719 15.125 -6.723 1 90.81 356 ARG B O 1
ATOM 6407 N N . ILE B 1 357 ? 29.422 15.945 -8.672 1 88.5 357 ILE B N 1
ATOM 6408 C CA . ILE B 1 357 ? 30.266 14.805 -9.016 1 88.5 357 ILE B CA 1
ATOM 6409 C C . ILE B 1 357 ? 31.688 15.281 -9.289 1 88.5 357 ILE B C 1
ATOM 6411 O O . ILE B 1 357 ? 31.906 16.344 -9.875 1 88.5 357 ILE B O 1
ATOM 6415 N N . LEU B 1 358 ? 32.625 14.477 -8.836 1 85.81 358 LEU B N 1
ATOM 6416 C CA . LEU B 1 358 ? 34.031 14.836 -9.016 1 85.81 358 LEU B CA 1
ATOM 6417 C C . LEU B 1 358 ? 34.656 14.016 -10.133 1 85.81 358 LEU B C 1
ATOM 6419 O O . LEU B 1 358 ? 34.5 12.789 -10.18 1 85.81 358 LEU B O 1
ATOM 6423 N N . TYR B 1 359 ? 35.312 14.695 -11 1 81.94 359 TYR B N 1
ATOM 6424 C CA . TYR B 1 359 ? 36.062 14.047 -12.086 1 81.94 359 TYR B CA 1
ATOM 6425 C C . TYR B 1 359 ? 37.531 14.383 -12.016 1 81.94 359 TYR B C 1
ATOM 6427 O O . TYR B 1 359 ? 37.906 15.508 -11.68 1 81.94 359 TYR B O 1
ATOM 6435 N N . HIS B 1 360 ? 38.25 13.32 -12.352 1 77.88 360 HIS B N 1
ATOM 6436 C CA . HIS B 1 360 ? 39.688 13.602 -12.523 1 77.88 360 HIS B CA 1
ATOM 6437 C C . HIS B 1 360 ? 39.938 14.32 -13.844 1 77.88 360 HIS B C 1
ATOM 6439 O O . HIS B 1 360 ? 39.406 13.945 -14.883 1 77.88 360 HIS B O 1
ATOM 6445 N N . GLY B 1 361 ? 40.531 15.453 -13.656 1 67.38 361 GLY B N 1
ATOM 6446 C CA . GLY B 1 361 ? 41 16.125 -14.852 1 67.38 361 GLY B CA 1
ATOM 6447 C C . GLY B 1 361 ? 42.438 15.766 -15.211 1 67.38 361 GLY B C 1
ATOM 6448 O O . GLY B 1 361 ? 42.906 14.672 -14.883 1 67.38 361 GLY B O 1
ATOM 6449 N N . GLU B 1 362 ? 43.031 16.688 -16.094 1 63.06 362 GLU B N 1
ATOM 6450 C CA . GLU B 1 362 ? 44.438 16.531 -16.438 1 63.06 362 GLU B CA 1
ATOM 6451 C C . GLU B 1 362 ? 45.344 16.812 -15.242 1 63.06 362 GLU B C 1
ATOM 6453 O O . GLU B 1 362 ? 45 17.656 -14.406 1 63.06 362 GLU B O 1
ATOM 6458 N N . ASP B 1 363 ? 46.469 16.141 -15.117 1 62.09 363 ASP B N 1
ATOM 6459 C CA . ASP B 1 363 ? 47.562 16.391 -14.164 1 62.09 363 ASP B CA 1
ATOM 6460 C C . ASP B 1 363 ? 47.062 16.25 -12.727 1 62.09 363 ASP B C 1
ATOM 6462 O O . ASP B 1 363 ? 47.375 17.094 -11.875 1 62.09 363 ASP B O 1
ATOM 6466 N N . ARG B 1 364 ? 46.094 15.391 -12.359 1 64.56 364 ARG B N 1
ATOM 6467 C CA . ARG B 1 364 ? 45.625 15.07 -11.008 1 64.56 364 ARG B CA 1
ATOM 6468 C C . ARG B 1 364 ? 44.625 16.109 -10.5 1 64.56 364 ARG B C 1
ATOM 6470 O O . ARG B 1 364 ? 44.406 16.219 -9.297 1 64.56 364 ARG B O 1
ATOM 6477 N N . GLU B 1 365 ? 44.25 16.938 -11.453 1 72.81 365 GLU B N 1
ATOM 6478 C CA . GLU B 1 365 ? 43.219 17.922 -11.078 1 72.81 365 GLU B CA 1
ATOM 6479 C C . GLU B 1 365 ? 41.875 17.266 -10.867 1 72.81 365 GLU B C 1
ATOM 6481 O O . GLU B 1 365 ? 41.562 16.25 -11.484 1 72.81 365 GLU B O 1
ATOM 6486 N N . VAL B 1 366 ? 41.219 17.75 -9.781 1 81.25 366 VAL B N 1
ATOM 6487 C CA . VAL B 1 366 ? 39.875 17.281 -9.531 1 81.25 366 VAL B CA 1
ATOM 6488 C C . VAL B 1 366 ? 38.875 18.391 -9.883 1 81.25 366 VAL B C 1
ATOM 6490 O O . VAL B 1 366 ? 39.062 19.547 -9.516 1 81.25 366 VAL B O 1
ATOM 6493 N N . ARG B 1 367 ? 37.938 18 -10.672 1 83.19 367 ARG B N 1
ATOM 6494 C CA . ARG B 1 367 ? 36.875 18.922 -11.078 1 83.19 367 ARG B CA 1
ATOM 6495 C C . ARG B 1 367 ? 35.531 18.531 -10.492 1 83.19 367 ARG B C 1
ATOM 6497 O O . ARG B 1 367 ? 35.156 17.359 -10.516 1 83.19 367 ARG B O 1
ATOM 6504 N N . MET B 1 368 ? 34.906 19.516 -9.953 1 87.12 368 MET B N 1
ATOM 6505 C CA . MET B 1 368 ? 33.562 19.328 -9.398 1 87.12 368 MET B CA 1
ATOM 6506 C C . MET B 1 368 ? 32.5 19.75 -10.398 1 87.12 368 MET B C 1
ATOM 6508 O O . MET B 1 368 ? 32.5 20.891 -10.844 1 87.12 368 MET B O 1
ATOM 6512 N N . CYS B 1 369 ? 31.578 18.812 -10.758 1 85.19 369 CYS B N 1
ATOM 6513 C CA . CYS B 1 369 ? 30.578 19.047 -11.789 1 85.19 369 CYS B CA 1
ATOM 6514 C C . CYS B 1 369 ? 29.172 19.016 -11.195 1 85.19 369 CYS B C 1
ATOM 6516 O O . CYS B 1 369 ? 28.875 18.156 -10.367 1 85.19 369 CYS B O 1
ATOM 6518 N N . PRO B 1 370 ? 28.312 19.953 -11.594 1 86.31 370 PRO B N 1
ATOM 6519 C CA . PRO B 1 370 ? 26.922 19.938 -11.117 1 86.31 370 PRO B CA 1
ATOM 6520 C C . PRO B 1 370 ? 26.078 18.875 -11.805 1 86.31 370 PRO B C 1
ATOM 6522 O O . PRO B 1 370 ? 24.906 18.688 -11.438 1 86.31 370 PRO B O 1
ATOM 6525 N N . GLY B 1 371 ? 26.641 18.141 -12.75 1 82.81 371 GLY B N 1
ATOM 6526 C CA . GLY B 1 371 ? 25.906 17.125 -13.477 1 82.81 371 GLY B CA 1
ATOM 6527 C C . GLY B 1 371 ? 26.812 16.094 -14.141 1 82.81 371 GLY B C 1
ATOM 6528 O O . GLY B 1 371 ? 28.031 16.203 -14.062 1 82.81 371 GLY B O 1
ATOM 6529 N N . VAL B 1 372 ? 26.141 15.102 -14.711 1 77.94 372 VAL B N 1
ATOM 6530 C CA . VAL B 1 372 ? 26.875 14.039 -15.398 1 77.94 372 VAL B CA 1
ATOM 6531 C C . VAL B 1 372 ? 26.906 14.328 -16.906 1 77.94 372 VAL B C 1
ATOM 6533 O O . VAL B 1 372 ? 25.875 14.578 -17.516 1 77.94 372 VAL B O 1
ATOM 6536 N N . PRO B 1 373 ? 28.156 14.305 -17.391 1 71.75 373 PRO B N 1
ATOM 6537 C CA . PRO B 1 373 ? 28.25 14.445 -18.859 1 71.75 373 PRO B CA 1
ATOM 6538 C C . PRO B 1 373 ? 27.797 13.188 -19.594 1 71.75 373 PRO B C 1
ATOM 6540 O O . PRO B 1 373 ? 27.859 12.086 -19.047 1 71.75 373 PRO B O 1
ATOM 6543 N N . PRO B 1 374 ? 27.25 13.375 -20.719 1 65.94 374 PRO B N 1
ATOM 6544 C CA . PRO B 1 374 ? 26.938 12.18 -21.5 1 65.94 374 PRO B CA 1
ATOM 6545 C C . PRO B 1 374 ? 28.172 11.359 -21.859 1 65.94 374 PRO B C 1
ATOM 6547 O O . PRO B 1 374 ? 29.281 11.898 -21.922 1 65.94 374 PRO B O 1
ATOM 6550 N N . PRO B 1 375 ? 27.938 10.031 -21.938 1 59.88 375 PRO B N 1
ATOM 6551 C CA . PRO B 1 375 ? 29.094 9.219 -22.344 1 59.88 375 PRO B CA 1
ATOM 6552 C C . PRO B 1 375 ? 29.641 9.633 -23.703 1 59.88 375 PRO B C 1
ATOM 6554 O O . PRO B 1 375 ? 28.875 9.852 -24.656 1 59.88 375 PRO B O 1
ATOM 6557 N N . THR B 1 376 ? 30.625 10.422 -23.797 1 56 376 THR B N 1
ATOM 6558 C CA . THR B 1 376 ? 31.203 10.82 -25.078 1 56 376 THR B CA 1
ATOM 6559 C C . THR B 1 376 ? 32.531 10.125 -25.297 1 56 376 THR B C 1
ATOM 6561 O O . THR B 1 376 ? 33.281 9.836 -24.344 1 56 376 THR B O 1
ATOM 6564 N N . THR B 1 377 ? 32.594 9.352 -26.438 1 52.75 377 THR B N 1
ATOM 6565 C CA . THR B 1 377 ? 33.906 8.883 -26.875 1 52.75 377 THR B CA 1
ATOM 6566 C C . THR B 1 377 ? 34.844 10.062 -27.141 1 52.75 377 THR B C 1
ATOM 6568 O O . THR B 1 377 ? 34.531 10.945 -27.938 1 52.75 377 THR B O 1
ATOM 6571 N N . TRP B 1 378 ? 35.531 10.375 -26.094 1 52.47 378 TRP B N 1
ATOM 6572 C CA . TRP B 1 378 ? 36.469 11.469 -26.344 1 52.47 378 TRP B CA 1
ATOM 6573 C C . TRP B 1 378 ? 37.75 10.961 -27.016 1 52.47 378 TRP B C 1
ATOM 6575 O O . TRP B 1 378 ? 38.344 9.977 -26.562 1 52.47 378 TRP B O 1
ATOM 6585 N N . GLU B 1 379 ? 37.844 11.156 -28.297 1 50.5 379 GLU B N 1
ATOM 6586 C CA . GLU B 1 379 ? 39.062 10.727 -29 1 50.5 379 GLU B CA 1
ATOM 6587 C C . GLU B 1 379 ? 40.312 11.156 -28.234 1 50.5 379 GLU B C 1
ATOM 6589 O O . GLU B 1 379 ? 41.344 10.469 -28.266 1 50.5 379 GLU B O 1
ATOM 6594 N N . HIS B 1 380 ? 40.406 12.383 -27.578 1 49.44 380 HIS B N 1
ATOM 6595 C CA . HIS B 1 380 ? 41.594 12.859 -26.891 1 49.44 380 HIS B CA 1
ATOM 6596 C C . HIS B 1 380 ? 41.25 13.344 -25.484 1 49.44 380 HIS B C 1
ATOM 6598 O O . HIS B 1 380 ? 40.219 13.977 -25.281 1 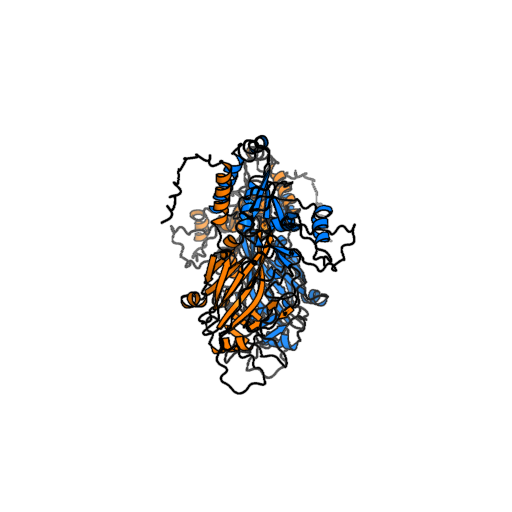49.44 380 HIS B O 1
ATOM 6604 N N . GLU B 1 381 ? 41.781 12.781 -24.422 1 53.41 381 GLU B N 1
ATOM 6605 C CA . GLU B 1 381 ? 41.656 13.141 -23.016 1 53.41 381 GLU B CA 1
ATOM 6606 C C . GLU B 1 381 ? 41.5 14.656 -22.844 1 53.41 381 GLU B C 1
ATOM 6608 O O . GLU B 1 381 ? 40.75 15.109 -21.969 1 53.41 381 GLU B O 1
ATOM 6613 N N . ASP B 1 382 ? 42.25 15.398 -23.766 1 57.03 382 ASP B N 1
ATOM 6614 C CA . ASP B 1 382 ? 42.281 16.859 -23.703 1 57.03 382 ASP B CA 1
ATOM 6615 C C . ASP B 1 382 ? 40.875 17.453 -23.938 1 57.03 382 ASP B C 1
ATOM 6617 O O . ASP B 1 382 ? 40.531 18.453 -23.328 1 57.03 382 ASP B O 1
ATOM 6621 N N . GLY B 1 383 ? 40.125 16.75 -24.609 1 59.53 383 GLY B N 1
ATOM 6622 C CA . GLY B 1 383 ? 38.812 17.281 -24.969 1 59.53 383 GLY B CA 1
ATOM 6623 C C . GLY B 1 383 ? 37.812 17.234 -23.828 1 59.53 383 GLY B C 1
ATOM 6624 O O . GLY B 1 383 ? 37.031 18.156 -23.656 1 59.53 383 GLY B O 1
ATOM 6625 N N . PHE B 1 384 ? 38.094 16.344 -22.922 1 64 384 PHE B N 1
ATOM 6626 C CA . PHE B 1 384 ? 37.156 16.203 -21.812 1 64 384 PHE B CA 1
ATOM 6627 C C . PHE B 1 384 ? 37.406 17.297 -20.766 1 64 384 PHE B C 1
ATOM 6629 O O . PHE B 1 384 ? 36.438 17.906 -20.281 1 64 384 PHE B O 1
ATOM 6636 N N . THR B 1 385 ? 38.594 17.391 -20.484 1 64.75 385 THR B N 1
ATOM 6637 C CA . THR B 1 385 ? 38.938 18.422 -19.516 1 64.75 385 THR B CA 1
ATOM 6638 C C . THR B 1 385 ? 38.5 19.797 -19.984 1 64.75 385 THR B C 1
ATOM 6640 O O . THR B 1 385 ? 38 20.609 -19.203 1 64.75 385 THR B O 1
ATOM 6643 N N . PHE B 1 386 ? 38.688 19.953 -21.266 1 63.72 386 PHE B N 1
ATOM 6644 C CA . PHE B 1 386 ? 38.25 21.219 -21.844 1 63.72 386 PHE B CA 1
ATOM 6645 C C . PHE B 1 386 ? 36.75 21.359 -21.75 1 63.72 386 PHE B C 1
ATOM 6647 O O . PHE B 1 386 ? 36.25 22.438 -21.422 1 63.72 386 PHE B O 1
ATOM 6654 N N . TRP B 1 387 ? 36.188 20.406 -21.938 1 69.06 387 TRP B N 1
ATOM 6655 C CA . TRP B 1 387 ? 34.719 20.453 -21.891 1 69.06 387 TRP B CA 1
ATOM 6656 C C . TRP B 1 387 ? 34.25 20.688 -20.453 1 69.06 387 TRP B C 1
ATOM 6658 O O . TRP B 1 387 ? 33.344 21.484 -20.234 1 69.06 387 TRP B O 1
ATOM 6668 N N . LEU B 1 388 ? 34.781 19.984 -19.547 1 70.88 388 LEU B N 1
ATOM 6669 C CA . LEU B 1 388 ? 34.406 20.156 -18.141 1 70.88 388 LEU B CA 1
ATOM 6670 C C . LEU B 1 388 ? 34.562 21.625 -17.719 1 70.88 388 LEU B C 1
ATOM 6672 O O . LEU B 1 388 ? 33.719 22.156 -17 1 70.88 388 LEU B O 1
ATOM 6676 N N . GLU B 1 389 ? 35.562 22.156 -18.219 1 66.62 389 GLU B N 1
ATOM 6677 C CA . GLU B 1 389 ? 35.844 23.531 -17.828 1 66.62 389 GLU B CA 1
ATOM 6678 C C . GLU B 1 389 ? 34.938 24.531 -18.531 1 66.62 389 GLU B C 1
ATOM 6680 O O . GLU B 1 389 ? 34.406 25.438 -17.906 1 66.62 389 GLU B O 1
ATOM 6685 N N . LYS B 1 390 ? 34.875 24.297 -19.75 1 64.81 390 LYS B N 1
ATOM 6686 C CA . LYS B 1 390 ? 34.219 25.344 -20.562 1 64.81 390 LYS B CA 1
ATOM 6687 C C . LYS B 1 390 ? 32.719 25.109 -20.656 1 64.81 390 LYS B C 1
ATOM 6689 O O . LYS B 1 390 ? 31.938 26.062 -20.641 1 64.81 390 LYS B O 1
ATOM 6694 N N . SER B 1 391 ? 32.406 23.859 -20.641 1 63.91 391 SER B N 1
ATOM 6695 C CA . SER B 1 391 ? 31.016 23.594 -20.938 1 63.91 391 SER B CA 1
ATOM 6696 C C . SER B 1 391 ? 30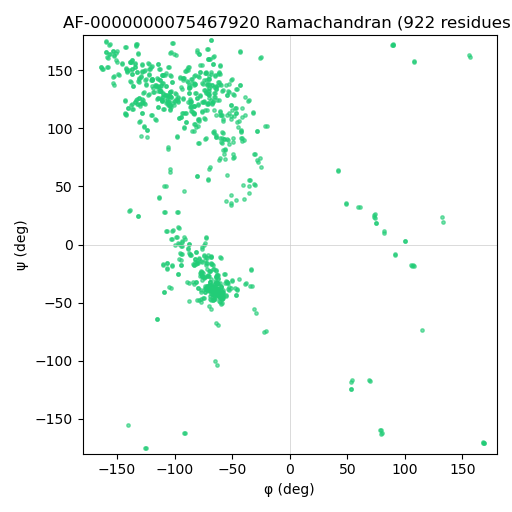.234 23.219 -19.672 1 63.91 391 SER B C 1
ATOM 6698 O O . SER B 1 391 ? 29.094 23.656 -19.484 1 63.91 391 SER B O 1
ATOM 6700 N N . ALA B 1 392 ? 30.875 22.516 -18.828 1 62.47 392 ALA B N 1
ATOM 6701 C CA . ALA B 1 392 ? 30.141 21.969 -17.703 1 62.47 392 ALA B CA 1
ATOM 6702 C C . ALA B 1 392 ? 30.219 22.906 -16.484 1 62.47 392 ALA B C 1
ATOM 6704 O O . ALA B 1 392 ? 29.578 22.672 -15.469 1 62.47 392 ALA B O 1
ATOM 6705 N N . GLN B 1 393 ? 30.844 24.031 -16.594 1 68 393 GLN B N 1
ATOM 6706 C CA . GLN B 1 393 ? 31.062 24.953 -15.484 1 68 393 GLN B CA 1
ATOM 6707 C C . GLN B 1 393 ? 31.625 24.234 -14.266 1 68 393 GLN B C 1
ATOM 6709 O O . GLN B 1 393 ? 31.219 24.484 -13.133 1 68 393 GLN B O 1
ATOM 6714 N N . ALA B 1 394 ? 32.469 23.25 -14.586 1 76.81 394 ALA B N 1
ATOM 6715 C CA . ALA B 1 394 ? 33.125 22.5 -13.516 1 76.81 394 ALA B CA 1
ATOM 6716 C C . ALA B 1 394 ? 34.156 23.344 -12.812 1 76.81 394 ALA B C 1
ATOM 6718 O O . ALA B 1 394 ? 34.875 24.109 -13.461 1 76.81 394 ALA B O 1
ATOM 6719 N N . LYS B 1 395 ? 34.062 23.297 -11.5 1 78.25 395 LYS B N 1
ATOM 6720 C CA . LYS B 1 395 ? 35.031 24.078 -10.719 1 78.25 395 LYS B CA 1
ATOM 6721 C C . LYS B 1 395 ? 36.219 23.234 -10.305 1 78.25 395 LYS B C 1
ATOM 6723 O O . LYS B 1 395 ? 36.094 22.062 -9.953 1 78.25 395 LYS B O 1
ATOM 6728 N N . TYR B 1 396 ? 37.312 23.859 -10.484 1 75.62 396 TYR B N 1
ATOM 6729 C CA . TYR B 1 396 ? 38.531 23.219 -9.992 1 75.62 396 TYR B CA 1
ATOM 6730 C C . TYR B 1 396 ? 38.594 23.234 -8.469 1 75.62 396 TYR B C 1
ATOM 6732 O O . TYR B 1 396 ? 38.406 24.297 -7.852 1 75.62 396 TYR B O 1
ATOM 6740 N N . ILE B 1 397 ? 38.688 22 -7.93 1 77.5 397 ILE B N 1
ATOM 6741 C CA . ILE B 1 397 ? 38.781 21.984 -6.473 1 77.5 397 ILE B CA 1
ATOM 6742 C C . ILE B 1 397 ? 40.062 21.328 -6.027 1 77.5 397 ILE B C 1
ATOM 6744 O O . ILE B 1 397 ? 40.688 20.594 -6.793 1 77.5 397 ILE B O 1
ATOM 6748 N N . VAL B 1 398 ? 40.562 21.766 -4.75 1 64.31 398 VAL B N 1
ATOM 6749 C CA . VAL B 1 398 ? 41.719 21.141 -4.125 1 64.31 398 VAL B CA 1
ATOM 6750 C C . VAL B 1 398 ? 41.438 19.656 -3.857 1 64.31 398 VAL B C 1
ATOM 6752 O O . VAL B 1 398 ? 40.375 19.312 -3.344 1 64.31 398 VAL B O 1
ATOM 6755 N N . PRO B 1 399 ? 42.375 18.859 -4.426 1 62.97 399 PRO B N 1
ATOM 6756 C CA . PRO B 1 399 ? 42.125 17.438 -4.176 1 62.97 399 PRO B CA 1
ATOM 6757 C C . PRO B 1 399 ? 42 17.109 -2.691 1 62.97 399 PRO B C 1
ATOM 6759 O O . PRO B 1 399 ? 42.562 17.812 -1.851 1 62.97 399 PRO B O 1
ATOM 6762 N N . PRO B 1 400 ? 41.062 16.297 -2.287 1 56.91 400 PRO B N 1
ATOM 6763 C CA . PRO B 1 400 ? 40.875 15.945 -0.877 1 56.91 400 PRO B CA 1
ATOM 6764 C C . PRO B 1 400 ? 42.219 15.641 -0.19 1 56.91 400 PRO B C 1
ATOM 6766 O O . PRO B 1 400 ? 42.344 15.797 1.028 1 56.91 400 PRO B O 1
ATOM 6769 N N . ASP B 1 401 ? 43.281 15.141 -0.839 1 54.28 401 ASP B N 1
ATOM 6770 C CA . ASP B 1 401 ? 44.562 14.805 -0.215 1 54.28 401 ASP B CA 1
ATOM 6771 C C . ASP B 1 401 ? 45.531 15.984 -0.269 1 54.28 401 ASP B C 1
ATOM 6773 O O . ASP B 1 401 ? 46.656 15.906 0.256 1 54.28 401 ASP B O 1
ATOM 6777 N N . GLY B 1 402 ? 45.719 17.016 -0.135 1 50.72 402 GLY B N 1
ATOM 6778 C CA . GLY B 1 402 ? 46.594 18.094 0.33 1 50.72 402 GLY B CA 1
ATOM 6779 C C . GLY B 1 402 ? 47.094 18.984 -0.792 1 50.72 402 GLY B C 1
ATOM 6780 O O . GLY B 1 402 ? 47.188 20.203 -0.642 1 50.72 402 GLY B O 1
ATOM 6781 N N . GLN B 1 403 ? 48.031 18.641 -1.684 1 45.62 403 GLN B N 1
ATOM 6782 C CA . GLN B 1 403 ? 49.25 19.406 -1.854 1 45.62 403 GLN B CA 1
ATOM 6783 C C . GLN B 1 403 ? 49.125 20.422 -2.982 1 45.62 403 GLN B C 1
ATOM 6785 O O . GLN B 1 403 ? 50.125 21.031 -3.391 1 45.62 403 GLN B O 1
ATOM 6790 N N . ASN B 1 404 ? 48.031 20.438 -3.785 1 48.75 404 ASN B N 1
ATOM 6791 C CA . ASN B 1 404 ? 48.438 21.141 -4.996 1 48.75 404 ASN B CA 1
ATOM 6792 C C . ASN B 1 404 ? 48.25 22.656 -4.855 1 48.75 404 ASN B C 1
ATOM 6794 O O . ASN B 1 404 ? 47.344 23.094 -4.148 1 48.75 404 ASN B O 1
ATOM 6798 N N . GLU B 1 405 ? 49.094 23.5 -5.25 1 44.97 405 GLU B N 1
ATOM 6799 C CA . GLU B 1 405 ? 49.375 24.922 -5.473 1 44.97 405 GLU B CA 1
ATOM 6800 C C . GLU B 1 405 ? 48.469 25.5 -6.531 1 44.97 405 GLU B C 1
ATOM 6802 O O . GLU B 1 405 ? 48.375 24.984 -7.648 1 44.97 405 GLU B O 1
ATOM 6807 N N . GLY B 1 406 ? 47.062 26.219 -6.125 1 51 406 GLY B N 1
ATOM 6808 C CA . GLY B 1 406 ? 46.344 27.188 -6.934 1 51 406 GLY B CA 1
ATOM 6809 C C . GLY B 1 406 ? 44.875 26.875 -7.066 1 51 406 GLY B C 1
ATOM 6810 O O . GLY B 1 406 ? 44.25 27.203 -8.078 1 51 406 GLY B O 1
ATOM 6811 N N . PRO B 1 407 ? 44.281 26.141 -6.168 1 58.16 407 PRO B N 1
ATOM 6812 C CA . PRO B 1 407 ? 42.906 25.781 -6.488 1 58.16 407 PRO B CA 1
ATOM 6813 C C . PRO B 1 407 ? 41.969 26.984 -6.512 1 58.16 407 PRO B C 1
ATOM 6815 O O . PRO B 1 407 ? 42.188 27.953 -5.777 1 58.16 407 PRO B O 1
ATOM 6818 N N . GLU B 1 408 ? 41.031 27.125 -7.547 1 67.19 408 GLU B N 1
ATOM 6819 C CA . GLU B 1 408 ? 40.031 28.203 -7.68 1 67.19 408 GLU B CA 1
ATOM 6820 C C . GLU B 1 408 ? 38.969 28.094 -6.598 1 67.19 408 GLU B C 1
ATOM 6822 O O . GLU B 1 408 ? 38.469 29.109 -6.133 1 67.19 408 GLU B O 1
ATOM 6827 N N . THR B 1 409 ? 38.688 26.938 -6.137 1 81.44 409 THR B N 1
ATOM 6828 C CA . THR B 1 409 ? 37.594 26.781 -5.164 1 81.44 409 THR B CA 1
ATOM 6829 C C . THR B 1 409 ? 38 25.812 -4.055 1 81.44 409 THR B C 1
ATOM 6831 O O . THR B 1 409 ? 38.438 24.703 -4.328 1 81.44 409 THR B O 1
ATOM 6834 N N . GLU B 1 410 ? 38 26.297 -2.771 1 84.25 410 GLU B N 1
ATOM 6835 C CA . GLU B 1 410 ? 38.312 25.469 -1.619 1 84.25 410 GLU B CA 1
ATOM 6836 C C . GLU B 1 410 ? 37.062 24.859 -0.989 1 84.25 410 GLU B C 1
ATOM 6838 O O . GLU B 1 410 ? 36.094 25.578 -0.748 1 84.25 410 GLU B O 1
ATOM 6843 N N . VAL B 1 411 ? 37.125 23.516 -0.857 1 88 411 VAL B N 1
ATOM 6844 C CA . VAL B 1 411 ? 36.031 22.797 -0.184 1 88 411 VAL B CA 1
ATOM 6845 C C . VAL B 1 411 ? 36.562 22.188 1.11 1 88 411 VAL B C 1
ATOM 6847 O O . VAL B 1 411 ? 37.594 21.516 1.111 1 88 411 VAL B O 1
ATOM 6850 N N . HIS B 1 412 ? 35.875 22.484 2.283 1 88.38 412 HIS B N 1
ATOM 6851 C CA . HIS B 1 412 ? 36.156 21.812 3.547 1 88.38 412 HIS B CA 1
ATOM 6852 C C . HIS B 1 412 ? 35.375 20.5 3.668 1 88.38 412 HIS B C 1
ATOM 6854 O O . HIS B 1 412 ? 34.156 20.5 3.785 1 88.38 412 HIS B O 1
ATOM 6860 N N . TRP B 1 413 ? 36.094 19.406 3.709 1 88.62 413 TRP B N 1
ATOM 6861 C CA . TRP B 1 413 ? 35.438 18.109 3.682 1 88.62 413 TRP B CA 1
ATOM 6862 C C . TRP B 1 413 ? 35.188 17.594 5.098 1 88.62 413 TRP B C 1
ATOM 6864 O O . TRP B 1 413 ? 36.125 17.359 5.848 1 88.62 413 TRP B O 1
ATOM 6874 N N . ALA B 1 414 ? 33.906 17.516 5.453 1 88.19 414 ALA B N 1
ATOM 6875 C CA . ALA B 1 414 ? 33.562 16.859 6.711 1 88.19 414 ALA B CA 1
ATOM 6876 C C . ALA B 1 414 ? 33.688 15.344 6.586 1 88.19 414 ALA B C 1
ATOM 6878 O O . ALA B 1 414 ? 34.219 14.68 7.488 1 88.19 414 ALA B O 1
ATOM 6879 N N . THR B 1 415 ? 33.156 14.797 5.496 1 86.12 415 THR B N 1
ATOM 6880 C CA . THR B 1 415 ? 33.375 13.406 5.094 1 86.12 415 THR B CA 1
ATOM 6881 C C . THR B 1 415 ? 34.094 13.336 3.756 1 86.12 415 THR B C 1
ATOM 6883 O O . THR B 1 415 ? 33.5 13.594 2.707 1 86.12 415 THR B O 1
ATOM 6886 N N . PRO B 1 416 ? 35.281 12.961 3.846 1 79.5 416 PRO B N 1
ATOM 6887 C CA . PRO B 1 416 ? 36.062 13.039 2.615 1 79.5 416 PRO B CA 1
ATOM 6888 C C . PRO B 1 416 ? 35.625 12.008 1.573 1 79.5 416 PRO B C 1
ATOM 6890 O O . PRO B 1 416 ? 35.156 10.922 1.929 1 79.5 416 PRO B O 1
ATOM 6893 N N . MET B 1 417 ? 35.719 12.469 0.352 1 79.94 417 MET B N 1
ATOM 6894 C CA . MET B 1 417 ? 35.531 11.539 -0.761 1 79.94 417 MET B CA 1
ATOM 6895 C C . MET B 1 417 ? 36.75 10.648 -0.93 1 79.94 417 MET B C 1
ATOM 6897 O O . MET B 1 417 ? 37.875 11.109 -0.795 1 79.94 417 MET B O 1
ATOM 6901 N N . ARG B 1 418 ? 36.5 9.43 -1.237 1 66.62 418 ARG B N 1
ATOM 6902 C CA . ARG B 1 418 ? 37.625 8.547 -1.527 1 66.62 418 ARG B CA 1
ATOM 6903 C C . ARG B 1 418 ? 38.156 8.766 -2.945 1 66.62 418 ARG B C 1
ATOM 6905 O O . ARG B 1 418 ? 37.375 9.117 -3.844 1 66.62 418 ARG B O 1
ATOM 6912 N N . PRO B 1 419 ? 39.438 8.617 -2.918 1 62.16 419 PRO B N 1
ATOM 6913 C CA . PRO B 1 419 ? 40 8.773 -4.266 1 62.16 419 PRO B CA 1
ATOM 6914 C C . PRO B 1 419 ? 39.281 7.926 -5.305 1 62.16 419 PRO B C 1
ATOM 6916 O O . PRO B 1 419 ? 39.094 8.367 -6.445 1 62.16 419 PRO B O 1
ATOM 6919 N N . VAL B 1 420 ? 38.781 6.797 -4.875 1 59.09 420 VAL B N 1
ATOM 6920 C CA . VAL B 1 420 ? 38.125 5.871 -5.789 1 59.09 420 VAL B CA 1
ATOM 6921 C C . VAL B 1 420 ? 36.75 6.434 -6.203 1 59.09 420 VAL B C 1
ATOM 6923 O O . VAL B 1 420 ? 36.188 6.027 -7.223 1 59.09 420 VAL B O 1
ATOM 6926 N N . ASP B 1 421 ? 36.344 7.379 -5.441 1 69 421 ASP B N 1
ATOM 6927 C CA . ASP B 1 421 ? 35.031 7.922 -5.703 1 69 421 ASP B CA 1
ATOM 6928 C C . ASP B 1 421 ? 35.094 9.039 -6.75 1 69 421 ASP B C 1
ATOM 6930 O O . ASP B 1 421 ? 34.062 9.477 -7.258 1 69 421 ASP B O 1
ATOM 6934 N N . VAL B 1 422 ? 36.312 9.414 -7.062 1 67.62 422 VAL B N 1
ATOM 6935 C CA . VAL B 1 422 ? 36.469 10.406 -8.117 1 67.62 422 VAL B CA 1
ATOM 6936 C C . VAL B 1 422 ? 36.562 9.711 -9.477 1 67.62 422 VAL B C 1
ATOM 6938 O O . VAL B 1 422 ? 37.375 8.805 -9.672 1 67.62 422 VAL B O 1
ATOM 6941 N N . LYS B 1 423 ? 35.688 10.047 -10.383 1 69.31 423 LYS B N 1
ATOM 6942 C CA . LYS B 1 423 ? 35.438 9.297 -11.617 1 69.31 423 LYS B CA 1
ATOM 6943 C C . LYS B 1 423 ? 36.469 9.672 -12.688 1 69.31 423 LYS B C 1
ATOM 6945 O O . LYS B 1 423 ? 36.938 10.805 -12.734 1 69.31 423 LYS B O 1
ATOM 6950 N N . LYS B 1 424 ? 36.812 8.445 -13.273 1 61.97 424 LYS B N 1
ATOM 6951 C CA . LYS B 1 424 ? 37.531 8.656 -14.531 1 61.97 424 LYS B CA 1
ATOM 6952 C C . LYS B 1 424 ? 36.594 8.523 -15.727 1 61.97 424 LYS B C 1
ATOM 6954 O O . LYS B 1 424 ? 35.656 7.734 -15.695 1 61.97 424 LYS B O 1
ATOM 6959 N N . LEU B 1 425 ? 36.5 9.445 -16.531 1 54.09 425 LEU B N 1
ATOM 6960 C CA . LEU B 1 425 ? 35.594 9.414 -17.672 1 54.09 425 LEU B CA 1
ATOM 6961 C C . LEU B 1 425 ? 35.688 8.086 -18.406 1 54.09 425 LEU B C 1
ATOM 6963 O O . LEU B 1 425 ? 34.719 7.598 -18.953 1 54.09 425 LEU B O 1
ATOM 6967 N N . SER B 1 426 ? 36.875 7.551 -18.641 1 49.41 426 SER B N 1
ATOM 6968 C CA . SER B 1 426 ? 37.094 6.406 -19.516 1 49.41 426 SER B CA 1
ATOM 6969 C C . SER B 1 426 ? 36.625 5.109 -18.859 1 49.41 426 SER B C 1
ATOM 6971 O O . SER B 1 426 ? 36.781 4.031 -19.453 1 49.41 426 SER B O 1
ATOM 6973 N N . THR B 1 427 ? 36.188 5.246 -17.797 1 48.53 427 THR B N 1
ATOM 6974 C CA . THR B 1 427 ? 36.031 3.932 -17.188 1 48.53 427 THR B CA 1
ATOM 6975 C C . THR B 1 427 ? 34.719 3.283 -17.641 1 48.53 427 THR B C 1
ATOM 6977 O O . THR B 1 427 ? 33.625 3.826 -17.406 1 48.53 427 THR B O 1
ATOM 6980 N N . PRO B 1 428 ? 34.906 2.385 -18.688 1 46.19 428 PRO B N 1
ATOM 6981 C CA . PRO B 1 428 ? 33.75 1.554 -18.984 1 46.19 428 PRO B CA 1
ATOM 6982 C C . PRO B 1 428 ? 33.062 1.025 -17.734 1 46.19 428 PRO B C 1
ATOM 6984 O O . PRO B 1 428 ? 33.75 0.52 -16.828 1 46.19 428 PRO B O 1
ATOM 6987 N N . TYR B 1 429 ? 32.094 1.639 -17.328 1 47.62 429 TYR B N 1
ATOM 6988 C CA . TYR B 1 429 ? 31.391 1.179 -16.141 1 47.62 429 TYR B CA 1
ATOM 6989 C C . TYR B 1 429 ? 30.859 -0.236 -16.344 1 47.62 429 TYR B C 1
ATOM 6991 O O . TYR B 1 429 ? 30.141 -0.509 -17.312 1 47.62 429 TYR B O 1
ATOM 6999 N N . ILE B 1 430 ? 31.703 -1.278 -16.016 1 45.34 430 ILE B N 1
ATOM 7000 C CA . ILE B 1 430 ? 31.156 -2.635 -15.969 1 45.34 430 ILE B CA 1
ATOM 7001 C C . ILE B 1 430 ? 30.281 -2.801 -14.734 1 45.34 430 ILE B C 1
ATOM 7003 O O . ILE B 1 430 ? 30.766 -2.75 -13.602 1 45.34 430 ILE B O 1
ATOM 7007 N N . ALA B 1 431 ? 29 -2.537 -14.906 1 54.06 431 ALA B N 1
ATOM 7008 C CA . ALA B 1 431 ? 28.078 -2.748 -13.789 1 54.06 431 ALA B CA 1
ATOM 7009 C C . ALA B 1 431 ? 27.641 -4.207 -13.711 1 54.06 431 ALA B C 1
ATOM 7011 O O . ALA B 1 431 ? 27.375 -4.844 -14.742 1 54.06 431 ALA B O 1
ATOM 7012 N N . PHE B 1 432 ? 28.062 -4.922 -12.617 1 53.94 432 PHE B N 1
ATOM 7013 C CA . PHE B 1 432 ? 27.469 -6.223 -12.336 1 53.94 432 PHE B CA 1
ATOM 7014 C C . PHE B 1 432 ? 26.156 -6.062 -11.586 1 53.94 432 PHE B C 1
ATOM 7016 O O . PHE B 1 432 ? 26.109 -5.484 -10.5 1 53.94 432 PHE B O 1
ATOM 7023 N N . GLY B 1 433 ? 25 -6.25 -12.328 1 60.91 433 GLY B N 1
ATOM 7024 C CA . GLY B 1 433 ? 23.672 -6.191 -11.734 1 60.91 433 GLY B CA 1
ATOM 7025 C C . GLY B 1 433 ? 22.844 -7.43 -12.016 1 60.91 433 GLY B C 1
ATOM 7026 O O . GLY B 1 433 ? 23.375 -8.469 -12.414 1 60.91 433 GLY B O 1
ATOM 7027 N N . ASN B 1 434 ? 21.656 -7.395 -11.617 1 69.94 434 ASN B N 1
ATOM 7028 C CA . ASN B 1 434 ? 20.719 -8.484 -11.891 1 69.94 434 ASN B CA 1
ATOM 7029 C C . ASN B 1 434 ? 20.469 -8.641 -13.391 1 69.94 434 ASN B C 1
ATOM 7031 O O . ASN B 1 434 ? 20.266 -9.758 -13.875 1 69.94 434 ASN B O 1
ATOM 7035 N N . ASN B 1 435 ? 20.5 -7.5 -14.133 1 65.88 435 ASN B N 1
ATOM 7036 C CA . ASN B 1 435 ? 20.234 -7.469 -15.57 1 65.88 435 ASN B CA 1
ATOM 7037 C C . ASN B 1 435 ? 21.234 -6.562 -16.297 1 65.88 435 ASN B C 1
ATOM 7039 O O . ASN B 1 435 ? 21.828 -5.68 -15.688 1 65.88 435 ASN B O 1
ATOM 7043 N N . ALA B 1 436 ? 21.516 -6.922 -17.656 1 56.06 436 ALA B N 1
ATOM 7044 C CA . ALA B 1 436 ? 22.469 -6.191 -18.484 1 56.06 436 ALA B CA 1
ATOM 7045 C C . ALA B 1 436 ? 21.969 -4.777 -18.781 1 56.06 436 ALA B C 1
ATOM 7047 O O . ALA B 1 436 ? 22.766 -3.846 -18.906 1 56.06 436 ALA B O 1
ATOM 7048 N N . PHE B 1 437 ? 20.656 -4.625 -19.219 1 53.53 437 PHE B N 1
ATOM 7049 C CA . PHE B 1 437 ? 20.281 -3.338 -19.797 1 53.53 437 PHE B CA 1
ATOM 7050 C C . PHE B 1 437 ? 20.391 -2.229 -18.766 1 53.53 437 PHE B C 1
ATOM 7052 O O . PHE B 1 437 ? 19.672 -2.248 -17.75 1 53.53 437 PHE B O 1
ATOM 7059 N N . MET B 1 438 ? 21.594 -1.601 -18.781 1 58.94 438 MET B N 1
ATOM 7060 C CA . MET B 1 438 ? 21.656 -0.63 -17.703 1 58.94 438 MET B CA 1
ATOM 7061 C C . MET B 1 438 ? 21.531 0.793 -18.234 1 58.94 438 MET B C 1
ATOM 7063 O O . MET B 1 438 ? 22.469 1.315 -18.844 1 58.94 438 MET B O 1
ATOM 7067 N N . SER B 1 439 ? 20.234 1.275 -18.453 1 65.5 439 SER B N 1
ATOM 7068 C CA . SER B 1 439 ? 20.109 2.705 -18.719 1 65.5 439 SER B CA 1
ATOM 7069 C C . SER B 1 439 ? 20.641 3.533 -17.562 1 65.5 439 SER B C 1
ATOM 7071 O O . SER B 1 439 ? 20.953 4.711 -17.734 1 65.5 439 SER B O 1
ATOM 7073 N N . LYS B 1 440 ? 20.875 2.904 -16.516 1 76.06 440 LYS B N 1
ATOM 7074 C CA . LYS B 1 440 ? 21.344 3.641 -15.344 1 76.06 440 LYS B CA 1
ATOM 7075 C C . LYS B 1 440 ? 22.469 2.895 -14.641 1 76.06 440 LYS B C 1
ATOM 7077 O O . LYS B 1 440 ? 22.484 1.661 -14.609 1 76.06 440 LYS B O 1
ATOM 7082 N N . ILE B 1 441 ? 23.453 3.688 -14.195 1 78.38 441 ILE B N 1
ATOM 7083 C CA . ILE B 1 441 ? 24.562 3.129 -13.422 1 78.38 441 ILE B CA 1
ATOM 7084 C C . ILE B 1 441 ? 24.703 3.883 -12.109 1 78.38 441 ILE B C 1
ATOM 7086 O O . ILE B 1 441 ? 24.406 5.078 -12.031 1 78.38 441 ILE B O 1
ATOM 7090 N N . TYR B 1 442 ? 25.188 3.102 -11.141 1 83.56 442 TYR B N 1
ATOM 7091 C CA . TYR B 1 442 ? 25.422 3.744 -9.852 1 83.56 442 TYR B CA 1
ATOM 7092 C C . TYR B 1 442 ? 26.688 4.605 -9.898 1 83.56 442 TYR B C 1
ATOM 7094 O O . TYR B 1 442 ? 27.688 4.215 -10.5 1 83.56 442 TYR B O 1
ATOM 7102 N N . SER B 1 443 ? 26.562 5.75 -9.297 1 84.56 443 SER B N 1
ATOM 7103 C CA . SER B 1 443 ? 27.688 6.668 -9.203 1 84.56 443 SER B CA 1
ATOM 7104 C C . SER B 1 443 ? 27.797 7.281 -7.812 1 84.56 443 SER B C 1
ATOM 7106 O O . SER B 1 443 ? 26.781 7.504 -7.148 1 84.56 443 SER B O 1
ATOM 7108 N N . THR B 1 444 ? 29.047 7.508 -7.469 1 88.19 444 THR B N 1
ATOM 7109 C CA . THR B 1 444 ? 29.297 8.211 -6.219 1 88.19 444 THR B CA 1
ATOM 7110 C C . THR B 1 444 ? 29.188 9.719 -6.414 1 88.19 444 THR B C 1
ATOM 7112 O O . THR B 1 444 ? 29.516 10.242 -7.484 1 88.19 444 THR B O 1
ATOM 7115 N N . MET B 1 445 ? 28.688 10.336 -5.355 1 91.56 445 MET B N 1
ATOM 7116 C CA . MET B 1 445 ? 28.5 11.781 -5.406 1 91.56 445 MET B CA 1
ATOM 7117 C C . MET B 1 445 ? 28.828 12.422 -4.062 1 91.56 445 MET B C 1
ATOM 7119 O O . MET B 1 445 ? 29.172 11.727 -3.107 1 91.56 445 MET B O 1
ATOM 7123 N N . CYS B 1 446 ? 28.875 13.727 -4.113 1 92.69 446 CYS B N 1
ATOM 7124 C CA . CYS B 1 446 ? 29.078 14.469 -2.875 1 92.69 446 CYS B CA 1
ATOM 7125 C C . CYS B 1 446 ? 28.016 15.555 -2.723 1 92.69 446 CYS B C 1
ATOM 7127 O O . CYS B 1 446 ? 27.359 15.93 -3.693 1 92.69 446 CYS B O 1
ATOM 7129 N N . LEU B 1 447 ? 27.797 15.883 -1.521 1 94.25 447 LEU B N 1
ATOM 7130 C CA . LEU B 1 447 ? 26.906 16.984 -1.173 1 94.25 447 LEU B CA 1
ATOM 7131 C C . LEU B 1 447 ? 27.703 18.219 -0.755 1 94.25 447 LEU B C 1
ATOM 7133 O O . LEU B 1 447 ? 28.516 18.156 0.17 1 94.25 447 LEU B O 1
ATOM 7137 N N . ILE B 1 448 ? 27.5 19.312 -1.491 1 93.69 448 ILE B N 1
ATOM 7138 C CA . ILE B 1 448 ? 28.188 20.562 -1.204 1 93.69 448 ILE B CA 1
ATOM 7139 C C . ILE B 1 448 ? 27.219 21.547 -0.549 1 93.69 448 ILE B C 1
ATOM 7141 O O . ILE B 1 448 ? 26.188 21.906 -1.132 1 93.69 448 ILE B O 1
ATOM 7145 N N . VAL B 1 449 ? 27.625 22 0.652 1 94.62 449 VAL B N 1
ATOM 7146 C CA . VAL B 1 449 ? 26.781 22.906 1.423 1 94.62 449 VAL B CA 1
ATOM 7147 C C . VAL B 1 449 ? 27.406 24.297 1.455 1 94.62 449 VAL B C 1
ATOM 7149 O O . VAL B 1 449 ? 28.594 24.438 1.78 1 94.62 449 VAL B O 1
ATOM 7152 N N . GLU B 1 450 ? 26.625 25.281 1.13 1 93.56 450 GLU B N 1
ATOM 7153 C CA . GLU B 1 450 ? 27.094 26.656 1.177 1 93.56 450 GLU B CA 1
ATOM 7154 C C . GLU B 1 450 ? 26.938 27.25 2.572 1 93.56 450 GLU B C 1
ATOM 7156 O O . GLU B 1 450 ? 25.812 27.297 3.104 1 93.56 450 GLU B O 1
ATOM 7161 N N . ILE B 1 451 ? 28.125 27.625 3.115 1 92.56 451 ILE B N 1
ATOM 7162 C CA . ILE B 1 451 ? 28.125 28.281 4.418 1 92.56 451 ILE B CA 1
ATOM 7163 C C . ILE B 1 451 ? 28.297 29.797 4.234 1 92.56 451 ILE B C 1
ATOM 7165 O O . ILE B 1 451 ? 29.281 30.234 3.645 1 92.56 451 ILE B O 1
ATOM 7169 N N . GLY B 1 452 ? 27.344 30.531 4.719 1 91 452 GLY B N 1
ATOM 7170 C CA . GLY B 1 452 ? 27.438 31.984 4.629 1 91 452 GLY B CA 1
ATOM 7171 C C . GLY B 1 452 ? 28.484 32.562 5.562 1 91 452 GLY B C 1
ATOM 7172 O O . GLY B 1 452 ? 28.984 31.875 6.449 1 91 452 GLY B O 1
ATOM 7173 N N . PRO B 1 453 ? 28.766 33.875 5.301 1 92.62 453 PRO B N 1
ATOM 7174 C CA . PRO B 1 453 ? 29.719 34.531 6.211 1 92.62 453 PRO B CA 1
ATOM 7175 C C . PRO B 1 453 ? 29.219 34.531 7.656 1 92.62 453 PRO B C 1
ATOM 7177 O O . PRO B 1 453 ? 28.016 34.438 7.91 1 92.62 453 PRO B O 1
ATOM 7180 N N . ALA B 1 454 ? 30.156 34.594 8.609 1 89 454 ALA B N 1
ATOM 7181 C CA . ALA B 1 454 ? 29.859 34.5 10.039 1 89 454 ALA B CA 1
ATOM 7182 C C . ALA B 1 454 ? 28.766 35.469 10.445 1 89 454 ALA B C 1
ATOM 7184 O O . ALA B 1 454 ? 27.891 35.156 11.258 1 89 454 ALA B O 1
ATOM 7185 N N . TYR B 1 455 ? 28.719 36.656 9.883 1 87.38 455 TYR B N 1
ATOM 7186 C CA . TYR B 1 455 ? 27.781 37.688 10.289 1 87.38 455 TYR B CA 1
ATOM 7187 C C . TYR B 1 455 ? 26.359 37.344 9.852 1 87.38 455 TYR B C 1
ATOM 7189 O O . TYR B 1 455 ? 25.391 37.844 10.43 1 87.38 455 TYR B O 1
ATOM 7197 N N . SER B 1 456 ? 26.172 36.469 8.859 1 84.75 456 SER B N 1
ATOM 7198 C CA . SER B 1 456 ? 24.859 36.156 8.312 1 84.75 456 SER B CA 1
ATOM 7199 C C . SER B 1 456 ? 24.297 34.906 8.953 1 84.75 456 SER B C 1
ATOM 7201 O O . SER B 1 456 ? 23.109 34.594 8.781 1 84.75 456 SER B O 1
ATOM 7203 N N . ARG B 1 457 ? 25.047 34.156 9.656 1 81.81 457 ARG B N 1
ATOM 7204 C CA . ARG B 1 457 ? 24.625 32.875 10.227 1 81.81 457 ARG B CA 1
ATOM 7205 C C . ARG B 1 457 ? 23.75 33.062 11.453 1 81.81 457 ARG B C 1
ATOM 7207 O O . ARG B 1 457 ? 22.906 32.219 11.773 1 81.81 457 ARG B O 1
ATOM 7214 N N . VAL B 1 458 ? 23.891 33.906 12.344 1 61.34 458 VAL B N 1
ATOM 7215 C CA . VAL B 1 458 ? 23.281 34.125 13.648 1 61.34 458 VAL B CA 1
ATOM 7216 C C . VAL B 1 458 ? 21.812 34.562 13.477 1 61.34 458 VAL B C 1
ATOM 7218 O O . VAL B 1 458 ? 21 34.344 14.375 1 61.34 458 VAL B O 1
ATOM 7221 N N . ALA B 1 459 ? 21.328 35.125 12.383 1 46.09 459 ALA B N 1
ATOM 7222 C CA . ALA B 1 459 ? 20.031 35.781 12.453 1 46.09 459 ALA B CA 1
ATOM 7223 C C . ALA B 1 459 ? 18.906 34.75 12.422 1 46.09 459 ALA B C 1
ATOM 7225 O O . ALA B 1 459 ? 17.75 35.094 12.695 1 46.09 459 ALA B O 1
ATOM 7226 N N . SER B 1 460 ? 19.031 33.625 11.875 1 41.47 460 SER B N 1
ATOM 7227 C CA . SER B 1 460 ? 17.797 32.906 11.562 1 41.47 460 SER B CA 1
ATOM 7228 C C . SER B 1 460 ? 17.188 32.281 12.812 1 41.47 460 SER B C 1
ATOM 7230 O O . SER B 1 460 ? 16.141 31.625 12.742 1 41.47 460 SER B O 1
ATOM 7232 N N . GLY B 1 461 ? 17.781 32.125 13.922 1 35.28 461 GLY B N 1
ATOM 7233 C CA . GLY B 1 461 ? 17.016 31.531 15.016 1 35.28 461 GLY B CA 1
ATOM 7234 C C . GLY B 1 461 ? 15.938 32.469 15.547 1 35.28 461 GLY B C 1
ATOM 7235 O O . GLY B 1 461 ? 15.039 32.031 16.266 1 35.28 461 GLY B O 1
ATOM 7236 N N . VAL B 1 462 ? 16.188 33.719 15.938 1 31.23 462 VAL B N 1
ATOM 7237 C CA . VAL B 1 462 ? 15.391 34.531 16.844 1 31.23 462 VAL B CA 1
ATOM 7238 C C . VAL B 1 462 ? 14.148 35.062 16.125 1 31.23 462 VAL B C 1
ATOM 7240 O O . VAL B 1 462 ? 13.18 35.469 16.75 1 31.23 462 VAL B O 1
ATOM 7243 N N . ASP B 1 463 ? 13.961 35.312 14.797 1 28.7 463 ASP B N 1
ATOM 7244 C CA . ASP B 1 463 ? 12.625 35.875 14.617 1 28.7 463 ASP B CA 1
ATOM 7245 C C . ASP B 1 463 ? 11.586 34.781 14.445 1 28.7 463 ASP B C 1
ATOM 7247 O O . ASP B 1 463 ? 11.828 33.781 13.758 1 28.7 463 ASP B O 1
#

pLDDT: mean 77.08, std 19.56, range [20.88, 98.44]

Secondary structure (DSSP, 8-state):
-------------------HHHHHHHHHHHHHHT---SEEEEEEE--GGG-EEEE---STT----EEEETTT--HHHHHHHHHHSEEPPEEETTEEE--TTTEE-EEEETTSEEES--HHHHTHHHHHHHHHTTT-SSEEEEEEEEEEEEEES------SS--SS-----S-SEEEEE-PPP-STTEEEEEEEE-S--EEE--EEEEETTEEEEE-HHHHHHT-SSSEEEEEEEETT-EEEEPPEEEEEEEEEEEEEEEEE-GGGS-----HHHHHHHHHHHHHHH-TTSSTT-EEEEEEEEEEEEEE----------TT-----EESGGGGGG--HHHHHHHHHHHHTT-EEEEEEEEE-GGG-EEEESEEPP----SSHHHHHHHHHHTS-PEEE--SSS--S--SB-EEEEEPPPGGGSBPTT-----EES-S--SEEEEEEEEEEEEPPHHHHGGGGT-/-------------------HHHHHHHHHHHHHHT----EEEEEEE--GGG-EEEE---STT----EEEETTT--HHHHHHHHHHSEEPPEEETTEEE--TTTEE-EEEETTSEEES--TTTTTHHHHHHHHHTTT-SSEEEEEEEEEEEEEES------SS--SS-----S-SEEEEE-PPP-STTEEEEEEEE-S--EEE--EEEEETTEEEEE-HHHHHHT-SSSEEEEEEEETT-EEEEPPEEEEEEEEEEEEEEEEE-GGGS-----HHHHHHHHHHHHHHH-TTSSTT-EEEEEEEEEEEEEE----------TT-----EESGGGGGG--HHHHHHHHHHHHTT-EEEEEEEEE-GGG-EEEESEEPP----SSHHHHHHHHHHTS-PEEE--TTS--S--SB-EEEEEPPPGGGSBPTT-----EES-S--SEEEEEEEEEEEEPPHHHHGGGGT-

Nearest PDB structures (foldseek):
  6n1f-assembly6_D-2  TM=5.190E-01  e=8.082E-06  Burkholderia pseudomallei 1710b
  6n1f-assembly5_B  TM=5.075E-01  e=1.065E-05  Burkholderia pseudomallei 1710b
  6r21-assembly1_a  TM=4.085E-01  e=2.894E-01  Escherichia phage T7
  8j3y-assembly2_B  TM=2.740E-01  e=9.083E-02  Saccharophagus degradans 2-40
  8j3x-assembly1_A  TM=2.792E-01  e=4.031E-01  Saccharophagus degradans 2-40

Foldseek 3Di:
DDPPPPPPPPPPPPPPPPPPVVVVVVVVVVVVPPDDDQKDWAKFFFDQQQQKKKFWDDDPPTLDIAIARLVDGDLVNLVSVLQRFDFDFDDDDPDTDDDQVAFGKGKDFPPGMDGSHDCVVRCVLVVCVCVQCPPDDQKGKDKAWGIKIKWAQCSCNPPVPDPDDPPPSPFTTKHHKDFADDPDPQQWKKKKKWALWAWDFFWKWWDDDPDIDTDDQNVNSVPDPHGIIIMMMGTRGIIIMTTTIDHGMTIMIMITIGMDGNPVVCPPDQDPVLVVVLVVVLVQLLDCPHCQAWAKAKEWAPFWDKDFQPCPPLPADDPPDQFDFDADQVCLVVGDDVSVSNSVSCVVLVWDKAKWAWAQAPPRWIWTFRGDTHLHPHVDSVVVNVCCVPRRVTATEDQLDDDDDDGPGYYHYPHDDDPVLHDYSPDPPPDDDPDDPPSIDIHIIMMMIIRHRSVPSPPPPPD/DDDPPPPDPPPPPPPPPPPPVVVVVVVVVVVVPPDDDQKDWAKFFFDQQQQKKKFWDDDPPTLDIAIARLVDGDLVNVVSVLQRFDFDFDDDDPDTDDDQVAFGKGKDFDPGMDGSHDCVVRCVLVVCVCVQCPPDDQKGKDKAWGIKIKWAQCSCNPPVPDPDDPPPSPFTTKHHKDFADDPDPQQWKKKKKWALWAWDFFWKWWDDDPDIDTDDQNVNSVPDPHGIIIMMMGTRGIIIMTTTIPHGMTIMIMITIGMDGNPVVCPPDDDPVLVVLLVVVLVQLLPCPHCQAWAKAKEWAPFWDKDFQPPPPLPADDPPDQFDFDADQVCLVVGDDPSVSNSVSCVVLVWDKAKWAWAQAPPRWIWTFRGDTHLHPHVDSVSVNVCCVPRRVTATEDQPPDDDDDGPGYYHYPHDDDPVQHDYSPDPPPDDDPDDPPSIDIHIIMMMIIRHRSVPSPPPPPD

Sequence (926 aa):
MSRLRAWSPTGTSCTESFVPEHWHLQALNDAISSKVLPCSSGIFPVQPEDLVLYYGVEGPNSKGLGRIDFTSHTDEQVRRLAEACDIATFGRGHEDVHDESYRKAGKLDKGHFATTFDPEQCGLMHAIRHNILEGHKGKALKVEMYKLNVYGTRLTVPCPCLYSQPRALGPGSFFKTHKDTPRADNMIASLVIVFPTRHEGGVLALRQEYRKFKFDSGKIISEARTPSIAYAALYSDVEHEVEPVSSGYRVTLTYNLYLIDSVARDVPQDTAYELALKAAFDALLRDSSYLPGGGLLGFGLRHEYPVDLTEIEPKIYTPGYEVPLTPLDQLLGVLKGSDAILQKACKDLGLKANLRILYHGEDREVRMCPGVPPPTTWEHEDGFTFWLEKSAQAKYIVPPDGQNEGPETEVHWATPMRPVDVKKLSTPYIAFGNNAFMSKIYSTMCLIVEIGPAYSRVASGVDMSRLRAWSPTGTSCTESFVPEHWHLQALNDAISSKVLPCSSGIFPVQPEDLVLYYGVEGPNSKGLGRIDFTSHTDEQVRRLAEACDIATFGRGHEDVHDESYRKAGKLDKGHFATTFDPEQCGLMHAIRHNILEGHKGKALKVEMYKLNVYGTRLTVPCPCLYSQPRALGPGSFFKTHKDTPRADNMIASLVIVFPTRHEGGVLALRQEYRKFKFDSGKIISEARTPSIAYAALYSDVEHEVEPVSSGYRVTLTYNLYLIDSVARDVPQDTAYELALKAAFDALLRDSSYLPGGGLLGFGLRHEYPVDLTEIEPKIYTPGYEVPLTPLDQLLGVLKGSDAILQKACKDLGLKANLRILYHGEDREVRMCPGVPPPTTWEHEDGFTFWLEKSAQAKYIVPPDGQNEGPETEVHWATPMRPVDVKKLSTPYIAFGNNAFMSKIYSTMCLIVEIGPAYSRVASGVD